Protein AF-0000000082016732 (afdb_homodimer)

InterPro domains:
  IPR000180 Membrane dipeptidase, active site [PS00869] (143-165)
  IPR008257 Peptidase M19 [PF01244] (35-356)
  IPR008257 Peptidase M19 [PS51365] (26-391)
  IPR008257 Peptidase M19 [PTHR10443] (7-384)
  IPR008257 Peptidase M19 [cd01301] (41-353)
  IPR032466 Metal-dependent hydrolase [SSF51556] (28-385)

Solvent-accessible surface area (backbone atoms only — not comparable to full-atom values): 42394 Å² total; per-residue (Å²): 125,73,72,59,55,59,57,49,53,54,53,53,56,57,60,63,59,66,66,58,74,75,72,72,70,67,50,58,58,52,48,27,47,54,50,30,72,74,41,36,25,39,33,48,25,27,21,54,57,46,47,38,38,73,77,44,70,59,47,54,90,84,52,62,56,53,67,45,76,91,50,40,58,26,52,52,33,32,56,63,24,32,45,29,27,39,26,40,30,37,58,59,64,66,83,19,50,83,28,35,23,43,52,50,39,39,38,41,50,38,45,51,52,51,53,27,71,72,36,88,61,32,33,72,37,81,46,54,64,44,48,71,68,43,89,41,29,22,33,34,37,24,36,49,19,40,46,44,35,70,77,33,58,38,36,47,52,52,40,41,74,74,39,37,44,30,40,17,54,13,31,59,31,34,26,86,31,25,18,24,30,42,75,78,75,45,82,44,51,78,82,45,66,22,54,35,76,57,31,50,50,52,52,53,42,30,36,43,70,32,33,40,46,22,46,28,33,27,16,72,55,21,41,54,52,49,64,68,69,48,90,37,32,40,33,22,35,46,26,43,38,17,86,74,10,84,37,64,60,25,46,46,68,69,57,41,42,50,33,41,75,48,51,15,36,41,9,39,40,44,46,36,76,55,49,45,66,78,53,85,83,44,33,53,65,52,54,46,50,37,53,54,51,46,32,71,67,35,32,50,66,24,30,33,36,0,47,39,46,53,67,63,91,52,48,20,53,70,42,72,34,47,39,28,49,49,53,50,49,23,52,43,44,74,71,64,53,51,68,70,50,48,45,22,29,24,36,52,29,54,44,51,33,46,45,45,19,45,48,43,12,66,72,30,65,85,55,76,81,70,70,76,70,61,62,62,85,73,67,64,49,96,22,45,70,78,72,93,74,74,67,87,73,74,86,73,70,81,70,78,76,79,82,77,85,72,84,80,77,81,124,124,74,73,62,53,59,59,50,52,53,54,52,58,57,60,62,59,64,67,58,75,74,72,72,72,66,51,59,59,54,47,27,47,53,50,30,72,74,41,37,25,39,34,47,24,27,20,52,57,46,46,38,38,74,77,44,70,58,47,56,90,86,52,62,56,54,66,45,74,92,49,42,57,26,52,51,33,32,57,62,23,32,45,30,28,39,25,40,32,37,58,60,65,69,83,20,49,83,28,36,24,42,53,50,39,39,38,43,52,39,46,50,52,53,54,27,71,70,38,88,61,36,33,73,39,79,45,52,65,44,48,70,67,45,88,40,29,22,33,34,37,25,36,47,20,40,45,44,34,69,77,32,58,38,36,46,50,51,41,42,74,74,40,38,43,29,40,17,52,14,32,58,31,34,24,85,30,26,19,26,30,42,74,79,76,46,83,43,50,78,84,45,66,21,56,36,76,59,31,50,50,50,50,50,42,29,36,43,71,33,33,39,46,23,47,28,32,26,16,71,56,23,42,52,52,49,64,68,69,48,89,38,34,41,33,22,34,46,27,44,37,16,86,76,9,83,36,63,59,26,46,44,68,69,58,40,42,51,33,40,76,48,50,15,36,41,9,39,40,44,46,36,74,57,49,45,64,80,54,85,81,45,32,52,64,52,54,47,50,38,54,54,51,46,32,72,67,36,32,52,67,24,30,34,37,0,47,37,46,52,66,64,91,53,47,19,53,70,42,74,34,47,39,28,49,49,52,50,48,22,50,43,45,73,71,65,53,49,69,69,50,48,43,22,28,26,35,51,28,55,44,51,33,48,44,46,21,45,48,42,12,64,72,30,64,85,55,76,80,69,70,76,70,61,62,63,86,72,67,65,49,96,23,45,70,77,71,93,73,74,67,87,74,73,86,71,69,79,67,76,75,77,78,75,84,74,92,60,88,83,116

Nearest PDB structures (foldseek):
  5lwz-assembly1_A  TM=9.292E-01  e=9.857E-39  Aspergillus fumigatus Af293
  5lx7-assembly1_A-2  TM=9.312E-01  e=7.837E-39  Aspergillus fumigatus
  5lx1-assembly1_A-2  TM=9.315E-01  e=4.908E-38  Aspergillus fumigatus
  5lx4-assembly1_A-2  TM=9.288E-01  e=1.160E-37  Aspergillus fumigatus
  3ly0-assembly1_A  TM=9.163E-01  e=1.039E-25  Cereibacter sphaeroides 2.4.1

Structure (mmCIF, N/CA/C/O backbone):
data_AF-0000000082016732-model_v1
#
loop_
_entity.id
_entity.type
_entity.pdbx_description
1 polymer Dipeptidase
#
loop_
_atom_site.group_PDB
_atom_site.id
_atom_site.type_symbol
_atom_site.label_atom_id
_atom_site.label_alt_id
_atom_site.label_comp_id
_atom_site.label_asym_id
_atom_site.label_entity_id
_atom_site.label_seq_id
_atom_site.pdbx_PDB_ins_code
_atom_site.Cartn_x
_atom_site.Cartn_y
_atom_site.Cartn_z
_atom_site.occupancy
_atom_site.B_iso_or_equiv
_atom_site.auth_seq_id
_atom_site.auth_comp_id
_atom_site.auth_asym_id
_atom_site.auth_atom_id
_atom_site.pdbx_PDB_model_num
ATOM 1 N N . MET A 1 1 ? 3.754 -95.688 18.688 1 26.98 1 MET A N 1
ATOM 2 C CA . MET A 1 1 ? 3.074 -94.438 18.875 1 26.98 1 MET A CA 1
ATOM 3 C C . MET A 1 1 ? 3.971 -93.25 18.469 1 26.98 1 MET A C 1
ATOM 5 O O . MET A 1 1 ? 3.668 -92.125 18.766 1 26.98 1 MET A O 1
ATOM 9 N N . LYS A 1 2 ? 5.113 -93.625 17.844 1 44.88 2 LYS A N 1
ATOM 10 C CA . LYS A 1 2 ? 6.219 -92.812 17.328 1 44.88 2 LYS A CA 1
ATOM 11 C C . LYS A 1 2 ? 5.824 -92.125 16.031 1 44.88 2 LYS A C 1
ATOM 13 O O . LYS A 1 2 ? 6.457 -91.125 15.648 1 44.88 2 LYS A O 1
ATOM 18 N N . GLN A 1 3 ? 4.891 -92.75 15.305 1 43.47 3 GLN A N 1
ATOM 19 C CA . GLN A 1 3 ? 4.465 -92.188 14.023 1 43.47 3 GLN A CA 1
ATOM 20 C C . GLN A 1 3 ? 3.676 -90.875 14.227 1 43.47 3 GLN A C 1
ATOM 22 O O . GLN A 1 3 ? 3.635 -90.062 13.344 1 43.47 3 GLN A O 1
ATOM 27 N N . ASN A 1 4 ? 3.01 -90.812 15.422 1 48 4 ASN A N 1
ATOM 28 C CA . ASN A 1 4 ? 2.039 -89.688 15.617 1 48 4 ASN A CA 1
ATOM 29 C C . ASN A 1 4 ? 2.725 -88.375 15.914 1 48 4 ASN A C 1
ATOM 31 O O . ASN A 1 4 ? 2.088 -87.312 15.875 1 48 4 ASN A O 1
ATOM 35 N N . LEU A 1 5 ? 4 -88.438 16.391 1 53.94 5 LEU A N 1
ATOM 36 C CA . LEU A 1 5 ? 4.641 -87.188 16.781 1 53.94 5 LEU A CA 1
ATOM 37 C C . LEU A 1 5 ? 5.074 -86.438 15.547 1 53.94 5 LEU A C 1
ATOM 39 O O . LEU A 1 5 ? 4.98 -85.188 15.531 1 53.94 5 LEU A O 1
ATOM 43 N N . THR A 1 6 ? 5.504 -87.188 14.469 1 56 6 THR A N 1
ATOM 44 C CA . THR A 1 6 ? 5.984 -86.5 13.281 1 56 6 THR A CA 1
ATOM 45 C C . THR A 1 6 ? 4.832 -85.812 12.547 1 56 6 THR A C 1
ATOM 47 O O . THR A 1 6 ? 4.977 -84.688 12.055 1 56 6 THR A O 1
ATOM 50 N N . THR A 1 7 ? 3.619 -86.5 12.578 1 56.47 7 THR A N 1
ATOM 51 C CA . THR A 1 7 ? 2.461 -85.875 11.914 1 56.47 7 THR A CA 1
ATOM 52 C C . THR A 1 7 ? 1.941 -84.688 12.695 1 56.47 7 THR A C 1
ATOM 54 O O . THR A 1 7 ? 1.492 -83.688 12.109 1 56.47 7 THR A O 1
ATOM 57 N N . LEU A 1 8 ? 2.213 -84.688 14.047 1 54.84 8 LEU A N 1
ATOM 58 C CA . LEU A 1 8 ? 1.769 -83.562 14.875 1 54.84 8 LEU A CA 1
ATOM 59 C C . LEU A 1 8 ? 2.656 -82.375 14.656 1 54.84 8 LEU A C 1
ATOM 61 O O . LEU A 1 8 ? 2.16 -81.25 14.57 1 54.84 8 LEU A O 1
ATOM 65 N N . LEU A 1 9 ? 4.004 -82.625 14.445 1 56.59 9 LEU A N 1
ATOM 66 C CA . LEU A 1 9 ? 4.902 -81.5 14.25 1 56.59 9 LEU A CA 1
ATOM 67 C C . LEU A 1 9 ? 4.68 -80.875 12.883 1 56.59 9 LEU A C 1
ATOM 69 O O . LEU A 1 9 ? 4.723 -79.625 12.75 1 56.59 9 LEU A O 1
ATOM 73 N N . LEU A 1 10 ? 4.223 -81.75 11.891 1 54.78 10 LEU A N 1
ATOM 74 C CA . LEU A 1 10 ? 3.965 -81.188 10.57 1 54.78 10 LEU A CA 1
ATOM 75 C C . LEU A 1 10 ? 2.689 -80.312 10.578 1 54.78 10 LEU A C 1
ATOM 77 O O . LEU A 1 10 ? 2.627 -79.25 9.938 1 54.78 10 LEU A O 1
ATOM 81 N N . TRP A 1 11 ? 1.669 -80.75 11.414 1 54 11 TRP A N 1
ATOM 82 C CA . TRP A 1 11 ? 0.436 -79.938 11.5 1 54 11 TRP A CA 1
ATOM 83 C C . TRP A 1 11 ? 0.674 -78.625 12.234 1 54 11 TRP A C 1
ATOM 85 O O . TRP A 1 11 ? 0.092 -77.625 11.883 1 54 11 TRP A O 1
ATOM 95 N N . LEU A 1 12 ? 1.66 -78.625 13.188 1 53.78 12 LEU A N 1
ATOM 96 C CA . LEU A 1 12 ? 1.938 -77.375 13.914 1 53.78 12 LEU A CA 1
ATOM 97 C C . LEU A 1 12 ? 2.664 -76.375 13.023 1 53.78 12 LEU A C 1
ATOM 99 O O . LEU A 1 12 ? 2.398 -75.188 13.094 1 53.78 12 LEU A O 1
ATOM 103 N N . LEU A 1 13 ? 3.535 -76.938 12.141 1 51.41 13 LEU A N 1
ATOM 104 C CA . LEU A 1 13 ? 4.25 -76 11.258 1 51.41 13 LEU A CA 1
ATOM 105 C C . LEU A 1 13 ? 3.312 -75.375 10.203 1 51.41 13 LEU A C 1
ATOM 107 O O . LEU A 1 13 ? 3.475 -74.25 9.797 1 51.41 13 LEU A O 1
ATOM 111 N N . MET A 1 14 ? 2.234 -76.188 9.812 1 48.53 14 MET A N 1
ATOM 112 C CA . MET A 1 14 ? 1.312 -75.688 8.82 1 48.53 14 MET A CA 1
ATOM 113 C C . MET A 1 14 ? 0.444 -74.562 9.43 1 48.53 14 MET A C 1
ATOM 115 O O . MET A 1 14 ? -0.047 -73.688 8.711 1 48.53 14 MET A O 1
ATOM 119 N N . PHE A 1 15 ? 0.121 -74.688 10.75 1 48.25 15 PHE A N 1
ATOM 120 C CA . PHE A 1 15 ? -0.733 -73.625 11.312 1 48.25 15 PHE A CA 1
ATOM 121 C C . PHE A 1 15 ? 0.032 -72.312 11.469 1 48.25 15 PHE A C 1
ATOM 123 O O . PHE A 1 15 ? -0.571 -71.25 11.641 1 48.25 15 PHE A O 1
ATOM 130 N N . LEU A 1 16 ? 1.358 -72.438 11.672 1 46.59 16 LEU A N 1
ATOM 131 C CA . LEU A 1 16 ? 2.033 -71.188 11.914 1 46.59 16 LEU A CA 1
ATOM 132 C C . LEU A 1 16 ? 2.121 -70.375 10.625 1 46.59 16 LEU A C 1
ATOM 134 O O . LEU A 1 16 ? 2.49 -69.188 10.664 1 46.59 16 LEU A O 1
ATOM 138 N N . PHE A 1 17 ? 2.016 -71.125 9.477 1 43.56 17 PHE A N 1
ATOM 139 C CA . PHE A 1 17 ? 2.213 -70.25 8.289 1 43.56 17 PHE A CA 1
ATOM 140 C C . PHE A 1 17 ? 0.986 -69.438 8.031 1 43.56 17 PHE A C 1
ATOM 142 O O . PHE A 1 17 ? 0.98 -68.625 7.098 1 43.56 17 PHE A O 1
ATOM 149 N N . ASP A 1 18 ? -0.136 -69.812 8.539 1 43.09 18 ASP A N 1
ATOM 150 C CA . ASP A 1 18 ? -1.293 -69.125 7.992 1 43.09 18 ASP A CA 1
ATOM 151 C C . ASP A 1 18 ? -1.36 -67.688 8.508 1 43.09 18 ASP A C 1
ATOM 153 O O . ASP A 1 18 ? -2.195 -66.875 8.055 1 43.09 18 ASP A O 1
ATOM 157 N N . THR A 1 19 ? -0.847 -67.5 9.672 1 43 19 THR A N 1
ATOM 158 C CA . THR A 1 19 ? -1.13 -66.125 10.055 1 43 19 THR A CA 1
ATOM 159 C C . THR A 1 19 ? -0.107 -65.125 9.445 1 43 19 THR A C 1
ATOM 161 O O . THR A 1 19 ? 0.857 -64.75 10.102 1 43 19 THR A O 1
ATOM 164 N N . VAL A 1 20 ? 0.406 -65.375 8.273 1 44.25 20 VAL A N 1
ATOM 165 C CA . VAL A 1 20 ? 1.08 -64.188 7.762 1 44.25 20 VAL A CA 1
ATOM 166 C C . VAL A 1 20 ? 0.159 -63 7.895 1 44.25 20 VAL A C 1
ATOM 168 O O . VAL A 1 20 ? -0.96 -63 7.379 1 44.25 20 VAL A O 1
ATOM 171 N N . PRO A 1 21 ? 0.271 -62.219 8.906 1 41.84 21 PRO A N 1
ATOM 172 C CA . PRO A 1 21 ? -0.511 -61 8.82 1 41.84 21 PRO A CA 1
ATOM 173 C C . PRO A 1 21 ? -0.545 -60.406 7.406 1 41.84 21 PRO A C 1
ATOM 175 O O . PRO A 1 21 ? 0.491 -60.344 6.738 1 41.84 21 PRO A O 1
ATOM 178 N N . PHE A 1 22 ? -1.518 -60.656 6.574 1 39.69 22 PHE A N 1
ATOM 179 C CA . PHE A 1 22 ? -1.761 -59.781 5.426 1 39.69 22 PHE A CA 1
ATOM 180 C C . PHE A 1 22 ? -1.394 -58.344 5.75 1 39.69 22 PHE A C 1
ATOM 182 O O . PHE A 1 22 ? -2.07 -57.688 6.547 1 39.69 22 PHE A O 1
ATOM 189 N N . ILE A 1 23 ? -0.185 -57.938 6.012 1 40.31 23 ILE A N 1
ATOM 190 C CA . ILE A 1 23 ? 0.144 -56.531 5.891 1 40.31 23 ILE A CA 1
ATOM 191 C C . ILE A 1 23 ? -0.689 -55.906 4.777 1 40.31 23 ILE A C 1
ATOM 193 O O . ILE A 1 23 ? -0.532 -56.25 3.604 1 40.31 23 ILE A O 1
ATOM 197 N N . CYS A 1 24 ? -1.94 -55.812 4.875 1 43.5 24 CYS A N 1
ATOM 198 C CA . CYS A 1 24 ? -2.777 -55.031 3.953 1 43.5 24 CYS A CA 1
ATOM 199 C C . CYS A 1 24 ? -2.01 -53.875 3.363 1 43.5 24 CYS A C 1
ATOM 201 O O . CYS A 1 24 ? -1.666 -52.938 4.078 1 43.5 24 CYS A O 1
ATOM 203 N N . GLU A 1 25 ? -1.091 -54.031 2.48 1 54.19 25 GLU A N 1
ATOM 204 C CA . GLU A 1 25 ? -0.412 -53 1.719 1 54.19 25 GLU A CA 1
ATOM 205 C C . GLU A 1 25 ? -1.348 -51.812 1.435 1 54.19 25 GLU A C 1
ATOM 207 O O . GLU A 1 25 ? -2.438 -52 0.89 1 54.19 25 GLU A O 1
ATOM 212 N N . LYS A 1 26 ? -1.288 -50.75 2.195 1 73.5 26 LYS A N 1
ATOM 213 C CA . LYS A 1 26 ? -2.051 -49.531 1.938 1 73.5 26 LYS A CA 1
ATOM 214 C C . LYS A 1 26 ? -2.191 -49.281 0.441 1 73.5 26 LYS A C 1
ATOM 216 O O . LYS A 1 26 ? -1.233 -49.469 -0.316 1 73.5 26 LYS A O 1
ATOM 221 N N . SER A 1 27 ? -3.438 -49.219 -0.019 1 89.69 27 SER A N 1
ATOM 222 C CA . SER A 1 27 ? -3.66 -48.781 -1.397 1 89.69 27 SER A CA 1
ATOM 223 C C . SER A 1 27 ? -2.859 -47.531 -1.727 1 89.69 27 SER A C 1
ATOM 225 O O . SER A 1 27 ? -2.373 -46.844 -0.826 1 89.69 27 SER A O 1
ATOM 227 N N . MET A 1 28 ? -2.439 -47.438 -2.867 1 92.06 28 MET A N 1
ATOM 228 C CA . MET A 1 28 ? -1.721 -46.25 -3.312 1 92.06 28 MET A CA 1
ATOM 229 C C . MET A 1 28 ? -2.424 -44.969 -2.842 1 92.06 28 MET A C 1
ATOM 231 O O . MET A 1 28 ? -1.769 -44 -2.486 1 92.06 28 MET A O 1
ATOM 235 N N . ARG A 1 29 ? -3.691 -45.031 -2.74 1 94.94 29 ARG A N 1
ATOM 236 C CA . ARG A 1 29 ? -4.484 -43.906 -2.271 1 94.94 29 ARG A CA 1
ATOM 237 C C . ARG A 1 29 ? -4.246 -43.625 -0.787 1 94.94 29 ARG A C 1
ATOM 239 O O . ARG A 1 29 ? -4.086 -42.5 -0.368 1 94.94 29 ARG A O 1
ATOM 246 N N . GLU A 1 30 ? -4.262 -44.625 -0.021 1 96 30 GLU A N 1
ATOM 247 C CA . GLU A 1 30 ? -4.016 -44.5 1.412 1 96 30 GLU A CA 1
ATOM 248 C C . GLU A 1 30 ? -2.609 -43.969 1.685 1 96 30 GLU A C 1
ATOM 250 O O . GLU A 1 30 ? -2.402 -43.156 2.6 1 96 30 GLU A O 1
ATOM 255 N N . ARG A 1 31 ? -1.738 -44.469 0.878 1 96.25 31 ARG A N 1
ATOM 256 C CA . ARG A 1 31 ? -0.364 -44 1.01 1 96.25 31 ARG A CA 1
ATOM 257 C C . ARG A 1 31 ? -0.26 -42.5 0.676 1 96.25 31 ARG A C 1
ATOM 259 O O . ARG A 1 31 ? 0.414 -41.75 1.381 1 96.25 31 ARG A O 1
ATOM 266 N N . ALA A 1 32 ? -0.896 -42.125 -0.419 1 97.81 32 ALA A N 1
ATOM 267 C CA . ALA A 1 32 ? -0.915 -40.719 -0.823 1 97.81 32 ALA A CA 1
ATOM 268 C C . ALA A 1 32 ? -1.501 -39.844 0.278 1 97.81 32 ALA A C 1
ATOM 270 O O . ALA A 1 32 ? -0.926 -38.781 0.628 1 97.81 32 ALA A O 1
ATOM 271 N N . ILE A 1 33 ? -2.578 -40.25 0.872 1 97.94 33 ILE A N 1
ATOM 272 C CA . ILE A 1 33 ? -3.277 -39.5 1.905 1 97.94 33 ILE A CA 1
ATOM 273 C C . ILE A 1 33 ? -2.398 -39.406 3.148 1 97.94 33 ILE A C 1
ATOM 275 O O . ILE A 1 33 ? -2.27 -38.312 3.732 1 97.94 33 ILE A O 1
ATOM 279 N N . SER A 1 34 ? -1.839 -40.531 3.523 1 97.62 34 SER A N 1
ATOM 280 C CA . SER A 1 34 ? -0.955 -40.531 4.684 1 97.62 34 SER A CA 1
ATOM 281 C C . SER A 1 34 ? 0.211 -39.562 4.492 1 97.62 34 SER A C 1
ATOM 283 O O . SER A 1 34 ? 0.552 -38.812 5.398 1 97.62 34 SER A O 1
ATOM 285 N N . LEU A 1 35 ? 0.806 -39.625 3.322 1 98.06 35 LEU A N 1
ATOM 286 C CA . LEU A 1 35 ? 1.914 -38.719 2.986 1 98.06 35 LEU A CA 1
ATOM 287 C C . LEU A 1 35 ? 1.484 -37.25 3.068 1 98.06 35 LEU A C 1
ATOM 289 O O . LEU A 1 35 ? 2.211 -36.438 3.609 1 98.06 35 LEU A O 1
ATOM 293 N N . MET A 1 36 ? 0.275 -36.938 2.607 1 98.56 36 MET A N 1
ATOM 294 C CA . MET A 1 36 ? -0.185 -35.562 2.537 1 98.56 36 MET A CA 1
ATOM 295 C C . MET A 1 36 ? -0.688 -35.062 3.895 1 98.56 36 MET A C 1
ATOM 297 O O . MET A 1 36 ? -0.74 -33.875 4.156 1 98.56 36 MET A O 1
ATOM 301 N N . GLN A 1 37 ? -1.059 -36 4.82 1 97.75 37 GLN A N 1
ATOM 302 C CA . GLN A 1 37 ? -1.385 -35.625 6.195 1 97.75 37 GLN A CA 1
ATOM 303 C C . GLN A 1 37 ? -0.137 -35.219 6.961 1 97.75 37 GLN A C 1
ATOM 305 O O . GLN A 1 37 ? -0.186 -34.281 7.77 1 97.75 37 GLN A O 1
ATOM 310 N N . ASP A 1 38 ? 0.891 -35.875 6.582 1 96.81 38 ASP A N 1
ATOM 311 C CA . ASP A 1 38 ? 2.162 -35.625 7.25 1 96.81 38 ASP A CA 1
ATOM 312 C C . ASP A 1 38 ? 2.854 -34.406 6.648 1 96.81 38 ASP A C 1
ATOM 314 O O . ASP A 1 38 ? 3.551 -33.656 7.352 1 96.81 38 ASP A O 1
ATOM 318 N N . THR A 1 39 ? 2.793 -34.25 5.34 1 98.44 39 THR A N 1
ATOM 319 C CA . THR A 1 39 ? 3.391 -33.188 4.57 1 98.44 39 THR A CA 1
ATOM 320 C C . THR A 1 39 ? 2.332 -32.438 3.748 1 98.44 39 THR A C 1
ATOM 322 O O . THR A 1 39 ? 2.121 -32.75 2.576 1 98.44 39 THR A O 1
ATOM 325 N N . ARG A 1 40 ? 1.787 -31.484 4.363 1 98.75 40 ARG A N 1
ATOM 326 C CA . ARG A 1 40 ? 0.689 -30.766 3.717 1 98.75 40 ARG A CA 1
ATOM 327 C C . ARG A 1 40 ? 1.192 -29.922 2.549 1 98.75 40 ARG A C 1
ATOM 329 O O . ARG A 1 40 ? 2.262 -29.312 2.633 1 98.75 40 ARG A O 1
ATOM 336 N N . LEU A 1 41 ? 0.447 -29.844 1.594 1 98.88 41 LEU A N 1
ATOM 337 C CA . LEU A 1 41 ? 0.815 -29.297 0.294 1 98.88 41 LEU A CA 1
ATOM 338 C C . LEU A 1 41 ? 0.958 -27.781 0.369 1 98.88 41 LEU A C 1
ATOM 340 O O . LEU A 1 41 ? 0.14 -27.109 0.997 1 98.88 41 LEU A O 1
ATOM 344 N N . ILE A 1 42 ? 2.031 -27.234 -0.205 1 98.94 42 ILE A N 1
ATOM 345 C CA . ILE A 1 42 ? 2.146 -25.812 -0.556 1 98.94 42 ILE A CA 1
ATOM 346 C C . ILE A 1 42 ? 1.772 -25.625 -2.023 1 98.94 42 ILE A C 1
ATOM 348 O O . ILE A 1 42 ? 2.441 -26.141 -2.918 1 98.94 42 ILE A O 1
ATOM 352 N N . ASP A 1 43 ? 0.693 -24.922 -2.275 1 98.94 43 ASP A N 1
ATOM 353 C CA . ASP A 1 43 ? 0.285 -24.578 -3.633 1 98.94 43 ASP A CA 1
ATOM 354 C C . ASP A 1 43 ? 0.784 -23.188 -4.02 1 98.94 43 ASP A C 1
ATOM 356 O O . ASP A 1 43 ? 0.367 -22.188 -3.434 1 98.94 43 ASP A O 1
ATOM 360 N N . GLY A 1 44 ? 1.509 -23.094 -5.125 1 98.88 44 GLY A N 1
ATOM 361 C CA . GLY A 1 44 ? 2.232 -21.891 -5.48 1 98.88 44 GLY A CA 1
ATOM 362 C C . GLY A 1 44 ? 1.36 -20.844 -6.16 1 98.88 44 GLY A C 1
ATOM 363 O O . GLY A 1 44 ? 1.764 -19.688 -6.312 1 98.88 44 GLY A O 1
ATOM 364 N N . HIS A 1 45 ? 0.11 -21.219 -6.531 1 98.88 45 HIS A N 1
ATOM 365 C CA . HIS A 1 45 ? -0.653 -20.234 -7.297 1 98.88 45 HIS A CA 1
ATOM 366 C C . HIS A 1 45 ? -2.133 -20.609 -7.336 1 98.88 45 HIS A C 1
ATOM 368 O O . HIS A 1 45 ? -2.494 -21.703 -7.754 1 98.88 45 HIS A O 1
ATOM 374 N N . ASN A 1 46 ? -2.973 -19.703 -6.926 1 98.88 46 ASN A N 1
ATOM 375 C CA . ASN A 1 46 ? -4.422 -19.859 -6.934 1 98.88 46 ASN A CA 1
ATOM 376 C C . ASN A 1 46 ? -5.137 -18.531 -7.141 1 98.88 46 ASN A C 1
ATOM 378 O O . ASN A 1 46 ? -4.844 -17.547 -6.449 1 98.88 46 ASN A O 1
ATOM 382 N N . ASP A 1 47 ? -6.094 -18.5 -8.062 1 98.5 47 ASP A N 1
ATOM 383 C CA . ASP A 1 47 ? -6.723 -17.25 -8.477 1 98.5 47 ASP A CA 1
ATOM 384 C C . ASP A 1 47 ? -8.094 -17.078 -7.816 1 98.5 47 ASP A C 1
ATOM 386 O O . ASP A 1 47 ? -8.945 -16.344 -8.336 1 98.5 47 ASP A O 1
ATOM 390 N N . PHE A 1 48 ? -8.352 -17.672 -6.695 1 98.56 48 PHE A N 1
ATOM 391 C CA . PHE A 1 48 ? -9.609 -17.578 -5.969 1 98.56 48 PHE A CA 1
ATOM 392 C C . PHE A 1 48 ? -9.984 -16.125 -5.711 1 98.56 48 PHE A C 1
ATOM 394 O O . PHE A 1 48 ? -11.156 -15.758 -5.805 1 98.56 48 PHE A O 1
ATOM 401 N N . VAL A 1 49 ? -9.055 -15.328 -5.473 1 98.06 49 VAL A N 1
ATOM 402 C CA . VAL A 1 49 ? -9.266 -13.93 -5.117 1 98.06 49 VAL A CA 1
ATOM 403 C C . VAL A 1 49 ? -9.805 -13.164 -6.324 1 98.06 49 VAL A C 1
ATOM 405 O O . VAL A 1 49 ? -10.617 -12.242 -6.176 1 98.06 49 VAL A O 1
ATOM 408 N N . LEU A 1 50 ? -9.375 -13.508 -7.508 1 96.81 50 LEU A N 1
ATOM 409 C CA . LEU A 1 50 ? -9.938 -12.914 -8.711 1 96.81 50 LEU A CA 1
ATOM 410 C C . LEU A 1 50 ? -11.438 -13.203 -8.82 1 96.81 50 LEU A C 1
ATOM 412 O O . LEU A 1 50 ? -12.219 -12.336 -9.203 1 96.81 50 LEU A O 1
ATOM 416 N N . ARG A 1 51 ? -11.828 -14.398 -8.469 1 96.5 51 ARG A N 1
ATOM 417 C CA . ARG A 1 51 ? -13.234 -14.781 -8.516 1 96.5 51 ARG A CA 1
ATOM 418 C C . ARG A 1 51 ? -14.055 -14 -7.492 1 96.5 51 ARG A C 1
ATOM 420 O O . ARG A 1 51 ? -15.219 -13.68 -7.73 1 96.5 51 ARG A O 1
ATOM 427 N N . LEU A 1 52 ? -13.406 -13.727 -6.348 1 97.06 52 LEU A N 1
ATOM 428 C CA . LEU A 1 52 ? -14.086 -12.906 -5.352 1 97.06 52 LEU A CA 1
ATOM 429 C C . LEU A 1 52 ? -14.414 -11.531 -5.914 1 97.06 52 LEU A C 1
ATOM 431 O O . LEU A 1 52 ? -15.492 -10.992 -5.656 1 97.06 52 LEU A O 1
ATOM 435 N N . ARG A 1 53 ? -13.523 -10.969 -6.664 1 95.81 53 ARG A N 1
ATOM 436 C CA . ARG A 1 53 ? -13.797 -9.688 -7.312 1 95.81 53 ARG A CA 1
ATOM 437 C C . ARG A 1 53 ? -14.906 -9.828 -8.344 1 95.81 53 ARG A C 1
ATOM 439 O O . ARG A 1 53 ? -15.836 -9.016 -8.375 1 95.81 53 ARG A O 1
ATOM 446 N N . ILE A 1 54 ? -14.812 -10.844 -9.164 1 94.56 54 ILE A N 1
ATOM 447 C CA . ILE A 1 54 ? -15.727 -11.016 -10.289 1 94.56 54 ILE A CA 1
ATOM 448 C C . ILE A 1 54 ? -17.141 -11.266 -9.773 1 94.56 54 ILE A C 1
ATOM 450 O O . ILE A 1 54 ? -18.094 -10.648 -10.242 1 94.56 54 ILE A O 1
ATOM 454 N N . PHE A 1 55 ? -17.266 -12.094 -8.75 1 94.75 55 PHE A N 1
ATOM 455 C CA . PHE A 1 55 ? -18.578 -12.547 -8.336 1 94.75 55 PHE A CA 1
ATOM 456 C C . PHE A 1 55 ? -19.172 -11.625 -7.285 1 94.75 55 PHE A C 1
ATOM 458 O O . PHE A 1 55 ? -20.391 -11.461 -7.203 1 94.75 55 PHE A O 1
ATOM 465 N N . TYR A 1 56 ? -18.266 -10.938 -6.52 1 95.06 56 TYR A N 1
ATOM 466 C CA . TYR A 1 56 ? -18.797 -10.266 -5.34 1 95.06 56 TYR A CA 1
ATOM 467 C C . TYR A 1 56 ? -18.25 -8.852 -5.223 1 95.06 56 TYR A C 1
ATOM 469 O O . TYR A 1 56 ? -18.5 -8.156 -4.238 1 95.06 56 TYR A O 1
ATOM 477 N N . GLN A 1 57 ? -17.422 -8.414 -6.156 1 94 57 GLN A N 1
ATOM 478 C CA . GLN A 1 57 ? -16.797 -7.098 -6.109 1 94 57 GLN A CA 1
ATOM 479 C C . GLN A 1 57 ? -16.016 -6.91 -4.805 1 94 57 GLN A C 1
ATOM 481 O O . GLN A 1 57 ? -16.078 -5.84 -4.191 1 94 57 GLN A O 1
ATOM 486 N N . ASN A 1 58 ? -15.477 -7.988 -4.336 1 96.31 58 ASN A N 1
ATOM 487 C CA . ASN A 1 58 ? -14.641 -8.055 -3.143 1 96.31 58 ASN A CA 1
ATOM 488 C C . ASN A 1 58 ? -15.445 -7.777 -1.876 1 96.31 58 ASN A C 1
ATOM 490 O O . ASN A 1 58 ? -14.875 -7.445 -0.835 1 96.31 58 ASN A O 1
ATOM 494 N N . ARG A 1 59 ? -16.797 -7.758 -1.94 1 96.81 59 ARG A N 1
ATOM 495 C CA . ARG A 1 59 ? -17.641 -7.695 -0.754 1 96.81 59 ARG A CA 1
ATOM 496 C C . ARG A 1 59 ? -17.859 -9.086 -0.172 1 96.81 59 ARG A C 1
ATOM 498 O O . ARG A 1 59 ? -18.844 -9.75 -0.504 1 96.81 59 ARG A O 1
ATOM 505 N N . ILE A 1 60 ? -16.984 -9.469 0.773 1 96.25 60 ILE A N 1
ATOM 506 C CA . ILE A 1 60 ? -16.953 -10.883 1.132 1 96.25 60 ILE A CA 1
ATOM 507 C C . ILE A 1 60 ? -17.547 -11.078 2.525 1 96.25 60 ILE A C 1
ATOM 509 O O . ILE A 1 60 ? -17.688 -12.211 2.996 1 96.25 60 ILE A O 1
ATOM 513 N N . SER A 1 61 ? -18.031 -10.008 3.141 1 92.75 61 SER A N 1
ATOM 514 C CA . SER A 1 61 ? -18.516 -10.094 4.512 1 92.75 61 SER A CA 1
ATOM 515 C C . SER A 1 61 ? -19.766 -10.969 4.602 1 92.75 61 SER A C 1
ATOM 517 O O . SER A 1 61 ? -20.031 -11.578 5.637 1 92.75 61 SER A O 1
ATOM 519 N N . LYS A 1 62 ? -20.469 -11.078 3.506 1 89.88 62 LYS A N 1
ATOM 520 C CA . LYS A 1 62 ? -21.703 -11.844 3.57 1 89.88 62 LYS A CA 1
ATOM 521 C C . LYS A 1 62 ? -21.594 -13.133 2.76 1 89.88 62 LYS A C 1
ATOM 523 O O . LYS A 1 62 ? -22.609 -13.766 2.463 1 89.88 62 LYS A O 1
ATOM 528 N N . VAL A 1 63 ? -20.406 -13.5 2.387 1 95.19 63 VAL A N 1
ATOM 529 C CA . VAL A 1 63 ? -20.172 -14.711 1.607 1 95.19 63 VAL A CA 1
ATOM 530 C C . VAL A 1 63 ? -19.516 -15.773 2.488 1 95.19 63 VAL A C 1
ATOM 532 O O . VAL A 1 63 ? -18.578 -15.484 3.223 1 95.19 63 VAL A O 1
ATOM 535 N N . ASN A 1 64 ? -20.094 -16.969 2.5 1 97.56 64 ASN A N 1
ATOM 536 C CA . ASN A 1 64 ? -19.469 -18.078 3.211 1 97.56 64 ASN A CA 1
ATOM 537 C C . ASN A 1 64 ? -18.406 -18.766 2.354 1 97.56 64 ASN A C 1
ATOM 539 O O . ASN A 1 64 ? -18.734 -19.656 1.559 1 97.56 64 ASN A O 1
ATOM 543 N N . LEU A 1 65 ? -17.156 -18.453 2.566 1 98 65 LEU A N 1
ATOM 544 C CA . LEU A 1 65 ? -16.062 -18.938 1.725 1 98 65 LEU A CA 1
ATOM 545 C C . LEU A 1 65 ? -15.711 -20.375 2.068 1 98 65 LEU A C 1
ATOM 547 O O . LEU A 1 65 ? -14.945 -21.016 1.347 1 98 65 LEU A O 1
ATOM 551 N N . ARG A 1 66 ? -16.312 -20.938 3.117 1 98 66 ARG A N 1
ATOM 552 C CA . ARG A 1 66 ? -16.078 -22.344 3.475 1 98 66 ARG A CA 1
ATOM 553 C C . ARG A 1 66 ? -16.734 -23.281 2.469 1 98 66 ARG A C 1
ATOM 555 O O . ARG A 1 66 ? -16.203 -24.344 2.17 1 98 66 ARG A O 1
ATOM 562 N N . GLU A 1 67 ? -17.859 -22.703 1.904 1 96.62 67 GLU A N 1
ATOM 563 C CA . GLU A 1 67 ? -18.688 -23.656 1.164 1 96.62 67 GLU A CA 1
ATOM 564 C C . GLU A 1 67 ? -19.094 -23.094 -0.196 1 96.62 67 GLU A C 1
ATOM 566 O O . GLU A 1 67 ? -19.875 -23.703 -0.917 1 96.62 67 GLU A O 1
ATOM 571 N N . ILE A 1 68 ? -18.547 -21.953 -0.511 1 95.5 68 ILE A N 1
ATOM 572 C CA . ILE A 1 68 ? -18.891 -21.406 -1.813 1 95.5 68 ILE A CA 1
ATOM 573 C C . ILE A 1 68 ? -18.672 -22.453 -2.9 1 95.5 68 ILE A C 1
ATOM 575 O O . ILE A 1 68 ? -17.625 -23.125 -2.93 1 95.5 68 ILE A O 1
ATOM 579 N N . ASN A 1 69 ? -19.625 -22.641 -3.859 1 92.5 69 ASN A N 1
ATOM 580 C CA . ASN A 1 69 ? -19.578 -23.797 -4.754 1 92.5 69 ASN A CA 1
ATOM 581 C C . ASN A 1 69 ? -19.453 -23.359 -6.211 1 92.5 69 ASN A C 1
ATOM 583 O O . ASN A 1 69 ? -19.328 -24.203 -7.105 1 92.5 69 ASN A O 1
ATOM 587 N N . LYS A 1 70 ? -19.312 -22.125 -6.457 1 94.81 70 LYS A N 1
ATOM 588 C CA . LYS A 1 70 ? -19.172 -21.672 -7.836 1 94.81 70 LYS A CA 1
ATOM 589 C C . LYS A 1 70 ? -17.688 -21.531 -8.203 1 94.81 70 LYS A C 1
ATOM 591 O O . LYS A 1 70 ? -17.359 -21.047 -9.297 1 94.81 70 LYS A O 1
ATOM 596 N N . THR A 1 71 ? -16.828 -21.875 -7.316 1 97.31 71 THR A N 1
ATOM 597 C CA . THR A 1 71 ? -15.383 -21.781 -7.52 1 97.31 71 THR A CA 1
ATOM 598 C C . THR A 1 71 ? -14.727 -23.156 -7.359 1 97.31 71 THR A C 1
ATOM 600 O O . THR A 1 71 ? -15.312 -24.062 -6.781 1 97.31 71 THR A O 1
ATOM 603 N N . HIS A 1 72 ? -13.578 -23.281 -7.918 1 98.44 72 HIS A N 1
ATOM 604 C CA . HIS A 1 72 ? -12.805 -24.5 -7.754 1 98.44 72 HIS A CA 1
ATOM 605 C C . HIS A 1 72 ? -12.211 -24.594 -6.352 1 98.44 72 HIS A C 1
ATOM 607 O O . HIS A 1 72 ? -11.766 -25.656 -5.934 1 98.44 72 HIS A O 1
ATOM 613 N N . THR A 1 73 ? -12.219 -23.484 -5.668 1 98.69 73 THR A N 1
ATOM 614 C CA . THR A 1 73 ? -11.602 -23.344 -4.355 1 98.69 73 THR A CA 1
ATOM 615 C C . THR A 1 73 ? -12.633 -22.922 -3.311 1 98.69 73 THR A C 1
ATOM 617 O O . THR A 1 73 ? -13.484 -22.078 -3.582 1 98.69 73 THR A O 1
ATOM 620 N N . ASN A 1 74 ? -12.719 -23.469 -2.221 1 98.5 74 ASN A N 1
ATOM 621 C CA . ASN A 1 74 ? -13.281 -23 -0.955 1 98.5 74 ASN A CA 1
ATOM 622 C C . ASN A 1 74 ? -12.547 -23.609 0.236 1 98.5 74 ASN A C 1
ATOM 624 O O . ASN A 1 74 ? -11.578 -24.359 0.061 1 98.5 74 ASN A O 1
ATOM 628 N N . LEU A 1 75 ? -12.844 -23.312 1.42 1 98.62 75 LEU A N 1
ATOM 629 C CA . LEU A 1 75 ? -12.031 -23.719 2.564 1 98.62 75 LEU A CA 1
ATOM 630 C C . LEU A 1 75 ? -12.164 -25.219 2.834 1 98.62 75 LEU A C 1
ATOM 632 O O . LEU A 1 75 ? -11.195 -25.875 3.203 1 98.62 75 LEU A O 1
ATOM 636 N N . LEU A 1 76 ? -13.305 -25.75 2.617 1 98.56 76 LEU A N 1
ATOM 637 C CA . LEU A 1 76 ? -13.516 -27.188 2.824 1 98.56 76 LEU A CA 1
ATOM 638 C C . LEU A 1 76 ? -12.758 -28 1.784 1 98.56 76 LEU A C 1
ATOM 640 O O . LEU A 1 76 ? -12.188 -29.047 2.105 1 98.56 76 LEU A O 1
ATOM 644 N N . LYS A 1 77 ? -12.805 -27.5 0.565 1 98.81 77 LYS A N 1
ATOM 645 C CA . LYS A 1 77 ? -12.062 -28.188 -0.489 1 98.81 77 LYS A CA 1
ATOM 646 C C . LYS A 1 77 ? -10.555 -28.141 -0.214 1 98.81 77 LYS A C 1
ATOM 648 O O . LYS A 1 77 ? -9.852 -29.125 -0.448 1 98.81 77 LYS A O 1
ATOM 653 N N . LEU A 1 78 ? -10.047 -27 0.25 1 98.88 78 LEU A N 1
ATOM 654 C CA . LEU A 1 78 ? -8.633 -26.891 0.59 1 98.88 78 LEU A CA 1
ATOM 655 C C . LEU A 1 78 ? -8.242 -27.906 1.649 1 98.88 78 LEU A C 1
ATOM 657 O O . LEU A 1 78 ? -7.188 -28.547 1.547 1 98.88 78 LEU A O 1
ATOM 661 N N . LYS A 1 79 ? -9.078 -28.047 2.639 1 98.5 79 LYS A N 1
ATOM 662 C CA . LYS A 1 79 ? -8.828 -29.031 3.695 1 98.5 79 LYS A CA 1
ATOM 663 C C . LYS A 1 79 ? -8.805 -30.453 3.139 1 98.5 79 LYS A C 1
ATOM 665 O O . LYS A 1 79 ? -7.926 -31.234 3.473 1 98.5 79 LYS A O 1
ATOM 670 N N . ALA A 1 80 ? -9.742 -30.719 2.271 1 98.38 80 ALA A N 1
ATOM 671 C CA . ALA A 1 80 ? -9.852 -32.031 1.663 1 98.38 80 ALA A CA 1
ATOM 672 C C . ALA A 1 80 ? -8.656 -32.312 0.756 1 98.38 80 ALA A C 1
ATOM 674 O O . ALA A 1 80 ? -8.273 -33.469 0.567 1 98.38 80 ALA A O 1
ATOM 675 N N . GLY A 1 81 ? -8.062 -31.281 0.261 1 98.75 81 GLY A N 1
ATOM 676 C CA . GLY A 1 81 ? -6.898 -31.422 -0.599 1 98.75 81 GLY A CA 1
ATOM 677 C C . GLY A 1 81 ? -5.59 -31.422 0.166 1 98.75 81 GLY A C 1
ATOM 678 O O . GLY A 1 81 ? -4.512 -31.438 -0.435 1 98.75 81 GLY A O 1
ATOM 679 N N . TYR A 1 82 ? -5.684 -31.328 1.498 1 98.69 82 TYR A N 1
ATOM 680 C CA . TYR A 1 82 ? -4.535 -31.344 2.396 1 98.69 82 TYR A CA 1
ATOM 681 C C . TYR A 1 82 ? -3.584 -30.188 2.088 1 98.69 82 TYR A C 1
ATOM 683 O O . TYR A 1 82 ? -2.363 -30.375 2.08 1 98.69 82 TYR A O 1
ATOM 691 N N . VAL A 1 83 ? -4.148 -29.031 1.821 1 98.88 83 VAL A N 1
ATOM 692 C CA . VAL A 1 83 ? -3.35 -27.828 1.577 1 98.88 83 VAL A CA 1
ATOM 693 C C . VAL A 1 83 ? -2.904 -27.234 2.906 1 98.88 83 VAL A C 1
ATOM 695 O O . VAL A 1 83 ? -3.729 -26.984 3.791 1 98.88 83 VAL A O 1
ATOM 698 N N . GLY A 1 84 ? -1.615 -27.031 3.023 1 98.88 84 GLY A N 1
ATOM 699 C CA . GLY A 1 84 ? -1.073 -26.422 4.223 1 98.88 84 GLY A CA 1
ATOM 700 C C . GLY A 1 84 ? -0.689 -24.969 4.016 1 98.88 84 GLY A C 1
ATOM 701 O O . GLY A 1 84 ? -0.58 -24.203 4.98 1 98.88 84 GLY A O 1
ATOM 702 N N . ALA A 1 85 ? -0.395 -24.594 2.807 1 98.94 85 ALA A N 1
ATOM 703 C CA . ALA A 1 85 ? -0.08 -23.219 2.451 1 98.94 85 ALA A CA 1
ATOM 704 C C . ALA A 1 85 ? -0.542 -22.891 1.034 1 98.94 85 ALA A C 1
ATOM 706 O O . ALA A 1 85 ? -0.462 -23.75 0.141 1 98.94 85 ALA A O 1
ATOM 707 N N . GLN A 1 86 ? -1.066 -21.719 0.857 1 98.94 86 GLN A N 1
ATOM 708 C CA . GLN A 1 86 ? -1.588 -21.281 -0.433 1 98.94 86 GLN A CA 1
ATOM 709 C C . GLN A 1 86 ? -1.109 -19.875 -0.767 1 98.94 86 GLN A C 1
ATOM 711 O O . GLN A 1 86 ? -1.333 -18.938 0.003 1 98.94 86 GLN A O 1
ATOM 716 N N . PHE A 1 87 ? -0.389 -19.734 -1.896 1 98.94 87 PHE A N 1
ATOM 717 C CA . PHE A 1 87 ? -0.212 -18.406 -2.461 1 98.94 87 PHE A CA 1
ATOM 718 C C . PHE A 1 87 ? -1.476 -17.953 -3.18 1 98.94 87 PHE A C 1
ATOM 720 O O . PHE A 1 87 ? -1.867 -18.531 -4.191 1 98.94 87 PHE A O 1
ATOM 727 N N . TRP A 1 88 ? -2.092 -16.984 -2.635 1 98.94 88 TRP A N 1
ATOM 728 C CA . TRP A 1 88 ? -3.217 -16.344 -3.311 1 98.94 88 TRP A CA 1
ATOM 729 C C . TRP A 1 88 ? -2.727 -15.336 -4.344 1 98.94 88 TRP A C 1
ATOM 731 O O . TRP A 1 88 ? -2 -14.391 -4.008 1 98.94 88 TRP A O 1
ATOM 741 N N . SER A 1 89 ? -3.141 -15.555 -5.578 1 98.75 89 SER A N 1
ATOM 742 C CA . SER A 1 89 ? -2.756 -14.656 -6.664 1 98.75 89 SER A CA 1
ATOM 743 C C . SER A 1 89 ? -3.502 -13.328 -6.578 1 98.75 89 SER A C 1
ATOM 745 O O . SER A 1 89 ? -4.734 -13.305 -6.559 1 98.75 89 SER A O 1
ATOM 747 N N . VAL A 1 90 ? -2.779 -12.312 -6.457 1 98.56 90 VAL A N 1
ATOM 748 C CA . VAL A 1 90 ? -3.256 -10.945 -6.617 1 98.56 90 VAL A CA 1
ATOM 749 C C . VAL A 1 90 ? -3.059 -10.492 -8.062 1 98.56 90 VAL A C 1
ATOM 751 O O . VAL A 1 90 ? -2.047 -9.867 -8.391 1 98.56 90 VAL A O 1
ATOM 754 N N . TYR A 1 91 ? -4.039 -10.836 -8.82 1 97.5 91 TYR A N 1
ATOM 755 C CA . TYR A 1 91 ? -4.008 -10.5 -10.234 1 97.5 91 TYR A CA 1
ATOM 756 C C . TYR A 1 91 ? -4.973 -9.367 -10.555 1 97.5 91 TYR A C 1
ATOM 758 O O . TYR A 1 91 ? -6.086 -9.32 -10.023 1 97.5 91 TYR A O 1
ATOM 766 N N . VAL A 1 92 ? -4.457 -8.438 -11.312 1 96.94 92 VAL A N 1
ATOM 767 C CA . VAL A 1 92 ? -5.281 -7.406 -11.93 1 96.94 92 VAL A CA 1
ATOM 768 C C . VAL A 1 92 ? -5.18 -7.504 -13.445 1 96.94 92 VAL A C 1
ATOM 770 O O . VAL A 1 92 ? -4.109 -7.789 -13.992 1 96.94 92 VAL A O 1
ATOM 773 N N . LEU A 1 93 ? -6.281 -7.293 -14.188 1 96.06 93 LEU A N 1
ATOM 774 C CA . LEU A 1 93 ? -6.344 -7.461 -15.633 1 96.06 93 LEU A CA 1
ATOM 775 C C . LEU A 1 93 ? -5.273 -6.625 -16.328 1 96.06 93 LEU A C 1
ATOM 777 O O . LEU A 1 93 ? -5.016 -5.484 -15.93 1 96.06 93 LEU A O 1
ATOM 781 N N . CYS A 1 94 ? -4.727 -7.188 -17.359 1 96.19 94 CYS A N 1
ATOM 782 C CA . CYS A 1 94 ? -3.727 -6.477 -18.141 1 96.19 94 CYS A CA 1
ATOM 783 C C . CYS A 1 94 ? -4.281 -5.16 -18.672 1 96.19 94 CYS A C 1
ATOM 785 O O . CYS A 1 94 ? -3.543 -4.18 -18.797 1 96.19 94 CYS A O 1
ATOM 787 N N . SER A 1 95 ? -5.586 -5.086 -18.891 1 95.69 95 SER A N 1
ATOM 788 C CA . SER A 1 95 ? -6.219 -3.887 -19.438 1 95.69 95 SER A CA 1
ATOM 789 C C . SER A 1 95 ? -6.125 -2.727 -18.453 1 95.69 95 SER A C 1
ATOM 791 O O . SER A 1 95 ? -6.383 -1.575 -18.812 1 95.69 95 SER A O 1
ATOM 793 N N . ALA A 1 96 ? -5.73 -3.01 -17.219 1 97.38 96 ALA A N 1
ATOM 794 C CA . ALA A 1 96 ? -5.543 -1.965 -16.219 1 97.38 96 ALA A CA 1
ATOM 795 C C . ALA A 1 96 ? -4.176 -1.3 -16.375 1 97.38 96 ALA A C 1
ATOM 797 O O . ALA A 1 96 ? -3.922 -0.253 -15.766 1 97.38 96 ALA A O 1
ATOM 798 N N . GLN A 1 97 ? -3.254 -1.926 -17.156 1 97.88 97 GLN A N 1
ATOM 799 C CA . GLN A 1 97 ? -1.946 -1.321 -17.391 1 97.88 97 GLN A CA 1
ATOM 800 C C . GLN A 1 97 ? -2.082 0.072 -18 1 97.88 97 GLN A C 1
ATOM 802 O O . GLN A 1 97 ? -2.922 0.295 -18.859 1 97.88 97 GLN A O 1
ATOM 807 N N . ASN A 1 98 ? -1.259 1.06 -17.516 1 97.56 98 ASN A N 1
ATOM 808 C CA . ASN A 1 98 ? -1.274 2.461 -17.922 1 97.56 98 ASN A CA 1
ATOM 809 C C . ASN A 1 98 ? -2.527 3.174 -17.422 1 97.56 98 ASN A C 1
ATOM 811 O O . ASN A 1 98 ? -2.863 4.258 -17.906 1 97.56 98 ASN A O 1
ATOM 815 N N . LYS A 1 99 ? -3.309 2.521 -16.547 1 97.94 99 LYS A N 1
ATOM 816 C CA . LYS A 1 99 ? -4.492 3.098 -15.914 1 97.94 99 LYS A CA 1
ATOM 817 C C . LYS A 1 99 ? -4.434 2.959 -14.398 1 97.94 99 LYS A C 1
ATOM 819 O O . LYS A 1 99 ? -3.578 3.561 -13.742 1 97.94 99 LYS A O 1
ATOM 824 N N . ASP A 1 100 ? -5.223 2.156 -13.758 1 98.5 100 ASP A N 1
ATOM 825 C CA . ASP A 1 100 ? -5.379 2.129 -12.305 1 98.5 100 ASP A CA 1
ATOM 826 C C . ASP A 1 100 ? -4.957 0.778 -11.734 1 98.5 100 ASP A C 1
ATOM 828 O O . ASP A 1 100 ? -5.535 0.305 -10.75 1 98.5 100 ASP A O 1
ATOM 832 N N . ALA A 1 101 ? -3.92 0.127 -12.367 1 98.75 101 ALA A N 1
ATOM 833 C CA . ALA A 1 101 ? -3.436 -1.176 -11.914 1 98.75 101 ALA A CA 1
ATOM 834 C C . ALA A 1 101 ? -3 -1.128 -10.453 1 98.75 101 ALA A C 1
ATOM 836 O O . ALA A 1 101 ? -3.236 -2.074 -9.695 1 98.75 101 ALA A O 1
ATOM 837 N N . VAL A 1 102 ? -2.418 -0.032 -10.062 1 98.94 102 VAL A N 1
ATOM 838 C CA . VAL A 1 102 ? -1.891 0.073 -8.703 1 98.94 102 VAL A CA 1
ATOM 839 C C . VAL A 1 102 ? -3.041 0.065 -7.703 1 98.94 102 VAL A C 1
ATOM 841 O O . VAL A 1 102 ? -3.012 -0.68 -6.719 1 98.94 102 VAL A O 1
ATOM 844 N N . ARG A 1 103 ? -4.082 0.844 -7.914 1 98.81 103 ARG A N 1
ATOM 845 C CA . ARG A 1 103 ? -5.223 0.851 -7.004 1 98.81 103 ARG A CA 1
ATOM 846 C C . ARG A 1 103 ? -5.875 -0.525 -6.934 1 98.81 103 ARG A C 1
ATOM 848 O O . ARG A 1 103 ? -6.145 -1.035 -5.844 1 98.81 103 ARG A O 1
ATOM 855 N N . LEU A 1 104 ? -6.062 -1.121 -8.07 1 98.69 104 LEU A N 1
ATOM 856 C CA . LEU A 1 104 ? -6.738 -2.414 -8.125 1 98.69 104 LEU A CA 1
ATOM 857 C C . LEU A 1 104 ? -5.91 -3.486 -7.422 1 98.69 104 LEU A C 1
ATOM 859 O O . LEU A 1 104 ? -6.461 -4.395 -6.797 1 98.69 104 LEU A O 1
ATOM 863 N N . THR A 1 105 ? -4.605 -3.414 -7.547 1 98.94 105 THR A N 1
ATOM 864 C CA . THR A 1 105 ? -3.73 -4.348 -6.848 1 98.94 105 THR A CA 1
ATOM 865 C C . THR A 1 105 ? -3.875 -4.195 -5.336 1 98.94 105 THR A C 1
ATOM 867 O O . THR A 1 105 ? -3.982 -5.188 -4.613 1 98.94 105 THR A O 1
ATOM 870 N N . LEU A 1 106 ? -3.945 -2.939 -4.863 1 98.94 106 LEU A N 1
ATOM 871 C CA . LEU A 1 106 ? -4.156 -2.705 -3.438 1 98.94 106 LEU A CA 1
ATOM 872 C C . LEU A 1 106 ? -5.48 -3.305 -2.979 1 98.94 106 LEU A C 1
ATOM 874 O O . LEU A 1 106 ? -5.562 -3.879 -1.892 1 98.94 106 LEU A O 1
ATOM 878 N N . GLU A 1 107 ? -6.484 -3.191 -3.777 1 98.81 107 GLU A N 1
ATOM 879 C CA . GLU A 1 107 ? -7.785 -3.752 -3.434 1 98.81 107 GLU A CA 1
ATOM 880 C C . GLU A 1 107 ? -7.723 -5.273 -3.32 1 98.81 107 GLU A C 1
ATOM 882 O O . GLU A 1 107 ? -8.328 -5.859 -2.426 1 98.81 107 GLU A O 1
ATOM 887 N N . GLN A 1 108 ? -6.945 -5.875 -4.215 1 98.81 108 GLN A N 1
ATOM 888 C CA . GLN A 1 108 ? -6.809 -7.324 -4.168 1 98.81 108 GLN A CA 1
ATOM 889 C C . GLN A 1 108 ? -5.992 -7.762 -2.953 1 98.81 108 GLN A C 1
ATOM 891 O O . GLN A 1 108 ? -6.281 -8.797 -2.346 1 98.81 108 GLN A O 1
ATOM 896 N N . ILE A 1 109 ? -4.941 -7.035 -2.607 1 98.94 109 ILE A N 1
ATOM 897 C CA . ILE A 1 109 ? -4.191 -7.336 -1.392 1 98.94 109 ILE A CA 1
ATOM 898 C C . ILE A 1 109 ? -5.109 -7.223 -0.177 1 98.94 109 ILE A C 1
ATOM 900 O O . ILE A 1 109 ? -5.094 -8.086 0.702 1 98.94 109 ILE A O 1
ATOM 904 N N . ASP A 1 110 ? -5.973 -6.207 -0.18 1 98.88 110 ASP A N 1
ATOM 905 C CA . ASP A 1 110 ? -6.906 -5.977 0.917 1 98.88 110 ASP A CA 1
ATOM 906 C C . ASP A 1 110 ? -7.84 -7.172 1.103 1 98.88 110 ASP A C 1
ATOM 908 O O . ASP A 1 110 ? -8.062 -7.621 2.229 1 98.88 110 ASP A O 1
ATOM 912 N N . VAL A 1 111 ? -8.359 -7.656 0.017 1 98.56 111 VAL A N 1
ATOM 913 C CA . VAL A 1 111 ? -9.344 -8.727 0.13 1 98.56 111 VAL A CA 1
ATOM 914 C C . VAL A 1 111 ? -8.664 -10.008 0.6 1 98.56 111 VAL A C 1
ATOM 916 O O . VAL A 1 111 ? -9.25 -10.797 1.349 1 98.56 111 VAL A O 1
ATOM 919 N N . VAL A 1 112 ? -7.434 -10.273 0.199 1 98.88 112 VAL A N 1
ATOM 920 C CA . VAL A 1 112 ? -6.695 -11.438 0.696 1 98.88 112 VAL A CA 1
ATOM 921 C C . VAL A 1 112 ? -6.5 -11.312 2.205 1 98.88 112 VAL A C 1
ATOM 923 O O . VAL A 1 112 ? -6.742 -12.266 2.949 1 98.88 112 VAL A O 1
ATOM 926 N N . LYS A 1 113 ? -6.086 -10.148 2.631 1 98.75 113 LYS A N 1
ATOM 927 C CA . LYS A 1 113 ? -5.859 -9.938 4.055 1 98.75 113 LYS A CA 1
ATOM 928 C C . LYS A 1 113 ? -7.148 -10.117 4.852 1 98.75 113 LYS A C 1
ATOM 930 O O . LYS A 1 113 ? -7.156 -10.773 5.895 1 98.75 113 LYS A O 1
ATOM 935 N N . ARG A 1 114 ? -8.234 -9.531 4.379 1 98.19 114 ARG A N 1
ATOM 936 C CA . ARG A 1 114 ? -9.516 -9.664 5.062 1 98.19 114 ARG A CA 1
ATOM 937 C C . ARG A 1 114 ? -9.953 -11.125 5.121 1 98.19 114 ARG A C 1
ATOM 939 O O . ARG A 1 114 ? -10.367 -11.617 6.176 1 98.19 114 ARG A O 1
ATOM 946 N N . MET A 1 115 ? -9.797 -11.812 4.008 1 98.19 115 MET A N 1
ATOM 947 C CA . MET A 1 115 ? -10.156 -13.227 3.957 1 98.19 115 MET A CA 1
ATOM 948 C C . MET A 1 115 ? -9.328 -14.031 4.953 1 98.19 115 MET A C 1
ATOM 950 O O . MET A 1 115 ? -9.883 -14.773 5.766 1 98.19 115 MET A O 1
ATOM 954 N N . CYS A 1 116 ? -8.055 -13.867 4.945 1 98.31 116 CYS A N 1
ATOM 955 C CA . CYS A 1 116 ? -7.141 -14.68 5.746 1 98.31 116 CYS A CA 1
ATOM 956 C C . CYS A 1 116 ? -7.285 -14.359 7.227 1 98.31 116 CYS A C 1
ATOM 958 O O . CYS A 1 116 ? -6.988 -15.195 8.078 1 98.31 116 CYS A O 1
ATOM 960 N N . ASN A 1 117 ? -7.82 -13.18 7.555 1 96.19 117 ASN A N 1
ATOM 961 C CA . ASN A 1 117 ? -7.992 -12.773 8.945 1 96.19 117 ASN A CA 1
ATOM 962 C C . ASN A 1 117 ? -9.391 -13.109 9.453 1 96.19 117 ASN A C 1
ATOM 964 O O . ASN A 1 117 ? -9.641 -13.094 10.664 1 96.19 117 ASN A O 1
ATOM 968 N N . SER A 1 118 ? -10.289 -13.445 8.602 1 95.44 118 SER A N 1
ATOM 969 C CA . SER A 1 118 ? -11.688 -13.578 8.992 1 95.44 118 SER A CA 1
ATOM 970 C C . SER A 1 118 ? -12.039 -15.031 9.297 1 95.44 118 SER A C 1
ATOM 972 O O . SER A 1 118 ? -13.078 -15.32 9.898 1 95.44 118 SER A O 1
ATOM 974 N N . TYR A 1 119 ? -11.188 -15.992 8.867 1 97.25 119 TYR A N 1
ATOM 975 C CA . TYR A 1 119 ? -11.484 -17.406 9.062 1 97.25 119 TYR A CA 1
ATOM 976 C C . TYR A 1 119 ? -10.43 -18.062 9.945 1 97.25 119 TYR A C 1
ATOM 978 O O . TYR A 1 119 ? -9.234 -17.922 9.711 1 97.25 119 TYR A O 1
ATOM 986 N N . GLU A 1 120 ? -10.859 -18.859 10.859 1 97.19 120 GLU A N 1
ATOM 987 C CA . GLU A 1 120 ? -9.961 -19.5 11.812 1 97.19 120 GLU A CA 1
ATOM 988 C C . GLU A 1 120 ? -9.078 -20.531 11.125 1 97.19 120 GLU A C 1
ATOM 990 O O . GLU A 1 120 ? -8.016 -20.891 11.641 1 97.19 120 GLU A O 1
ATOM 995 N N . GLU A 1 121 ? -9.5 -21 9.922 1 98.12 121 GLU A N 1
ATOM 996 C CA . GLU A 1 121 ? -8.758 -22 9.156 1 98.12 121 GLU A CA 1
ATOM 997 C C . GLU A 1 121 ? -7.516 -21.406 8.516 1 98.12 121 GLU A C 1
ATOM 999 O O . GLU A 1 121 ? -6.617 -22.125 8.086 1 98.12 121 GLU A O 1
ATOM 1004 N N . LEU A 1 122 ? -7.504 -20.094 8.414 1 98.75 122 LEU A N 1
ATOM 1005 C CA . LEU A 1 122 ? -6.473 -19.406 7.637 1 98.75 122 LEU A CA 1
ATOM 1006 C C . LEU A 1 122 ? -5.582 -18.562 8.539 1 98.75 122 LEU A C 1
ATOM 1008 O O . LEU A 1 122 ? -5.996 -18.172 9.633 1 98.75 122 LEU A O 1
ATOM 1012 N N . GLU A 1 123 ? -4.375 -18.375 8.07 1 98.56 123 GLU A N 1
ATOM 1013 C CA . GLU A 1 123 ? -3.43 -17.5 8.758 1 98.56 123 GLU A CA 1
ATOM 1014 C C . GLU A 1 123 ? -2.484 -16.812 7.773 1 98.56 123 GLU A C 1
ATOM 1016 O O . GLU A 1 123 ? -1.803 -17.484 6.996 1 98.56 123 GLU A O 1
ATOM 1021 N N . LEU A 1 124 ? -2.482 -15.539 7.867 1 98.69 124 LEU A N 1
ATOM 1022 C CA . LEU A 1 124 ? -1.576 -14.797 6.996 1 98.69 124 LEU A CA 1
ATOM 1023 C C . LEU A 1 124 ? -0.136 -14.914 7.48 1 98.69 124 LEU A C 1
ATOM 1025 O O . LEU A 1 124 ? 0.149 -14.672 8.656 1 98.69 124 LEU A O 1
ATOM 1029 N N . VAL A 1 125 ? 0.811 -15.352 6.609 1 98.81 125 VAL A N 1
ATOM 1030 C CA . VAL A 1 125 ? 2.225 -15.461 6.949 1 98.81 125 VAL A CA 1
ATOM 1031 C C . VAL A 1 125 ? 3.068 -14.781 5.871 1 98.81 125 VAL A C 1
ATOM 1033 O O . VAL A 1 125 ? 2.59 -14.539 4.762 1 98.81 125 VAL A O 1
ATOM 1036 N N . THR A 1 126 ? 4.359 -14.43 6.23 1 98.81 126 THR A N 1
ATOM 1037 C CA . THR A 1 126 ? 5.207 -13.711 5.281 1 98.81 126 THR A CA 1
ATOM 1038 C C . THR A 1 126 ? 6.609 -14.305 5.254 1 98.81 126 THR A C 1
ATOM 1040 O O . THR A 1 126 ? 7.539 -13.695 4.719 1 98.81 126 THR A O 1
ATOM 1043 N N . THR A 1 127 ? 6.848 -15.445 5.895 1 98.81 127 THR A N 1
ATOM 1044 C CA . THR A 1 127 ? 8.172 -16.047 5.941 1 98.81 127 THR A CA 1
ATOM 1045 C C . THR A 1 127 ? 8.086 -17.562 5.758 1 98.81 127 THR A C 1
ATOM 1047 O O . THR A 1 127 ? 7.023 -18.156 5.949 1 98.81 127 THR A O 1
ATOM 1050 N N . SER A 1 128 ? 9.203 -18.109 5.332 1 98.81 128 SER A N 1
ATOM 1051 C CA . SER A 1 128 ? 9.297 -19.562 5.254 1 98.81 128 SER A CA 1
ATOM 1052 C C . SER A 1 128 ? 9.055 -20.203 6.617 1 98.81 128 SER A C 1
ATOM 1054 O O . SER A 1 128 ? 8.367 -21.219 6.719 1 98.81 128 SER A O 1
ATOM 1056 N N . GLN A 1 129 ? 9.547 -19.609 7.684 1 98.75 129 GLN A N 1
ATOM 1057 C CA . GLN A 1 129 ? 9.336 -20.125 9.031 1 98.75 129 GLN A CA 1
ATOM 1058 C C . GLN A 1 129 ? 7.863 -20.031 9.43 1 98.75 129 GLN A C 1
ATOM 1060 O O . GLN A 1 129 ? 7.344 -20.906 10.117 1 98.75 129 GLN A O 1
ATOM 1065 N N . GLY A 1 130 ? 7.246 -18.938 8.969 1 98.75 130 GLY A N 1
ATOM 1066 C CA . GLY A 1 130 ? 5.824 -18.797 9.242 1 98.75 130 GLY A CA 1
ATOM 1067 C C . GLY A 1 130 ? 4.988 -19.922 8.648 1 98.75 130 GLY A C 1
ATOM 1068 O O . GLY A 1 130 ? 4.02 -20.375 9.258 1 98.75 130 GLY A O 1
ATOM 1069 N N . ILE A 1 131 ? 5.363 -20.344 7.465 1 98.81 131 ILE A N 1
ATOM 1070 C CA . ILE A 1 131 ? 4.688 -21.469 6.828 1 98.81 131 ILE A CA 1
ATOM 1071 C C . ILE A 1 131 ? 4.875 -22.734 7.672 1 98.81 131 ILE A C 1
ATOM 1073 O O . ILE A 1 131 ? 3.912 -23.438 7.961 1 98.81 131 ILE A O 1
ATOM 1077 N N . SER A 1 132 ? 6.086 -22.938 8.094 1 98.25 132 SER A N 1
ATOM 1078 C CA . SER A 1 132 ? 6.434 -24.141 8.844 1 98.25 132 SER A CA 1
ATOM 1079 C C . SER A 1 132 ? 5.734 -24.172 10.195 1 98.25 132 SER A C 1
ATOM 1081 O O . SER A 1 132 ? 5.359 -25.234 10.68 1 98.25 132 SER A O 1
ATOM 1083 N N . ASP A 1 133 ? 5.535 -23.047 10.773 1 98.12 133 ASP A N 1
ATOM 1084 C CA . ASP A 1 133 ? 4.984 -22.953 12.125 1 98.12 133 ASP A CA 1
ATOM 1085 C C . ASP A 1 133 ? 3.459 -23.031 12.102 1 98.12 133 ASP A C 1
ATOM 1087 O O . ASP A 1 133 ? 2.832 -23.297 13.133 1 98.12 133 ASP A O 1
ATOM 1091 N N . SER A 1 134 ? 2.912 -22.781 10.953 1 97.94 134 SER A N 1
ATOM 1092 C CA . SER A 1 134 ? 1.457 -22.672 10.906 1 97.94 134 SER A CA 1
ATOM 1093 C C . SER A 1 134 ? 0.809 -24.047 11.047 1 97.94 134 SER A C 1
ATOM 1095 O O . SER A 1 134 ? 1.291 -25.031 10.484 1 97.94 134 SER A O 1
ATOM 1097 N N . ARG A 1 135 ? -0.237 -24.109 11.836 1 96.94 135 ARG A N 1
ATOM 1098 C CA . ARG A 1 135 ? -1.046 -25.328 11.961 1 96.94 135 ARG A CA 1
ATOM 1099 C C . ARG A 1 135 ? -2.35 -25.188 11.172 1 96.94 135 ARG A C 1
ATOM 1101 O O . ARG A 1 135 ? -3.176 -26.109 11.18 1 96.94 135 ARG A O 1
ATOM 1108 N N . LYS A 1 136 ? -2.547 -24.062 10.562 1 98.38 136 LYS A N 1
ATOM 1109 C CA . LYS A 1 136 ? -3.68 -23.75 9.695 1 98.38 136 LYS A CA 1
ATOM 1110 C C . LYS A 1 136 ? -3.279 -23.797 8.227 1 98.38 136 LYS A C 1
ATOM 1112 O O . LYS A 1 136 ? -2.312 -24.469 7.859 1 98.38 136 LYS A O 1
ATOM 1117 N N . ILE A 1 137 ? -4.074 -23.281 7.363 1 98.81 137 ILE A N 1
ATOM 1118 C CA . ILE A 1 137 ? -3.639 -23.016 5.996 1 98.81 137 ILE A CA 1
ATOM 1119 C C . ILE A 1 137 ? -2.941 -21.656 5.922 1 98.81 137 ILE A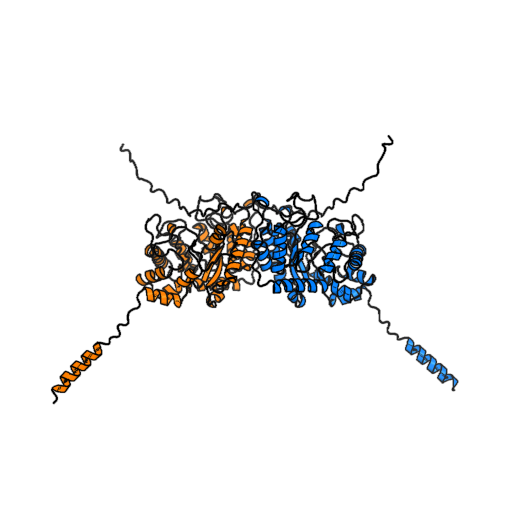 C 1
ATOM 1121 O O . ILE A 1 137 ? -3.582 -20.625 6.07 1 98.81 137 ILE A O 1
ATOM 1125 N N . ALA A 1 138 ? -1.632 -21.688 5.773 1 98.94 138 ALA A N 1
ATOM 1126 C CA . ALA A 1 138 ? -0.857 -20.453 5.66 1 98.94 138 ALA A CA 1
ATOM 1127 C C . ALA A 1 138 ? -1.203 -19.703 4.375 1 98.94 138 ALA A C 1
ATOM 1129 O O . ALA A 1 138 ? -1.151 -20.281 3.283 1 98.94 138 ALA A O 1
ATOM 1130 N N . CYS A 1 139 ? -1.624 -18.438 4.512 1 98.88 139 CYS A N 1
ATOM 1131 C CA . CYS A 1 139 ? -1.926 -17.562 3.393 1 98.88 139 CYS A CA 1
ATOM 1132 C C . CYS A 1 139 ? -0.708 -16.719 3.014 1 98.88 139 CYS A C 1
ATOM 1134 O O . CYS A 1 139 ? -0.134 -16.031 3.859 1 98.88 139 CYS A O 1
ATOM 1136 N N . LEU A 1 140 ? -0.336 -16.828 1.787 1 98.94 140 LEU A N 1
ATOM 1137 C CA . LEU A 1 140 ? 0.685 -15.953 1.235 1 98.94 140 LEU A CA 1
ATOM 1138 C C . LEU A 1 140 ? 0.132 -15.148 0.061 1 98.94 140 LEU A C 1
ATOM 1140 O O . LEU A 1 140 ? -0.893 -15.516 -0.519 1 98.94 140 LEU A O 1
ATOM 1144 N N . ILE A 1 141 ? 0.759 -14.031 -0.227 1 98.94 141 ILE A N 1
ATOM 1145 C CA . ILE A 1 141 ? 0.289 -13.133 -1.276 1 98.94 141 ILE A CA 1
ATOM 1146 C C . ILE A 1 141 ? 1.32 -13.07 -2.4 1 98.94 141 ILE A C 1
ATOM 1148 O O . ILE A 1 141 ? 2.51 -12.867 -2.15 1 98.94 141 ILE A O 1
ATOM 1152 N N . GLY A 1 142 ? 0.919 -13.336 -3.629 1 98.94 142 GLY A N 1
ATOM 1153 C CA . GLY A 1 142 ? 1.76 -13.18 -4.805 1 98.94 142 GLY A CA 1
ATOM 1154 C C . GLY A 1 142 ? 1.115 -12.344 -5.895 1 98.94 142 GLY A C 1
ATOM 1155 O O . GLY A 1 142 ? 0.021 -12.664 -6.363 1 98.94 142 GLY A O 1
ATOM 1156 N N . ILE A 1 143 ? 1.787 -11.289 -6.285 1 98.94 143 ILE A N 1
ATOM 1157 C CA . ILE A 1 143 ? 1.29 -10.445 -7.367 1 98.94 143 ILE A CA 1
ATOM 1158 C C . ILE A 1 143 ? 1.575 -11.109 -8.711 1 98.94 143 ILE A C 1
ATOM 1160 O O . ILE A 1 143 ? 2.688 -11.586 -8.953 1 98.94 143 ILE A O 1
ATOM 1164 N N . GLU A 1 144 ? 0.545 -11.156 -9.555 1 98.69 144 GLU A N 1
ATOM 1165 C CA . GLU A 1 144 ? 0.702 -11.82 -10.844 1 98.69 144 GLU A CA 1
ATOM 1166 C C . GLU A 1 144 ? 0.808 -10.805 -11.977 1 98.69 144 GLU A C 1
ATOM 1168 O O . GLU A 1 144 ? -0.183 -10.516 -12.648 1 98.69 144 GLU A O 1
ATOM 1173 N N . GLY A 1 145 ? 2.021 -10.344 -12.195 1 98.75 145 GLY A N 1
ATOM 1174 C CA . GLY A 1 145 ? 2.295 -9.43 -13.297 1 98.75 145 GLY A CA 1
ATOM 1175 C C . GLY A 1 145 ? 2.953 -8.141 -12.852 1 98.75 145 GLY A C 1
ATOM 1176 O O . GLY A 1 145 ? 2.453 -7.457 -11.953 1 98.75 145 GLY A O 1
ATOM 1177 N N . GLY A 1 146 ? 3.932 -7.758 -13.555 1 98.88 146 GLY A N 1
ATOM 1178 C CA . GLY A 1 146 ? 4.711 -6.578 -13.219 1 98.88 146 GLY A CA 1
ATOM 1179 C C . GLY A 1 146 ? 3.977 -5.281 -13.5 1 98.88 146 GLY A C 1
ATOM 1180 O O . GLY A 1 146 ? 4.363 -4.223 -12.992 1 98.88 146 GLY A O 1
ATOM 1181 N N . HIS A 1 147 ? 2.873 -5.285 -14.352 1 98.75 147 HIS A N 1
ATOM 1182 C CA . HIS A 1 147 ? 2.105 -4.07 -14.609 1 98.75 147 HIS A CA 1
ATOM 1183 C C . HIS A 1 147 ? 1.504 -3.516 -13.32 1 98.75 147 HIS A C 1
ATOM 1185 O O . HIS A 1 147 ? 1.185 -2.328 -13.242 1 98.75 147 HIS A O 1
ATOM 1191 N N . SER A 1 148 ? 1.508 -4.328 -12.273 1 98.88 148 SER A N 1
ATOM 1192 C CA . SER A 1 148 ? 0.918 -3.961 -10.992 1 98.88 148 SER A CA 1
ATOM 1193 C C . SER A 1 148 ? 1.739 -2.879 -10.297 1 98.88 148 SER A C 1
ATOM 1195 O O . SER A 1 148 ? 1.233 -2.174 -9.422 1 98.88 148 SER A O 1
ATOM 1197 N N . ILE A 1 149 ? 3.039 -2.752 -10.625 1 98.88 149 ILE A N 1
ATOM 1198 C CA . ILE A 1 149 ? 3.844 -1.78 -9.891 1 98.88 149 ILE A CA 1
ATOM 1199 C C . ILE A 1 149 ? 3.949 -0.487 -10.695 1 98.88 149 ILE A C 1
ATOM 1201 O O . ILE A 1 149 ? 4.586 0.474 -10.258 1 98.88 149 ILE A O 1
ATOM 1205 N N . ASP A 1 150 ? 3.354 -0.474 -11.922 1 98.62 150 ASP A N 1
ATOM 1206 C CA . ASP A 1 150 ? 3.383 0.705 -12.781 1 98.62 150 ASP A CA 1
ATOM 1207 C C . ASP A 1 150 ? 4.793 1.284 -12.867 1 98.62 150 ASP A C 1
ATOM 1209 O O . ASP A 1 150 ? 4.984 2.494 -12.727 1 98.62 150 ASP A O 1
ATOM 1213 N N . SER A 1 151 ? 5.762 0.426 -12.992 1 98.69 151 SER A N 1
ATOM 1214 C CA . SER A 1 151 ? 7.168 0.735 -13.234 1 98.69 151 SER A CA 1
ATOM 1215 C C . SER A 1 151 ? 7.758 1.558 -12.094 1 98.69 151 SER A C 1
ATOM 1217 O O . SER A 1 151 ? 8.555 2.471 -12.328 1 98.69 151 SER A O 1
ATOM 1219 N N . SER A 1 152 ? 7.352 1.298 -10.852 1 98.69 152 SER A N 1
ATOM 1220 C CA . SER A 1 152 ? 7.836 2.018 -9.672 1 98.69 152 SER A CA 1
ATOM 1221 C C . SER A 1 152 ? 8.453 1.065 -8.656 1 98.69 152 SER A C 1
ATOM 1223 O O . SER A 1 152 ? 7.762 0.213 -8.094 1 98.69 152 SER A O 1
ATOM 1225 N N . LEU A 1 153 ? 9.758 1.229 -8.367 1 98.88 153 LEU A N 1
ATOM 1226 C CA . LEU A 1 153 ? 10.422 0.417 -7.348 1 98.88 153 LEU A CA 1
ATOM 1227 C C . LEU A 1 153 ? 9.867 0.723 -5.961 1 98.88 153 LEU A C 1
ATOM 1229 O O . LEU A 1 153 ? 9.797 -0.162 -5.105 1 98.88 153 LEU A O 1
ATOM 1233 N N . ALA A 1 154 ? 9.414 1.947 -5.766 1 98.88 154 ALA A N 1
ATOM 1234 C CA . ALA A 1 154 ? 8.781 2.32 -4.5 1 98.88 154 ALA A CA 1
ATOM 1235 C C . ALA A 1 154 ? 7.492 1.539 -4.281 1 98.88 154 ALA A C 1
ATOM 1237 O O . ALA A 1 154 ? 7.238 1.045 -3.18 1 98.88 154 ALA A O 1
ATOM 1238 N N . THR A 1 155 ? 6.688 1.44 -5.355 1 98.94 155 THR A N 1
ATOM 1239 C CA . THR A 1 155 ? 5.449 0.671 -5.27 1 98.94 155 THR A CA 1
ATOM 1240 C C . THR A 1 155 ? 5.746 -0.795 -4.965 1 98.94 155 THR A C 1
ATOM 1242 O O . THR A 1 155 ? 5.074 -1.41 -4.137 1 98.94 155 THR A O 1
ATOM 1245 N N . LEU A 1 156 ? 6.797 -1.314 -5.586 1 98.94 156 LEU A N 1
ATOM 1246 C CA . LEU A 1 156 ? 7.242 -2.678 -5.32 1 98.94 156 LEU A CA 1
ATOM 1247 C C . LEU A 1 156 ? 7.559 -2.867 -3.842 1 98.94 156 LEU A C 1
ATOM 1249 O O . LEU A 1 156 ? 7.105 -3.836 -3.225 1 98.94 156 LEU A O 1
ATOM 1253 N N . ARG A 1 157 ? 8.273 -1.948 -3.215 1 98.88 157 ARG A N 1
ATOM 1254 C CA . ARG A 1 157 ? 8.656 -2.035 -1.807 1 98.88 157 ARG A CA 1
ATOM 1255 C C . ARG A 1 157 ? 7.426 -1.947 -0.905 1 98.88 157 ARG A C 1
ATOM 1257 O O . ARG A 1 157 ? 7.344 -2.643 0.109 1 98.88 157 ARG A O 1
ATOM 1264 N N . MET A 1 158 ? 6.465 -1.066 -1.311 1 98.94 158 MET A N 1
ATOM 1265 C CA . MET A 1 158 ? 5.246 -0.942 -0.516 1 98.94 158 MET A CA 1
ATOM 1266 C C . MET A 1 158 ? 4.445 -2.24 -0.538 1 98.94 158 MET A C 1
ATOM 1268 O O . MET A 1 158 ? 3.9 -2.656 0.486 1 98.94 158 MET A O 1
ATOM 1272 N N . TYR A 1 159 ? 4.445 -2.896 -1.723 1 98.94 159 TYR A N 1
ATOM 1273 C CA . TYR A 1 159 ? 3.764 -4.184 -1.804 1 98.94 159 TYR A CA 1
ATOM 1274 C C . TYR A 1 159 ? 4.441 -5.215 -0.909 1 98.94 159 TYR A C 1
ATOM 1276 O O . TYR A 1 159 ? 3.768 -6 -0.237 1 98.94 159 TYR A O 1
ATOM 1284 N N . TYR A 1 160 ? 5.762 -5.199 -0.917 1 98.94 160 TYR A N 1
ATOM 1285 C CA . TYR A 1 160 ? 6.484 -6.102 -0.029 1 98.94 160 TYR A CA 1
ATOM 1286 C C . TYR A 1 160 ? 6.121 -5.84 1.428 1 98.94 160 TYR A C 1
ATOM 1288 O O . TYR A 1 160 ? 5.871 -6.777 2.189 1 98.94 160 TYR A O 1
ATOM 1296 N N . ASP A 1 161 ? 6.027 -4.598 1.813 1 98.81 161 ASP A N 1
ATOM 1297 C CA . ASP A 1 161 ? 5.691 -4.211 3.18 1 98.81 161 ASP A CA 1
ATOM 1298 C C . ASP A 1 161 ? 4.27 -4.645 3.537 1 98.81 161 ASP A C 1
ATOM 1300 O O . ASP A 1 161 ? 3.975 -4.93 4.699 1 98.81 161 ASP A O 1
ATOM 1304 N N . LEU A 1 162 ? 3.443 -4.727 2.525 1 98.94 162 LEU A N 1
ATOM 1305 C CA . LEU A 1 162 ? 2.057 -5.121 2.75 1 98.94 162 LEU A CA 1
ATOM 1306 C C . LEU A 1 162 ? 1.93 -6.637 2.832 1 98.94 162 LEU A C 1
ATOM 1308 O O . LEU A 1 162 ? 0.833 -7.164 3.041 1 98.94 162 LEU A O 1
ATOM 1312 N N . GLY A 1 163 ? 2.984 -7.387 2.574 1 98.88 163 GLY A N 1
ATOM 1313 C CA . GLY A 1 163 ? 2.977 -8.82 2.814 1 98.88 163 GLY A CA 1
ATOM 1314 C C . GLY A 1 163 ? 3.174 -9.633 1.55 1 98.88 163 GLY A C 1
ATOM 1315 O O . GLY A 1 163 ? 3.229 -10.867 1.602 1 98.88 163 GLY A O 1
ATOM 1316 N N . VAL A 1 164 ? 3.342 -8.953 0.405 1 98.94 164 VAL A N 1
ATOM 1317 C CA . VAL A 1 164 ? 3.551 -9.664 -0.853 1 98.94 164 VAL A CA 1
ATOM 1318 C C . VAL A 1 164 ? 4.922 -10.328 -0.846 1 98.94 164 VAL A C 1
ATOM 1320 O O . VAL A 1 164 ? 5.914 -9.727 -0.428 1 98.94 164 VAL A O 1
ATOM 1323 N N . ARG A 1 165 ? 4.977 -11.57 -1.344 1 98.94 165 ARG A N 1
ATOM 1324 C CA . ARG A 1 165 ? 6.25 -12.273 -1.211 1 98.94 165 ARG A CA 1
ATOM 1325 C C . ARG A 1 165 ? 6.695 -12.852 -2.547 1 98.94 165 ARG A C 1
ATOM 1327 O O . ARG A 1 165 ? 7.809 -13.367 -2.666 1 98.94 165 ARG A O 1
ATOM 1334 N N . TYR A 1 166 ? 5.867 -12.789 -3.609 1 98.88 166 TYR A N 1
ATOM 1335 C CA . TYR A 1 166 ? 6.418 -12.93 -4.953 1 98.88 166 TYR A CA 1
ATOM 1336 C C . TYR A 1 166 ? 5.723 -11.992 -5.934 1 98.88 166 TYR A C 1
ATOM 1338 O O . TYR A 1 166 ? 4.621 -11.516 -5.664 1 98.88 166 TYR A O 1
ATOM 1346 N N . MET A 1 167 ? 6.375 -11.672 -6.938 1 98.94 167 MET A N 1
ATOM 1347 C CA . MET A 1 167 ? 5.762 -10.992 -8.078 1 98.94 167 MET A CA 1
ATOM 1348 C C . MET A 1 167 ? 6.188 -11.641 -9.391 1 98.94 167 MET A C 1
ATOM 1350 O O . MET A 1 167 ? 7.379 -11.875 -9.617 1 98.94 167 MET A O 1
ATOM 1354 N N . THR A 1 168 ? 5.168 -11.984 -10.156 1 98.88 168 THR A N 1
ATOM 1355 C CA . THR A 1 168 ? 5.445 -12.391 -11.531 1 98.88 168 THR A CA 1
ATOM 1356 C C . THR A 1 168 ? 5.859 -11.195 -12.383 1 98.88 168 THR A C 1
ATOM 1358 O O . THR A 1 168 ? 5.254 -10.125 -12.289 1 98.88 168 THR A O 1
ATOM 1361 N N . LEU A 1 169 ? 6.859 -11.383 -13.195 1 98.88 169 LEU A N 1
ATOM 1362 C CA . LEU A 1 169 ? 7.391 -10.242 -13.938 1 98.88 169 LEU A CA 1
ATOM 1363 C C . LEU A 1 169 ? 6.418 -9.797 -15.023 1 98.88 169 LEU A C 1
ATOM 1365 O O . LEU A 1 169 ? 6.363 -8.617 -15.367 1 98.88 169 LEU A O 1
ATOM 1369 N N . THR A 1 170 ? 5.691 -10.75 -15.578 1 98.62 170 THR A N 1
ATOM 1370 C CA . THR A 1 170 ? 4.676 -10.469 -16.594 1 98.62 170 THR A CA 1
ATOM 1371 C C . THR A 1 170 ? 3.436 -11.328 -16.359 1 98.62 170 THR A C 1
ATOM 1373 O O . THR A 1 170 ? 3.453 -12.25 -15.555 1 98.62 170 THR A O 1
ATOM 1376 N N . HIS A 1 171 ? 2.4 -10.945 -16.953 1 97.75 171 HIS A N 1
ATOM 1377 C CA . HIS A 1 171 ? 1.276 -11.828 -17.234 1 97.75 171 HIS A CA 1
ATOM 1378 C C . HIS A 1 171 ? 1.1 -12.031 -18.734 1 97.75 171 HIS A C 1
ATOM 1380 O O . HIS A 1 171 ? 2.053 -12.383 -19.438 1 97.75 171 HIS A O 1
ATOM 1386 N N . SER A 1 172 ? -0.13 -11.852 -19.281 1 96.62 172 SER A N 1
ATOM 1387 C CA . SER A 1 172 ? -0.353 -12.031 -20.703 1 96.62 172 SER A CA 1
ATOM 1388 C C . SER A 1 172 ? -0.027 -10.758 -21.484 1 96.62 172 SER A C 1
ATOM 1390 O O . SER A 1 172 ? -0.287 -10.664 -22.688 1 96.62 172 SER A O 1
ATOM 1392 N N . CYS A 1 173 ? 0.505 -9.734 -20.812 1 97.38 173 CYS A N 1
ATOM 1393 C CA . CYS A 1 173 ? 0.89 -8.477 -21.438 1 97.38 173 CYS A CA 1
ATOM 1394 C C . CYS A 1 173 ? 2.332 -8.117 -21.094 1 97.38 173 CYS A C 1
ATOM 1396 O O . CYS A 1 173 ? 2.803 -8.398 -20 1 97.38 173 CYS A O 1
ATOM 1398 N N . ASN A 1 174 ? 2.967 -7.469 -22.078 1 98.19 174 ASN A N 1
ATOM 1399 C CA . ASN A 1 174 ? 4.266 -6.875 -21.781 1 98.19 174 ASN A CA 1
ATOM 1400 C C . ASN A 1 174 ? 4.141 -5.715 -20.797 1 98.19 174 ASN A C 1
ATOM 1402 O O . ASN A 1 174 ? 3.111 -5.035 -20.766 1 98.19 174 ASN A O 1
ATOM 1406 N N . THR A 1 175 ? 5.102 -5.602 -19.953 1 98.31 175 THR A N 1
ATOM 1407 C CA . THR A 1 175 ? 5.309 -4.328 -19.281 1 98.31 175 THR A CA 1
ATOM 1408 C C . THR A 1 175 ? 6.305 -3.465 -20.047 1 98.31 175 THR A C 1
ATOM 1410 O O . THR A 1 175 ? 6.945 -3.936 -21 1 98.31 175 THR A O 1
ATOM 1413 N N . PRO A 1 176 ? 6.508 -2.203 -19.656 1 98.31 176 PRO A N 1
ATOM 1414 C CA . PRO A 1 176 ? 7.527 -1.398 -20.328 1 98.31 176 PRO A CA 1
ATOM 1415 C C . PRO A 1 176 ? 8.938 -1.969 -20.172 1 98.31 176 PRO A C 1
ATOM 1417 O O . PRO A 1 176 ? 9.859 -1.562 -20.875 1 98.31 176 PRO A O 1
ATOM 1420 N N . TRP A 1 177 ? 9.094 -3 -19.328 1 98.81 177 TRP A N 1
ATOM 1421 C CA . TRP A 1 177 ? 10.461 -3.383 -18.984 1 98.81 177 TRP A CA 1
ATOM 1422 C C . TRP A 1 177 ? 10.625 -4.898 -19.016 1 98.81 177 TRP A C 1
ATOM 1424 O O . TRP A 1 177 ? 11.688 -5.422 -18.672 1 98.81 177 TRP A O 1
ATOM 1434 N N . SER A 1 178 ? 9.562 -5.633 -19.391 1 98.75 178 SER A N 1
ATOM 1435 C CA . SER A 1 178 ? 9.625 -7.09 -19.406 1 98.75 178 SER A CA 1
ATOM 1436 C C . SER A 1 178 ? 8.711 -7.664 -20.484 1 98.75 178 SER A C 1
ATOM 1438 O O . SER A 1 178 ? 7.562 -7.246 -20.625 1 98.75 178 SER A O 1
ATOM 1440 N N . GLU A 1 179 ? 9.211 -8.672 -21.219 1 98.62 179 GLU A N 1
ATOM 1441 C CA . GLU A 1 179 ? 8.492 -9.305 -22.312 1 98.62 179 GLU A CA 1
ATOM 1442 C C . GLU A 1 179 ? 7.75 -10.555 -21.844 1 98.62 179 GLU A C 1
ATOM 1444 O O . GLU A 1 179 ? 8.312 -11.391 -21.141 1 98.62 179 GLU A O 1
ATOM 1449 N N . SER A 1 180 ? 6.477 -10.688 -22.188 1 98.38 180 SER A N 1
ATOM 1450 C CA . SER A 1 180 ? 5.621 -11.82 -21.859 1 98.38 180 SER A CA 1
ATOM 1451 C C . SER A 1 180 ? 5.746 -12.93 -22.906 1 98.38 180 SER A C 1
ATOM 1453 O O . SER A 1 180 ? 6.203 -12.688 -24.016 1 98.38 180 SER A O 1
ATOM 1455 N N . SER A 1 181 ? 5.359 -14.094 -22.484 1 97.25 181 SER A N 1
ATOM 1456 C CA . SER A 1 181 ? 5.309 -15.219 -23.406 1 97.25 181 SER A CA 1
ATOM 1457 C C . SER A 1 181 ? 4.09 -15.133 -24.328 1 97.25 181 SER A C 1
ATOM 1459 O O . SER A 1 181 ? 4.043 -15.773 -25.375 1 97.25 181 SER A O 1
ATOM 1461 N N . SER A 1 182 ? 3.119 -14.367 -23.875 1 93.31 182 SER A N 1
ATOM 1462 C CA . SER A 1 182 ? 1.847 -14.266 -24.578 1 93.31 182 SER A CA 1
ATOM 1463 C C . SER A 1 182 ? 1.883 -13.148 -25.625 1 93.31 182 SER A C 1
ATOM 1465 O O . SER A 1 182 ? 1.158 -12.164 -25.516 1 93.31 182 SER A O 1
ATOM 1467 N N . LYS A 1 183 ? 2.488 -13.43 -26.734 1 87.44 183 LYS A N 1
ATOM 1468 C CA . LYS A 1 183 ? 2.676 -12.422 -27.766 1 87.44 183 LYS A CA 1
ATOM 1469 C C . LYS A 1 183 ? 1.389 -12.195 -28.547 1 87.44 183 LYS A C 1
ATOM 1471 O O . LYS A 1 183 ? 0.685 -13.148 -28.891 1 87.44 183 LYS A O 1
ATOM 1476 N N . GLY A 1 184 ? 1.074 -10.953 -28.719 1 84.19 184 GLY A N 1
ATOM 1477 C CA . GLY A 1 184 ? -0.009 -10.609 -29.625 1 84.19 184 GLY A CA 1
ATOM 1478 C C . GLY A 1 184 ? -1.36 -10.531 -28.953 1 84.19 184 GLY A C 1
ATOM 1479 O O . GLY A 1 184 ? -2.344 -10.094 -29.547 1 84.19 184 GLY A O 1
ATOM 1480 N N . ILE A 1 185 ? -1.512 -10.961 -27.688 1 86.75 185 ILE A N 1
ATOM 1481 C CA . ILE A 1 185 ? -2.779 -10.93 -26.969 1 86.75 185 ILE A CA 1
ATOM 1482 C C . ILE A 1 185 ? -3.145 -9.484 -26.625 1 86.75 185 ILE A C 1
ATOM 1484 O O . ILE A 1 185 ? -4.305 -9.086 -26.766 1 86.75 185 ILE A O 1
ATOM 1488 N N . HIS A 1 186 ? -2.135 -8.734 -26.172 1 91.12 186 HIS A N 1
ATOM 1489 C CA . HIS A 1 186 ? -2.268 -7.305 -25.906 1 91.12 186 HIS A CA 1
ATOM 1490 C C . HIS A 1 186 ? -1.277 -6.492 -26.734 1 91.12 186 HIS A C 1
ATOM 1492 O O . HIS A 1 186 ? -0.243 -7.016 -27.156 1 91.12 186 HIS A O 1
ATOM 1498 N N . ASN A 1 187 ? -1.595 -5.285 -26.969 1 93.31 187 ASN A N 1
ATOM 1499 C CA . ASN A 1 187 ? -0.709 -4.43 -27.75 1 93.31 187 ASN A CA 1
ATOM 1500 C C . ASN A 1 187 ? 0.122 -3.514 -26.859 1 93.31 187 ASN A C 1
ATOM 1502 O O . ASN A 1 187 ? 0.594 -2.467 -27.297 1 93.31 187 ASN A O 1
ATOM 1506 N N . PHE A 1 188 ? 0.28 -3.908 -25.656 1 96 188 PHE A N 1
ATOM 1507 C CA . PHE A 1 188 ? 1.078 -3.109 -24.734 1 96 188 PHE A CA 1
ATOM 1508 C C . PHE A 1 188 ? 2.566 -3.318 -24.984 1 96 188 PHE A C 1
ATOM 1510 O O . PHE A 1 188 ? 3.057 -4.449 -24.953 1 96 188 PHE A O 1
ATOM 1517 N N . TYR A 1 189 ? 3.303 -2.279 -25.312 1 96.88 189 TYR A N 1
ATOM 1518 C CA . TYR A 1 189 ? 4.758 -2.242 -25.422 1 96.88 189 TYR A CA 1
ATOM 1519 C C . TYR A 1 189 ? 5.27 -3.371 -26.297 1 96.88 189 TYR A C 1
ATOM 1521 O O . TYR A 1 189 ? 6.145 -4.137 -25.906 1 96.88 189 TYR A O 1
ATOM 1529 N N . PRO A 1 190 ? 4.871 -3.453 -27.5 1 95.12 190 PRO A N 1
ATOM 1530 C CA . PRO A 1 190 ? 5.168 -4.582 -28.375 1 95.12 190 PRO A CA 1
ATOM 1531 C C . PRO A 1 190 ? 6.652 -4.68 -28.734 1 95.12 190 PRO A C 1
ATOM 1533 O O . PRO A 1 190 ? 7.117 -5.734 -29.172 1 95.12 190 PRO A O 1
ATOM 1536 N N . ASN A 1 191 ? 7.422 -3.611 -28.484 1 94.19 191 ASN A N 1
ATOM 1537 C CA . ASN A 1 191 ? 8.812 -3.596 -28.922 1 94.19 191 ASN A CA 1
ATOM 1538 C C . ASN A 1 191 ? 9.758 -4.02 -27.797 1 94.19 191 ASN A C 1
ATOM 1540 O O . ASN A 1 191 ? 10.977 -4.098 -28 1 94.19 191 ASN A O 1
ATOM 1544 N N . VAL A 1 192 ? 9.18 -4.281 -26.609 1 97.06 192 VAL A N 1
ATOM 1545 C CA . VAL A 1 192 ? 10.016 -4.711 -25.484 1 97.06 192 VAL A CA 1
ATOM 1546 C C . VAL A 1 192 ? 10.492 -6.145 -25.719 1 97.06 192 VAL A C 1
ATOM 1548 O O . VAL A 1 192 ? 9.695 -7.023 -26.047 1 97.06 192 VAL A O 1
ATOM 1551 N N . THR A 1 193 ? 11.82 -6.359 -25.609 1 96.38 193 THR A N 1
ATOM 1552 C CA . THR A 1 193 ? 12.406 -7.688 -25.734 1 96.38 193 THR A CA 1
ATOM 1553 C C . THR A 1 193 ? 13.109 -8.094 -24.438 1 96.38 193 THR A C 1
ATOM 1555 O O . THR A 1 193 ? 14.016 -7.402 -23.969 1 96.38 193 THR A O 1
ATOM 1558 N N . GLY A 1 194 ? 12.711 -9.203 -23.922 1 98 194 GLY A N 1
ATOM 1559 C CA . GLY A 1 194 ? 13.336 -9.688 -22.703 1 98 194 GLY A CA 1
ATOM 1560 C C . GLY A 1 194 ? 13.156 -8.742 -21.531 1 98 194 GLY A C 1
ATOM 1561 O O . GLY A 1 194 ? 12.047 -8.297 -21.25 1 98 194 GLY A O 1
ATOM 1562 N N . LEU A 1 195 ? 14.25 -8.594 -20.766 1 98.31 195 LEU A N 1
ATOM 1563 C CA . LEU A 1 195 ? 14.305 -7.66 -19.641 1 98.31 195 LEU A CA 1
ATOM 1564 C C . LEU A 1 195 ? 15.125 -6.43 -20.016 1 98.31 195 LEU A C 1
ATOM 1566 O O . LEU A 1 195 ? 16.297 -6.543 -20.391 1 98.31 195 LEU A O 1
ATOM 1570 N N . THR A 1 196 ? 14.523 -5.254 -19.938 1 98.25 196 THR A N 1
ATOM 1571 C CA . THR A 1 196 ? 15.25 -4.012 -20.188 1 98.25 196 THR A CA 1
ATOM 1572 C C . THR A 1 196 ? 16.156 -3.674 -19.016 1 98.25 196 THR A C 1
ATOM 1574 O O . THR A 1 196 ? 16.203 -4.41 -18.016 1 98.25 196 THR A O 1
ATOM 1577 N N . ALA A 1 197 ? 16.938 -2.547 -19.141 1 98.06 197 ALA A N 1
ATOM 1578 C CA . ALA A 1 197 ? 17.797 -2.102 -18.047 1 98.06 197 ALA A CA 1
ATOM 1579 C C . ALA A 1 197 ? 17 -1.865 -16.766 1 98.06 197 ALA A C 1
ATOM 1581 O O . ALA A 1 197 ? 17.438 -2.27 -15.688 1 98.06 197 ALA A O 1
ATOM 1582 N N . PHE A 1 198 ? 15.891 -1.235 -16.906 1 98.62 198 PHE A N 1
ATOM 1583 C CA . PHE A 1 198 ? 15.055 -1.013 -15.734 1 98.62 198 PHE A CA 1
ATOM 1584 C C . PHE A 1 198 ? 14.523 -2.334 -15.188 1 98.62 198 PHE A C 1
ATOM 1586 O O . PHE A 1 198 ? 14.438 -2.518 -13.969 1 98.62 198 PHE A O 1
ATOM 1593 N N . GLY A 1 199 ? 14.102 -3.24 -16.094 1 98.81 199 GLY A N 1
ATOM 1594 C CA . GLY A 1 199 ? 13.68 -4.559 -15.656 1 98.81 199 GLY A CA 1
ATOM 1595 C C . GLY A 1 199 ? 14.727 -5.273 -14.812 1 98.81 199 GLY A C 1
ATOM 1596 O O . GLY A 1 199 ? 14.391 -5.965 -13.852 1 98.81 199 GLY A O 1
ATOM 1597 N N . GLN A 1 200 ? 15.961 -5.09 -15.203 1 98.81 200 GLN A N 1
ATOM 1598 C CA . GLN A 1 200 ? 17.047 -5.691 -14.422 1 98.81 200 GLN A CA 1
ATOM 1599 C C . GLN A 1 200 ? 17.141 -5.055 -13.039 1 98.81 200 GLN A C 1
ATOM 1601 O O . GLN A 1 200 ? 17.438 -5.734 -12.055 1 98.81 200 GLN A O 1
ATOM 1606 N N . GLU A 1 201 ? 16.875 -3.762 -12.922 1 98.69 201 GLU A N 1
ATOM 1607 C CA . GLU A 1 201 ? 16.844 -3.09 -11.625 1 98.69 201 GLU A CA 1
ATOM 1608 C C . GLU A 1 201 ? 15.695 -3.609 -10.758 1 98.69 201 GLU A C 1
ATOM 1610 O O . GLU A 1 201 ? 15.828 -3.697 -9.539 1 98.69 201 GLU A O 1
ATOM 1615 N N . VAL A 1 202 ? 14.555 -3.934 -11.398 1 98.94 202 VAL A N 1
ATOM 1616 C CA . VAL A 1 202 ? 13.43 -4.52 -10.672 1 98.94 202 VAL A CA 1
ATOM 1617 C C . VAL A 1 202 ? 13.859 -5.848 -10.047 1 98.94 202 VAL A C 1
ATOM 1619 O O . VAL A 1 202 ? 13.617 -6.09 -8.859 1 98.94 202 VAL A O 1
ATOM 1622 N N . VAL A 1 203 ? 14.539 -6.672 -10.82 1 98.94 203 VAL A N 1
ATOM 1623 C CA . VAL A 1 203 ? 15 -7.973 -10.352 1 98.94 203 VAL A CA 1
ATOM 1624 C C . VAL A 1 203 ? 15.969 -7.789 -9.18 1 98.94 203 VAL A C 1
ATOM 1626 O O . VAL A 1 203 ? 15.844 -8.461 -8.156 1 98.94 203 VAL A O 1
ATOM 1629 N N . LYS A 1 204 ? 16.891 -6.855 -9.312 1 98.69 204 LYS A N 1
ATOM 1630 C CA . LYS A 1 204 ? 17.859 -6.59 -8.25 1 98.69 204 LYS A CA 1
ATOM 1631 C C . LYS A 1 204 ? 17.172 -6.137 -6.969 1 98.69 204 LYS A C 1
ATOM 1633 O O . LYS A 1 204 ? 17.531 -6.559 -5.871 1 98.69 204 LYS A O 1
ATOM 1638 N N . GLU A 1 205 ? 16.188 -5.27 -7.125 1 98.81 205 GLU A N 1
ATOM 1639 C CA . GLU A 1 205 ? 15.453 -4.781 -5.957 1 98.81 205 GLU A CA 1
ATOM 1640 C C . GLU A 1 205 ? 14.672 -5.902 -5.289 1 98.81 205 GLU A C 1
ATOM 1642 O O . GLU A 1 205 ? 14.57 -5.957 -4.059 1 98.81 205 GLU A O 1
ATOM 1647 N N . MET A 1 206 ? 14.086 -6.777 -6.086 1 98.94 206 MET A N 1
ATOM 1648 C CA . MET A 1 206 ? 13.375 -7.926 -5.531 1 98.94 206 MET A CA 1
ATOM 1649 C C . MET A 1 206 ? 14.328 -8.82 -4.742 1 98.94 206 MET A C 1
ATOM 1651 O O . MET A 1 206 ? 13.969 -9.32 -3.672 1 98.94 206 MET A O 1
ATOM 1655 N N . ASN A 1 207 ? 15.555 -9.023 -5.246 1 98.88 207 ASN A N 1
ATOM 1656 C CA . ASN A 1 207 ? 16.562 -9.758 -4.492 1 98.88 207 ASN A CA 1
ATOM 1657 C C . ASN A 1 207 ? 16.875 -9.086 -3.158 1 98.88 207 ASN A C 1
ATOM 1659 O O . ASN A 1 207 ? 16.922 -9.75 -2.119 1 98.88 207 ASN A O 1
ATOM 1663 N N . ARG A 1 208 ? 17.047 -7.809 -3.178 1 98.62 208 ARG A N 1
ATOM 1664 C CA . ARG A 1 208 ? 17.359 -7.062 -1.968 1 98.62 208 ARG A CA 1
ATOM 1665 C C . ARG A 1 208 ? 16.266 -7.203 -0.925 1 98.62 208 ARG A C 1
ATOM 1667 O O . ARG A 1 208 ? 16.547 -7.371 0.263 1 98.62 208 ARG A O 1
ATOM 1674 N N . LEU A 1 209 ? 15.047 -7.18 -1.345 1 98.56 209 LEU A N 1
ATOM 1675 C CA . LEU A 1 209 ? 13.883 -7.23 -0.466 1 98.56 209 LEU A CA 1
ATOM 1676 C C . LEU A 1 209 ? 13.68 -8.641 0.085 1 98.56 209 LEU A C 1
ATOM 1678 O O . LEU A 1 209 ? 13.094 -8.812 1.155 1 98.56 209 LEU A O 1
ATOM 1682 N N . GLY A 1 210 ? 14.117 -9.641 -0.678 1 98.81 210 GLY A N 1
ATOM 1683 C CA . GLY A 1 210 ? 13.758 -11.016 -0.389 1 98.81 210 GLY A CA 1
ATOM 1684 C C . GLY A 1 210 ? 12.422 -11.422 -0.973 1 98.81 210 GLY A C 1
ATOM 1685 O O . GLY A 1 210 ? 11.695 -12.219 -0.378 1 98.81 210 GLY A O 1
ATOM 1686 N N . MET A 1 211 ? 12.086 -10.797 -2.035 1 98.88 211 MET A N 1
ATOM 1687 C CA . MET A 1 211 ? 10.875 -11.141 -2.768 1 98.88 211 MET A CA 1
ATOM 1688 C C . MET A 1 211 ? 11.164 -12.203 -3.826 1 98.88 211 MET A C 1
ATOM 1690 O O . MET A 1 211 ? 12.102 -12.062 -4.613 1 98.88 211 MET A O 1
ATOM 1694 N N . LEU A 1 212 ? 10.352 -13.242 -3.854 1 98.94 212 LEU A N 1
ATOM 1695 C CA . LEU A 1 212 ? 10.508 -14.289 -4.859 1 98.94 212 LEU A CA 1
ATOM 1696 C C . LEU A 1 212 ? 10.258 -13.734 -6.258 1 98.94 212 LEU A C 1
ATOM 1698 O O . LEU A 1 212 ? 9.258 -13.055 -6.488 1 98.94 212 LEU A O 1
ATOM 1702 N N . ILE A 1 213 ? 11.188 -14.008 -7.152 1 98.94 213 ILE A N 1
ATOM 1703 C CA . ILE A 1 213 ? 11.023 -13.656 -8.555 1 98.94 213 ILE A CA 1
ATOM 1704 C C . ILE A 1 213 ? 10.297 -14.781 -9.289 1 98.94 213 ILE A C 1
ATOM 1706 O O . ILE A 1 213 ? 10.852 -15.859 -9.484 1 98.94 213 ILE A O 1
ATOM 1710 N N . ASP A 1 214 ? 9.086 -14.523 -9.641 1 98.94 214 ASP A N 1
ATOM 1711 C CA . ASP A 1 214 ? 8.273 -15.508 -10.352 1 98.94 214 ASP A CA 1
ATOM 1712 C C . ASP A 1 214 ? 8.375 -15.312 -11.859 1 98.94 214 ASP A C 1
ATOM 1714 O O . ASP A 1 214 ? 8.062 -14.242 -12.383 1 98.94 214 ASP A O 1
ATOM 1718 N N . LEU A 1 215 ? 8.75 -16.344 -12.578 1 98.94 215 LEU A N 1
ATOM 1719 C CA . LEU A 1 215 ? 9.031 -16.234 -14.008 1 98.94 215 LEU A CA 1
ATOM 1720 C C . LEU A 1 215 ? 7.918 -16.891 -14.82 1 98.94 215 LEU A C 1
ATOM 1722 O O . LEU A 1 215 ? 8.023 -17.016 -16.047 1 98.94 215 LEU A O 1
ATOM 1726 N N . SER A 1 216 ? 6.836 -17.281 -14.156 1 98.81 216 SER A N 1
ATOM 1727 C CA . SER A 1 216 ? 5.672 -17.703 -14.938 1 98.81 216 SER A CA 1
ATOM 1728 C C . SER A 1 216 ? 5.23 -16.609 -15.898 1 98.81 216 SER A C 1
ATOM 1730 O O . SER A 1 216 ? 5.395 -15.414 -15.609 1 98.81 216 SER A O 1
ATOM 1732 N N . HIS A 1 217 ? 4.754 -16.953 -17.125 1 98.31 217 HIS A N 1
ATOM 1733 C CA . HIS A 1 217 ? 4.191 -16.047 -18.109 1 98.31 217 HIS A CA 1
ATOM 1734 C C . HIS A 1 217 ? 5.293 -15.289 -18.844 1 98.31 217 HIS A C 1
ATOM 1736 O O . HIS A 1 217 ? 5.016 -14.555 -19.797 1 98.31 217 HIS A O 1
ATOM 1742 N N . THR A 1 218 ? 6.562 -15.477 -18.484 1 98.69 218 THR A N 1
ATOM 1743 C CA . THR A 1 218 ? 7.609 -14.672 -19.109 1 98.69 218 THR A CA 1
ATOM 1744 C C . THR A 1 218 ? 8.016 -15.258 -20.453 1 98.69 218 THR A C 1
ATOM 1746 O O . THR A 1 218 ? 7.855 -16.453 -20.688 1 98.69 218 THR A O 1
ATOM 1749 N N . SER A 1 219 ? 8.562 -14.445 -21.297 1 98.31 219 SER A N 1
ATOM 1750 C CA . SER A 1 219 ? 9.195 -14.93 -22.516 1 98.31 219 SER A CA 1
ATOM 1751 C C . SER A 1 219 ? 10.461 -15.711 -22.203 1 98.31 219 SER A C 1
ATOM 1753 O O . SER A 1 219 ? 10.992 -15.633 -21.094 1 98.31 219 SER A O 1
ATOM 1755 N N . TYR A 1 220 ? 10.867 -16.422 -23.25 1 98.25 220 TYR A N 1
ATOM 1756 C CA . TYR A 1 220 ? 12.133 -17.156 -23.156 1 98.25 220 TYR A CA 1
ATOM 1757 C C . TYR A 1 220 ? 13.273 -16.219 -22.781 1 98.25 220 TYR A C 1
ATOM 1759 O O . TYR A 1 220 ? 14.047 -16.5 -21.859 1 98.25 220 TYR A O 1
ATOM 1767 N N . SER A 1 221 ? 13.375 -15.062 -23.438 1 98.44 221 SER A N 1
ATOM 1768 C CA . SER A 1 221 ? 14.453 -14.109 -23.234 1 98.44 221 SER A CA 1
ATOM 1769 C C . SER A 1 221 ? 14.398 -13.5 -21.844 1 98.44 221 SER A C 1
ATOM 1771 O O . SER A 1 221 ? 15.43 -13.32 -21.188 1 98.44 221 SER A O 1
ATOM 1773 N N . THR A 1 222 ? 13.195 -13.18 -21.359 1 98.88 222 THR A N 1
ATOM 1774 C CA . THR A 1 222 ? 13.016 -12.641 -20.016 1 98.88 222 THR A CA 1
ATOM 1775 C C . THR A 1 222 ? 13.492 -13.641 -18.953 1 98.88 222 THR A C 1
ATOM 1777 O O . THR A 1 222 ? 14.273 -13.297 -18.078 1 98.88 222 THR A O 1
ATOM 1780 N N . ALA A 1 223 ? 13.055 -14.875 -19.125 1 98.88 223 ALA A N 1
ATOM 1781 C CA . ALA A 1 223 ? 13.422 -15.914 -18.172 1 98.88 223 ALA A CA 1
ATOM 1782 C C . ALA A 1 223 ? 14.93 -16.141 -18.156 1 98.88 223 ALA A C 1
ATOM 1784 O O . ALA A 1 223 ? 15.547 -16.219 -17.094 1 98.88 223 ALA A O 1
ATOM 1785 N N . LYS A 1 224 ? 15.477 -16.234 -19.297 1 98.69 224 LYS A N 1
ATOM 1786 C CA . LYS A 1 224 ? 16.906 -16.484 -19.422 1 98.69 224 LYS A CA 1
ATOM 1787 C C . LYS A 1 224 ? 17.719 -15.391 -18.734 1 98.69 224 LYS A C 1
ATOM 1789 O O . LYS A 1 224 ? 18.641 -15.68 -17.969 1 98.69 224 LYS A O 1
ATOM 1794 N N . THR A 1 225 ? 17.391 -14.133 -18.969 1 98.81 225 THR A N 1
ATOM 1795 C CA . THR A 1 225 ? 18.109 -13.008 -18.391 1 98.81 225 THR A CA 1
ATOM 1796 C C . THR A 1 225 ? 17.922 -12.977 -16.875 1 98.81 225 THR A C 1
ATOM 1798 O O . THR A 1 225 ? 18.875 -12.781 -16.125 1 98.81 225 THR A O 1
ATOM 1801 N N . ALA A 1 226 ? 16.672 -13.148 -16.391 1 98.88 226 ALA A N 1
ATOM 1802 C CA . ALA A 1 226 ? 16.391 -13.133 -14.961 1 98.88 226 ALA A CA 1
ATOM 1803 C C . ALA A 1 226 ? 17.188 -14.219 -14.234 1 98.88 226 ALA A C 1
ATOM 1805 O O . ALA A 1 226 ? 17.75 -13.977 -13.172 1 98.88 226 ALA A O 1
ATOM 1806 N N . LEU A 1 227 ? 17.25 -15.422 -14.844 1 98.88 227 LEU A N 1
ATOM 1807 C CA . LEU A 1 227 ? 17.984 -16.531 -14.258 1 98.88 227 LEU A CA 1
ATOM 1808 C C . LEU A 1 227 ? 19.469 -16.219 -14.188 1 98.88 227 LEU A C 1
ATOM 1810 O O . LEU A 1 227 ? 20.156 -16.641 -13.242 1 98.88 227 LEU A O 1
ATOM 1814 N N . ARG A 1 228 ? 19.906 -15.516 -15.125 1 98.38 228 ARG A N 1
ATOM 1815 C CA . ARG A 1 228 ? 21.328 -15.188 -15.188 1 98.38 228 ARG A CA 1
ATOM 1816 C C . ARG A 1 228 ? 21.703 -14.156 -14.125 1 98.38 228 ARG A C 1
ATOM 1818 O O . ARG A 1 228 ? 22.75 -14.258 -13.492 1 98.38 228 ARG A O 1
ATOM 1825 N N . ILE A 1 229 ? 20.844 -13.188 -13.828 1 98.56 229 ILE A N 1
ATOM 1826 C CA . ILE A 1 229 ? 21.297 -12.039 -13.047 1 98.56 229 ILE A CA 1
ATOM 1827 C C . ILE A 1 229 ? 20.812 -12.172 -11.609 1 98.56 229 ILE A C 1
ATOM 1829 O O . ILE A 1 229 ? 21.312 -11.484 -10.711 1 98.56 229 ILE A O 1
ATOM 1833 N N . SER A 1 230 ? 19.812 -12.969 -11.344 1 98.81 230 SER A N 1
ATOM 1834 C CA . SER A 1 230 ? 19.266 -13.078 -9.984 1 98.81 230 SER A CA 1
ATOM 1835 C C . SER A 1 230 ? 20.297 -13.664 -9.031 1 98.81 230 SER A C 1
ATOM 1837 O O . SER A 1 230 ? 20.953 -14.656 -9.352 1 98.81 230 SER A O 1
ATOM 1839 N N . LYS A 1 231 ? 20.359 -13.078 -7.836 1 98.38 231 LYS A N 1
ATOM 1840 C CA . LYS A 1 231 ? 21.25 -13.578 -6.797 1 98.38 231 LYS A CA 1
ATOM 1841 C C . LYS A 1 231 ? 20.578 -14.68 -5.977 1 98.38 231 LYS A C 1
ATOM 1843 O O . LYS A 1 231 ? 21.25 -15.461 -5.305 1 98.38 231 LYS A O 1
ATOM 1848 N N . ALA A 1 232 ? 19.281 -14.734 -6.02 1 98.88 232 ALA A N 1
ATOM 1849 C CA . ALA A 1 232 ? 18.484 -15.719 -5.293 1 98.88 232 ALA A CA 1
ATOM 1850 C C . ALA A 1 232 ? 17.828 -16.703 -6.254 1 98.88 232 ALA A C 1
ATOM 1852 O O . ALA A 1 232 ? 17.656 -16.406 -7.438 1 98.88 232 ALA A O 1
ATOM 1853 N N . PRO A 1 233 ? 17.469 -17.906 -5.754 1 98.94 233 PRO A N 1
ATOM 1854 C CA . PRO A 1 233 ? 16.672 -18.812 -6.582 1 98.94 233 PRO A CA 1
ATOM 1855 C C . PRO A 1 233 ? 15.352 -18.188 -7.035 1 98.94 233 PRO A C 1
ATOM 1857 O O . PRO A 1 233 ? 14.742 -17.422 -6.289 1 98.94 233 PRO A O 1
ATOM 1860 N N . VAL A 1 234 ? 14.969 -18.516 -8.266 1 98.94 234 VAL A N 1
ATOM 1861 C CA . VAL A 1 234 ? 13.719 -18 -8.82 1 98.94 234 VAL A CA 1
ATOM 1862 C C . VAL A 1 234 ? 12.648 -19.094 -8.781 1 98.94 234 VAL A C 1
ATOM 1864 O O . VAL A 1 234 ? 12.945 -20.25 -8.477 1 98.94 234 VAL A O 1
ATOM 1867 N N . ILE A 1 235 ? 11.422 -18.672 -9.039 1 99 235 ILE A N 1
ATOM 1868 C CA . ILE A 1 235 ? 10.359 -19.672 -9.094 1 99 235 ILE A CA 1
ATOM 1869 C C . ILE A 1 235 ? 9.594 -19.547 -10.406 1 99 235 ILE A C 1
ATOM 1871 O O . ILE A 1 235 ? 9.609 -18.484 -11.031 1 99 235 ILE A O 1
ATOM 1875 N N . PHE A 1 236 ? 9.109 -20.562 -10.875 1 98.94 236 PHE A N 1
ATOM 1876 C CA . PHE A 1 236 ? 7.898 -20.625 -11.688 1 98.94 236 PHE A CA 1
ATOM 1877 C C . PHE A 1 236 ? 6.711 -21.078 -10.852 1 98.94 236 PHE A C 1
ATOM 1879 O O . PHE A 1 236 ? 6.59 -22.266 -10.539 1 98.94 236 PHE A O 1
ATOM 1886 N N . SER A 1 237 ? 5.84 -20.156 -10.555 1 98.94 237 SER A N 1
ATOM 1887 C CA . SER A 1 237 ? 4.793 -20.422 -9.578 1 98.94 237 SER A CA 1
ATOM 1888 C C . SER A 1 237 ? 3.73 -21.359 -10.148 1 98.94 237 SER A C 1
ATOM 1890 O O . SER A 1 237 ? 3.016 -22.031 -9.398 1 98.94 237 SER A O 1
ATOM 1892 N N . HIS A 1 238 ? 3.588 -21.328 -11.516 1 98.81 238 HIS A N 1
ATOM 1893 C CA . HIS A 1 238 ? 2.584 -22.156 -12.164 1 98.81 238 HIS A CA 1
ATOM 1894 C C . HIS A 1 238 ? 2.875 -22.312 -13.656 1 98.81 238 HIS A C 1
ATOM 1896 O O . HIS A 1 238 ? 2.223 -21.672 -14.484 1 98.81 238 HIS A O 1
ATOM 1902 N N . SER A 1 239 ? 3.752 -23.156 -13.977 1 98.69 239 SER A N 1
ATOM 1903 C CA . SER A 1 239 ? 4.156 -23.422 -15.352 1 98.69 239 SER A CA 1
ATOM 1904 C C . SER A 1 239 ? 4.363 -24.922 -15.578 1 98.69 239 SER A C 1
ATOM 1906 O O . SER A 1 239 ? 4.379 -25.703 -14.617 1 98.69 239 SER A O 1
ATOM 1908 N N . SER A 1 240 ? 4.469 -25.344 -16.828 1 98.38 240 SER A N 1
ATOM 1909 C CA . SER A 1 240 ? 4.699 -26.734 -17.188 1 98.38 240 SER A CA 1
ATOM 1910 C C . SER A 1 240 ? 5.848 -26.875 -18.188 1 98.38 240 SER A C 1
ATOM 1912 O O . SER A 1 240 ? 6.672 -25.969 -18.312 1 98.38 240 SER A O 1
ATOM 1914 N N . ALA A 1 241 ? 6.004 -28.078 -18.734 1 98.69 241 ALA A N 1
ATOM 1915 C CA . ALA A 1 241 ? 7.176 -28.375 -19.547 1 98.69 241 ALA A CA 1
ATOM 1916 C C . ALA A 1 241 ? 6.867 -28.203 -21.031 1 98.69 241 ALA A C 1
ATOM 1918 O O . ALA A 1 241 ? 5.953 -28.844 -21.562 1 98.69 241 ALA A O 1
ATOM 1919 N N . PHE A 1 242 ? 7.688 -27.438 -21.719 1 98.31 242 PHE A N 1
ATOM 1920 C CA . PHE A 1 242 ? 7.508 -27.141 -23.141 1 98.31 242 PHE A CA 1
ATOM 1921 C C . PHE A 1 242 ? 7.664 -28.391 -23.984 1 98.31 242 PHE A C 1
ATOM 1923 O O . PHE A 1 242 ? 6.969 -28.562 -24.984 1 98.31 242 PHE A O 1
ATOM 1930 N N . SER A 1 243 ? 8.523 -29.281 -23.609 1 97.75 243 SER A N 1
ATOM 1931 C CA . SER A 1 243 ? 8.828 -30.484 -24.391 1 97.75 243 SER A CA 1
ATOM 1932 C C . SER A 1 243 ? 7.652 -31.453 -24.375 1 97.75 243 SER A C 1
ATOM 1934 O O . SER A 1 243 ? 7.516 -32.281 -25.266 1 97.75 243 SER A O 1
ATOM 1936 N N . VAL A 1 244 ? 6.805 -31.375 -23.344 1 97.56 244 VAL A N 1
ATOM 1937 C CA . VAL A 1 244 ? 5.625 -32.219 -23.25 1 97.56 244 VAL A CA 1
ATOM 1938 C C . VAL A 1 244 ? 4.469 -31.594 -24.031 1 97.56 244 VAL A C 1
ATOM 1940 O O . VAL A 1 244 ? 3.762 -32.281 -24.766 1 97.56 244 VAL A O 1
ATOM 1943 N N . CYS A 1 245 ? 4.309 -30.344 -23.906 1 96.75 245 CYS A N 1
ATOM 1944 C CA . CYS A 1 245 ? 3.361 -29.531 -24.672 1 96.75 245 CYS A CA 1
ATOM 1945 C C . CYS A 1 245 ? 3.994 -28.234 -25.125 1 96.75 245 CYS A C 1
ATOM 1947 O O . CYS A 1 245 ? 4.324 -27.375 -24.297 1 96.75 245 CYS A O 1
ATOM 1949 N N . ASN A 1 246 ? 4.086 -28.047 -26.422 1 95.12 246 ASN A N 1
ATOM 1950 C CA . ASN A 1 246 ? 4.824 -26.922 -27 1 95.12 246 ASN A CA 1
ATOM 1951 C C . ASN A 1 246 ? 4.008 -25.625 -26.953 1 95.12 246 ASN A C 1
ATOM 1953 O O . ASN A 1 246 ? 3.871 -24.938 -27.969 1 95.12 246 ASN A O 1
ATOM 1957 N N . HIS A 1 247 ? 3.58 -25.281 -25.797 1 94.44 247 HIS A N 1
ATOM 1958 C CA . HIS A 1 247 ? 2.904 -24.016 -25.547 1 94.44 247 HIS A CA 1
ATOM 1959 C C . HIS A 1 247 ? 3.887 -22.953 -25.062 1 94.44 247 HIS A C 1
ATOM 1961 O O . HIS A 1 247 ? 4.785 -23.25 -24.266 1 94.44 247 HIS A O 1
ATOM 1967 N N . SER A 1 248 ? 3.738 -21.703 -25.469 1 94.31 248 SER A N 1
ATOM 1968 C CA . SER A 1 248 ? 4.688 -20.641 -25.172 1 94.31 248 SER A CA 1
ATOM 1969 C C . SER A 1 248 ? 4.754 -20.359 -23.672 1 94.31 248 SER A C 1
ATOM 1971 O O . SER A 1 248 ? 5.758 -19.844 -23.172 1 94.31 248 SER A O 1
ATOM 1973 N N . ARG A 1 249 ? 3.746 -20.719 -22.953 1 95.44 249 ARG A N 1
ATOM 1974 C CA . ARG A 1 249 ? 3.684 -20.547 -21.5 1 95.44 249 ARG A CA 1
ATOM 1975 C C . ARG A 1 249 ? 4.566 -21.547 -20.781 1 95.44 249 ARG A C 1
ATOM 1977 O O . ARG A 1 249 ? 4.887 -21.375 -19.609 1 95.44 249 ARG A O 1
ATOM 1984 N N . ASN A 1 250 ? 4.844 -22.641 -21.453 1 98.19 250 ASN A N 1
ATOM 1985 C CA . ASN A 1 250 ? 5.586 -23.719 -20.828 1 98.19 250 ASN A CA 1
ATOM 1986 C C . ASN A 1 250 ? 7.094 -23.484 -20.922 1 98.19 250 ASN A C 1
ATOM 1988 O O . ASN A 1 250 ? 7.559 -22.688 -21.734 1 98.19 250 ASN A O 1
ATOM 1992 N N . VAL A 1 251 ? 7.848 -24.156 -20.109 1 98.81 251 VAL A N 1
ATOM 1993 C CA . VAL A 1 251 ? 9.258 -23.859 -19.875 1 98.81 251 VAL A CA 1
ATOM 1994 C C . VAL A 1 251 ? 10.125 -24.812 -20.688 1 98.81 251 VAL A C 1
ATOM 1996 O O . VAL A 1 251 ? 10.023 -26.031 -20.547 1 98.81 251 VAL A O 1
ATOM 1999 N N . PRO A 1 252 ? 11.016 -24.344 -21.516 1 98.81 252 PRO A N 1
ATOM 2000 C CA . PRO A 1 252 ? 11.922 -25.188 -22.312 1 98.81 252 PRO A CA 1
ATOM 2001 C C . PRO A 1 252 ? 12.977 -25.875 -21.453 1 98.81 252 PRO A C 1
ATOM 2003 O O . PRO A 1 252 ? 13.312 -25.406 -20.375 1 98.81 252 PRO A O 1
ATOM 2006 N N . ASP A 1 253 ? 13.547 -26.953 -22.031 1 98.88 253 ASP A N 1
ATOM 2007 C CA . ASP A 1 253 ? 14.477 -27.812 -21.297 1 98.88 253 ASP A CA 1
ATOM 2008 C C . ASP A 1 253 ? 15.727 -27.031 -20.891 1 98.88 253 ASP A C 1
ATOM 2010 O O . ASP A 1 253 ? 16.266 -27.266 -19.797 1 98.88 253 ASP A O 1
ATOM 2014 N N . ASP A 1 254 ? 16.219 -26.203 -21.703 1 98.81 254 ASP A N 1
ATOM 2015 C CA . ASP A 1 254 ? 17.438 -25.453 -21.359 1 98.81 254 ASP A CA 1
ATOM 2016 C C . ASP A 1 254 ? 17.172 -24.5 -20.203 1 98.81 254 ASP A C 1
ATOM 2018 O O . ASP A 1 254 ? 18.047 -24.297 -19.359 1 98.81 254 ASP A O 1
ATOM 2022 N N . ILE A 1 255 ? 16.016 -23.891 -20.172 1 98.88 255 ILE A N 1
ATOM 2023 C CA . ILE A 1 255 ? 15.641 -23.031 -19.047 1 98.88 255 ILE A CA 1
ATOM 2024 C C . ILE A 1 255 ? 15.477 -23.875 -17.781 1 98.88 255 ILE A C 1
ATOM 2026 O O . ILE A 1 255 ? 15.836 -23.453 -16.688 1 98.88 255 ILE A O 1
ATOM 2030 N N . LEU A 1 256 ? 14.961 -25.078 -17.875 1 98.94 256 LEU A N 1
ATOM 2031 C CA . LEU A 1 256 ? 14.852 -25.984 -16.75 1 98.94 256 LEU A CA 1
ATOM 2032 C C . LEU A 1 256 ? 16.219 -26.328 -16.188 1 98.94 256 LEU A C 1
ATOM 2034 O O . LEU A 1 256 ? 16.406 -26.422 -14.969 1 98.94 256 LEU A O 1
ATOM 2038 N N . GLN A 1 257 ? 17.156 -26.562 -17.094 1 98.88 257 GLN A N 1
ATOM 2039 C CA . GLN A 1 257 ? 18.516 -26.828 -16.656 1 98.88 257 GLN A CA 1
ATOM 2040 C C . GLN A 1 257 ? 19.109 -25.625 -15.93 1 98.88 257 GLN A C 1
ATOM 2042 O O . GLN A 1 257 ? 19.797 -25.781 -14.914 1 98.88 257 GLN A O 1
ATOM 2047 N N . ASN A 1 258 ? 18.891 -24.438 -16.484 1 98.81 258 ASN A N 1
ATOM 2048 C CA . ASN A 1 258 ? 19.328 -23.219 -15.812 1 98.81 258 ASN A CA 1
ATOM 2049 C C . ASN A 1 258 ? 18.656 -23.062 -14.453 1 98.81 258 ASN A C 1
ATOM 2051 O O . ASN A 1 258 ? 19.281 -22.547 -13.516 1 98.81 258 ASN A O 1
ATOM 2055 N N . LEU A 1 259 ? 17.422 -23.453 -14.359 1 98.88 259 LEU A N 1
ATOM 2056 C CA . LEU A 1 259 ? 16.688 -23.391 -13.094 1 98.88 259 LEU A CA 1
ATOM 2057 C C . LEU A 1 259 ? 17.344 -24.281 -12.047 1 98.88 259 LEU A C 1
ATOM 2059 O O . LEU A 1 259 ? 17.469 -23.891 -10.883 1 98.88 259 LEU A O 1
ATOM 2063 N N . LYS A 1 260 ? 17.703 -25.469 -12.438 1 98.75 260 LYS A N 1
ATOM 2064 C CA . LYS A 1 260 ? 18.406 -26.391 -11.547 1 98.75 260 LYS A CA 1
ATOM 2065 C C . LYS A 1 260 ? 19.688 -25.766 -11.016 1 98.75 260 LYS A C 1
ATOM 2067 O O . LYS A 1 260 ? 19.969 -25.828 -9.812 1 98.75 260 LYS A O 1
ATOM 2072 N N . LYS A 1 261 ? 20.422 -25.156 -11.914 1 98.56 261 LYS A N 1
ATOM 2073 C CA . LYS A 1 261 ? 21.656 -24.5 -11.523 1 98.56 261 LYS A CA 1
ATOM 2074 C C . LYS A 1 261 ? 21.391 -23.359 -10.555 1 98.56 261 LYS A C 1
ATOM 2076 O O . LYS A 1 261 ? 22.172 -23.109 -9.633 1 98.56 261 LYS A O 1
ATOM 2081 N N . ASN A 1 262 ? 20.328 -22.672 -10.758 1 98.5 262 ASN A N 1
ATOM 2082 C CA . ASN A 1 262 ? 19.875 -21.562 -9.93 1 98.5 262 ASN A CA 1
ATOM 2083 C C . ASN A 1 262 ? 19.359 -22.047 -8.586 1 98.5 262 ASN A C 1
ATOM 2085 O O . ASN A 1 262 ? 19.219 -21.25 -7.645 1 98.5 262 ASN A O 1
ATOM 2089 N N . LYS A 1 263 ? 19.062 -23.297 -8.5 1 98.81 263 LYS A N 1
ATOM 2090 C CA . LYS A 1 263 ? 18.438 -23.938 -7.34 1 98.81 263 LYS A CA 1
ATOM 2091 C C . LYS A 1 263 ? 17.016 -23.438 -7.125 1 98.81 263 LYS A C 1
ATOM 2093 O O . LYS A 1 263 ? 16.562 -23.328 -5.988 1 98.81 263 LYS A O 1
ATOM 2098 N N . GLY A 1 264 ? 16.391 -23.047 -8.219 1 98.94 264 GLY A N 1
ATOM 2099 C CA . GLY A 1 264 ? 15.016 -22.594 -8.18 1 98.94 264 GLY A CA 1
ATOM 2100 C C . GLY A 1 264 ? 14.023 -23.75 -8.227 1 98.94 264 GLY A C 1
ATOM 2101 O O . GLY A 1 264 ? 14.383 -24.891 -7.969 1 98.94 264 GLY A O 1
ATOM 2102 N N . ILE A 1 265 ? 12.758 -23.359 -8.461 1 98.94 265 ILE A N 1
ATOM 2103 C CA . ILE A 1 265 ? 11.695 -24.359 -8.453 1 98.94 265 ILE A CA 1
ATOM 2104 C C . ILE A 1 265 ? 10.68 -24.062 -9.547 1 98.94 265 ILE A C 1
ATOM 2106 O O . ILE A 1 265 ? 10.398 -22.891 -9.828 1 98.94 265 ILE A O 1
ATOM 2110 N N . ILE A 1 266 ? 10.211 -25.047 -10.211 1 98.94 266 ILE A N 1
ATOM 2111 C CA . ILE A 1 266 ? 9.047 -24.953 -11.094 1 98.94 266 ILE A CA 1
ATOM 2112 C C . ILE A 1 266 ? 7.859 -25.672 -10.461 1 98.94 266 ILE A C 1
ATOM 2114 O O . ILE A 1 266 ? 7.941 -26.859 -10.164 1 98.94 266 ILE A O 1
ATOM 2118 N N . MET A 1 267 ? 6.844 -24.922 -10.211 1 98.94 267 MET A N 1
ATOM 2119 C CA . MET A 1 267 ? 5.605 -25.469 -9.664 1 98.94 267 MET A CA 1
ATOM 2120 C C . MET A 1 267 ? 4.578 -25.703 -10.773 1 98.94 267 MET A C 1
ATOM 2122 O O . MET A 1 267 ? 4.078 -24.734 -11.367 1 98.94 267 MET A O 1
ATOM 2126 N N . VAL A 1 268 ? 4.242 -26.938 -11.023 1 98.88 268 VAL A N 1
ATOM 2127 C CA . VAL A 1 268 ? 3.57 -27.359 -12.25 1 98.88 268 VAL A CA 1
ATOM 2128 C C . VAL A 1 268 ? 2.096 -26.969 -12.188 1 98.88 268 VAL A C 1
ATOM 2130 O O . VAL A 1 268 ? 1.41 -27.266 -11.203 1 98.88 268 VAL A O 1
ATOM 2133 N N . THR A 1 269 ? 1.589 -26.297 -13.266 1 98.62 269 THR A N 1
ATOM 2134 C CA . THR A 1 269 ? 0.213 -25.828 -13.32 1 98.62 269 THR A CA 1
ATOM 2135 C C . THR A 1 269 ? -0.732 -26.938 -13.766 1 98.62 269 THR A C 1
ATOM 2137 O O . THR A 1 269 ? -0.325 -27.859 -14.484 1 98.62 269 THR A O 1
ATOM 2140 N N . PHE A 1 270 ? -1.988 -26.844 -13.352 1 97.88 270 PHE A N 1
ATOM 2141 C CA . PHE A 1 270 ? -3.016 -27.812 -13.719 1 97.88 270 PHE A CA 1
ATOM 2142 C C . PHE A 1 270 ? -3.898 -27.266 -14.836 1 97.88 270 PHE A C 1
ATOM 2144 O O . PHE A 1 270 ? -4.949 -27.828 -15.141 1 97.88 270 PHE A O 1
ATOM 2151 N N . ASN A 1 271 ? -3.521 -26.141 -15.414 1 95.62 271 ASN A N 1
ATOM 2152 C CA . ASN A 1 271 ? -4.23 -25.578 -16.547 1 95.62 271 ASN A CA 1
ATOM 2153 C C . ASN A 1 271 ? -4.25 -26.547 -17.734 1 95.62 271 ASN A C 1
ATOM 2155 O O . ASN A 1 271 ? -3.236 -26.719 -18.406 1 95.62 271 ASN A O 1
ATOM 2159 N N . ALA A 1 272 ? -5.406 -27.062 -18.062 1 94.12 272 ALA A N 1
ATOM 2160 C CA . ALA A 1 272 ? -5.527 -28.109 -19.078 1 94.12 272 ALA A CA 1
ATOM 2161 C C . ALA A 1 272 ? -5.055 -27.625 -20.438 1 94.12 272 ALA A C 1
ATOM 2163 O O . ALA A 1 272 ? -4.531 -28.406 -21.234 1 94.12 272 ALA A O 1
ATOM 2164 N N . ASP A 1 273 ? -5.156 -26.344 -20.688 1 90.44 273 ASP A N 1
ATOM 2165 C CA . ASP A 1 273 ? -4.844 -25.766 -22 1 90.44 273 ASP A CA 1
ATOM 2166 C C . ASP A 1 273 ? -3.34 -25.797 -22.266 1 90.44 273 ASP A C 1
ATOM 2168 O O . ASP A 1 273 ? -2.91 -25.844 -23.422 1 90.44 273 ASP A O 1
ATOM 2172 N N . VAL A 1 274 ? -2.576 -25.844 -21.266 1 93.19 274 VAL A N 1
ATOM 2173 C CA . VAL A 1 274 ? -1.135 -25.797 -21.484 1 93.19 274 VAL A CA 1
ATOM 2174 C C . VAL A 1 274 ? -0.524 -27.172 -21.203 1 93.19 274 VAL A C 1
ATOM 2176 O O . VAL A 1 274 ? 0.684 -27.359 -21.359 1 93.19 274 VAL A O 1
ATOM 2179 N N . LEU A 1 275 ? -1.308 -28.156 -20.859 1 93.88 275 LEU A N 1
ATOM 2180 C CA . LEU A 1 275 ? -0.799 -29.484 -20.5 1 93.88 275 LEU A CA 1
ATOM 2181 C C . LEU A 1 275 ? -0.771 -30.391 -21.719 1 93.88 275 LEU A C 1
ATOM 2183 O O . LEU A 1 275 ? 0.034 -31.328 -21.781 1 93.88 275 LEU A O 1
ATOM 2187 N N . ALA A 1 276 ? -1.754 -30.266 -22.688 1 87.5 276 ALA A N 1
ATOM 2188 C CA . ALA A 1 276 ? -1.899 -31.312 -23.703 1 87.5 276 ALA A CA 1
ATOM 2189 C C . ALA A 1 276 ? -2.023 -30.703 -25.094 1 87.5 276 ALA A C 1
ATOM 2191 O O . ALA A 1 276 ? -2.393 -31.391 -26.047 1 87.5 276 ALA A O 1
ATOM 2192 N N . CYS A 1 277 ? -1.645 -29.469 -25.312 1 83.12 277 CYS A N 1
ATOM 2193 C CA . CYS A 1 277 ? -1.554 -28.781 -26.594 1 83.12 277 CYS A CA 1
ATOM 2194 C C . CYS A 1 277 ? -2.65 -29.25 -27.531 1 83.12 277 CYS A C 1
ATOM 2196 O O . CYS A 1 277 ? -2.371 -29.641 -28.672 1 83.12 277 CYS A O 1
ATOM 2198 N N . GLY A 1 278 ? -3.883 -29.281 -27.188 1 76.94 278 GLY A N 1
ATOM 2199 C CA . GLY A 1 278 ? -4.996 -29.5 -28.109 1 76.94 278 GLY A CA 1
ATOM 2200 C C . GLY A 1 278 ? -5.629 -30.875 -27.953 1 76.94 278 GLY A C 1
ATOM 2201 O O . GLY A 1 278 ? -6.684 -31.141 -28.547 1 76.94 278 GLY A O 1
ATOM 2202 N N . ARG A 1 279 ? -4.992 -31.672 -27.125 1 80.75 279 ARG A N 1
ATOM 2203 C CA . ARG A 1 279 ? -5.652 -32.938 -26.875 1 80.75 279 ARG A CA 1
ATOM 2204 C C . ARG A 1 279 ? -6.977 -32.75 -26.141 1 80.75 279 ARG A C 1
ATOM 2206 O O . ARG A 1 279 ? -7.082 -31.891 -25.266 1 80.75 279 ARG A O 1
ATOM 2213 N N . LYS A 1 280 ? -7.922 -33.562 -26.516 1 78 280 LYS A N 1
ATOM 2214 C CA . LYS A 1 280 ? -9.266 -33.438 -25.969 1 78 280 LYS A CA 1
ATOM 2215 C C . LYS A 1 280 ? -9.32 -33.938 -24.531 1 78 280 LYS A C 1
ATOM 2217 O O . LYS A 1 280 ? -9.906 -33.281 -23.656 1 78 280 LYS A O 1
ATOM 2222 N N . VAL A 1 281 ? -8.695 -35.062 -24.375 1 82.25 281 VAL A N 1
ATOM 2223 C CA . VAL A 1 281 ? -8.773 -35.625 -23.047 1 82.25 281 VAL A CA 1
ATOM 2224 C C . VAL A 1 281 ? -7.492 -35.312 -22.266 1 82.25 281 VAL A C 1
ATOM 2226 O O . VAL A 1 281 ? -6.395 -35.656 -22.703 1 82.25 281 VAL A O 1
ATOM 2229 N N . VAL A 1 282 ? -7.66 -34.594 -21.25 1 93 282 VAL A N 1
ATOM 2230 C CA . VAL A 1 282 ? -6.59 -34.25 -20.312 1 93 282 VAL A CA 1
ATOM 2231 C C . VAL A 1 282 ? -6.93 -34.781 -18.922 1 93 282 VAL A C 1
ATOM 2233 O O . VAL A 1 282 ? -7.969 -34.406 -18.359 1 93 282 VAL A O 1
ATOM 2236 N N . ASN A 1 283 ? -6.148 -35.656 -18.422 1 96.12 283 ASN A N 1
ATOM 2237 C CA . ASN A 1 283 ? -6.398 -36.281 -17.109 1 96.12 283 ASN A CA 1
ATOM 2238 C C . ASN A 1 283 ? -5.164 -36.188 -16.219 1 96.12 283 ASN A C 1
ATOM 2240 O O . ASN A 1 283 ? -4.199 -35.5 -16.531 1 96.12 283 ASN A O 1
ATOM 2244 N N . VAL A 1 284 ? -5.199 -36.906 -15.094 1 97.56 284 VAL A N 1
ATOM 2245 C CA . VAL A 1 284 ? -4.148 -36.844 -14.086 1 97.56 284 VAL A CA 1
ATOM 2246 C C . VAL A 1 284 ? -2.834 -37.344 -14.672 1 97.56 284 VAL A C 1
ATOM 2248 O O . VAL A 1 284 ? -1.761 -36.844 -14.352 1 97.56 284 VAL A O 1
ATOM 2251 N N . SER A 1 285 ? -2.943 -38.312 -15.523 1 96.62 285 SER A N 1
ATOM 2252 C CA . SER A 1 285 ? -1.749 -38.875 -16.141 1 96.62 285 SER A CA 1
ATOM 2253 C C . SER A 1 285 ? -1.059 -37.875 -17.047 1 96.62 285 SER A C 1
ATOM 2255 O O . SER A 1 285 ? 0.171 -37.844 -17.125 1 96.62 285 SER A O 1
ATOM 2257 N N . THR A 1 286 ? -1.852 -37.125 -17.781 1 97 286 THR A N 1
ATOM 2258 C CA . THR A 1 286 ? -1.302 -36.062 -18.625 1 97 286 THR A CA 1
ATOM 2259 C C . THR A 1 286 ? -0.471 -35.094 -17.812 1 97 286 THR A C 1
ATOM 2261 O O . THR A 1 286 ? 0.622 -34.688 -18.219 1 97 286 THR A O 1
ATOM 2264 N N . LEU A 1 287 ? -0.986 -34.719 -16.688 1 98.25 287 LEU A N 1
ATOM 2265 C CA . LEU A 1 287 ? -0.26 -33.812 -15.789 1 98.25 287 LEU A CA 1
ATOM 2266 C C . LEU A 1 287 ? 1.014 -34.5 -15.281 1 98.25 287 LEU A C 1
ATOM 2268 O O . LEU A 1 287 ? 2.074 -33.875 -15.242 1 98.25 287 LEU A O 1
ATOM 2272 N N . ALA A 1 288 ? 0.923 -35.75 -14.906 1 98.5 288 ALA A N 1
ATOM 2273 C CA . ALA A 1 288 ? 2.049 -36.469 -14.344 1 98.5 288 ALA A CA 1
ATOM 2274 C C . ALA A 1 288 ? 3.186 -36.594 -15.352 1 98.5 288 ALA A C 1
ATOM 2276 O O . ALA A 1 288 ? 4.355 -36.688 -14.977 1 98.5 288 ALA A O 1
ATOM 2277 N N . ASP A 1 289 ? 2.852 -36.594 -16.688 1 98.25 289 ASP A N 1
ATOM 2278 C CA . ASP A 1 289 ? 3.877 -36.594 -17.734 1 98.25 289 ASP A CA 1
ATOM 2279 C C . ASP A 1 289 ? 4.816 -35.406 -17.578 1 98.25 289 ASP A C 1
ATOM 2281 O O . ASP A 1 289 ? 6.02 -35.531 -17.828 1 98.25 289 ASP A O 1
ATOM 2285 N N . HIS A 1 290 ? 4.281 -34.25 -17.25 1 98.69 290 HIS A N 1
ATOM 2286 C CA . HIS A 1 290 ? 5.09 -33.062 -17.031 1 98.69 290 HIS A CA 1
ATOM 2287 C C . HIS A 1 290 ? 6.012 -33.219 -15.828 1 98.69 290 HIS A C 1
ATOM 2289 O O . HIS A 1 290 ? 7.18 -32.844 -15.875 1 98.69 290 HIS A O 1
ATOM 2295 N N . PHE A 1 291 ? 5.523 -33.812 -14.734 1 98.88 291 PHE A N 1
ATOM 2296 C CA . PHE A 1 291 ? 6.344 -34.094 -13.562 1 98.88 291 PHE A CA 1
ATOM 2297 C C . PHE A 1 291 ? 7.512 -35 -13.906 1 98.88 291 PHE A C 1
ATOM 2299 O O . PHE A 1 291 ? 8.656 -34.719 -13.57 1 98.88 291 PHE A O 1
ATOM 2306 N N . ASP A 1 292 ? 7.199 -36.094 -14.648 1 98.88 292 ASP A N 1
ATOM 2307 C CA . ASP A 1 292 ? 8.227 -37.062 -15.047 1 98.88 292 ASP A CA 1
ATOM 2308 C C . ASP A 1 292 ? 9.305 -36.375 -15.898 1 98.88 292 ASP A C 1
ATOM 2310 O O . ASP A 1 292 ? 10.5 -36.594 -15.672 1 98.88 292 ASP A O 1
ATOM 2314 N N . HIS A 1 293 ? 8.836 -35.656 -16.797 1 98.81 293 HIS A N 1
ATOM 2315 C CA . HIS A 1 293 ? 9.781 -35.031 -17.719 1 98.81 293 HIS A CA 1
ATOM 2316 C C . HIS A 1 293 ? 10.695 -34.062 -16.969 1 98.81 293 HIS A C 1
ATOM 2318 O O . HIS A 1 293 ? 11.914 -34.094 -17.141 1 98.81 293 HIS A O 1
ATOM 2324 N N . ILE A 1 294 ? 10.133 -33.156 -16.156 1 98.94 294 ILE A N 1
ATOM 2325 C CA . ILE A 1 294 ? 10.914 -32.125 -15.445 1 98.94 294 ILE A CA 1
ATOM 2326 C C . ILE A 1 294 ? 11.891 -32.844 -14.492 1 98.94 294 ILE A C 1
ATOM 2328 O O . ILE A 1 294 ? 13.039 -32.406 -14.352 1 98.94 294 ILE A O 1
ATOM 2332 N N . LYS A 1 295 ? 11.406 -33.906 -13.828 1 98.88 295 LYS A N 1
ATOM 2333 C CA . LYS A 1 295 ? 12.289 -34.688 -12.961 1 98.88 295 LYS A CA 1
ATOM 2334 C C . LYS A 1 295 ? 13.516 -35.188 -13.727 1 98.88 295 LYS A C 1
ATOM 2336 O O . LYS A 1 295 ? 14.633 -35.125 -13.211 1 98.88 295 LYS A O 1
ATOM 2341 N N . ARG A 1 296 ? 13.305 -35.594 -14.906 1 98.69 296 ARG A N 1
ATOM 2342 C CA . ARG A 1 296 ? 14.398 -36.125 -15.727 1 98.69 296 ARG A CA 1
ATOM 2343 C C . ARG A 1 296 ? 15.383 -35 -16.094 1 98.69 296 ARG A C 1
ATOM 2345 O O . ARG A 1 296 ? 16.594 -35.25 -16.109 1 98.69 296 ARG A O 1
ATOM 2352 N N . ILE A 1 297 ? 14.914 -33.875 -16.344 1 98.81 297 ILE A N 1
ATOM 2353 C CA . ILE A 1 297 ? 15.734 -32.781 -16.875 1 98.81 297 ILE A CA 1
ATOM 2354 C C . ILE A 1 297 ? 16.391 -32.031 -15.727 1 98.81 297 ILE A C 1
ATOM 2356 O O . ILE A 1 297 ? 17.578 -31.688 -15.797 1 98.81 297 ILE A O 1
ATOM 2360 N N . ALA A 1 298 ? 15.633 -31.734 -14.625 1 98.75 298 ALA A N 1
ATOM 2361 C CA . ALA A 1 298 ? 16.078 -30.781 -13.609 1 98.75 298 ALA A CA 1
ATOM 2362 C C . ALA A 1 298 ? 16.094 -31.438 -12.227 1 98.75 298 ALA A C 1
ATOM 2364 O O . ALA A 1 298 ? 16.594 -30.844 -11.266 1 98.75 298 ALA A O 1
ATOM 2365 N N . GLY A 1 299 ? 15.562 -32.594 -12.086 1 98.75 299 GLY A N 1
ATOM 2366 C CA . GLY A 1 299 ? 15.539 -33.281 -10.797 1 98.75 299 GLY A CA 1
ATOM 2367 C C . GLY A 1 299 ? 14.281 -33 -9.992 1 98.75 299 GLY A C 1
ATOM 2368 O O . GLY A 1 299 ? 13.695 -31.906 -10.109 1 98.75 299 GLY A O 1
ATOM 2369 N N . SER A 1 300 ? 13.945 -33.938 -9.125 1 98.81 300 SER A N 1
ATOM 2370 C CA . SER A 1 300 ? 12.734 -33.844 -8.328 1 98.81 300 SER A CA 1
ATOM 2371 C C . SER A 1 300 ? 12.812 -32.656 -7.363 1 98.81 300 SER A C 1
ATOM 2373 O O . SER A 1 300 ? 11.781 -32.094 -6.969 1 98.81 300 SER A O 1
ATOM 2375 N N . GLU A 1 301 ? 14.031 -32.188 -7.023 1 98.69 301 GLU A N 1
ATOM 2376 C CA . GLU A 1 301 ? 14.227 -31.078 -6.074 1 98.69 301 GLU A CA 1
ATOM 2377 C C . GLU A 1 301 ? 13.82 -29.734 -6.676 1 98.69 301 GLU A C 1
ATOM 2379 O O . GLU A 1 301 ? 13.68 -28.75 -5.961 1 98.69 301 GLU A O 1
ATOM 2384 N N . SER A 1 302 ? 13.547 -29.703 -7.977 1 98.88 302 SER A N 1
ATOM 2385 C CA . SER A 1 302 ? 13.188 -28.469 -8.664 1 98.88 302 SER A CA 1
ATOM 2386 C C . SER A 1 302 ? 11.68 -28.391 -8.898 1 98.88 302 SER A C 1
ATOM 2388 O O . SER A 1 302 ? 11.211 -27.547 -9.664 1 98.88 302 SER A O 1
ATOM 2390 N N . ILE A 1 303 ? 10.93 -29.25 -8.266 1 98.94 303 ILE A N 1
ATOM 2391 C CA . ILE A 1 303 ? 9.539 -29.375 -8.68 1 98.94 303 ILE A CA 1
ATOM 2392 C C . ILE A 1 303 ? 8.625 -29.094 -7.492 1 98.94 303 ILE A C 1
ATOM 2394 O O . ILE A 1 303 ? 8.898 -29.516 -6.371 1 98.94 303 ILE A O 1
ATOM 2398 N N . GLY A 1 304 ? 7.625 -28.312 -7.676 1 98.94 304 GLY A N 1
ATOM 2399 C CA . GLY A 1 304 ? 6.496 -28.109 -6.777 1 98.94 304 GLY A CA 1
ATOM 2400 C C . GLY A 1 304 ? 5.16 -28.094 -7.496 1 98.94 304 GLY A C 1
ATOM 2401 O O . GLY A 1 304 ? 5.07 -28.5 -8.656 1 98.94 304 GLY A O 1
ATOM 2402 N N . ILE A 1 305 ? 4.113 -27.734 -6.781 1 98.94 305 ILE A N 1
ATOM 2403 C CA . ILE A 1 305 ? 2.764 -27.734 -7.336 1 98.94 305 ILE A CA 1
ATOM 2404 C C . ILE A 1 305 ? 2.199 -26.312 -7.336 1 98.94 305 ILE A C 1
ATOM 2406 O O . ILE A 1 305 ? 2.223 -25.625 -6.309 1 98.94 305 ILE A O 1
ATOM 2410 N N . GLY A 1 306 ? 1.773 -25.812 -8.453 1 98.88 306 GLY A N 1
ATOM 2411 C CA . GLY A 1 306 ? 1.036 -24.562 -8.625 1 98.88 306 GLY A CA 1
ATOM 2412 C C . GLY A 1 306 ? -0.264 -24.75 -9.391 1 98.88 306 GLY A C 1
ATOM 2413 O O . GLY A 1 306 ? -0.309 -24.562 -10.609 1 98.88 306 GLY A O 1
ATOM 2414 N N . GLY A 1 307 ? -1.255 -25.047 -8.758 1 98.25 307 GLY A N 1
ATOM 2415 C CA . GLY A 1 307 ? -2.48 -25.578 -9.328 1 98.25 307 GLY A CA 1
ATOM 2416 C C . GLY A 1 307 ? -3.148 -24.625 -10.305 1 98.25 307 GLY A C 1
ATOM 2417 O O . GLY A 1 307 ? -3.762 -25.062 -11.281 1 98.25 307 GLY A O 1
ATOM 2418 N N . ASP A 1 308 ? -3.043 -23.297 -10.031 1 98.25 308 ASP A N 1
ATOM 2419 C CA . ASP A 1 308 ? -3.605 -22.297 -10.938 1 98.25 308 ASP A CA 1
ATOM 2420 C C . ASP A 1 308 ? -5.133 -22.344 -10.922 1 98.25 308 ASP A C 1
ATOM 2422 O O . ASP A 1 308 ? -5.781 -21.875 -11.859 1 98.25 308 ASP A O 1
ATOM 2426 N N . TYR A 1 309 ? -5.742 -23 -9.93 1 98.5 309 TYR A N 1
ATOM 2427 C CA . TYR A 1 309 ? -7.191 -23.094 -9.828 1 98.5 309 TYR A CA 1
ATOM 2428 C C . TYR A 1 309 ? -7.836 -21.719 -9.812 1 98.5 309 TYR A C 1
ATOM 2430 O O . TYR A 1 309 ? -7.254 -20.766 -9.289 1 98.5 309 TYR A O 1
ATOM 2438 N N . ASP A 1 310 ? -9.008 -21.641 -10.391 1 97.75 310 ASP A N 1
ATOM 2439 C CA . ASP A 1 310 ? -9.859 -20.453 -10.469 1 97.75 310 ASP A CA 1
ATOM 2440 C C . ASP A 1 310 ? -9.258 -19.406 -11.398 1 97.75 310 ASP A C 1
ATOM 2442 O O . ASP A 1 310 ? -9.805 -18.312 -11.547 1 97.75 310 ASP A O 1
ATOM 2446 N N . GLY A 1 311 ? -8.117 -19.75 -12.039 1 95.94 311 GLY A N 1
ATOM 2447 C CA . GLY A 1 311 ? -7.5 -18.844 -13 1 95.94 311 GLY A CA 1
ATOM 2448 C C . GLY A 1 311 ? -7.836 -19.188 -14.445 1 95.94 311 GLY A C 1
ATOM 2449 O O . GLY A 1 311 ? -7.617 -18.375 -15.344 1 95.94 311 GLY A O 1
ATOM 2450 N N . VAL A 1 312 ? -8.352 -20.422 -14.633 1 91.81 312 VAL A N 1
ATOM 2451 C CA . VAL A 1 312 ? -8.703 -20.906 -15.961 1 91.81 312 VAL A CA 1
ATOM 2452 C C . VAL A 1 312 ? -9.984 -21.734 -15.891 1 91.81 312 VAL A C 1
ATOM 2454 O O . VAL A 1 312 ? -10.508 -21.984 -14.805 1 91.81 312 VAL A O 1
ATOM 2457 N N . GLU A 1 313 ? -10.484 -22.188 -17.031 1 87.75 313 GLU A N 1
ATOM 2458 C CA . GLU A 1 313 ? -11.797 -22.828 -17.062 1 87.75 313 GLU A CA 1
ATOM 2459 C C . GLU A 1 313 ? -11.68 -24.344 -17.016 1 87.75 313 GLU A C 1
ATOM 2461 O O . GLU A 1 313 ? -12.562 -25.031 -16.5 1 87.75 313 GLU A O 1
ATOM 2466 N N . ARG A 1 314 ? -10.594 -24.844 -17.547 1 92 314 ARG A N 1
ATOM 2467 C CA . ARG A 1 314 ? -10.531 -26.297 -17.75 1 92 314 ARG A CA 1
ATOM 2468 C C . ARG A 1 314 ? -9.383 -26.906 -16.953 1 92 314 ARG A C 1
ATOM 2470 O O . ARG A 1 314 ? -8.258 -26.406 -17 1 92 314 ARG A O 1
ATOM 2477 N N . PHE A 1 315 ? -9.703 -28 -16.281 1 95.94 315 PHE A N 1
ATOM 2478 C CA . PHE A 1 315 ? -8.727 -28.766 -15.516 1 95.94 315 PHE A CA 1
ATOM 2479 C C . PHE A 1 315 ? -8.797 -30.25 -15.875 1 95.94 315 PHE A C 1
ATOM 2481 O O . PHE A 1 315 ? -9.797 -30.719 -16.438 1 95.94 315 PHE A O 1
ATOM 2488 N N . PRO A 1 316 ? -7.758 -31 -15.625 1 96.94 316 PRO A N 1
ATOM 2489 C CA . PRO A 1 316 ? -7.75 -32.406 -15.961 1 96.94 316 PRO A CA 1
ATOM 2490 C C . PRO A 1 316 ? -8.836 -33.188 -15.227 1 96.94 316 PRO A C 1
ATOM 2492 O O . PRO A 1 316 ? -9.172 -32.875 -14.086 1 96.94 316 PRO A O 1
ATOM 2495 N N . GLU A 1 317 ? -9.336 -34.219 -15.938 1 97.06 317 GLU A N 1
ATOM 2496 C CA . GLU A 1 317 ? -10.219 -35.156 -15.258 1 97.06 317 GLU A CA 1
ATOM 2497 C C . GLU A 1 317 ? -9.531 -35.781 -14.031 1 97.06 317 GLU A C 1
ATOM 2499 O O . GLU A 1 317 ? -8.406 -36.25 -14.125 1 97.06 317 GLU A O 1
ATOM 2504 N N . GLY A 1 318 ? -10.195 -35.625 -12.898 1 97.38 318 GLY A N 1
ATOM 2505 C CA . GLY A 1 318 ? -9.633 -36.125 -11.656 1 97.38 318 GLY A CA 1
ATOM 2506 C C . GLY A 1 318 ? -8.977 -35.062 -10.82 1 97.38 318 GLY A C 1
ATOM 2507 O O . GLY A 1 318 ? -8.562 -35.312 -9.688 1 97.38 318 GLY A O 1
ATOM 2508 N N . LEU A 1 319 ? -8.852 -33.875 -11.414 1 98.38 319 LEU A N 1
ATOM 2509 C CA . LEU A 1 319 ? -8.242 -32.75 -10.75 1 98.38 319 LEU A CA 1
ATOM 2510 C C . LEU A 1 319 ? -9.109 -31.5 -10.914 1 98.38 319 LEU A C 1
ATOM 2512 O O . LEU A 1 319 ? -8.602 -30.422 -11.234 1 98.38 319 LEU A O 1
ATOM 2516 N N . GLU A 1 320 ? -10.391 -31.609 -10.656 1 97.06 320 GLU A N 1
ATOM 2517 C CA . GLU A 1 320 ? -11.391 -30.609 -11.016 1 97.06 320 GLU A CA 1
ATOM 2518 C C . GLU A 1 320 ? -11.344 -29.406 -10.07 1 97.06 320 GLU A C 1
ATOM 2520 O O . GLU A 1 320 ? -11.781 -28.312 -10.422 1 97.06 320 GLU A O 1
ATOM 2525 N N . ASP A 1 321 ? -10.914 -29.656 -8.836 1 98.12 321 ASP A N 1
ATOM 2526 C CA . ASP A 1 321 ? -10.812 -28.578 -7.852 1 98.12 321 ASP A CA 1
ATOM 2527 C C . ASP A 1 321 ? -9.734 -28.891 -6.816 1 98.12 321 ASP A C 1
ATOM 2529 O O . ASP A 1 321 ? -9.039 -29.906 -6.91 1 98.12 321 ASP A O 1
ATOM 2533 N N . VAL A 1 322 ? -9.539 -28.062 -5.848 1 98.75 322 VAL A N 1
ATOM 2534 C CA . VAL A 1 322 ? -8.398 -28.109 -4.934 1 98.75 322 VAL A CA 1
ATOM 2535 C C . VAL A 1 322 ? -8.531 -29.312 -4.008 1 98.75 322 VAL A C 1
ATOM 2537 O O . VAL A 1 322 ? -7.57 -29.703 -3.338 1 98.75 322 VAL A O 1
ATOM 2540 N N . SER A 1 323 ? -9.656 -29.938 -3.918 1 98.62 323 SER A N 1
ATOM 2541 C CA . SER A 1 323 ? -9.836 -31.109 -3.074 1 98.62 323 SER A CA 1
ATOM 2542 C C . SER A 1 323 ? -9.219 -32.344 -3.715 1 98.62 323 SER A C 1
ATOM 2544 O O . SER A 1 323 ? -9.07 -33.375 -3.061 1 98.62 323 SER A O 1
ATOM 2546 N N . LYS A 1 324 ? -8.758 -32.25 -4.949 1 98.62 324 LYS A N 1
ATOM 2547 C CA . LYS A 1 324 ? -8.398 -33.438 -5.723 1 98.62 324 LYS A CA 1
ATOM 2548 C C . LYS A 1 324 ? -6.883 -33.594 -5.797 1 98.62 324 LYS A C 1
ATOM 2550 O O . LYS A 1 324 ? -6.383 -34.5 -6.496 1 98.62 324 LYS A O 1
ATOM 2555 N N . TYR A 1 325 ? -6.078 -32.844 -5.062 1 98.81 325 TYR A N 1
ATOM 2556 C CA . TYR A 1 325 ? -4.621 -32.906 -5.082 1 98.81 325 TYR A CA 1
ATOM 2557 C C . TYR A 1 325 ? -4.145 -34.344 -4.789 1 98.81 325 TYR A C 1
ATOM 2559 O O . TYR A 1 325 ? -3.162 -34.781 -5.375 1 98.81 325 TYR A O 1
ATOM 2567 N N . PRO A 1 326 ? -4.859 -35.125 -3.914 1 98.62 326 PRO A N 1
ATOM 2568 C CA . PRO A 1 326 ? -4.383 -36.5 -3.615 1 98.62 326 PRO A CA 1
ATOM 2569 C C . PRO A 1 326 ? -4.336 -37.375 -4.852 1 98.62 326 PRO A C 1
ATOM 2571 O O . PRO A 1 326 ? -3.514 -38.312 -4.918 1 98.62 326 PRO A O 1
ATOM 2574 N N . SER A 1 327 ? -5.176 -37.062 -5.844 1 98.5 327 SER A N 1
ATOM 2575 C CA . SER A 1 327 ? -5.184 -37.875 -7.066 1 98.5 327 SER A CA 1
ATOM 2576 C C . SER A 1 327 ? -3.846 -37.781 -7.793 1 98.5 327 SER A C 1
ATOM 2578 O O . SER A 1 327 ? -3.381 -38.75 -8.375 1 98.5 327 SER A O 1
ATOM 2580 N N . LEU A 1 328 ? -3.232 -36.625 -7.793 1 98.75 328 LEU A N 1
ATOM 2581 C CA . LEU A 1 328 ? -1.927 -36.469 -8.422 1 98.75 328 LEU A CA 1
ATOM 2582 C C . LEU A 1 328 ? -0.854 -37.25 -7.672 1 98.75 328 LEU A C 1
ATOM 2584 O O . LEU A 1 328 ? -0.027 -37.906 -8.289 1 98.75 328 LEU A O 1
ATOM 2588 N N . ILE A 1 329 ? -0.849 -37.156 -6.332 1 98.75 329 ILE A N 1
ATOM 2589 C CA . ILE A 1 329 ? 0.169 -37.812 -5.527 1 98.75 329 ILE A CA 1
ATOM 2590 C C . ILE A 1 329 ? 0.039 -39.344 -5.684 1 98.75 329 ILE A C 1
ATOM 2592 O O . ILE A 1 329 ? 1.043 -40.062 -5.793 1 98.75 329 ILE A O 1
ATOM 2596 N N . GLU A 1 330 ? -1.198 -39.781 -5.719 1 98.44 330 GLU A N 1
ATOM 2597 C CA . GLU A 1 330 ? -1.454 -41.188 -5.977 1 98.44 330 GLU A CA 1
ATOM 2598 C C . GLU A 1 330 ? -0.854 -41.625 -7.309 1 98.44 330 GLU A C 1
ATOM 2600 O O . GLU A 1 330 ? -0.191 -42.688 -7.387 1 98.44 330 GLU A O 1
ATOM 2605 N N . GLU A 1 331 ? -1.09 -40.844 -8.328 1 98.5 331 GLU A N 1
ATOM 2606 C CA . GLU A 1 331 ? -0.585 -41.156 -9.656 1 98.5 331 GLU A CA 1
ATOM 2607 C C . GLU A 1 331 ? 0.941 -41.156 -9.68 1 98.5 331 GLU A C 1
ATOM 2609 O O . GLU A 1 331 ? 1.553 -42.031 -10.305 1 98.5 331 GLU A O 1
ATOM 2614 N N . LEU A 1 332 ? 1.581 -40.219 -9.047 1 98.81 332 LEU A N 1
ATOM 2615 C CA . LEU A 1 332 ? 3.037 -40.156 -9.023 1 98.81 332 LEU A CA 1
ATOM 2616 C C . LEU A 1 332 ? 3.623 -41.344 -8.266 1 98.81 332 LEU A C 1
ATOM 2618 O O . LEU A 1 332 ? 4.652 -41.875 -8.672 1 98.81 332 LEU A O 1
ATOM 2622 N N . LEU A 1 333 ? 2.934 -41.781 -7.176 1 98.31 333 LEU A N 1
ATOM 2623 C CA . LEU A 1 333 ? 3.342 -43 -6.473 1 98.31 333 LEU A CA 1
ATOM 2624 C C . LEU A 1 333 ? 3.26 -44.219 -7.391 1 98.31 333 LEU A C 1
ATOM 2626 O O . LEU A 1 333 ? 4.18 -45.031 -7.422 1 98.31 333 LEU A O 1
ATOM 2630 N N . ARG A 1 334 ? 2.219 -44.281 -8.141 1 97.62 334 ARG A N 1
ATOM 2631 C CA . ARG A 1 334 ? 2.025 -45.375 -9.078 1 97.62 334 ARG A CA 1
ATOM 2632 C C . ARG A 1 334 ? 3.135 -45.406 -10.125 1 97.62 334 ARG A C 1
ATOM 2634 O O . ARG A 1 334 ? 3.535 -46.5 -10.578 1 97.62 334 ARG A O 1
ATOM 2641 N N . ARG A 1 335 ? 3.633 -44.281 -10.398 1 98 335 ARG A N 1
ATOM 2642 C CA . ARG A 1 335 ? 4.652 -44.156 -11.43 1 98 335 ARG A CA 1
ATOM 2643 C C . ARG A 1 335 ? 6.047 -44.375 -10.859 1 98 335 ARG A C 1
ATOM 2645 O O . ARG A 1 335 ? 7.047 -44.25 -11.57 1 98 335 ARG A O 1
ATOM 2652 N N . GLY A 1 336 ? 6.148 -44.594 -9.578 1 97.88 336 GLY A N 1
ATOM 2653 C CA . GLY A 1 336 ? 7.422 -45 -9.008 1 97.88 336 GLY A CA 1
ATOM 2654 C C . GLY A 1 336 ? 8.125 -43.875 -8.266 1 97.88 336 GLY A C 1
ATOM 2655 O O . GLY A 1 336 ? 9.266 -44.031 -7.824 1 97.88 336 GLY A O 1
ATOM 2656 N N . TRP A 1 337 ? 7.512 -42.656 -8.094 1 98.5 337 TRP A N 1
ATOM 2657 C CA . TRP A 1 337 ? 8.086 -41.625 -7.246 1 98.5 337 TRP A CA 1
ATOM 2658 C C . TRP A 1 337 ? 8.156 -42.094 -5.793 1 98.5 337 TRP A C 1
ATOM 2660 O O . TRP A 1 337 ? 7.219 -42.719 -5.289 1 98.5 337 TRP A O 1
ATOM 2670 N N . ASN A 1 338 ? 9.258 -41.906 -5.176 1 97.25 338 ASN A N 1
ATOM 2671 C CA . ASN A 1 338 ? 9.352 -42.312 -3.781 1 97.25 338 ASN A CA 1
ATOM 2672 C C . ASN A 1 338 ? 8.852 -41.219 -2.836 1 97.25 338 ASN A C 1
ATOM 2674 O O . ASN A 1 338 ? 8.617 -40.094 -3.258 1 97.25 338 ASN A O 1
ATOM 2678 N N . GLU A 1 339 ? 8.695 -41.562 -1.62 1 97 339 GLU A N 1
ATOM 2679 C CA . GLU A 1 339 ? 8.062 -40.688 -0.647 1 97 339 GLU A CA 1
ATOM 2680 C C . GLU A 1 339 ? 8.922 -39.438 -0.381 1 97 339 GLU A C 1
ATOM 268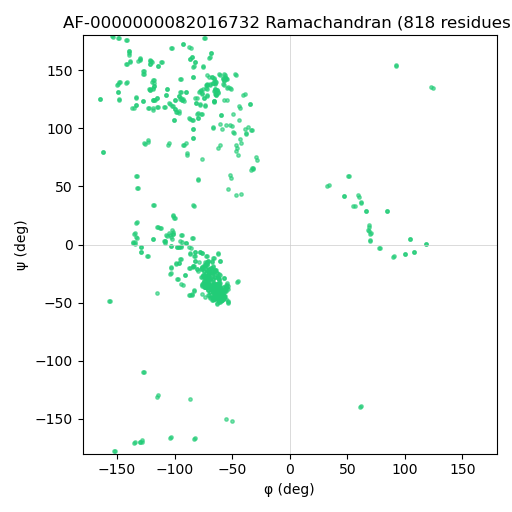2 O O . GLU A 1 339 ? 8.398 -38.344 -0.156 1 97 339 GLU A O 1
ATOM 2687 N N . MET A 1 340 ? 10.219 -39.594 -0.351 1 98.19 340 MET A N 1
ATOM 2688 C CA . MET A 1 340 ? 11.109 -38.438 -0.134 1 98.19 340 MET A CA 1
ATOM 2689 C C . MET A 1 340 ? 10.961 -37.406 -1.245 1 98.19 340 MET A C 1
ATOM 2691 O O . MET A 1 340 ? 10.891 -36.219 -0.978 1 98.19 340 MET A O 1
ATOM 2695 N N . GLU A 1 341 ? 10.953 -37.875 -2.475 1 98.75 341 GLU A N 1
ATOM 2696 C CA . GLU A 1 341 ? 10.734 -37 -3.613 1 98.75 341 GLU A CA 1
ATOM 2697 C C . GLU A 1 341 ? 9.391 -36.281 -3.502 1 98.75 341 GLU A C 1
ATOM 2699 O O . GLU A 1 341 ? 9.305 -35.094 -3.75 1 98.75 341 GLU A O 1
ATOM 2704 N N . LEU A 1 342 ? 8.383 -37 -3.098 1 98.88 342 LEU A N 1
ATOM 2705 C CA . LEU A 1 342 ? 7.039 -36.438 -3.064 1 98.88 342 LEU A CA 1
ATOM 2706 C C . LEU A 1 342 ? 6.887 -35.469 -1.894 1 98.88 342 LEU A C 1
ATOM 2708 O O . LEU A 1 342 ? 6.156 -34.469 -1.992 1 98.88 342 LEU A O 1
ATOM 2712 N N . LYS A 1 343 ? 7.602 -35.719 -0.77 1 98.81 343 LYS A N 1
ATOM 2713 C CA . LYS A 1 343 ? 7.648 -34.719 0.302 1 98.81 343 LYS A CA 1
ATOM 2714 C C . LYS A 1 343 ? 8.258 -33.406 -0.187 1 98.81 343 LYS A C 1
ATOM 2716 O O . LYS A 1 343 ? 7.816 -32.312 0.209 1 98.81 343 LYS A O 1
ATOM 2721 N N . GLY A 1 344 ? 9.312 -33.562 -1.007 1 98.88 344 GLY A N 1
ATOM 2722 C CA . GLY A 1 344 ? 9.891 -32.375 -1.651 1 98.88 344 GLY A CA 1
ATOM 2723 C C . GLY A 1 344 ? 8.898 -31.641 -2.518 1 98.88 344 GLY A C 1
ATOM 27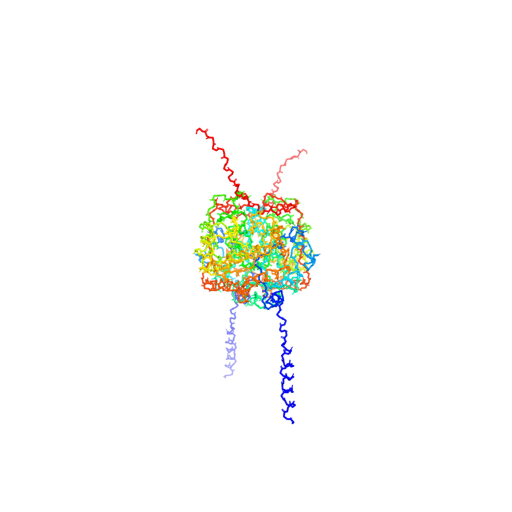24 O O . GLY A 1 344 ? 8.734 -30.422 -2.373 1 98.88 344 GLY A O 1
ATOM 2725 N N . VAL A 1 345 ? 8.164 -32.344 -3.359 1 98.94 345 VAL A N 1
ATOM 2726 C CA . VAL A 1 345 ? 7.203 -31.781 -4.297 1 98.94 345 VAL A CA 1
ATOM 2727 C C . VAL A 1 345 ? 6.082 -31.094 -3.525 1 98.94 345 VAL A C 1
ATOM 2729 O O . VAL A 1 345 ? 5.629 -30 -3.912 1 98.94 345 VAL A O 1
ATOM 2732 N N . LEU A 1 346 ? 5.727 -31.703 -2.42 1 98.94 346 LEU A N 1
ATOM 2733 C CA . LEU A 1 346 ? 4.594 -31.219 -1.64 1 98.94 346 LEU A CA 1
ATOM 2734 C C . LEU A 1 346 ? 4.953 -29.938 -0.893 1 98.94 346 LEU A C 1
ATOM 2736 O O . LEU A 1 346 ? 4.133 -29.031 -0.783 1 98.94 346 LEU A O 1
ATOM 2740 N N . LYS A 1 347 ? 6.219 -29.875 -0.41 1 98.81 347 LYS A N 1
ATOM 2741 C CA . LYS A 1 347 ? 6.426 -28.812 0.572 1 98.81 347 LYS A CA 1
ATOM 2742 C C . LYS A 1 347 ? 7.895 -28.406 0.643 1 98.81 347 LYS A C 1
ATOM 2744 O O . LYS A 1 347 ? 8.219 -27.219 0.529 1 98.81 347 LYS A O 1
ATOM 2749 N N . GLU A 1 348 ? 8.797 -29.297 0.741 1 98.81 348 GLU A N 1
ATOM 2750 C CA . GLU A 1 348 ? 10.164 -29.031 1.182 1 98.81 348 GLU A CA 1
ATOM 2751 C C . GLU A 1 348 ? 10.945 -28.281 0.11 1 98.81 348 GLU A C 1
ATOM 2753 O O . GLU A 1 348 ? 11.805 -27.453 0.426 1 98.81 348 GLU A O 1
ATOM 2758 N N . ASN A 1 349 ? 10.711 -28.609 -1.117 1 98.94 349 ASN A N 1
ATOM 2759 C CA . ASN A 1 349 ? 11.422 -27.922 -2.191 1 98.94 349 ASN A CA 1
ATOM 2760 C C . ASN A 1 349 ? 11.141 -26.422 -2.188 1 98.94 349 ASN A C 1
ATOM 2762 O O . ASN A 1 349 ? 12.055 -25.609 -2.309 1 98.94 349 ASN A O 1
ATOM 2766 N N . PHE A 1 350 ? 9.891 -26.094 -2.018 1 98.94 350 PHE A N 1
ATOM 2767 C CA . PHE A 1 350 ? 9.547 -24.672 -1.995 1 98.94 350 PHE A CA 1
ATOM 2768 C C . PHE A 1 350 ? 10.148 -24 -0.771 1 98.94 350 PHE A C 1
ATOM 2770 O O . PHE A 1 350 ? 10.664 -22.875 -0.865 1 98.94 350 PHE A O 1
ATOM 2777 N N . LEU A 1 351 ? 10.039 -24.578 0.382 1 98.94 351 LEU A N 1
ATOM 2778 C CA . LEU A 1 351 ? 10.57 -23.984 1.605 1 98.94 351 LEU A CA 1
ATOM 2779 C C . LEU A 1 351 ? 12.062 -23.719 1.473 1 98.94 351 LEU A C 1
ATOM 2781 O O . LEU A 1 351 ? 12.562 -22.703 1.949 1 98.94 351 LEU A O 1
ATOM 2785 N N . ARG A 1 352 ? 12.727 -24.641 0.824 1 98.88 352 ARG A N 1
ATOM 2786 C CA . ARG A 1 352 ? 14.148 -24.453 0.578 1 98.88 352 ARG A CA 1
ATOM 2787 C C . ARG A 1 352 ? 14.398 -23.188 -0.232 1 98.88 352 ARG A C 1
ATOM 2789 O O . ARG A 1 352 ? 15.258 -22.359 0.126 1 98.88 352 ARG A O 1
ATOM 2796 N N . VAL A 1 353 ? 13.664 -23.047 -1.273 1 98.94 353 VAL A N 1
ATOM 2797 C CA . VAL A 1 353 ? 13.812 -21.891 -2.154 1 98.94 353 VAL A CA 1
ATOM 2798 C C . VAL A 1 353 ? 13.5 -20.609 -1.389 1 98.94 353 VAL A C 1
ATOM 2800 O O . VAL A 1 353 ? 14.258 -19.641 -1.45 1 98.94 353 VAL A O 1
ATOM 2803 N N . PHE A 1 354 ? 12.414 -20.594 -0.681 1 98.94 354 PHE A N 1
ATOM 2804 C CA . PHE A 1 354 ? 11.984 -19.422 0.068 1 98.94 354 PHE A CA 1
ATOM 2805 C C . PHE A 1 354 ? 13.023 -19.031 1.109 1 98.94 354 PHE A C 1
ATOM 2807 O O . PHE A 1 354 ? 13.367 -17.859 1.248 1 98.94 354 PHE A O 1
ATOM 2814 N N . ARG A 1 355 ? 13.578 -20 1.814 1 98.88 355 ARG A N 1
ATOM 2815 C CA . ARG A 1 355 ? 14.609 -19.75 2.812 1 98.88 355 ARG A CA 1
ATOM 2816 C C . ARG A 1 355 ? 15.852 -19.125 2.178 1 98.88 355 ARG A C 1
ATOM 2818 O O . ARG A 1 355 ? 16.469 -18.219 2.758 1 98.88 355 ARG A O 1
ATOM 2825 N N . GLU A 1 356 ? 16.188 -19.625 1.037 1 98.88 356 GLU A N 1
ATOM 2826 C CA . GLU A 1 356 ? 17.359 -19.094 0.362 1 98.88 356 GLU A CA 1
ATOM 2827 C C . GLU A 1 356 ? 17.141 -17.656 -0.078 1 98.88 356 GLU A C 1
ATOM 2829 O O . GLU A 1 356 ? 18.062 -16.828 -0.037 1 98.88 356 GLU A O 1
ATOM 2834 N N . VAL A 1 357 ? 15.977 -17.359 -0.529 1 98.94 357 VAL A N 1
ATOM 2835 C CA . VAL A 1 357 ? 15.633 -16 -0.906 1 98.94 357 VAL A CA 1
ATOM 2836 C C . VAL A 1 357 ? 15.727 -15.086 0.317 1 98.94 357 VAL A C 1
ATOM 2838 O O . VAL A 1 357 ? 16.25 -13.969 0.231 1 98.94 357 VAL A O 1
ATOM 2841 N N . GLU A 1 358 ? 15.273 -15.555 1.469 1 98.81 358 GLU A N 1
ATOM 2842 C CA . GLU A 1 358 ? 15.383 -14.805 2.717 1 98.81 358 GLU A CA 1
ATOM 2843 C C . GLU A 1 358 ? 16.844 -14.617 3.115 1 98.81 358 GLU A C 1
ATOM 2845 O O . GLU A 1 358 ? 17.219 -13.57 3.65 1 98.81 358 GLU A O 1
ATOM 2850 N N . ASN A 1 359 ? 17.625 -15.625 2.838 1 98.75 359 ASN A N 1
ATOM 2851 C CA . ASN A 1 359 ? 19.047 -15.516 3.123 1 98.75 359 ASN A CA 1
ATOM 2852 C C . ASN A 1 359 ? 19.703 -14.414 2.287 1 98.75 359 ASN A C 1
ATOM 2854 O O . ASN A 1 359 ? 20.531 -13.656 2.795 1 98.75 359 ASN A O 1
ATOM 2858 N N . VAL A 1 360 ? 19.328 -14.398 1.034 1 98.69 360 VAL A N 1
ATOM 2859 C CA . VAL A 1 360 ? 19.859 -13.367 0.156 1 98.69 360 VAL A CA 1
ATOM 2860 C C . VAL A 1 360 ? 19.453 -11.984 0.671 1 98.69 360 VAL A C 1
ATOM 2862 O O . VAL A 1 360 ? 20.25 -11.047 0.655 1 98.69 360 VAL A O 1
ATOM 2865 N N . ARG A 1 361 ? 18.219 -11.805 1.1 1 98.44 361 ARG A N 1
ATOM 2866 C CA . ARG A 1 361 ? 17.75 -10.57 1.729 1 98.44 361 ARG A CA 1
ATOM 2867 C C . ARG A 1 361 ? 18.641 -10.188 2.904 1 98.44 361 ARG A C 1
ATOM 2869 O O . ARG A 1 361 ? 19.078 -9.039 3.012 1 98.44 361 ARG A O 1
ATOM 2876 N N . ASN A 1 362 ? 18.906 -11.156 3.818 1 97.88 362 ASN A N 1
ATOM 2877 C CA . ASN A 1 362 ? 19.688 -10.898 5.023 1 97.88 362 ASN A CA 1
ATOM 2878 C C . ASN A 1 362 ? 21.094 -10.438 4.684 1 97.88 362 ASN A C 1
ATOM 2880 O O . ASN A 1 362 ? 21.656 -9.586 5.375 1 97.88 362 ASN A O 1
ATOM 2884 N N . ILE A 1 363 ? 21.641 -10.93 3.611 1 96.31 363 ILE A N 1
ATOM 2885 C CA . ILE A 1 363 ? 22.984 -10.555 3.174 1 96.31 363 ILE A CA 1
ATOM 2886 C C . ILE A 1 363 ? 22.953 -9.164 2.547 1 96.31 363 ILE A C 1
ATOM 2888 O O . ILE A 1 363 ? 23.938 -8.422 2.617 1 96.31 363 ILE A O 1
ATOM 2892 N N . SER A 1 364 ? 21.797 -8.844 2.051 1 93.69 364 SER A N 1
ATOM 2893 C CA . SER A 1 364 ? 21.656 -7.582 1.329 1 93.69 364 SER A CA 1
ATOM 2894 C C . SER A 1 364 ? 21.172 -6.469 2.248 1 93.69 364 SER A C 1
ATOM 2896 O O . SER A 1 364 ? 20.812 -5.387 1.783 1 93.69 364 SER A O 1
ATOM 2898 N N . ARG A 1 365 ? 21.094 -6.645 3.5 1 88.19 365 ARG A N 1
ATOM 2899 C CA . ARG A 1 365 ? 20.484 -5.73 4.453 1 88.19 365 ARG A CA 1
ATOM 2900 C C . ARG A 1 365 ? 21.219 -4.398 4.496 1 88.19 365 ARG A C 1
ATOM 2902 O O . ARG A 1 365 ? 20.609 -3.359 4.785 1 88.19 365 ARG A O 1
ATOM 2909 N N . ALA A 1 366 ? 22.484 -4.43 4.113 1 87.94 366 ALA A N 1
ATOM 2910 C CA . ALA A 1 366 ? 23.297 -3.219 4.195 1 87.94 366 ALA A CA 1
ATOM 2911 C C . ALA A 1 366 ? 23.141 -2.373 2.934 1 87.94 366 ALA A C 1
ATOM 2913 O O . ALA A 1 366 ? 23.547 -1.207 2.91 1 87.94 366 ALA A O 1
ATOM 2914 N N . MET A 1 367 ? 22.469 -2.961 2.006 1 91 367 MET A N 1
ATOM 2915 C CA . MET A 1 367 ? 22.328 -2.244 0.741 1 91 367 MET A CA 1
ATOM 2916 C C . MET A 1 367 ? 21.172 -1.26 0.797 1 91 367 MET A C 1
ATOM 2918 O O . MET A 1 367 ? 20.125 -1.562 1.372 1 91 367 MET A O 1
ATOM 2922 N N . ASP A 1 368 ? 21.359 -0.096 0.116 1 92 368 ASP A N 1
ATOM 2923 C CA . ASP A 1 368 ? 20.281 0.894 0.013 1 92 368 ASP A CA 1
ATOM 2924 C C . ASP A 1 368 ? 19.219 0.453 -0.991 1 92 368 ASP A C 1
ATOM 2926 O O . ASP A 1 368 ? 19.516 -0.325 -1.903 1 92 368 ASP A O 1
ATOM 2930 N N . ALA A 1 369 ? 18.062 0.939 -0.758 1 95.94 369 ALA A N 1
ATOM 2931 C CA . ALA A 1 369 ? 16.984 0.722 -1.729 1 95.94 369 ALA A CA 1
ATOM 2932 C C . ALA A 1 369 ? 17.375 1.248 -3.105 1 95.94 369 ALA A C 1
ATOM 2934 O O . ALA A 1 369 ? 18.031 2.293 -3.217 1 95.94 369 ALA A O 1
ATOM 2935 N N . GLY A 1 370 ? 16.953 0.444 -4.137 1 96.69 370 GLY A N 1
ATOM 2936 C CA . GLY A 1 370 ? 17.156 0.93 -5.492 1 96.69 370 GLY A CA 1
ATOM 2937 C C . GLY A 1 370 ? 16.359 2.172 -5.812 1 96.69 370 GLY A C 1
ATOM 2938 O O . GLY A 1 370 ? 15.156 2.232 -5.523 1 96.69 370 GLY A O 1
ATOM 2939 N N . GLU A 1 371 ? 17.031 3.197 -6.406 1 97.25 371 GLU A N 1
ATOM 2940 C CA . GLU A 1 371 ? 16.359 4.457 -6.695 1 97.25 371 GLU A CA 1
ATOM 2941 C C . GLU A 1 371 ? 16.266 4.707 -8.195 1 97.25 371 GLU A C 1
ATOM 2943 O O . GLU A 1 371 ? 16 5.828 -8.633 1 97.25 371 GLU A O 1
ATOM 2948 N N . SER A 1 372 ? 16.516 3.572 -8.984 1 96.19 372 SER A N 1
ATOM 2949 C CA . SER A 1 372 ? 16.422 3.695 -10.438 1 96.19 372 SER A CA 1
ATOM 2950 C C . SER A 1 372 ? 15 4.02 -10.867 1 96.19 372 SER A C 1
ATOM 2952 O O . SER A 1 372 ? 14.039 3.512 -10.281 1 96.19 372 SER A O 1
ATOM 2954 N N . GLU A 1 373 ? 14.922 4.879 -11.844 1 95.31 373 GLU A N 1
ATOM 2955 C CA . GLU A 1 373 ? 13.633 5.215 -12.453 1 95.31 373 GLU A CA 1
ATOM 2956 C C . GLU A 1 373 ? 13.617 4.859 -13.938 1 95.31 373 GLU A C 1
ATOM 2958 O O . GLU A 1 373 ? 14.625 5.012 -14.625 1 95.31 373 GLU A O 1
ATOM 2963 N N . ILE A 1 374 ? 12.5 4.348 -14.305 1 96.81 374 ILE A N 1
ATOM 2964 C CA . ILE A 1 374 ? 12.336 4.117 -15.734 1 96.81 374 ILE A CA 1
ATOM 2965 C C . ILE A 1 374 ? 12.281 5.457 -16.469 1 96.81 374 ILE A C 1
ATOM 2967 O O . ILE A 1 374 ? 11.672 6.41 -15.984 1 96.81 374 ILE A O 1
ATOM 2971 N N . PRO A 1 375 ? 12.938 5.605 -17.672 1 94.81 375 PRO A N 1
ATOM 2972 C CA . PRO A 1 375 ? 12.852 6.863 -18.406 1 94.81 375 PRO A CA 1
ATOM 2973 C C . PRO A 1 375 ? 11.406 7.297 -18.672 1 94.81 375 PRO A C 1
ATOM 2975 O O . PRO A 1 375 ? 10.57 6.477 -19.047 1 94.81 375 PRO A O 1
ATOM 2978 N N . HIS A 1 376 ? 11.18 8.547 -18.438 1 92.31 376 HIS A N 1
ATOM 2979 C CA . HIS A 1 376 ? 9.844 9.125 -18.531 1 92.31 376 HIS A CA 1
ATOM 2980 C C . HIS A 1 376 ? 9.219 8.836 -19.891 1 92.31 376 HIS A C 1
ATOM 2982 O O . HIS A 1 376 ? 8.031 8.531 -19.984 1 92.31 376 HIS A O 1
ATOM 2988 N N . GLU A 1 377 ? 9.977 8.852 -20.969 1 93.81 377 GLU A N 1
ATOM 2989 C CA . GLU A 1 377 ? 9.5 8.711 -22.344 1 93.81 377 GLU A CA 1
ATOM 2990 C C . GLU A 1 377 ? 8.961 7.305 -22.594 1 93.81 377 GLU A C 1
ATOM 2992 O O . GLU A 1 377 ? 8.086 7.113 -23.438 1 93.81 377 GLU A O 1
ATOM 2997 N N . GLU A 1 378 ? 9.398 6.367 -21.766 1 95 378 GLU A N 1
ATOM 2998 C CA . GLU A 1 378 ? 9.016 4.977 -21.984 1 95 378 GLU A CA 1
ATOM 2999 C C . GLU A 1 378 ? 7.652 4.68 -21.359 1 95 378 GLU A C 1
ATOM 3001 O O . GLU A 1 378 ? 7 3.697 -21.719 1 95 378 GLU A O 1
ATOM 3006 N N . VAL A 1 379 ? 7.191 5.555 -20.406 1 96.44 379 VAL A N 1
ATOM 3007 C CA . VAL A 1 379 ? 5.992 5.188 -19.672 1 96.44 379 VAL A CA 1
ATOM 3008 C C . VAL A 1 379 ? 4.984 6.336 -19.703 1 96.44 379 VAL A C 1
ATOM 3010 O O . VAL A 1 379 ? 3.887 6.23 -19.156 1 96.44 379 VAL A O 1
ATOM 3013 N N . GLN A 1 380 ? 5.344 7.445 -20.312 1 94.19 380 GLN A N 1
ATOM 3014 C CA . GLN A 1 380 ? 4.453 8.602 -20.328 1 94.19 380 GLN A CA 1
ATOM 3015 C C . GLN A 1 380 ? 3.168 8.297 -21.094 1 94.19 380 GLN A C 1
ATOM 3017 O O . GLN A 1 380 ? 3.205 7.68 -22.156 1 94.19 380 GLN A O 1
ATOM 3022 N N . ASN A 1 381 ? 2.068 8.531 -20.547 1 96.06 381 ASN A N 1
ATOM 3023 C CA . ASN A 1 381 ? 0.732 8.414 -21.125 1 96.06 381 ASN A CA 1
ATOM 3024 C C . ASN A 1 381 ? -0.256 9.359 -20.438 1 96.06 381 ASN A C 1
ATOM 3026 O O . ASN A 1 381 ? 0.106 10.07 -19.5 1 96.06 381 ASN A O 1
ATOM 3030 N N . SER A 1 382 ? -1.515 9.43 -20.828 1 96.62 382 SER A N 1
ATOM 3031 C CA . SER A 1 382 ? -2.477 10.43 -20.375 1 96.62 382 SER A CA 1
ATOM 3032 C C . SER A 1 382 ? -2.885 10.18 -18.922 1 96.62 382 SER A C 1
ATOM 3034 O O . SER A 1 382 ? -3.418 11.078 -18.266 1 96.62 382 SER A O 1
ATOM 3036 N N . CYS A 1 383 ? -2.596 8.992 -18.375 1 98.06 383 CYS A N 1
ATOM 3037 C CA . CYS A 1 383 ? -3.012 8.648 -17.016 1 98.06 383 CYS A CA 1
ATOM 3038 C C . CYS A 1 383 ? -1.84 8.758 -16.047 1 98.06 383 CYS A C 1
ATOM 3040 O O . CYS A 1 383 ? -1.964 8.391 -14.883 1 98.06 383 CYS A O 1
ATOM 3042 N N . ARG A 1 384 ? -0.724 9.219 -16.562 1 96.62 384 ARG A N 1
ATOM 3043 C CA . ARG A 1 384 ? 0.472 9.422 -15.75 1 96.62 384 ARG A CA 1
ATOM 3044 C C . ARG A 1 384 ? 0.835 10.898 -15.664 1 96.62 384 ARG A C 1
ATOM 3046 O O . ARG A 1 384 ? 1.09 11.539 -16.688 1 96.62 384 ARG A O 1
ATOM 3053 N N . LEU A 1 385 ? 0.812 11.406 -14.453 1 95.38 385 LEU A N 1
ATOM 3054 C CA . LEU A 1 385 ? 1.135 12.812 -14.258 1 95.38 385 LEU A CA 1
ATOM 3055 C C . LEU A 1 385 ? 2.586 13.094 -14.633 1 95.38 385 LEU A C 1
ATOM 3057 O O . LEU A 1 385 ? 3.484 12.336 -14.266 1 95.38 385 LEU A O 1
ATOM 3061 N N . ASP A 1 386 ? 2.803 14.164 -15.383 1 91.88 386 ASP A N 1
ATOM 3062 C CA . ASP A 1 386 ? 4.148 14.617 -15.711 1 91.88 386 ASP A CA 1
ATOM 3063 C C . ASP A 1 386 ? 4.754 15.422 -14.562 1 91.88 386 ASP A C 1
ATOM 3065 O O . ASP A 1 386 ? 4.301 16.531 -14.258 1 91.88 386 ASP A O 1
ATOM 3069 N N . LEU A 1 387 ? 5.762 14.898 -13.938 1 89.56 387 LEU A N 1
ATOM 3070 C CA . LEU A 1 387 ? 6.328 15.5 -12.734 1 89.56 387 LEU A CA 1
ATOM 3071 C C . LEU A 1 387 ? 7.496 16.406 -13.078 1 89.56 387 LEU A C 1
ATOM 3073 O O . LEU A 1 387 ? 8.148 16.953 -12.188 1 89.56 387 LEU A O 1
ATOM 3077 N N . ARG A 1 388 ? 7.996 16.625 -14.359 1 83.31 388 ARG A N 1
ATOM 3078 C CA . ARG A 1 388 ? 9.141 17.438 -14.758 1 83.31 388 ARG A CA 1
ATOM 3079 C C . ARG A 1 388 ? 8.883 18.922 -14.508 1 83.31 388 ARG A C 1
ATOM 3081 O O . ARG A 1 388 ? 9.812 19.672 -14.227 1 83.31 388 ARG A O 1
ATOM 3088 N N . ASN A 1 389 ? 7.609 19.375 -14.352 1 76.94 389 ASN A N 1
ATOM 3089 C CA . ASN A 1 389 ? 7.336 20.781 -14.117 1 76.94 389 ASN A CA 1
ATOM 3090 C C . ASN A 1 389 ? 6.355 20.984 -12.969 1 76.94 389 ASN A C 1
ATOM 3092 O O . ASN A 1 389 ? 5.273 21.547 -13.156 1 76.94 389 ASN A O 1
ATOM 3096 N N . ILE A 1 390 ? 6.918 20.406 -11.812 1 74.38 390 ILE A N 1
ATOM 3097 C CA . ILE A 1 390 ? 6.031 20.547 -10.664 1 74.38 390 ILE A CA 1
ATOM 3098 C C . ILE A 1 390 ? 6.16 21.953 -10.078 1 74.38 390 ILE A C 1
ATOM 3100 O O . ILE A 1 390 ? 7.27 22.406 -9.797 1 74.38 390 ILE A O 1
ATOM 3104 N N . ARG A 1 391 ? 5.141 22.688 -10.289 1 63.09 391 ARG A N 1
ATOM 3105 C CA . ARG A 1 391 ? 5.086 23.984 -9.633 1 63.09 391 ARG A CA 1
ATOM 3106 C C . ARG A 1 391 ? 4.164 23.953 -8.422 1 63.09 391 ARG A C 1
ATOM 3108 O O . ARG A 1 391 ? 3.043 23.453 -8.508 1 63.09 391 ARG A O 1
ATOM 3115 N N . ILE A 1 392 ? 4.727 24.234 -7.242 1 61.91 392 ILE A N 1
ATOM 3116 C CA . ILE A 1 392 ? 3.9 24.359 -6.047 1 61.91 392 ILE A CA 1
ATOM 3117 C C . ILE A 1 392 ? 2.99 25.578 -6.172 1 61.91 392 ILE A C 1
ATOM 3119 O O . ILE A 1 392 ? 3.467 26.703 -6.379 1 61.91 392 ILE A O 1
ATOM 3123 N N . GLN A 1 393 ? 1.696 25.297 -6.539 1 55.56 393 GLN A N 1
ATOM 3124 C CA . GLN A 1 393 ? 0.766 26.406 -6.684 1 55.56 393 GLN A CA 1
ATOM 3125 C C . GLN A 1 393 ? 0.511 27.094 -5.34 1 55.56 393 GLN A C 1
ATOM 3127 O O . GLN A 1 393 ? 0.26 26.422 -4.34 1 55.56 393 GLN A O 1
ATOM 3132 N N . PRO A 1 394 ? 0.771 28.359 -5.332 1 52.47 394 PRO A N 1
ATOM 3133 C CA . PRO A 1 394 ? 0.413 29.078 -4.117 1 52.47 394 PRO A CA 1
ATOM 3134 C C . PRO A 1 394 ? -1.087 29.047 -3.83 1 52.47 394 PRO A C 1
ATOM 3136 O O . PRO A 1 394 ? -1.893 28.906 -4.754 1 52.47 394 PRO A O 1
ATOM 3139 N N . ASP A 1 395 ? -1.463 28.703 -2.555 1 50.69 395 ASP A N 1
ATOM 3140 C CA . ASP A 1 395 ? -2.861 28.797 -2.152 1 50.69 395 ASP A CA 1
ATOM 3141 C C . ASP A 1 395 ? -3.42 30.188 -2.473 1 50.69 395 ASP A C 1
ATOM 3143 O O . ASP A 1 395 ? -3.221 31.141 -1.71 1 50.69 395 ASP A O 1
ATOM 3147 N N . ARG A 1 396 ? -3.48 30.703 -3.646 1 45.41 396 ARG A N 1
ATOM 3148 C CA . ARG A 1 396 ? -3.975 32.062 -3.936 1 45.41 396 ARG A CA 1
ATOM 3149 C C . ARG A 1 396 ? -5.441 32.188 -3.543 1 45.41 396 ARG A C 1
ATOM 3151 O O . ARG A 1 396 ? -6.297 31.453 -4.047 1 45.41 396 ARG A O 1
ATOM 3158 N N . SER A 1 397 ? -5.73 32.438 -2.348 1 41.03 397 SER A N 1
ATOM 3159 C CA . SER A 1 397 ? -7.09 32.844 -2.031 1 41.03 397 SER A CA 1
ATOM 3160 C C . SER A 1 397 ? -7.449 34.125 -2.762 1 41.03 397 SER A C 1
ATOM 3162 O O . SER A 1 397 ? -6.668 35.094 -2.768 1 41.03 397 SER A O 1
ATOM 3164 N N . SER A 1 398 ? -8.242 34.156 -3.844 1 37.88 398 SER A N 1
ATOM 3165 C CA . SER A 1 398 ? -8.898 35.375 -4.285 1 37.88 398 SER A CA 1
ATOM 3166 C C . SER A 1 398 ? -9.555 36.094 -3.119 1 37.88 398 SER A C 1
ATOM 3168 O O . SER A 1 398 ? -10.492 35.594 -2.5 1 37.88 398 SER A O 1
ATOM 3170 N N . GLY A 1 399 ? -8.867 36.844 -2.307 1 34.75 399 GLY A N 1
ATOM 3171 C CA . GLY A 1 399 ? -9.594 37.781 -1.482 1 34.75 399 GLY A CA 1
ATOM 3172 C C . GLY A 1 399 ? -10.727 38.469 -2.221 1 34.75 399 GLY A C 1
ATOM 3173 O O . GLY A 1 399 ? -10.664 38.656 -3.439 1 34.75 399 GLY A O 1
ATOM 3174 N N . PHE A 1 400 ? -11.969 38.469 -1.683 1 34.03 400 PHE A N 1
ATOM 3175 C CA . PHE A 1 400 ? -13.102 39.219 -2.223 1 34.03 400 PHE A CA 1
ATOM 3176 C C . PHE A 1 400 ? -12.688 40.625 -2.607 1 34.03 400 PHE A C 1
ATOM 3178 O O . PHE A 1 400 ? -11.984 41.312 -1.849 1 34.03 400 PHE A O 1
ATOM 3185 N N . PRO A 1 401 ? -12.797 41.062 -3.863 1 31.64 401 PRO A N 1
ATOM 3186 C CA . PRO A 1 401 ? -12.633 42.469 -4.203 1 31.64 401 PRO A CA 1
ATOM 3187 C C . PRO A 1 401 ? -13.453 43.375 -3.305 1 31.64 401 PRO A C 1
ATOM 3189 O O . PRO A 1 401 ? -14.539 43 -2.854 1 31.64 401 PRO A O 1
ATOM 3192 N N . SER A 1 402 ? -12.914 44.188 -2.445 1 30.09 402 SER A N 1
ATOM 3193 C CA . SER A 1 402 ? -13.578 45.312 -1.832 1 30.09 402 SER A CA 1
ATOM 3194 C C . SER A 1 402 ? -14.477 46.031 -2.836 1 30.09 402 SER A C 1
ATOM 3196 O O . SER A 1 402 ? -14.031 46.375 -3.934 1 30.09 402 SER A O 1
ATOM 3198 N N . MET A 1 403 ? -15.836 45.781 -2.85 1 30.69 403 MET A N 1
ATOM 3199 C CA . MET A 1 403 ? -16.844 46.562 -3.561 1 30.69 403 MET A CA 1
ATOM 3200 C C . MET A 1 403 ? -16.594 48.062 -3.385 1 30.69 403 MET A C 1
ATOM 3202 O O . MET A 1 403 ? -16.625 48.594 -2.264 1 30.69 403 MET A O 1
ATOM 3206 N N . ASP A 1 404 ? -15.891 48.719 -4.172 1 25.8 404 ASP A N 1
ATOM 3207 C CA . ASP A 1 404 ? -15.859 50.188 -4.324 1 25.8 404 ASP A CA 1
ATOM 3208 C C . ASP A 1 404 ? -17.266 50.75 -4.516 1 25.8 404 ASP A C 1
ATOM 3210 O O . ASP A 1 404 ? -18.031 50.281 -5.363 1 25.8 404 ASP A O 1
ATOM 3214 N N . ASN A 1 405 ? -17.953 51.406 -3.438 1 29.41 405 ASN A N 1
ATOM 3215 C CA . ASN A 1 405 ? -19.125 52.281 -3.371 1 29.41 405 ASN A CA 1
ATOM 3216 C C . ASN A 1 405 ? -19.062 53.375 -4.43 1 29.41 405 ASN A C 1
ATOM 3218 O O . ASN A 1 405 ? -18.516 54.438 -4.191 1 29.41 405 ASN A O 1
ATOM 3222 N N . GLY A 1 406 ? -18.688 53.156 -5.645 1 24.77 406 GLY A N 1
ATOM 3223 C CA . GLY A 1 406 ? -18.797 54.281 -6.543 1 24.77 406 GLY A CA 1
ATOM 3224 C C . GLY A 1 406 ? -20.156 54.938 -6.5 1 24.77 406 GLY A C 1
ATOM 3225 O O . GLY A 1 406 ? -21.078 54.438 -5.855 1 24.77 406 GLY A O 1
ATOM 3226 N N . GLN A 1 407 ? -20.688 55.625 -7.66 1 25.17 407 GLN A N 1
ATOM 3227 C CA . GLN A 1 407 ? -21.328 56.844 -8.133 1 25.17 407 GLN A CA 1
ATOM 3228 C C . GLN A 1 407 ? -22.859 56.719 -8.055 1 25.17 407 GLN A C 1
ATOM 3230 O O . GLN A 1 407 ? -23.453 55.844 -8.719 1 25.17 407 GLN A O 1
ATOM 3235 N N . LEU A 1 408 ? -23.484 57.062 -6.875 1 22.42 408 LEU A N 1
ATOM 3236 C CA . LEU A 1 408 ? -24.844 57.625 -6.812 1 22.42 408 LEU A CA 1
ATOM 3237 C C . LEU A 1 408 ? -25.016 58.75 -7.832 1 22.42 408 LEU A C 1
ATOM 3239 O O . LEU A 1 408 ? -24.344 59.781 -7.762 1 22.42 408 LEU A O 1
ATOM 3243 N N . LYS A 1 409 ? -25.359 58.469 -9.109 1 25.67 409 LYS A N 1
ATOM 3244 C CA . LYS A 1 409 ? -25.938 59.531 -9.922 1 25.67 409 LYS A CA 1
ATOM 3245 C C . LYS A 1 409 ? -27.156 60.125 -9.242 1 25.67 409 LYS A C 1
ATOM 3247 O O . LYS A 1 409 ? -28.047 59.406 -8.781 1 25.67 409 LYS A O 1
ATOM 3252 N N . SER A 1 410 ? -27.016 61.406 -8.586 1 21.91 410 SER A N 1
ATOM 3253 C CA . SER A 1 410 ? -28.016 62.406 -8.312 1 21.91 410 SER A CA 1
ATOM 3254 C C . SER A 1 410 ? -28.906 62.656 -9.531 1 21.91 410 SER A C 1
ATOM 3256 O O . SER A 1 410 ? -28.406 63 -10.609 1 21.91 410 SER A O 1
ATOM 3258 N N . TYR A 1 411 ? -30 61.844 -9.836 1 21.7 411 TYR A N 1
ATOM 3259 C CA . TYR A 1 411 ? -31.172 62.688 -10.086 1 21.7 411 TYR A CA 1
ATOM 3260 C C . TYR A 1 411 ? -31.719 63.25 -8.781 1 21.7 411 TYR A C 1
ATOM 3262 O O . TYR A 1 411 ? -31.625 62.625 -7.727 1 21.7 411 TYR A O 1
ATOM 3270 N N . MET B 1 1 ? 29.828 49.562 77.688 1 28.19 1 MET B N 1
ATOM 3271 C CA . MET B 1 1 ? 30.141 48.375 76.875 1 28.19 1 MET B CA 1
ATOM 3272 C C . MET B 1 1 ? 28.953 48 76 1 28.19 1 MET B C 1
ATOM 3274 O O . MET B 1 1 ? 29.062 47.094 75.188 1 28.19 1 MET B O 1
ATOM 3278 N N . LYS B 1 2 ? 27.766 48.469 76.5 1 41.53 2 LYS B N 1
ATOM 3279 C CA . LYS B 1 2 ? 26.5 48.125 75.875 1 41.53 2 LYS B CA 1
ATOM 3280 C C . LYS B 1 2 ? 26.266 48.969 74.625 1 41.53 2 LYS B C 1
ATOM 3282 O O . LYS B 1 2 ? 25.25 48.812 73.938 1 41.53 2 LYS B O 1
ATOM 3287 N N . GLN B 1 3 ? 27.031 50.031 74.5 1 44.47 3 GLN B N 1
ATOM 3288 C CA . GLN B 1 3 ? 26.844 50.906 73.375 1 44.47 3 GLN B CA 1
ATOM 3289 C C . GLN B 1 3 ? 27.312 50.25 72.062 1 44.47 3 GLN B C 1
ATOM 3291 O O . GLN B 1 3 ? 26.828 50.562 71 1 44.47 3 GLN B O 1
ATOM 3296 N N . ASN B 1 4 ? 28.328 49.25 72.188 1 48.62 4 ASN B N 1
ATOM 3297 C CA . ASN B 1 4 ? 28.984 48.625 71.062 1 48.62 4 ASN B CA 1
ATOM 3298 C C . ASN B 1 4 ? 28.125 47.531 70.438 1 48.62 4 ASN B C 1
ATOM 3300 O O . ASN B 1 4 ? 28.375 47.125 69.312 1 48.62 4 ASN B O 1
ATOM 3304 N N . LEU B 1 5 ? 27.188 47 71.25 1 53.81 5 LEU B N 1
ATOM 3305 C CA . LEU B 1 5 ? 26.422 45.844 70.75 1 53.81 5 LEU B CA 1
ATOM 3306 C C . LEU B 1 5 ? 25.359 46.281 69.75 1 53.81 5 LEU B C 1
ATOM 3308 O O . LEU B 1 5 ? 25.109 45.562 68.812 1 53.81 5 LEU B O 1
ATOM 3312 N N . THR B 1 6 ? 24.781 47.531 70 1 56.72 6 THR B N 1
ATOM 3313 C CA . THR B 1 6 ? 23.703 47.969 69.125 1 56.72 6 THR B CA 1
ATOM 3314 C C . THR B 1 6 ? 24.203 48.281 67.75 1 56.72 6 THR B C 1
ATOM 3316 O O . THR B 1 6 ? 23.547 47.969 66.75 1 56.72 6 THR B O 1
ATOM 3319 N N . THR B 1 7 ? 25.438 48.844 67.625 1 57.47 7 THR B N 1
ATOM 3320 C CA . THR B 1 7 ? 26.016 49.188 66.312 1 57.47 7 THR B CA 1
ATOM 3321 C C . THR B 1 7 ? 26.422 47.906 65.562 1 57.47 7 THR B C 1
ATOM 3323 O O . THR B 1 7 ? 26.281 47.844 64.375 1 57.47 7 THR B O 1
ATOM 3326 N N . LEU B 1 8 ? 26.766 46.844 66.375 1 54.88 8 LEU B N 1
ATOM 3327 C CA . LEU B 1 8 ? 27.172 45.594 65.75 1 54.88 8 LEU B CA 1
ATOM 3328 C C . LEU B 1 8 ? 25.969 44.844 65.188 1 54.88 8 LEU B C 1
ATOM 3330 O O . LEU B 1 8 ? 26.047 44.281 64.062 1 54.88 8 LEU B O 1
ATOM 3334 N N . LEU B 1 9 ? 24.781 44.969 65.875 1 57 9 LEU B N 1
ATOM 3335 C CA . LEU B 1 9 ? 23.594 44.281 65.438 1 57 9 LEU B CA 1
ATOM 3336 C C . LEU B 1 9 ? 23.047 44.906 64.125 1 57 9 LEU B C 1
ATOM 3338 O O . LEU B 1 9 ? 22.594 44.219 63.25 1 57 9 LEU B O 1
ATOM 3342 N N . LEU B 1 10 ? 23.25 46.281 64.062 1 55.62 10 LEU B N 1
ATOM 3343 C CA . LEU B 1 10 ? 22.75 46.969 62.875 1 55.62 10 LEU B CA 1
ATOM 3344 C C . LEU B 1 10 ? 23.609 46.625 61.656 1 55.62 10 LEU B C 1
ATOM 3346 O O . LEU B 1 10 ? 23.094 46.469 60.531 1 55.62 10 LEU B O 1
ATOM 3350 N N . TRP B 1 11 ? 24.969 46.438 61.844 1 55.12 11 TRP B N 1
ATOM 3351 C CA . TRP B 1 11 ? 25.844 46.062 60.75 1 55.12 11 TRP B CA 1
ATOM 3352 C C . TRP B 1 11 ? 25.578 44.656 60.281 1 55.12 11 TRP B C 1
ATOM 3354 O O . TRP B 1 11 ? 25.641 44.344 59.094 1 55.12 11 TRP B O 1
ATOM 3364 N N . LEU B 1 12 ? 25.125 43.781 61.25 1 54.38 12 LEU B N 1
ATOM 3365 C CA . LEU B 1 12 ? 24.859 42.375 60.875 1 54.38 12 LEU B CA 1
ATOM 3366 C C . LEU B 1 12 ? 23.562 42.281 60.062 1 54.38 12 LEU B C 1
ATOM 3368 O O . LEU B 1 12 ? 23.484 41.469 59.125 1 54.38 12 LEU B O 1
ATOM 3372 N N . LEU B 1 13 ? 22.562 43.125 60.438 1 52 13 LEU B N 1
ATOM 3373 C CA . LEU B 1 13 ? 21.312 43.062 59.688 1 52 13 LEU B CA 1
ATOM 3374 C C . LEU B 1 13 ? 21.484 43.625 58.281 1 52 13 LEU B C 1
ATOM 3376 O O . LEU B 1 13 ? 20.844 43.156 57.344 1 52 13 LEU B O 1
ATOM 3380 N N . MET B 1 14 ? 22.453 44.594 58.094 1 49.47 14 MET B N 1
ATOM 3381 C CA . MET B 1 14 ? 22.641 45.156 56.75 1 49.47 14 MET B CA 1
ATOM 3382 C C . MET B 1 14 ? 23.344 44.125 55.875 1 49.47 14 MET B C 1
ATOM 3384 O O . MET B 1 14 ? 23.188 44.156 54.625 1 49.47 14 MET B O 1
ATOM 3388 N N . PHE B 1 15 ? 24.234 43.281 56.438 1 48.56 15 PHE B N 1
ATOM 3389 C CA . PHE B 1 15 ? 24.938 42.344 55.594 1 48.56 15 PHE B CA 1
ATOM 3390 C C . PHE B 1 15 ? 23.984 41.219 55.125 1 48.56 15 PHE B C 1
ATOM 3392 O O . PHE B 1 15 ? 24.281 40.5 54.188 1 48.56 15 PHE B O 1
ATOM 3399 N N . LEU B 1 16 ? 22.969 40.938 55.969 1 46.5 16 LEU B N 1
ATOM 3400 C CA . LEU B 1 16 ? 22.156 39.812 55.531 1 46.5 16 LEU B CA 1
ATOM 3401 C C . LEU B 1 16 ? 21.281 40.188 54.344 1 46.5 16 LEU B C 1
ATOM 3403 O O . LEU B 1 16 ? 20.641 39.344 53.719 1 46.5 16 LEU B O 1
ATOM 3407 N N . PHE B 1 17 ? 21.078 41.562 54.219 1 44.06 17 PHE B N 1
ATOM 3408 C CA . PHE B 1 17 ? 20.156 41.844 53.125 1 44.06 17 PHE B CA 1
ATOM 3409 C C . PHE B 1 17 ? 20.844 41.688 51.781 1 44.06 17 PHE B C 1
ATOM 3411 O O . PHE B 1 17 ? 20.219 41.844 50.719 1 44.06 17 PHE B O 1
ATOM 3418 N N . ASP B 1 18 ? 22.141 41.719 51.75 1 43.88 18 ASP B N 1
ATOM 3419 C CA . ASP B 1 18 ? 22.719 41.844 50.438 1 43.88 18 ASP B CA 1
ATOM 3420 C C . ASP B 1 18 ? 22.562 40.562 49.625 1 43.88 18 ASP B C 1
ATOM 3422 O O . ASP B 1 18 ? 22.766 40.531 48.438 1 43.88 18 ASP B O 1
ATOM 3426 N N . THR B 1 19 ? 22.625 39.469 50.344 1 43.09 19 THR B N 1
ATOM 3427 C CA . THR B 1 19 ? 22.656 38.344 49.406 1 43.09 19 THR B CA 1
ATOM 3428 C C . THR B 1 19 ? 21.25 37.938 48.969 1 43.09 19 THR B C 1
ATOM 3430 O O . THR B 1 19 ? 20.656 37.031 49.531 1 43.09 19 THR B O 1
ATOM 3433 N N . VAL B 1 20 ? 20.328 38.875 48.844 1 44.5 20 VAL B N 1
ATOM 3434 C CA . VAL B 1 20 ? 19.203 38.312 48.094 1 44.5 20 VAL B CA 1
ATOM 3435 C C . VAL B 1 20 ? 19.703 37.594 46.844 1 44.5 20 VAL B C 1
ATOM 3437 O O . VAL B 1 20 ? 20.375 38.219 46 1 44.5 20 VAL B O 1
ATOM 3440 N N . PRO B 1 21 ? 19.906 36.312 46.844 1 41.78 21 PRO B N 1
ATOM 3441 C CA . PRO B 1 21 ? 20.188 35.719 45.531 1 41.78 21 PRO B CA 1
ATOM 3442 C C . PRO B 1 21 ? 19.359 36.344 44.438 1 41.78 21 PRO B C 1
ATOM 3444 O O . PRO B 1 21 ? 18.141 36.531 44.562 1 41.78 21 PRO B O 1
ATOM 3447 N N . PHE B 1 22 ? 19.797 37.312 43.688 1 39.69 22 PHE B N 1
ATOM 3448 C CA . PHE B 1 22 ? 19.188 37.594 42.375 1 39.69 22 PHE B CA 1
ATOM 3449 C C . PHE B 1 22 ? 18.703 36.312 41.719 1 39.69 22 PHE B C 1
ATOM 3451 O O . PHE B 1 22 ? 19.5 35.469 41.312 1 39.69 22 PHE B O 1
ATOM 3458 N N . ILE B 1 23 ? 17.75 35.625 42.219 1 40.38 23 ILE B N 1
ATOM 3459 C CA . ILE B 1 23 ? 17.062 34.656 41.344 1 40.38 23 ILE B CA 1
ATOM 3460 C C . ILE B 1 23 ? 17.016 35.188 39.906 1 40.38 23 ILE B C 1
ATOM 3462 O O . ILE B 1 23 ? 16.375 36.219 39.656 1 40.38 23 ILE B O 1
ATOM 3466 N N . CYS B 1 24 ? 18.062 35.375 39.219 1 43.59 24 CYS B N 1
ATOM 3467 C CA . CYS B 1 24 ? 18.094 35.688 37.812 1 43.59 24 CYS B CA 1
ATOM 3468 C C . CYS B 1 24 ? 16.875 35.094 37.094 1 43.59 24 CYS B C 1
ATOM 3470 O O . CYS B 1 24 ? 16.734 33.875 37 1 43.59 24 CYS B O 1
ATOM 3472 N N . GLU B 1 25 ? 15.711 35.625 37.219 1 53.97 25 GLU B N 1
ATOM 3473 C CA . GLU B 1 25 ? 14.508 35.281 36.469 1 53.97 25 GLU B CA 1
ATOM 3474 C C . GLU B 1 25 ? 14.836 34.875 35.062 1 53.97 25 GLU B C 1
ATOM 3476 O O . GLU B 1 25 ? 15.484 35.656 34.312 1 53.97 25 GLU B O 1
ATOM 3481 N N . LYS B 1 26 ? 14.922 33.625 34.75 1 73.44 26 LYS B N 1
ATOM 3482 C CA . LYS B 1 26 ? 15.109 33.125 33.375 1 73.44 26 LYS B CA 1
ATOM 3483 C C . LYS B 1 26 ? 14.383 34.031 32.375 1 73.44 26 LYS B C 1
ATOM 3485 O O . LYS B 1 26 ? 13.242 34.438 32.594 1 73.44 26 LYS B O 1
ATOM 3490 N N . SER B 1 27 ? 15.133 34.594 31.438 1 89.69 27 SER B N 1
ATOM 3491 C CA . SER B 1 27 ? 14.492 35.281 30.328 1 89.69 27 SER B CA 1
ATOM 3492 C C . SER B 1 27 ? 13.367 34.438 29.719 1 89.69 27 SER B C 1
ATOM 3494 O O . SER B 1 27 ? 13.273 33.25 29.969 1 89.69 27 SER B O 1
ATOM 3496 N N . MET B 1 28 ? 12.406 35.062 29.281 1 92.12 28 MET B N 1
ATOM 3497 C CA . MET B 1 28 ? 11.297 34.375 28.625 1 92.12 28 MET B CA 1
ATOM 3498 C C . MET B 1 28 ? 11.82 33.344 27.625 1 92.12 28 MET B C 1
ATOM 3500 O O . MET B 1 28 ? 11.234 32.281 27.469 1 92.12 28 MET B O 1
ATOM 3504 N N . ARG B 1 29 ? 12.922 33.625 27.047 1 94.88 29 ARG B N 1
ATOM 3505 C CA . ARG B 1 29 ? 13.547 32.688 26.094 1 94.88 29 ARG B CA 1
ATOM 3506 C C . ARG B 1 29 ? 14.07 31.453 26.797 1 94.88 29 ARG B C 1
ATOM 3508 O O . ARG B 1 29 ? 13.891 30.344 26.312 1 94.88 29 ARG B O 1
ATOM 3515 N N . GLU B 1 30 ? 14.719 31.625 27.859 1 96 30 GLU B N 1
ATOM 3516 C CA . GLU B 1 30 ? 15.242 30.5 28.625 1 96 30 GLU B CA 1
ATOM 3517 C C . GLU B 1 30 ? 14.109 29.609 29.141 1 96 30 GLU B C 1
ATOM 3519 O O . GLU B 1 30 ? 14.234 28.391 29.172 1 96 30 GLU B O 1
ATOM 3524 N N . ARG B 1 31 ? 13.094 30.297 29.516 1 96.25 31 ARG B N 1
ATOM 3525 C CA . ARG B 1 31 ? 11.922 29.547 29.984 1 96.25 31 ARG B CA 1
ATOM 3526 C C . ARG B 1 31 ? 11.312 28.734 28.859 1 96.25 31 ARG B C 1
ATOM 3528 O O . ARG B 1 31 ? 10.953 27.562 29.062 1 96.25 31 ARG B O 1
ATOM 3535 N N . ALA B 1 32 ? 11.164 29.359 27.703 1 97.81 32 ALA B N 1
ATOM 3536 C CA . ALA B 1 32 ? 10.633 28.656 26.531 1 97.81 32 ALA B CA 1
ATOM 3537 C C . ALA B 1 32 ? 11.484 27.438 26.188 1 97.81 32 ALA B C 1
ATOM 3539 O O . ALA B 1 32 ? 10.953 26.359 25.953 1 97.81 32 ALA B O 1
ATOM 3540 N N . ILE B 1 33 ? 12.781 27.594 26.203 1 97.94 33 ILE B N 1
ATOM 3541 C CA . ILE B 1 33 ? 13.719 26.531 25.844 1 97.94 33 ILE B CA 1
ATOM 3542 C C . ILE B 1 33 ? 13.625 25.391 26.875 1 97.94 33 ILE B C 1
ATOM 3544 O O . ILE B 1 33 ? 13.57 24.219 26.5 1 97.94 33 ILE B O 1
ATOM 3548 N N . SER B 1 34 ? 13.641 25.797 28.141 1 97.62 34 SER B N 1
ATOM 3549 C CA . SER B 1 34 ? 13.531 24.797 29.188 1 97.62 34 SER B CA 1
ATOM 3550 C C . SER B 1 34 ? 12.242 23.984 29.047 1 97.62 34 SER B C 1
ATOM 3552 O O . SER B 1 34 ? 12.258 22.75 29.172 1 97.62 34 SER B O 1
ATOM 3554 N N . LEU B 1 35 ? 11.156 24.672 28.797 1 98.06 35 LEU B N 1
ATOM 3555 C CA . LEU B 1 35 ? 9.867 24.031 28.594 1 98.06 35 LEU B CA 1
ATOM 3556 C C . LEU B 1 35 ? 9.914 23.062 27.422 1 98.06 35 LEU B C 1
ATOM 3558 O O . LEU B 1 35 ? 9.406 21.938 27.516 1 98.06 35 LEU B O 1
ATOM 3562 N N . MET B 1 36 ? 10.57 23.438 26.328 1 98.56 36 MET B N 1
ATOM 3563 C CA . MET B 1 36 ? 10.578 22.625 25.109 1 98.56 36 MET B CA 1
ATOM 3564 C C . MET B 1 36 ? 11.586 21.484 25.203 1 98.56 36 MET B C 1
ATOM 3566 O O . MET B 1 36 ? 11.477 20.484 24.5 1 98.56 36 MET B O 1
ATOM 3570 N N . GLN B 1 37 ? 12.602 21.594 26.109 1 97.75 37 GLN B N 1
ATOM 3571 C CA . GLN B 1 37 ? 13.508 20.484 26.391 1 97.75 37 GLN B CA 1
ATOM 3572 C C . GLN B 1 37 ? 12.789 19.359 27.156 1 97.75 37 GLN B C 1
ATOM 3574 O O . GLN B 1 37 ? 13.031 18.188 26.906 1 97.75 37 GLN B O 1
ATOM 3579 N N . ASP B 1 38 ? 11.914 19.844 27.953 1 96.81 38 ASP B N 1
ATOM 3580 C CA . ASP B 1 38 ? 11.164 18.906 28.781 1 96.81 38 ASP B CA 1
ATOM 3581 C C . ASP B 1 38 ? 9.992 18.312 28.016 1 96.81 38 ASP B C 1
ATOM 3583 O O . ASP B 1 38 ? 9.594 17.172 28.266 1 96.81 38 ASP B O 1
ATOM 3587 N N . THR B 1 39 ? 9.32 19.109 27.219 1 98.44 39 THR B N 1
ATOM 3588 C CA . THR B 1 39 ? 8.172 18.75 26.391 1 98.44 39 THR B CA 1
ATOM 3589 C C . THR B 1 39 ? 8.43 19.062 24.922 1 98.44 39 THR B C 1
ATOM 3591 O O . THR B 1 39 ? 8.062 20.125 24.438 1 98.44 39 THR B O 1
ATOM 3594 N N . ARG B 1 40 ? 8.969 18.094 24.281 1 98.75 40 ARG B N 1
ATOM 3595 C CA . ARG B 1 40 ? 9.359 18.312 22.891 1 98.75 40 ARG B CA 1
ATOM 3596 C C . ARG B 1 40 ? 8.133 18.406 22 1 98.75 40 ARG B C 1
ATOM 3598 O O . ARG B 1 40 ? 7.156 17.672 22.188 1 98.75 40 ARG B O 1
ATOM 3605 N N . LEU B 1 41 ? 8.219 19.172 21.062 1 98.88 41 LEU B N 1
ATOM 3606 C CA . LEU B 1 41 ? 7.098 19.594 20.219 1 98.88 41 LEU B CA 1
ATOM 3607 C C . LEU B 1 41 ? 6.66 18.453 19.297 1 98.88 41 LEU B C 1
ATOM 3609 O O . LEU B 1 41 ? 7.5 17.766 18.719 1 98.88 41 LEU B O 1
ATOM 3613 N N . ILE B 1 42 ? 5.355 18.203 19.188 1 98.94 42 ILE B N 1
ATOM 3614 C CA . ILE B 1 42 ? 4.742 17.438 18.109 1 98.94 42 ILE B CA 1
ATOM 3615 C C . ILE B 1 42 ? 4.227 18.391 17.031 1 98.94 42 ILE B C 1
ATOM 3617 O O . ILE B 1 42 ? 3.33 19.203 17.281 1 98.94 42 ILE B O 1
ATOM 3621 N N . ASP B 1 43 ? 4.816 18.344 15.875 1 98.94 43 ASP B N 1
ATOM 3622 C CA . ASP B 1 43 ? 4.352 19.141 14.734 1 98.94 43 ASP B CA 1
ATOM 3623 C C . ASP B 1 43 ? 3.408 18.312 13.852 1 98.94 43 ASP B C 1
ATOM 3625 O O . ASP B 1 43 ? 3.82 17.312 13.25 1 98.94 43 ASP B O 1
ATOM 3629 N N . GLY B 1 44 ? 2.219 18.844 13.602 1 98.88 44 GLY B N 1
ATOM 3630 C CA . GLY B 1 44 ? 1.153 18.078 12.977 1 98.88 44 GLY B CA 1
ATOM 3631 C C . GLY B 1 44 ? 1.262 18.031 11.461 1 98.88 44 GLY B C 1
ATOM 3632 O O . GLY B 1 44 ? 0.587 17.234 10.812 1 98.88 44 GLY B O 1
ATOM 3633 N N . HIS B 1 45 ? 2.164 18.828 10.867 1 98.88 45 HIS B N 1
ATOM 3634 C CA . HIS B 1 45 ? 2.15 18.859 9.414 1 98.88 45 HIS B CA 1
ATOM 3635 C C . HIS B 1 45 ? 3.426 19.484 8.859 1 98.88 45 HIS B C 1
ATOM 3637 O O . HIS B 1 45 ? 3.764 20.625 9.211 1 98.88 45 HIS B O 1
ATOM 3643 N N . ASN B 1 46 ? 4.109 18.797 8.008 1 98.88 46 ASN B N 1
ATOM 3644 C CA . ASN B 1 46 ? 5.328 19.25 7.355 1 98.88 46 ASN B CA 1
ATOM 3645 C C . ASN B 1 46 ? 5.488 18.641 5.965 1 98.88 46 ASN B C 1
ATOM 3647 O O . ASN B 1 46 ? 5.379 17.422 5.805 1 98.88 46 ASN B O 1
ATOM 3651 N N . ASP B 1 47 ? 5.773 19.469 4.973 1 98.5 47 ASP B N 1
ATOM 3652 C CA . ASP B 1 47 ? 5.773 19.031 3.58 1 98.5 47 ASP B CA 1
ATOM 3653 C C . ASP B 1 47 ? 7.195 18.797 3.078 1 98.5 47 ASP B C 1
ATOM 3655 O O . ASP B 1 47 ? 7.453 18.859 1.875 1 98.5 47 ASP B O 1
ATOM 3659 N N . PHE B 1 48 ? 8.141 18.5 3.926 1 98.56 48 PHE B N 1
ATOM 3660 C CA . PHE B 1 48 ? 9.531 18.25 3.568 1 98.56 48 PHE B CA 1
ATOM 3661 C C . PHE B 1 48 ? 9.625 17.156 2.512 1 98.56 48 PHE B C 1
ATOM 3663 O O . PHE B 1 48 ? 10.445 17.234 1.598 1 98.56 48 PHE B O 1
ATOM 3670 N N . VAL B 1 49 ? 8.797 16.219 2.574 1 98.06 49 VAL B N 1
ATOM 3671 C CA . VAL B 1 49 ? 8.82 15.055 1.687 1 98.06 49 VAL B CA 1
ATOM 3672 C C . VAL B 1 49 ? 8.445 15.484 0.269 1 98.06 49 VAL B C 1
ATOM 3674 O O . VAL B 1 49 ? 8.969 14.938 -0.708 1 98.06 49 VAL B O 1
ATOM 3677 N N . LEU B 1 50 ? 7.562 16.438 0.126 1 96.81 50 LEU B N 1
ATOM 3678 C CA . LEU B 1 50 ? 7.25 16.984 -1.188 1 96.81 50 LEU B CA 1
ATOM 3679 C C . LEU B 1 50 ? 8.484 17.609 -1.825 1 96.81 50 LEU B C 1
ATOM 3681 O O . LEU B 1 50 ? 8.711 17.453 -3.027 1 96.81 50 LEU B O 1
ATOM 3685 N N . ARG B 1 51 ? 9.273 18.281 -1.039 1 96.5 51 ARG B N 1
ATOM 3686 C CA . ARG B 1 51 ? 10.484 18.906 -1.543 1 96.5 51 ARG B CA 1
ATOM 3687 C C . ARG B 1 51 ? 11.508 17.859 -1.984 1 96.5 51 ARG B C 1
ATOM 3689 O O . ARG B 1 51 ? 12.258 18.078 -2.938 1 96.5 51 ARG B O 1
ATOM 3696 N N . LEU B 1 52 ? 11.508 16.734 -1.252 1 97.06 52 LEU B N 1
ATOM 3697 C CA . LEU B 1 52 ? 12.391 15.656 -1.665 1 97.06 52 LEU B CA 1
ATOM 3698 C C . LEU B 1 52 ? 12.039 15.164 -3.064 1 97.06 52 LEU B C 1
ATOM 3700 O O . LEU B 1 52 ? 12.922 14.867 -3.869 1 97.06 52 LEU B O 1
ATOM 3704 N N . ARG B 1 53 ? 10.789 15.078 -3.357 1 95.88 53 ARG B N 1
ATOM 3705 C CA . ARG B 1 53 ? 10.359 14.703 -4.703 1 95.88 53 ARG B CA 1
ATOM 3706 C C . ARG B 1 53 ? 10.758 15.773 -5.719 1 95.88 53 ARG B C 1
ATOM 3708 O O . ARG B 1 53 ? 11.305 15.453 -6.777 1 95.88 53 ARG B O 1
ATOM 3715 N N . ILE B 1 54 ? 10.492 17.016 -5.387 1 94.62 54 ILE B N 1
ATOM 3716 C CA . ILE B 1 54 ? 10.688 18.125 -6.316 1 94.62 54 ILE B CA 1
ATOM 3717 C C . ILE B 1 54 ? 12.18 18.266 -6.625 1 94.62 54 ILE B C 1
ATOM 3719 O O . ILE B 1 54 ? 12.562 18.391 -7.789 1 94.62 54 ILE B O 1
ATOM 3723 N N . PHE B 1 55 ? 13.016 18.172 -5.609 1 94.81 55 PHE B N 1
ATOM 3724 C CA . PHE B 1 55 ? 14.422 18.516 -5.785 1 94.81 55 PHE B CA 1
ATOM 3725 C C . PHE B 1 55 ? 15.234 17.297 -6.191 1 94.81 55 PHE B C 1
ATOM 3727 O O . PHE B 1 55 ? 16.234 17.422 -6.898 1 94.81 55 PHE B O 1
ATOM 3734 N N . TYR B 1 56 ? 14.734 16.094 -5.789 1 95.19 56 TYR B N 1
ATOM 3735 C CA . TYR B 1 56 ? 15.625 14.945 -5.93 1 95.19 56 TYR B CA 1
ATOM 3736 C C . TYR B 1 56 ? 14.898 13.758 -6.543 1 95.19 56 TYR B C 1
ATOM 3738 O O . TYR B 1 56 ? 15.469 12.672 -6.664 1 95.19 56 TYR B O 1
ATOM 3746 N N . GLN B 1 57 ? 13.641 13.898 -6.891 1 94.06 57 GLN B N 1
ATOM 3747 C CA . GLN B 1 57 ? 12.836 12.805 -7.43 1 94.06 57 GLN B CA 1
ATOM 3748 C C . GLN B 1 57 ? 12.844 11.602 -6.496 1 94.06 57 GLN B C 1
ATOM 3750 O O . GLN B 1 57 ? 12.961 10.461 -6.945 1 94.06 57 GLN B O 1
ATOM 3755 N N . ASN B 1 58 ? 12.906 11.891 -5.234 1 96.38 58 ASN B N 1
ATOM 3756 C CA . ASN B 1 58 ? 12.867 10.922 -4.141 1 96.38 58 ASN B CA 1
ATOM 3757 C C . ASN B 1 58 ? 14.125 10.062 -4.109 1 96.38 58 ASN B C 1
ATOM 3759 O O . ASN B 1 58 ? 14.125 8.984 -3.506 1 96.38 58 ASN B O 1
ATOM 3763 N N . ARG B 1 59 ? 15.172 10.406 -4.867 1 96.88 59 ARG B N 1
ATOM 3764 C CA . ARG B 1 59 ? 16.484 9.758 -4.75 1 96.88 59 ARG B CA 1
ATOM 3765 C C . ARG B 1 59 ? 17.297 10.383 -3.627 1 96.88 59 ARG B C 1
ATOM 3767 O O . ARG B 1 59 ? 18.094 11.297 -3.863 1 96.88 59 ARG B O 1
ATOM 3774 N N . ILE B 1 60 ? 17.172 9.797 -2.422 1 96.31 60 ILE B N 1
ATOM 3775 C CA . ILE B 1 60 ? 17.672 10.531 -1.261 1 96.31 60 ILE B CA 1
ATOM 3776 C C . ILE B 1 60 ? 18.938 9.852 -0.734 1 96.31 60 ILE B C 1
ATOM 3778 O O . ILE B 1 60 ? 19.562 10.352 0.203 1 96.31 60 ILE B O 1
ATOM 3782 N N . SER B 1 61 ? 19.406 8.805 -1.403 1 92.88 61 SER B N 1
ATOM 3783 C CA . SER B 1 61 ? 20.547 8.047 -0.901 1 92.88 61 SER B CA 1
ATOM 3784 C C . SER B 1 61 ? 21.828 8.883 -0.914 1 92.88 61 SER B C 1
ATOM 3786 O O . SER B 1 61 ? 22.719 8.672 -0.098 1 92.88 61 SER B O 1
ATOM 3788 N N . LYS B 1 62 ? 21.844 9.875 -1.766 1 90 62 LYS B N 1
ATOM 3789 C CA . LYS B 1 62 ? 23.078 10.656 -1.86 1 90 62 LYS B CA 1
ATOM 3790 C C . LYS B 1 62 ? 22.859 12.07 -1.336 1 90 62 LYS B C 1
ATOM 3792 O O . LYS B 1 62 ? 23.688 12.961 -1.575 1 90 62 LYS B O 1
ATOM 3797 N N . VAL B 1 63 ? 21.781 12.289 -0.648 1 95.19 63 VAL B N 1
ATOM 3798 C CA . VAL B 1 63 ? 21.469 13.602 -0.096 1 95.19 63 VAL B CA 1
ATOM 3799 C C . VAL B 1 63 ? 21.656 13.586 1.42 1 95.19 63 VAL B C 1
ATOM 3801 O O . VAL B 1 63 ? 21.203 12.656 2.096 1 95.19 63 VAL B O 1
ATOM 3804 N N . ASN B 1 64 ? 22.406 14.539 1.941 1 97.62 64 ASN B N 1
ATOM 3805 C CA . ASN B 1 64 ? 22.531 14.68 3.389 1 97.62 64 ASN B CA 1
ATOM 3806 C C . ASN B 1 64 ? 21.375 15.492 3.98 1 97.62 64 ASN B C 1
ATOM 3808 O O . ASN B 1 64 ? 21.438 16.719 4.016 1 97.62 64 ASN B O 1
ATOM 3812 N N . LEU B 1 65 ? 20.391 14.828 4.531 1 98 65 LEU B N 1
ATOM 3813 C CA . LEU B 1 65 ? 19.172 15.469 5.004 1 98 65 LEU B CA 1
ATOM 3814 C C . LEU B 1 65 ? 19.406 16.156 6.352 1 98 65 LEU B C 1
ATOM 3816 O O . LEU B 1 65 ? 18.562 16.906 6.824 1 98 65 LEU B O 1
ATOM 3820 N N . ARG B 1 66 ? 20.578 15.969 6.953 1 98 66 ARG B N 1
ATOM 3821 C CA . ARG B 1 66 ? 20.922 16.641 8.203 1 98 66 ARG B CA 1
ATOM 3822 C C . ARG B 1 66 ? 21.141 18.125 7.988 1 98 66 ARG B C 1
ATOM 3824 O O . ARG B 1 66 ? 20.812 18.938 8.844 1 98 66 ARG B O 1
ATOM 3831 N N . GLU B 1 67 ? 21.625 18.375 6.715 1 96.69 67 GLU B N 1
ATOM 3832 C CA . GLU B 1 67 ? 22.141 19.734 6.551 1 96.69 67 GLU B CA 1
ATOM 3833 C C . GLU B 1 67 ? 21.609 20.375 5.27 1 96.69 67 GLU B C 1
ATOM 3835 O O . GLU B 1 67 ? 22.016 21.484 4.906 1 96.69 67 GLU B O 1
ATOM 3840 N N . ILE B 1 68 ? 20.734 19.672 4.621 1 95.56 68 ILE B N 1
ATOM 3841 C CA . ILE B 1 68 ? 20.188 20.266 3.395 1 95.56 68 ILE B CA 1
ATOM 3842 C C . ILE B 1 68 ? 19.688 21.672 3.676 1 95.56 68 ILE B C 1
ATOM 3844 O O . ILE B 1 68 ? 18.984 21.906 4.664 1 95.56 68 ILE B O 1
ATOM 3848 N N . ASN B 1 69 ? 20.016 22.703 2.812 1 92.62 69 ASN B N 1
ATOM 3849 C CA . ASN B 1 69 ? 19.766 24.094 3.178 1 92.62 69 ASN B CA 1
ATOM 3850 C C . ASN B 1 69 ? 18.797 24.75 2.207 1 92.62 69 ASN B C 1
ATOM 3852 O O . ASN B 1 69 ? 18.438 25.922 2.393 1 92.62 69 ASN B O 1
ATOM 3856 N N . LYS B 1 70 ? 18.281 24.031 1.312 1 94.88 70 LYS B N 1
ATOM 3857 C CA . LYS B 1 70 ? 17.328 24.609 0.378 1 94.88 70 LYS B CA 1
ATOM 3858 C C . LYS B 1 70 ? 15.891 24.422 0.87 1 94.88 70 LYS B C 1
ATOM 3860 O O . LYS B 1 70 ? 14.938 24.766 0.17 1 94.88 70 LYS B O 1
ATOM 3865 N N . THR B 1 71 ? 15.727 23.844 2.018 1 97.38 71 THR B N 1
ATOM 3866 C CA . THR B 1 71 ? 14.422 23.578 2.611 1 97.38 71 THR B CA 1
ATOM 3867 C C . THR B 1 71 ? 14.297 24.25 3.971 1 97.38 71 THR B C 1
ATOM 3869 O O . THR B 1 71 ? 15.297 24.641 4.574 1 97.38 71 THR B O 1
ATOM 3872 N N . HIS B 1 72 ? 13.094 24.453 4.371 1 98.44 72 HIS B N 1
ATOM 3873 C CA . HIS B 1 72 ? 12.836 25 5.699 1 98.44 72 HIS B CA 1
ATOM 3874 C C . HIS B 1 72 ? 13.117 23.969 6.785 1 98.44 72 HIS B C 1
ATOM 3876 O O . HIS B 1 72 ? 13.227 24.312 7.965 1 98.44 72 HIS B O 1
ATOM 3882 N N . THR B 1 73 ? 13.219 22.734 6.379 1 98.69 73 THR B N 1
ATOM 3883 C CA . THR B 1 73 ? 13.375 21.609 7.277 1 98.69 73 THR B CA 1
ATOM 3884 C C . THR B 1 73 ? 14.664 20.844 6.977 1 98.69 73 THR B C 1
ATOM 3886 O O . THR B 1 73 ? 15.016 20.656 5.812 1 98.69 73 THR B O 1
ATOM 3889 N N . ASN B 1 74 ? 15.438 20.5 7.855 1 98.5 74 ASN B N 1
ATOM 3890 C CA . ASN B 1 74 ? 16.453 19.453 7.887 1 98.5 74 ASN B CA 1
ATOM 3891 C C . ASN B 1 74 ? 16.625 18.875 9.297 1 98.5 74 ASN B C 1
ATOM 3893 O O . ASN B 1 74 ? 15.922 19.297 10.227 1 98.5 74 ASN B O 1
ATOM 3897 N N . LEU B 1 75 ? 17.422 17.938 9.523 1 98.62 75 LEU B N 1
ATOM 3898 C CA . LEU B 1 75 ? 17.453 17.25 10.805 1 98.62 75 LEU B CA 1
ATOM 3899 C C . LEU B 1 75 ? 18.078 18.125 11.891 1 98.62 75 LEU B C 1
ATOM 3901 O O . LEU B 1 75 ? 17.625 18.094 13.039 1 98.62 75 LEU B O 1
ATOM 3905 N N . LEU B 1 76 ? 19.016 18.922 11.555 1 98.56 76 LEU B N 1
ATOM 3906 C CA . LEU B 1 76 ? 19.625 19.812 12.523 1 98.56 76 LEU B CA 1
ATOM 3907 C C . LEU B 1 76 ? 18.656 20.906 12.953 1 98.56 76 LEU B C 1
ATOM 3909 O O . LEU B 1 76 ? 18.609 21.281 14.133 1 98.56 76 LEU B O 1
ATOM 3913 N N . LYS B 1 77 ? 17.938 21.406 11.969 1 98.81 77 LYS B N 1
ATOM 3914 C CA . LYS B 1 77 ? 16.938 22.422 12.289 1 98.81 77 LYS B CA 1
ATOM 3915 C C . LYS B 1 77 ? 15.844 21.844 13.188 1 98.81 77 LYS B C 1
ATOM 3917 O O . LYS B 1 77 ? 15.367 22.516 14.109 1 98.81 77 LYS B O 1
ATOM 3922 N N . LEU B 1 78 ? 15.406 20.625 12.914 1 98.88 78 LEU B N 1
ATOM 3923 C CA . LEU B 1 78 ? 14.406 19.969 13.75 1 98.88 78 LEU B CA 1
ATOM 3924 C C . LEU B 1 78 ? 14.883 19.859 15.195 1 98.88 78 LEU B C 1
ATOM 3926 O O . LEU B 1 78 ? 14.125 20.125 16.125 1 98.88 78 LEU B O 1
ATOM 3930 N N . LYS B 1 79 ? 16.109 19.484 15.359 1 98.5 79 LYS B N 1
ATOM 3931 C CA . LYS B 1 79 ? 16.703 19.375 16.688 1 98.5 79 LYS B CA 1
ATOM 3932 C C . LYS B 1 79 ? 16.734 20.734 17.391 1 98.5 79 LYS B C 1
ATOM 3934 O O . LYS B 1 79 ? 16.375 20.844 18.562 1 98.5 79 LYS B O 1
ATOM 3939 N N . ALA B 1 80 ? 17.094 21.75 16.641 1 98.38 80 ALA B N 1
ATOM 3940 C CA . ALA B 1 80 ? 17.188 23.094 17.172 1 98.38 80 ALA B CA 1
ATOM 3941 C C . ALA B 1 80 ? 15.797 23.625 17.547 1 98.38 80 ALA B C 1
ATOM 3943 O O . ALA B 1 80 ? 15.664 24.469 18.438 1 98.38 80 ALA B O 1
ATOM 3944 N N . GLY B 1 81 ? 14.797 23.094 16.891 1 98.75 81 GLY B N 1
ATOM 3945 C CA . GLY B 1 81 ? 13.43 23.5 17.156 1 98.75 81 GLY B CA 1
ATOM 3946 C C . GLY B 1 81 ? 12.758 22.672 18.234 1 98.75 81 GLY B C 1
ATOM 3947 O O . GLY B 1 81 ? 11.57 22.844 18.5 1 98.75 81 GLY B O 1
ATOM 3948 N N . TYR B 1 82 ? 13.516 21.734 18.797 1 98.75 82 TYR B N 1
ATOM 3949 C CA . TYR B 1 82 ? 13.055 20.859 19.875 1 98.75 82 TYR B CA 1
ATOM 3950 C C . TYR B 1 82 ? 11.844 20.047 19.422 1 98.75 82 TYR B C 1
ATOM 3952 O O . TYR B 1 82 ? 10.883 19.875 20.188 1 98.75 82 TYR B O 1
ATOM 3960 N N . VAL B 1 83 ? 11.898 19.547 18.203 1 98.88 83 VAL B N 1
ATOM 3961 C CA . VAL B 1 83 ? 10.828 18.703 17.688 1 98.88 83 VAL B CA 1
ATOM 3962 C C . VAL B 1 83 ? 11.023 17.266 18.188 1 98.88 83 VAL B 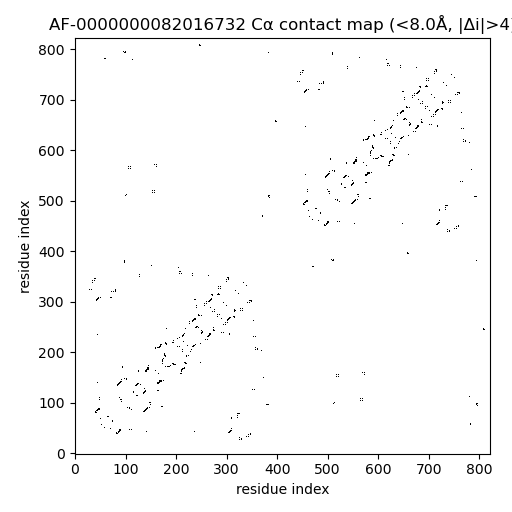C 1
ATOM 3964 O O . VAL B 1 83 ? 12.102 16.688 18.031 1 98.88 83 VAL B O 1
ATOM 3967 N N . GLY B 1 84 ? 9.992 16.75 18.797 1 98.88 84 GLY B N 1
ATOM 3968 C CA . GLY B 1 84 ? 10.031 15.375 19.266 1 98.88 84 GLY B CA 1
ATOM 3969 C C . GLY B 1 84 ? 9.258 14.414 18.375 1 98.88 84 GLY B C 1
ATOM 3970 O O . GLY B 1 84 ? 9.5 13.203 18.391 1 98.88 84 GLY B O 1
ATOM 3971 N N . ALA B 1 85 ? 8.305 14.914 17.656 1 98.94 85 ALA B N 1
ATOM 3972 C CA . ALA B 1 85 ? 7.527 14.125 16.703 1 98.94 85 ALA B CA 1
ATOM 3973 C C . ALA B 1 85 ? 7.082 14.977 15.516 1 98.94 85 ALA B C 1
ATOM 3975 O O . ALA B 1 85 ? 6.75 16.156 15.68 1 98.94 85 ALA B O 1
ATOM 3976 N N . GLN B 1 86 ? 7.141 14.422 14.344 1 98.94 86 GLN B N 1
ATOM 3977 C CA . GLN B 1 86 ? 6.781 15.117 13.117 1 98.94 86 GLN B CA 1
ATOM 3978 C C . GLN B 1 86 ? 5.879 14.258 12.242 1 98.94 86 GLN B C 1
ATOM 3980 O O . GLN B 1 86 ? 6.242 13.141 11.875 1 98.94 86 GLN B O 1
ATOM 3985 N N . PHE B 1 87 ? 4.664 14.758 11.953 1 98.94 87 PHE B N 1
ATOM 3986 C CA . PHE B 1 87 ? 3.904 14.18 10.852 1 98.94 87 PHE B CA 1
ATOM 3987 C C . PHE B 1 87 ? 4.449 14.664 9.508 1 98.94 87 PHE B C 1
ATOM 3989 O O . PHE B 1 87 ? 4.383 15.852 9.195 1 98.94 87 PHE B O 1
ATOM 3996 N N . TRP B 1 88 ? 5.008 13.766 8.805 1 98.94 88 TRP B N 1
ATOM 3997 C CA . TRP B 1 88 ? 5.418 14.055 7.434 1 98.94 88 TRP B CA 1
ATOM 3998 C C . TRP B 1 88 ? 4.234 13.945 6.477 1 98.94 88 TRP B C 1
ATOM 4000 O O . TRP B 1 88 ? 3.594 12.891 6.387 1 98.94 88 TRP B O 1
ATOM 4010 N N . SER B 1 89 ? 3.973 15.039 5.785 1 98.75 89 SER B N 1
ATOM 4011 C CA . SER B 1 89 ? 2.873 15.07 4.824 1 98.75 89 SER B CA 1
ATOM 4012 C C . SER B 1 89 ? 3.213 14.273 3.572 1 98.75 89 SER B C 1
ATOM 4014 O O . SER B 1 89 ? 4.219 14.539 2.912 1 98.75 89 SER B O 1
ATOM 4016 N N . VAL B 1 90 ? 2.447 13.305 3.324 1 98.62 90 VAL B N 1
ATOM 4017 C CA . VAL B 1 90 ? 2.426 12.578 2.057 1 98.62 90 VAL B CA 1
ATOM 4018 C C . VAL B 1 90 ? 1.395 13.203 1.121 1 98.62 90 VAL B C 1
ATOM 4020 O O . VAL B 1 90 ? 0.246 12.766 1.065 1 98.62 90 VAL B O 1
ATOM 4023 N N . TYR B 1 91 ? 1.88 14.195 0.445 1 97.5 91 TYR B N 1
ATOM 4024 C CA . TYR B 1 91 ? 1.027 14.922 -0.488 1 97.5 91 TYR B CA 1
ATOM 4025 C C . TYR B 1 91 ? 1.386 14.586 -1.931 1 97.5 91 TYR B C 1
ATOM 4027 O O . TYR B 1 91 ? 2.564 14.461 -2.271 1 97.5 91 TYR B O 1
ATOM 4035 N N . VAL B 1 92 ? 0.35 14.336 -2.682 1 96.94 92 VAL B N 1
ATOM 4036 C CA . VAL B 1 92 ? 0.46 14.25 -4.133 1 96.94 92 VAL B CA 1
ATOM 4037 C C . VAL B 1 92 ? -0.403 15.328 -4.785 1 96.94 92 VAL B C 1
ATOM 4039 O O . VAL B 1 92 ? -1.495 15.633 -4.305 1 96.94 92 VAL B O 1
ATOM 4042 N N . LEU B 1 93 ? 0.056 15.953 -5.883 1 96.06 93 LEU B N 1
ATOM 4043 C CA . LEU B 1 93 ? -0.615 17.062 -6.539 1 96.06 93 LEU B CA 1
ATOM 4044 C C . LEU B 1 93 ? -2.053 16.703 -6.895 1 96.06 93 LEU B C 1
ATOM 4046 O O . LEU B 1 93 ? -2.324 15.586 -7.332 1 96.06 93 LEU B O 1
ATOM 4050 N N . CYS B 1 94 ? -2.916 17.672 -6.746 1 96.25 94 CYS B N 1
ATOM 4051 C CA . CYS B 1 94 ? -4.316 17.469 -7.102 1 96.25 94 CYS B CA 1
ATOM 4052 C C . CYS B 1 94 ? -4.457 17.047 -8.562 1 96.25 94 CYS B C 1
ATOM 4054 O O . CYS B 1 94 ? -5.359 16.281 -8.906 1 96.25 94 CYS B O 1
ATOM 4056 N N . SER B 1 95 ? -3.521 17.469 -9.414 1 95.69 95 SER B N 1
ATOM 4057 C CA . SER B 1 95 ? -3.574 17.156 -10.836 1 95.69 95 SER B CA 1
ATOM 4058 C C . SER B 1 95 ? -3.406 15.656 -11.078 1 95.69 95 SER B C 1
ATOM 4060 O O . SER B 1 95 ? -3.658 15.172 -12.18 1 95.69 95 SER B O 1
ATOM 4062 N N . ALA B 1 96 ? -3.021 14.914 -10.062 1 97.38 96 ALA B N 1
ATOM 4063 C CA . ALA B 1 96 ? -2.896 13.461 -10.164 1 97.38 96 ALA B CA 1
ATOM 4064 C C . ALA B 1 96 ? -4.25 12.781 -9.977 1 97.38 96 ALA B C 1
ATOM 4066 O O . ALA B 1 96 ? -4.395 11.586 -10.25 1 97.38 96 ALA B O 1
ATOM 4067 N N . GLN B 1 97 ? -5.262 13.539 -9.461 1 97.88 97 GLN B N 1
ATOM 4068 C CA . GLN B 1 97 ? -6.594 12.961 -9.297 1 97.88 97 GLN B CA 1
ATOM 4069 C C . GLN B 1 97 ? -7.137 12.445 -10.625 1 97.88 97 GLN B C 1
ATOM 4071 O O . GLN B 1 97 ? -6.965 13.078 -11.672 1 97.88 97 GLN B O 1
ATOM 4076 N N . ASN B 1 98 ? -7.789 11.242 -10.617 1 97.62 98 ASN B N 1
ATOM 4077 C CA . ASN B 1 98 ? -8.32 10.547 -11.789 1 97.62 98 ASN B CA 1
ATOM 4078 C C . ASN B 1 98 ? -7.207 10.008 -12.68 1 97.62 98 ASN B C 1
ATOM 4080 O O . ASN B 1 98 ? -7.449 9.641 -13.828 1 97.62 98 ASN B O 1
ATOM 4084 N N . LYS B 1 99 ? -5.949 10.055 -12.211 1 97.94 99 LYS B N 1
ATOM 4085 C CA . LYS B 1 99 ? -4.793 9.508 -12.914 1 97.94 99 LYS B CA 1
ATOM 4086 C C . LYS B 1 99 ? -4.012 8.555 -12.016 1 97.94 99 LYS B C 1
ATOM 4088 O O . LYS B 1 99 ? -4.512 7.488 -11.641 1 97.94 99 LYS B O 1
ATOM 4093 N N . ASP B 1 100 ? -2.836 8.859 -11.547 1 98.5 100 ASP B N 1
ATOM 4094 C CA . ASP B 1 100 ? -1.939 7.926 -10.875 1 98.5 100 ASP B CA 1
ATOM 4095 C C . ASP B 1 100 ? -1.662 8.375 -9.438 1 98.5 100 ASP B C 1
ATOM 4097 O O . ASP B 1 100 ? -0.563 8.172 -8.922 1 98.5 100 ASP B O 1
ATOM 4101 N N . ALA B 1 101 ? -2.688 9 -8.766 1 98.75 101 ALA B N 1
ATOM 4102 C CA . ALA B 1 101 ? -2.535 9.484 -7.395 1 98.75 101 ALA B CA 1
ATOM 4103 C C . ALA B 1 101 ? -2.133 8.352 -6.457 1 98.75 101 ALA B C 1
ATOM 4105 O O . ALA B 1 101 ? -1.32 8.547 -5.551 1 98.75 101 ALA B O 1
ATOM 4106 N N . VAL B 1 102 ? -2.668 7.188 -6.699 1 98.94 102 VAL B N 1
ATOM 4107 C CA . VAL B 1 102 ? -2.41 6.062 -5.809 1 98.94 102 VAL B CA 1
ATOM 4108 C C . VAL B 1 102 ? -0.94 5.66 -5.895 1 98.94 102 VAL B C 1
ATOM 4110 O O . VAL B 1 102 ? -0.271 5.496 -4.875 1 98.94 102 VAL B O 1
ATOM 4113 N N . ARG B 1 103 ? -0.387 5.512 -7.082 1 98.81 103 ARG B N 1
ATOM 4114 C CA . ARG B 1 103 ? 1.021 5.16 -7.23 1 98.81 103 ARG B CA 1
ATOM 4115 C C . ARG B 1 103 ? 1.919 6.219 -6.598 1 98.81 103 ARG B C 1
ATOM 4117 O O . ARG B 1 103 ? 2.834 5.891 -5.84 1 98.81 103 ARG B O 1
ATOM 4124 N N . LEU B 1 104 ? 1.614 7.453 -6.863 1 98.75 104 LEU B N 1
ATOM 4125 C CA . LEU B 1 104 ? 2.445 8.539 -6.363 1 98.75 104 LEU B CA 1
ATOM 4126 C C . LEU B 1 104 ? 2.393 8.609 -4.844 1 98.75 104 LEU B C 1
ATOM 4128 O O . LEU B 1 104 ? 3.389 8.945 -4.195 1 98.75 104 LEU B O 1
ATOM 4132 N N . THR B 1 105 ? 1.243 8.336 -4.27 1 98.94 105 THR B N 1
ATOM 4133 C CA . THR B 1 105 ? 1.119 8.297 -2.816 1 98.94 105 THR B CA 1
ATOM 4134 C C . THR B 1 105 ? 1.995 7.191 -2.229 1 98.94 105 THR B C 1
ATOM 4136 O O . THR B 1 105 ? 2.701 7.41 -1.241 1 98.94 105 THR B O 1
ATOM 4139 N N . LEU B 1 106 ? 2.006 6.02 -2.883 1 98.94 106 LEU B N 1
ATOM 4140 C CA . LEU B 1 106 ? 2.869 4.938 -2.43 1 98.94 106 LEU B CA 1
ATOM 4141 C C . LEU B 1 106 ? 4.336 5.352 -2.486 1 98.94 106 LEU B C 1
ATOM 4143 O O . LEU B 1 106 ? 5.113 5.023 -1.585 1 98.94 106 LEU B O 1
ATOM 4147 N N . GLU B 1 107 ? 4.707 6.051 -3.496 1 98.81 107 GLU B N 1
ATOM 4148 C CA . GLU B 1 107 ? 6.086 6.512 -3.625 1 98.81 107 GLU B CA 1
ATOM 4149 C C . GLU B 1 107 ? 6.457 7.473 -2.5 1 98.81 107 GLU B C 1
ATOM 4151 O O . GLU B 1 107 ? 7.566 7.414 -1.968 1 98.81 107 GLU B O 1
ATOM 4156 N N . GLN B 1 108 ? 5.496 8.312 -2.131 1 98.81 108 GLN B N 1
ATOM 4157 C CA . GLN B 1 108 ? 5.754 9.25 -1.043 1 98.81 108 GLN B CA 1
ATOM 4158 C C . GLN B 1 108 ? 5.828 8.531 0.3 1 98.81 108 GLN B C 1
ATOM 4160 O O . GLN B 1 108 ? 6.629 8.898 1.165 1 98.81 108 GLN B O 1
ATOM 4165 N N . ILE B 1 109 ? 4.977 7.539 0.533 1 98.94 109 ILE B N 1
ATOM 4166 C CA . ILE B 1 109 ? 5.074 6.742 1.75 1 98.94 109 ILE B CA 1
ATOM 4167 C C . ILE B 1 109 ? 6.438 6.051 1.806 1 98.94 109 ILE B C 1
ATOM 4169 O O . ILE B 1 109 ? 7.094 6.043 2.85 1 98.94 109 ILE B O 1
ATOM 4173 N N . ASP B 1 110 ? 6.895 5.559 0.661 1 98.88 110 ASP B N 1
ATOM 4174 C CA . ASP B 1 110 ? 8.18 4.871 0.568 1 98.88 110 ASP B CA 1
ATOM 4175 C C . ASP B 1 110 ? 9.328 5.793 0.985 1 98.88 110 ASP B C 1
ATOM 4177 O O . ASP B 1 110 ? 10.211 5.387 1.747 1 98.88 110 ASP B O 1
ATOM 4181 N N . VAL B 1 111 ? 9.305 7 0.491 1 98.56 111 VAL B N 1
ATOM 4182 C CA . VAL B 1 111 ? 10.422 7.895 0.762 1 98.56 111 VAL B CA 1
ATOM 4183 C C . VAL B 1 111 ? 10.414 8.297 2.234 1 98.56 111 VAL B C 1
ATOM 4185 O O . VAL B 1 111 ? 11.477 8.469 2.842 1 98.56 111 VAL B O 1
ATOM 4188 N N . VAL B 1 112 ? 9.25 8.453 2.863 1 98.88 112 VAL B N 1
ATOM 4189 C CA . VAL B 1 112 ? 9.188 8.742 4.293 1 98.88 112 VAL B CA 1
ATOM 4190 C C . VAL B 1 112 ? 9.789 7.582 5.082 1 98.88 112 VAL B C 1
ATOM 4192 O O . VAL B 1 112 ? 10.609 7.793 5.98 1 98.88 112 VAL B O 1
ATOM 4195 N N . LYS B 1 113 ? 9.406 6.391 4.715 1 98.75 113 LYS B N 1
ATOM 4196 C CA . LYS B 1 113 ? 9.922 5.219 5.414 1 98.75 113 LYS B CA 1
ATOM 4197 C C . LYS B 1 113 ? 11.438 5.105 5.266 1 98.75 113 LYS B C 1
ATOM 4199 O O . LYS B 1 113 ? 12.141 4.852 6.238 1 98.75 113 LYS B O 1
ATOM 4204 N N . ARG B 1 114 ? 11.938 5.285 4.055 1 98.19 114 ARG B N 1
ATOM 4205 C CA . ARG B 1 114 ? 13.375 5.215 3.82 1 98.19 114 ARG B CA 1
ATOM 4206 C C . ARG B 1 114 ? 14.109 6.289 4.617 1 98.19 114 ARG B C 1
ATOM 4208 O O . ARG B 1 114 ? 15.117 6.004 5.27 1 98.19 114 ARG B O 1
ATOM 4215 N N . MET B 1 115 ? 13.555 7.488 4.602 1 98.19 115 MET B N 1
ATOM 4216 C CA . MET B 1 115 ? 14.156 8.586 5.352 1 98.19 115 MET B CA 1
ATOM 4217 C C . MET B 1 115 ? 14.195 8.273 6.844 1 98.19 115 MET B C 1
ATOM 4219 O O . MET B 1 115 ? 15.25 8.367 7.477 1 98.19 115 MET B O 1
ATOM 4223 N N . CYS B 1 116 ? 13.117 7.859 7.398 1 98.31 116 CYS B N 1
ATOM 4224 C CA . CYS B 1 116 ? 12.984 7.656 8.836 1 98.31 116 CYS B CA 1
ATOM 4225 C C . CYS B 1 116 ? 13.797 6.457 9.297 1 98.31 116 CYS B C 1
ATOM 4227 O O . CYS B 1 116 ? 14.203 6.387 10.461 1 98.31 116 CYS B O 1
ATOM 4229 N N . ASN B 1 117 ? 14.133 5.551 8.375 1 96.19 117 ASN B N 1
ATOM 4230 C CA . ASN B 1 117 ? 14.906 4.363 8.719 1 96.19 117 ASN B CA 1
ATOM 4231 C C . ASN B 1 117 ? 16.391 4.574 8.469 1 96.19 117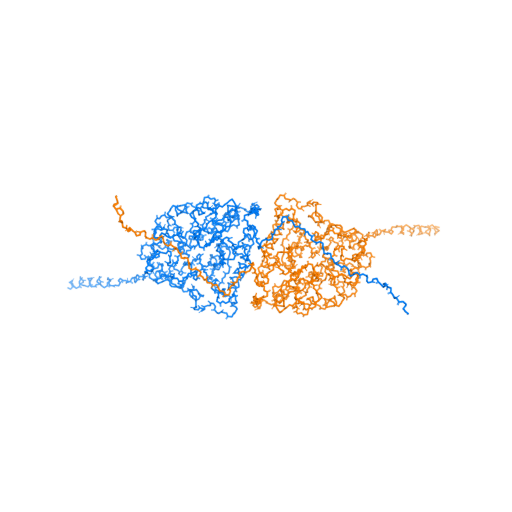 ASN B C 1
ATOM 4233 O O . ASN B 1 117 ? 17.219 3.793 8.938 1 96.19 117 ASN B O 1
ATOM 4237 N N . SER B 1 118 ? 16.766 5.605 7.781 1 95.44 118 SER B N 1
ATOM 4238 C CA . SER B 1 118 ? 18.156 5.766 7.344 1 95.44 118 SER B CA 1
ATOM 4239 C C . SER B 1 118 ? 18.938 6.645 8.305 1 95.44 118 SER B C 1
ATOM 4241 O O . SER B 1 118 ? 20.172 6.676 8.266 1 95.44 118 SER B O 1
ATOM 4243 N N . TYR B 1 119 ? 18.234 7.398 9.18 1 97.25 119 TYR B N 1
ATOM 4244 C CA . TYR B 1 119 ? 18.922 8.32 10.094 1 97.25 119 TYR B CA 1
ATOM 4245 C C . TYR B 1 119 ? 18.672 7.918 11.539 1 97.25 119 TYR B C 1
ATOM 4247 O O . TYR B 1 119 ? 17.531 7.695 11.953 1 97.25 119 TYR B O 1
ATOM 4255 N N . GLU B 1 120 ? 19.688 7.938 12.312 1 97.25 120 GLU B N 1
ATOM 4256 C CA . GLU B 1 120 ? 19.609 7.52 13.711 1 97.25 120 GLU B CA 1
ATOM 4257 C C . GLU B 1 120 ? 18.781 8.5 14.539 1 97.25 120 GLU B C 1
ATOM 4259 O O . GLU B 1 120 ? 18.266 8.141 15.594 1 97.25 120 GLU B O 1
ATOM 4264 N N . GLU B 1 121 ? 18.609 9.75 14.031 1 98.12 121 GLU B N 1
ATOM 4265 C CA . GLU B 1 121 ? 17.844 10.789 14.711 1 98.12 121 GLU B CA 1
ATOM 4266 C C . GLU B 1 121 ? 16.344 10.508 14.625 1 98.12 121 GLU B C 1
ATOM 4268 O O . GLU B 1 121 ? 15.562 11.094 15.375 1 98.12 121 GLU B O 1
ATOM 4273 N N . LEU B 1 122 ? 15.969 9.664 13.688 1 98.75 122 LEU B N 1
ATOM 4274 C CA . LEU B 1 122 ? 14.562 9.477 13.375 1 98.75 122 LEU B CA 1
ATOM 4275 C C . LEU B 1 122 ? 14.109 8.062 13.727 1 98.75 122 LEU B C 1
ATOM 4277 O O . LEU B 1 122 ? 14.93 7.141 13.789 1 98.75 122 LEU B O 1
ATOM 4281 N N . GLU B 1 123 ? 12.828 7.965 13.992 1 98.56 123 GLU B N 1
ATOM 4282 C CA . GLU B 1 123 ? 12.211 6.664 14.242 1 98.56 123 GLU B CA 1
ATOM 4283 C C . GLU B 1 123 ? 10.766 6.641 13.773 1 98.56 123 GLU B C 1
ATOM 4285 O O . GLU B 1 123 ? 9.953 7.473 14.195 1 98.56 123 GLU B O 1
ATOM 4290 N N . LEU B 1 124 ? 10.5 5.695 12.953 1 98.69 124 LEU B N 1
ATOM 4291 C CA . LEU B 1 124 ? 9.125 5.559 12.484 1 98.69 124 LEU B CA 1
ATOM 4292 C C . LEU B 1 124 ? 8.234 4.969 13.57 1 98.69 124 LEU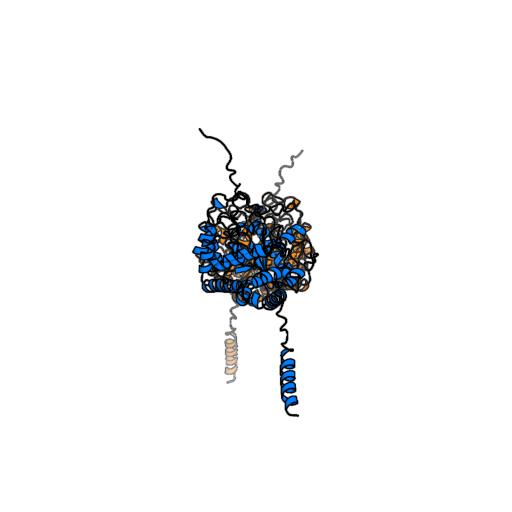 B C 1
ATOM 4294 O O . LEU B 1 124 ? 8.562 3.932 14.148 1 98.69 124 LEU B O 1
ATOM 4298 N N . VAL B 1 125 ? 7.109 5.645 13.922 1 98.81 125 VAL B N 1
ATOM 4299 C CA . VAL B 1 125 ? 6.16 5.152 14.914 1 98.81 125 VAL B CA 1
ATOM 4300 C C . VAL B 1 125 ? 4.742 5.215 14.344 1 98.81 125 VAL B C 1
ATOM 4302 O O . VAL B 1 125 ? 4.484 5.926 13.375 1 98.81 125 VAL B O 1
ATOM 4305 N N . THR B 1 126 ? 3.797 4.402 14.961 1 98.81 126 THR B N 1
ATOM 4306 C CA . THR B 1 126 ? 2.438 4.352 14.438 1 98.81 126 THR B CA 1
ATOM 4307 C C . THR B 1 126 ? 1.417 4.445 15.57 1 98.81 126 THR B C 1
ATOM 4309 O O . THR B 1 126 ? 0.234 4.164 15.375 1 98.81 126 THR B O 1
ATOM 4312 N N . THR B 1 127 ? 1.832 4.754 16.797 1 98.81 127 THR B N 1
ATOM 4313 C CA . THR B 1 127 ? 0.918 4.824 17.938 1 98.81 127 THR B CA 1
ATOM 4314 C C . THR B 1 127 ? 1.252 6.02 18.828 1 98.81 127 THR B C 1
ATOM 4316 O O . THR B 1 127 ? 2.365 6.551 18.766 1 98.81 127 THR B O 1
ATOM 4319 N N . SER B 1 128 ? 0.245 6.414 19.562 1 98.81 128 SER B N 1
ATOM 4320 C CA . SER B 1 128 ? 0.479 7.453 20.562 1 98.81 128 SER B CA 1
ATOM 4321 C C . SER B 1 128 ? 1.544 7.023 21.562 1 98.81 128 SER B C 1
ATOM 4323 O O . SER B 1 128 ? 2.4 7.824 21.953 1 98.81 128 SER B O 1
ATOM 4325 N N . GLN B 1 129 ? 1.552 5.781 21.969 1 98.75 129 GLN B N 1
ATOM 4326 C CA . GLN B 1 129 ? 2.557 5.266 22.891 1 98.75 129 GLN B CA 1
ATOM 4327 C C . GLN B 1 129 ? 3.945 5.277 22.266 1 98.75 129 GLN B C 1
ATOM 4329 O O . GLN B 1 129 ? 4.941 5.531 22.938 1 98.75 129 GLN B O 1
ATOM 4334 N N . GLY B 1 130 ? 3.949 4.98 20.953 1 98.75 130 GLY B N 1
ATOM 4335 C CA . GLY B 1 130 ? 5.219 5.035 20.25 1 98.75 130 GLY B CA 1
ATOM 4336 C C . GLY B 1 130 ? 5.855 6.41 20.266 1 98.75 130 GLY B C 1
ATOM 4337 O O . GLY B 1 130 ? 7.078 6.531 20.375 1 98.75 130 GLY B O 1
ATOM 4338 N N . ILE B 1 131 ? 5.027 7.426 20.156 1 98.81 131 ILE B N 1
ATOM 4339 C 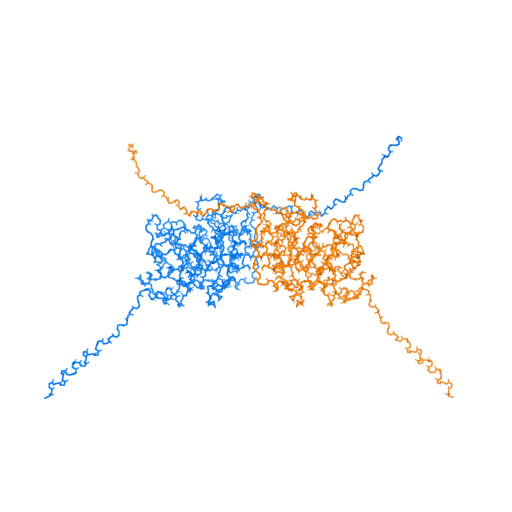CA . ILE B 1 131 ? 5.52 8.797 20.234 1 98.81 131 ILE B CA 1
ATOM 4340 C C . ILE B 1 131 ? 6.105 9.047 21.625 1 98.81 131 ILE B C 1
ATOM 4342 O O . ILE B 1 131 ? 7.215 9.57 21.75 1 98.81 131 ILE B O 1
ATOM 4346 N N . SER B 1 132 ? 5.398 8.609 22.609 1 98.25 132 SER B N 1
ATOM 4347 C CA . SER B 1 132 ? 5.793 8.852 24 1 98.25 132 SER B CA 1
ATOM 4348 C C . SER B 1 132 ? 7.082 8.109 24.344 1 98.25 132 SER B C 1
ATOM 4350 O O . SER B 1 132 ? 7.902 8.602 25.125 1 98.25 132 SER B O 1
ATOM 4352 N N . ASP B 1 133 ? 7.277 7 23.766 1 98.12 133 ASP B N 1
ATOM 4353 C CA . ASP B 1 133 ? 8.414 6.145 24.109 1 98.12 133 ASP B CA 1
ATOM 4354 C C . ASP B 1 133 ? 9.664 6.574 23.344 1 98.12 133 ASP B C 1
ATOM 4356 O O . ASP B 1 133 ? 10.781 6.207 23.719 1 98.12 133 ASP B O 1
ATOM 4360 N N . SER B 1 134 ? 9.461 7.301 22.297 1 97.94 134 SER B N 1
ATOM 4361 C CA . SER B 1 134 ? 10.602 7.613 21.438 1 97.94 134 SER B CA 1
ATOM 4362 C C . SER B 1 134 ? 11.531 8.617 22.109 1 97.94 134 SER B C 1
ATOM 4364 O O . SER B 1 134 ? 11.078 9.57 22.75 1 97.94 134 SER B O 1
ATOM 4366 N N . ARG B 1 135 ? 12.805 8.383 22 1 96.94 135 ARG B N 1
ATOM 4367 C CA . ARG B 1 135 ? 13.82 9.328 22.453 1 96.94 135 ARG B CA 1
ATOM 4368 C C . ARG B 1 135 ? 14.438 10.078 21.281 1 96.94 135 ARG B C 1
ATOM 4370 O O . ARG B 1 135 ? 15.336 10.898 21.469 1 96.94 135 ARG B O 1
ATOM 4377 N N . LYS B 1 136 ? 14.008 9.766 20.094 1 98.38 136 LYS B N 1
ATOM 4378 C CA . LYS B 1 136 ? 14.398 10.398 18.844 1 98.38 136 LYS B CA 1
ATOM 4379 C C . LYS B 1 136 ? 13.305 11.336 18.344 1 98.38 136 LYS B C 1
ATOM 4381 O O . LYS B 1 136 ? 12.477 11.812 19.125 1 98.38 136 LYS B O 1
ATOM 4386 N N . ILE B 1 137 ? 13.383 11.766 17.141 1 98.81 137 ILE B N 1
ATOM 4387 C CA . ILE B 1 137 ? 12.25 12.414 16.5 1 98.81 137 ILE B CA 1
ATOM 4388 C C . ILE B 1 137 ? 11.32 11.359 15.906 1 98.81 137 ILE B C 1
ATOM 4390 O O . ILE B 1 137 ? 11.672 10.695 14.93 1 98.81 137 ILE B O 1
ATOM 4394 N N . ALA B 1 138 ? 10.18 11.172 16.531 1 98.94 138 ALA B N 1
ATOM 4395 C CA . ALA B 1 138 ? 9.188 10.211 16.047 1 98.94 138 ALA B CA 1
ATOM 4396 C C . ALA B 1 138 ? 8.617 10.656 14.695 1 98.94 138 ALA B C 1
ATOM 4398 O O . ALA B 1 138 ? 8.133 11.781 14.555 1 98.94 138 ALA B O 1
ATOM 4399 N N . CYS B 1 139 ? 8.742 9.789 13.672 1 98.88 139 CYS B N 1
ATOM 4400 C CA . CYS B 1 139 ? 8.188 10.008 12.344 1 98.88 139 CYS B CA 1
ATOM 4401 C C . CYS B 1 139 ? 6.793 9.406 12.227 1 98.88 139 CYS B C 1
ATOM 4403 O O . CYS B 1 139 ? 6.602 8.219 12.492 1 98.88 139 CYS B O 1
ATOM 4405 N N . LEU B 1 140 ? 5.867 10.234 11.867 1 98.94 140 LEU B N 1
ATOM 4406 C CA . LEU B 1 140 ? 4.531 9.758 11.523 1 98.94 140 LEU B CA 1
ATOM 4407 C C . LEU B 1 140 ? 4.176 10.133 10.086 1 98.94 140 LEU B C 1
ATOM 4409 O O . LEU B 1 140 ? 4.797 11.023 9.508 1 98.94 140 LEU B O 1
ATOM 4413 N N . ILE B 1 141 ? 3.242 9.406 9.516 1 98.94 141 ILE B N 1
ATOM 4414 C CA . ILE B 1 141 ? 2.861 9.617 8.125 1 98.94 141 ILE B CA 1
ATOM 4415 C C . ILE B 1 141 ? 1.413 10.094 8.047 1 98.94 141 ILE B C 1
ATOM 4417 O O . ILE B 1 141 ? 0.525 9.492 8.656 1 98.94 141 ILE B O 1
ATOM 4421 N N . GLY B 1 142 ? 1.164 11.211 7.395 1 98.94 142 GLY B N 1
ATOM 4422 C CA . GLY B 1 142 ? -0.178 11.703 7.133 1 98.94 142 GLY B CA 1
ATOM 4423 C C . GLY B 1 142 ? -0.422 12.023 5.672 1 98.94 142 GLY B C 1
ATOM 4424 O O . GLY B 1 142 ? 0.305 12.82 5.074 1 98.94 142 GLY B O 1
ATOM 4425 N N . ILE B 1 143 ? -1.436 11.398 5.113 1 98.94 143 ILE B N 1
ATOM 4426 C CA . ILE B 1 143 ? -1.799 11.664 3.725 1 98.94 143 ILE B CA 1
ATOM 4427 C C . ILE B 1 143 ? -2.584 12.977 3.641 1 98.94 143 ILE B C 1
ATOM 4429 O O . ILE B 1 143 ? -3.51 13.203 4.422 1 98.94 143 ILE B O 1
ATOM 4433 N N . GLU B 1 144 ? -2.17 13.828 2.709 1 98.69 144 GLU B N 1
ATOM 4434 C CA . GLU B 1 144 ? -2.822 15.125 2.586 1 98.69 144 GLU B CA 1
ATOM 4435 C C . GLU B 1 144 ? -3.744 15.164 1.371 1 98.69 144 GLU B C 1
ATOM 4437 O O . GLU B 1 144 ? -3.35 15.641 0.302 1 98.69 144 GLU B O 1
ATOM 4442 N N . GLY B 1 145 ? -4.977 14.734 1.591 1 98.75 145 GLY B N 1
ATOM 4443 C CA . GLY B 1 145 ? -5.988 14.789 0.549 1 98.75 145 GLY B CA 1
ATOM 4444 C C . GLY B 1 145 ? -6.598 13.43 0.245 1 98.75 145 GLY B C 1
ATOM 4445 O O . GLY B 1 145 ? -5.879 12.461 -0.017 1 98.75 145 GLY B O 1
ATOM 4446 N N . GLY B 1 146 ? -7.855 13.414 0.124 1 98.88 146 GLY B N 1
ATOM 4447 C CA . GLY B 1 146 ? -8.594 12.18 -0.099 1 98.88 146 GLY B CA 1
ATOM 4448 C C . GLY B 1 146 ? -8.445 11.641 -1.509 1 98.88 146 GLY B C 1
ATOM 4449 O O . GLY B 1 146 ? -8.742 10.477 -1.768 1 98.88 146 GLY B O 1
ATOM 4450 N N . HIS B 1 147 ? -7.992 12.484 -2.518 1 98.75 147 HIS B N 1
ATOM 4451 C CA . HIS B 1 147 ? -7.785 12 -3.879 1 98.75 147 HIS B CA 1
ATOM 4452 C C . HIS B 1 147 ? -6.75 10.883 -3.914 1 98.75 147 HIS B C 1
ATOM 4454 O O . HIS B 1 147 ? -6.727 10.078 -4.848 1 98.75 147 HIS B O 1
ATOM 4460 N N . SER B 1 148 ? -6.012 10.734 -2.824 1 98.88 148 SER B N 1
ATOM 4461 C CA . SER B 1 148 ? -4.945 9.742 -2.732 1 98.88 148 SER B CA 1
ATOM 4462 C C . SER B 1 148 ? -5.508 8.32 -2.688 1 98.88 148 SER B C 1
ATOM 4464 O O . SER B 1 148 ? -4.801 7.359 -2.988 1 98.88 148 SER B O 1
ATOM 4466 N N . ILE B 1 149 ? -6.773 8.156 -2.26 1 98.88 149 ILE B N 1
ATOM 4467 C CA . ILE B 1 149 ? -7.273 6.793 -2.129 1 98.88 149 ILE B CA 1
ATOM 4468 C C . ILE B 1 149 ? -8.086 6.422 -3.367 1 98.88 149 ILE B C 1
ATOM 4470 O O . ILE B 1 149 ? -8.602 5.305 -3.467 1 98.88 149 ILE B O 1
ATOM 4474 N N . ASP B 1 150 ? -8.242 7.391 -4.312 1 98.62 150 ASP B N 1
ATOM 4475 C CA . ASP B 1 150 ? -9 7.156 -5.535 1 98.62 150 ASP B CA 1
ATOM 4476 C C . ASP B 1 150 ? -10.336 6.48 -5.238 1 98.62 150 ASP B C 1
ATOM 4478 O O . ASP B 1 150 ? -10.711 5.504 -5.891 1 98.62 150 ASP B O 1
ATOM 4482 N N . SER B 1 151 ? -10.992 6.93 -4.203 1 98.69 151 SER B N 1
ATOM 4483 C CA . SER B 1 151 ? -12.344 6.547 -3.803 1 98.69 151 SER B CA 1
ATOM 4484 C C . SER B 1 151 ? -12.422 5.059 -3.475 1 98.69 151 SER B C 1
ATOM 4486 O O . SER B 1 151 ? -13.414 4.398 -3.793 1 98.69 151 SER B O 1
ATOM 4488 N N . SER B 1 152 ? -11.383 4.48 -2.879 1 98.69 152 SER B N 1
ATOM 4489 C CA . SER B 1 152 ? -11.328 3.068 -2.52 1 98.69 152 SER B CA 1
ATOM 4490 C C . SER B 1 152 ? -11.07 2.887 -1.028 1 98.69 152 SER B C 1
ATOM 4492 O O . SER B 1 152 ? -10.008 3.26 -0.526 1 98.69 152 SER B O 1
ATOM 4494 N N . LEU B 1 153 ? -12.023 2.264 -0.304 1 98.88 153 LEU B N 1
ATOM 4495 C CA . LEU B 1 153 ? -11.836 1.977 1.113 1 98.88 153 LEU B CA 1
ATOM 4496 C C . LEU B 1 153 ? -10.727 0.953 1.318 1 98.88 153 LEU B C 1
ATOM 4498 O O . LEU B 1 153 ? -10.008 1 2.32 1 98.88 153 LEU B O 1
ATOM 4502 N N . ALA B 1 154 ? -10.547 0.082 0.351 1 98.88 154 ALA B N 1
ATOM 4503 C CA . ALA B 1 154 ? -9.453 -0.888 0.409 1 98.88 154 ALA B CA 1
ATOM 4504 C C . ALA B 1 154 ? -8.094 -0.191 0.374 1 98.88 154 ALA B C 1
ATOM 4506 O O . ALA B 1 154 ? -7.191 -0.541 1.136 1 98.88 154 ALA B O 1
ATOM 4507 N N . THR B 1 155 ? -7.984 0.8 -0.53 1 98.94 155 THR B N 1
ATOM 4508 C CA . THR B 1 155 ? -6.746 1.567 -0.612 1 98.94 155 THR B CA 1
ATOM 4509 C C . THR B 1 155 ? -6.477 2.303 0.698 1 98.94 155 THR B C 1
ATOM 4511 O O . THR B 1 155 ? -5.344 2.324 1.184 1 98.94 155 THR B O 1
ATOM 4514 N N . LEU B 1 156 ? -7.531 2.832 1.294 1 98.94 156 LEU B N 1
ATOM 4515 C CA . LEU B 1 156 ? -7.434 3.484 2.594 1 98.94 156 LEU B CA 1
ATOM 4516 C C . LEU B 1 156 ? -6.867 2.531 3.641 1 98.94 156 LEU B C 1
ATOM 4518 O O . LEU B 1 156 ? -5.941 2.887 4.375 1 98.94 156 LEU B O 1
ATOM 4522 N N . ARG B 1 157 ? -7.344 1.298 3.705 1 98.88 157 ARG B N 1
ATOM 4523 C CA . ARG B 1 157 ? -6.891 0.308 4.676 1 98.88 157 ARG B CA 1
ATOM 4524 C C . ARG B 1 157 ? -5.434 -0.076 4.43 1 98.88 157 ARG B C 1
ATOM 4526 O O . ARG B 1 157 ? -4.668 -0.27 5.375 1 98.88 157 ARG B O 1
ATOM 4533 N N . MET B 1 158 ? -5.07 -0.177 3.117 1 98.94 158 MET B N 1
ATOM 4534 C CA . MET B 1 158 ? -3.686 -0.514 2.791 1 98.94 158 MET B CA 1
ATOM 4535 C C . MET B 1 158 ? -2.734 0.587 3.248 1 98.94 158 MET B C 1
ATOM 4537 O O . MET B 1 158 ? -1.652 0.304 3.766 1 98.94 158 MET B O 1
ATOM 4541 N N . TYR B 1 159 ? -3.201 1.852 3.096 1 98.94 159 TYR B N 1
ATOM 4542 C CA . TYR B 1 159 ? -2.379 2.957 3.576 1 98.94 159 TYR B CA 1
ATOM 4543 C C . TYR B 1 159 ? -2.217 2.898 5.09 1 98.94 159 TYR B C 1
ATOM 4545 O O . TYR B 1 159 ? -1.128 3.146 5.613 1 98.94 159 TYR B O 1
ATOM 4553 N N . TYR B 1 160 ? -3.301 2.572 5.77 1 98.94 160 TYR B N 1
ATOM 4554 C CA . TYR B 1 160 ? -3.209 2.418 7.219 1 98.94 160 TYR B CA 1
ATOM 4555 C C . TYR B 1 160 ? -2.211 1.327 7.59 1 98.94 160 TYR B C 1
ATOM 4557 O O . TYR B 1 160 ? -1.383 1.512 8.484 1 98.94 160 TYR B O 1
ATOM 4565 N N . ASP B 1 161 ? -2.229 0.228 6.883 1 98.81 161 ASP B N 1
ATOM 4566 C CA . ASP B 1 161 ? -1.325 -0.892 7.133 1 98.81 161 ASP B CA 1
ATOM 4567 C C . ASP B 1 161 ? 0.125 -0.497 6.863 1 98.81 161 ASP B C 1
ATOM 4569 O O . ASP B 1 161 ? 1.044 -1.021 7.496 1 98.81 161 ASP B O 1
ATOM 4573 N N . LEU B 1 162 ? 0.282 0.442 5.973 1 98.94 162 LEU B N 1
ATOM 4574 C CA . LEU B 1 162 ? 1.626 0.892 5.625 1 98.94 162 LEU B CA 1
ATOM 4575 C C . LEU B 1 162 ? 2.135 1.914 6.637 1 98.94 162 LEU B C 1
ATOM 4577 O O . LEU B 1 162 ? 3.264 2.398 6.523 1 98.94 162 LEU B O 1
ATOM 4581 N N . GLY B 1 163 ? 1.315 2.361 7.57 1 98.88 163 GLY B N 1
ATOM 4582 C CA . GLY B 1 163 ? 1.789 3.189 8.672 1 98.88 163 GLY B CA 1
ATOM 4583 C C . GLY B 1 163 ? 1.157 4.57 8.695 1 98.88 163 GLY B C 1
ATOM 4584 O O . GLY B 1 163 ? 1.429 5.367 9.594 1 98.88 163 GLY B O 1
ATOM 4585 N N . VAL B 1 164 ? 0.261 4.844 7.727 1 98.94 164 VAL B N 1
ATOM 4586 C CA . VAL B 1 164 ? -0.401 6.141 7.68 1 98.94 164 VAL B CA 1
ATOM 4587 C C . VAL B 1 164 ? -1.358 6.277 8.859 1 98.94 164 VAL B C 1
ATOM 4589 O O . VAL B 1 164 ? -2.088 5.336 9.188 1 98.94 164 VAL B O 1
ATOM 4592 N N . ARG B 1 165 ? -1.367 7.461 9.492 1 98.94 165 ARG B N 1
ATOM 4593 C CA . ARG B 1 165 ? -2.172 7.555 10.703 1 98.94 165 ARG B CA 1
ATOM 4594 C C . ARG B 1 165 ? -3.1 8.766 10.648 1 98.94 165 ARG B C 1
ATOM 4596 O O . ARG B 1 165 ? -3.949 8.938 11.531 1 98.94 165 ARG B O 1
ATOM 4603 N N . TYR B 1 166 ? -2.998 9.633 9.633 1 98.88 166 TYR B N 1
ATOM 4604 C CA . TYR B 1 166 ? -4.117 10.523 9.336 1 98.88 166 TYR B CA 1
ATOM 4605 C C . TYR B 1 166 ? -4.289 10.703 7.832 1 98.88 166 TYR B C 1
ATOM 4607 O O . TYR B 1 166 ? -3.359 10.453 7.062 1 98.88 166 TYR B O 1
ATOM 4615 N N . MET B 1 167 ? -5.43 11.016 7.449 1 98.94 167 MET B N 1
ATOM 4616 C CA . MET B 1 167 ? -5.695 11.469 6.082 1 98.94 167 MET B CA 1
ATOM 4617 C C . MET B 1 167 ? -6.578 12.703 6.082 1 98.94 167 MET B C 1
ATOM 4619 O O . MET B 1 167 ? -7.609 12.742 6.754 1 98.94 167 MET B O 1
ATOM 4623 N N . THR B 1 168 ? -6.062 13.711 5.391 1 98.88 168 THR B N 1
ATOM 4624 C CA . THR B 1 168 ? -6.914 14.859 5.121 1 98.88 168 THR B CA 1
ATOM 4625 C C . THR B 1 168 ? -7.984 14.516 4.086 1 98.88 168 THR B C 1
ATOM 4627 O O . THR B 1 168 ? -7.699 13.852 3.09 1 98.88 168 THR B O 1
ATOM 4630 N N . LEU B 1 169 ? -9.195 14.969 4.32 1 98.88 169 LEU B N 1
ATOM 4631 C CA . LEU B 1 169 ? -10.289 14.562 3.449 1 98.88 169 LEU B CA 1
ATOM 4632 C C . LEU B 1 169 ? -10.164 15.219 2.08 1 98.88 169 LEU B C 1
ATOM 4634 O O . LEU B 1 169 ? -10.586 14.656 1.071 1 98.88 169 LEU B O 1
ATOM 4638 N N . THR B 1 170 ? -9.633 16.438 2.066 1 98.62 170 THR B N 1
ATOM 4639 C CA . THR B 1 170 ? -9.406 17.156 0.826 1 98.62 170 THR B CA 1
ATOM 4640 C C . THR B 1 170 ? -8.07 17.891 0.869 1 98.62 170 THR B C 1
ATOM 4642 O O . THR B 1 170 ? -7.426 17.969 1.919 1 98.62 170 THR B O 1
ATOM 4645 N N . HIS B 1 171 ? -7.629 18.297 -0.222 1 97.81 171 HIS B N 1
ATOM 4646 C CA . HIS B 1 171 ? -6.648 19.359 -0.356 1 97.81 171 HIS B CA 1
ATOM 4647 C C . HIS B 1 171 ? -7.246 20.562 -1.076 1 97.81 171 HIS B C 1
ATOM 4649 O O . HIS B 1 171 ? -8.312 21.062 -0.697 1 97.81 171 HIS B O 1
ATOM 4655 N N . SER B 1 172 ? -6.562 21.109 -2.107 1 96.69 172 SER B N 1
ATOM 4656 C CA . SER B 1 172 ? -7.094 22.25 -2.832 1 96.69 172 SER B CA 1
ATOM 4657 C C . SER B 1 172 ? -8.07 21.828 -3.92 1 96.69 172 SER B C 1
ATOM 4659 O O . SER B 1 172 ? -8.523 22.641 -4.715 1 96.69 172 SER B O 1
ATOM 4661 N N . CYS B 1 173 ? -8.398 20.547 -4.004 1 97.38 173 CYS B N 1
ATOM 4662 C CA . CYS B 1 173 ? -9.336 20 -4.98 1 97.38 173 CYS B CA 1
ATOM 4663 C C . CYS B 1 173 ? -10.422 19.188 -4.297 1 97.38 173 CYS B C 1
ATOM 4665 O O . CYS B 1 173 ? -10.156 18.516 -3.297 1 97.38 173 CYS B O 1
ATOM 4667 N N . ASN B 1 174 ? -11.609 19.25 -4.906 1 98.19 174 ASN B N 1
ATOM 4668 C CA . ASN B 1 174 ? -12.648 18.328 -4.477 1 98.19 174 ASN B CA 1
ATOM 4669 C C . ASN B 1 174 ? -12.312 16.891 -4.836 1 98.19 174 ASN B C 1
ATOM 4671 O O . ASN B 1 174 ? -11.617 16.641 -5.824 1 98.19 174 ASN B O 1
ATOM 4675 N N . THR B 1 175 ? -12.688 16 -3.98 1 98.31 175 THR B N 1
ATOM 4676 C CA . THR B 1 175 ? -12.812 14.609 -4.398 1 98.31 175 THR B CA 1
ATOM 4677 C C . THR B 1 175 ? -14.234 14.305 -4.852 1 98.31 175 THR B C 1
ATOM 4679 O O . THR B 1 175 ? -15.141 15.117 -4.668 1 98.31 175 THR B O 1
ATOM 4682 N N . PRO B 1 176 ? -14.484 13.117 -5.41 1 98.31 176 PRO B N 1
ATOM 4683 C CA . PRO B 1 176 ? -15.867 12.773 -5.762 1 98.31 176 PRO B CA 1
ATOM 4684 C C . PRO B 1 176 ? -16.781 12.719 -4.543 1 98.31 176 PRO B C 1
ATOM 4686 O O . PRO B 1 176 ? -18.016 12.703 -4.691 1 98.31 176 PRO B O 1
ATOM 4689 N N . TRP B 1 177 ? -16.234 12.828 -3.332 1 98.81 177 TRP B N 1
ATOM 4690 C CA . TRP B 1 177 ? -17.062 12.523 -2.176 1 98.81 177 TRP B CA 1
ATOM 4691 C C . TRP B 1 177 ? -16.859 13.562 -1.074 1 98.81 177 TRP B C 1
ATOM 4693 O O . TRP B 1 177 ? -17.438 13.438 0.014 1 98.81 177 TRP B O 1
ATOM 4703 N N . SER B 1 178 ? -16.016 14.57 -1.323 1 98.75 178 SER B N 1
ATOM 4704 C CA . SER B 1 178 ? -15.734 15.578 -0.306 1 98.75 178 SER B CA 1
ATOM 4705 C C . SER B 1 178 ? -15.422 16.938 -0.938 1 98.75 178 SER B C 1
ATOM 4707 O O . SER B 1 178 ? -14.648 17.016 -1.896 1 98.75 178 SER B O 1
ATOM 4709 N N . GLU B 1 179 ? -15.961 18 -0.36 1 98.62 179 GLU B N 1
ATOM 4710 C CA . GLU B 1 179 ? -15.805 19.359 -0.864 1 98.62 179 GLU B CA 1
ATOM 4711 C C . GLU B 1 179 ? -14.656 20.078 -0.164 1 98.62 179 GLU B C 1
ATOM 4713 O O . GLU B 1 179 ? -14.555 20.047 1.063 1 98.62 179 GLU B O 1
ATOM 4718 N N . SER B 1 180 ? -13.773 20.703 -0.926 1 98.44 180 SER B N 1
ATOM 4719 C CA . SER B 1 180 ? -12.633 21.484 -0.436 1 98.44 180 SER B CA 1
ATOM 4720 C C . SER B 1 180 ? -13.023 22.922 -0.143 1 98.44 180 SER B C 1
ATOM 4722 O O . SER B 1 180 ? -14.039 23.406 -0.64 1 98.44 180 SER B O 1
ATOM 4724 N N . SER B 1 181 ? -12.211 23.547 0.668 1 97.31 181 SER B N 1
ATOM 4725 C CA . SER B 1 181 ? -12.391 24.969 0.936 1 97.31 181 SER B CA 1
ATOM 4726 C C . SER B 1 181 ? -11.891 25.812 -0.23 1 97.31 181 SER B C 1
ATOM 4728 O O . SER B 1 181 ? -12.258 27 -0.349 1 97.31 181 SER B O 1
ATOM 4730 N N . SER B 1 182 ? -11.047 25.219 -1.035 1 93.44 182 SER B N 1
ATOM 4731 C CA . SER B 1 182 ? -10.398 25.938 -2.129 1 93.44 182 SER B CA 1
ATOM 4732 C C . SER B 1 182 ? -11.234 25.875 -3.402 1 93.44 182 SER B C 1
ATOM 4734 O O . SER B 1 182 ? -10.805 25.297 -4.406 1 93.44 182 SER B O 1
ATOM 4736 N N . LYS B 1 183 ? -12.25 26.641 -3.445 1 87.62 183 LYS B N 1
ATOM 4737 C CA . LYS B 1 183 ? -13.188 26.609 -4.566 1 87.62 183 LYS B CA 1
ATOM 4738 C C . LYS B 1 183 ? -12.602 27.297 -5.793 1 87.62 183 LYS B C 1
ATOM 4740 O O . LYS B 1 183 ? -11.977 28.344 -5.676 1 87.62 183 LYS B O 1
ATOM 4745 N N . GLY B 1 184 ? -12.742 26.641 -6.898 1 84.56 184 GLY B N 1
ATOM 4746 C CA . GLY B 1 184 ? -12.414 27.281 -8.164 1 84.56 184 GLY B CA 1
ATOM 4747 C C . GLY B 1 184 ? -10.969 27.078 -8.57 1 84.56 184 GLY B C 1
ATOM 4748 O O . GLY B 1 184 ? -10.586 27.422 -9.695 1 84.56 184 GLY B O 1
ATOM 4749 N N . ILE B 1 185 ? -10.086 26.562 -7.719 1 87 185 ILE B N 1
ATOM 4750 C CA . ILE B 1 185 ? -8.672 26.344 -8.039 1 87 185 ILE B CA 1
ATOM 4751 C C . ILE B 1 185 ? -8.547 25.203 -9.047 1 87 185 ILE B C 1
ATOM 4753 O O . ILE B 1 185 ? -7.758 25.297 -9.992 1 87 185 ILE B O 1
ATOM 4757 N N . HIS B 1 186 ? -9.312 24.141 -8.797 1 91.19 186 HIS B N 1
ATOM 4758 C CA . HIS B 1 186 ? -9.398 23 -9.703 1 91.19 186 HIS B CA 1
ATOM 4759 C C . HIS B 1 186 ? -10.836 22.766 -10.164 1 91.19 186 HIS B C 1
ATOM 4761 O O . HIS B 1 186 ? -11.781 23.172 -9.484 1 91.19 186 HIS B O 1
ATOM 4767 N N . ASN B 1 187 ? -10.984 22.156 -11.273 1 93.31 187 ASN B N 1
ATOM 4768 C CA . ASN B 1 187 ? -12.32 21.891 -11.789 1 93.31 187 ASN B CA 1
ATOM 4769 C C . ASN B 1 187 ? -12.75 20.453 -11.523 1 93.31 187 ASN B C 1
ATOM 4771 O O . ASN B 1 187 ? -13.617 19.906 -12.211 1 93.31 187 ASN B O 1
ATOM 4775 N N . PHE B 1 188 ? -12.156 19.875 -10.562 1 96 188 PHE B N 1
ATOM 4776 C CA . PHE B 1 188 ? -12.508 18.5 -10.219 1 96 188 PHE B CA 1
ATOM 4777 C C . PHE B 1 188 ? -13.805 18.469 -9.422 1 96 188 PHE B C 1
ATOM 4779 O O . PHE B 1 188 ? -13.914 19.094 -8.367 1 96 188 PHE B O 1
ATOM 4786 N N . TYR B 1 189 ? -14.82 17.781 -9.906 1 96.94 189 TYR B N 1
ATOM 4787 C CA . TYR B 1 189 ? -16.078 17.484 -9.219 1 96.94 189 TYR B CA 1
ATOM 4788 C C . TYR B 1 189 ? -16.688 18.75 -8.633 1 96.94 189 TYR B C 1
ATOM 4790 O O . TYR B 1 189 ? -17.016 18.797 -7.441 1 96.94 189 TYR B O 1
ATOM 4798 N N . PRO B 1 190 ? -16.969 19.703 -9.383 1 95.12 190 PRO B N 1
ATOM 4799 C CA . PRO B 1 190 ? -17.406 21.016 -8.906 1 95.12 190 PRO B CA 1
ATOM 4800 C C . PRO B 1 190 ? -18.781 20.969 -8.242 1 95.12 190 PRO B C 1
ATOM 4802 O O . PRO B 1 190 ? -19.141 21.891 -7.496 1 95.12 190 PRO B O 1
ATOM 4805 N N . ASN B 1 191 ? -19.547 19.875 -8.438 1 94.19 191 ASN B N 1
ATOM 4806 C CA . ASN B 1 191 ? -20.906 19.844 -7.938 1 94.19 191 ASN B CA 1
ATOM 4807 C C . ASN B 1 191 ? -20.984 19.141 -6.582 1 94.19 191 ASN B C 1
ATOM 4809 O O . ASN B 1 191 ? -22.062 19.047 -5.992 1 94.19 191 ASN B O 1
ATOM 4813 N N . VAL B 1 192 ? -19.828 18.641 -6.105 1 97.06 192 VAL B N 1
ATOM 4814 C CA . VAL B 1 192 ? -19.828 17.984 -4.809 1 97.06 192 VAL B CA 1
ATOM 4815 C C . VAL B 1 192 ? -20 19.016 -3.697 1 97.06 192 VAL B C 1
ATOM 4817 O O . VAL B 1 192 ? -19.312 20.047 -3.688 1 97.06 192 VAL B O 1
ATOM 4820 N N . THR B 1 193 ? -20.969 18.766 -2.799 1 96.38 193 THR B N 1
ATOM 4821 C CA . THR B 1 193 ? -21.203 19.641 -1.649 1 96.38 193 THR B CA 1
ATOM 4822 C C . THR B 1 193 ? -21 18.875 -0.345 1 96.38 193 THR B C 1
ATOM 4824 O O . THR B 1 193 ? -21.656 17.859 -0.108 1 96.38 193 THR B O 1
ATOM 4827 N N . GLY B 1 194 ? -20.141 19.391 0.467 1 98 194 GLY B N 1
ATOM 4828 C CA . GLY B 1 194 ? -19.891 18.734 1.743 1 98 194 GLY B CA 1
ATOM 4829 C C . GLY B 1 194 ? -19.359 17.328 1.601 1 98 194 GLY B C 1
ATOM 4830 O O . GLY B 1 194 ? -18.406 17.094 0.85 1 98 194 GLY B O 1
ATOM 4831 N N . LEU B 1 195 ? -19.859 16.453 2.467 1 98.31 195 LEU B N 1
ATOM 4832 C CA . LEU B 1 195 ? -19.531 15.023 2.426 1 98.31 195 LEU B CA 1
ATOM 4833 C C . LEU B 1 195 ? -20.688 14.227 1.833 1 98.31 195 LEU B C 1
ATOM 4835 O O . LEU B 1 195 ? -21.812 14.289 2.33 1 98.31 195 LEU B O 1
ATOM 4839 N N . THR B 1 196 ? -20.453 13.508 0.751 1 98.25 196 THR B N 1
ATOM 4840 C CA . THR B 1 196 ? -21.469 12.641 0.158 1 98.25 196 THR B CA 1
ATOM 4841 C C . THR B 1 196 ? -21.672 11.391 1.004 1 98.25 196 THR B C 1
ATOM 4843 O O . THR B 1 196 ? -21.016 11.211 2.031 1 98.25 196 THR B O 1
ATOM 4846 N N . ALA B 1 197 ? -22.641 10.516 0.571 1 98.06 197 ALA B N 1
ATOM 4847 C CA . ALA B 1 197 ? -22.891 9.266 1.273 1 98.06 197 ALA B CA 1
ATOM 4848 C C . ALA B 1 197 ? -21.625 8.414 1.342 1 98.06 197 ALA B C 1
ATOM 4850 O O . ALA B 1 197 ? -21.297 7.852 2.391 1 98.06 197 ALA B O 1
ATOM 4851 N N . PHE B 1 198 ? -20.922 8.336 0.253 1 98.62 198 PHE B N 1
ATOM 4852 C CA . PHE B 1 198 ? -19.688 7.578 0.261 1 98.62 198 PHE B CA 1
ATOM 4853 C C . PHE B 1 198 ? -18.656 8.242 1.16 1 98.62 198 PHE B C 1
ATOM 4855 O O . PHE B 1 198 ? -17.891 7.562 1.857 1 98.62 198 PHE B O 1
ATOM 4862 N N . GLY B 1 199 ? -18.578 9.594 1.098 1 98.81 199 GLY B N 1
ATOM 4863 C CA . GLY B 1 199 ? -17.672 10.297 1.997 1 98.81 199 GLY B CA 1
ATOM 4864 C C . GLY B 1 199 ? -17.922 9.977 3.459 1 98.81 199 GLY B C 1
ATOM 4865 O O . GLY B 1 199 ? -16.969 9.875 4.242 1 98.81 199 GLY B O 1
ATOM 4866 N N . GLN B 1 200 ? -19.172 9.82 3.791 1 98.81 200 GLN B N 1
ATOM 4867 C CA . GLN B 1 200 ? -19.5 9.445 5.164 1 98.81 200 GLN B CA 1
ATOM 4868 C C . GLN B 1 200 ? -19.016 8.039 5.484 1 98.81 200 GLN B C 1
ATOM 4870 O O . GLN B 1 200 ? -18.578 7.77 6.609 1 98.81 200 GLN B O 1
ATOM 4875 N N . GLU B 1 201 ? -19.031 7.125 4.527 1 98.75 201 GLU B N 1
ATOM 4876 C CA . GLU B 1 201 ? -18.484 5.781 4.711 1 98.75 201 GLU B CA 1
ATOM 4877 C C . GLU B 1 201 ? -16.969 5.824 4.906 1 98.75 201 GLU B C 1
ATOM 4879 O O . GLU B 1 201 ? -16.422 5.023 5.656 1 98.75 201 GLU B O 1
ATOM 4884 N N . VAL B 1 202 ? -16.297 6.762 4.203 1 98.94 202 VAL B N 1
ATOM 4885 C CA . VAL B 1 202 ? -14.859 6.941 4.383 1 98.94 202 VAL B CA 1
ATOM 4886 C C . VAL B 1 202 ? -14.562 7.328 5.828 1 98.94 202 VAL B C 1
ATOM 4888 O O . VAL B 1 202 ? -13.688 6.742 6.473 1 98.94 202 VAL B O 1
ATOM 4891 N N . VAL B 1 203 ? -15.328 8.258 6.355 1 98.94 203 VAL B N 1
ATOM 4892 C CA . VAL B 1 203 ? -15.156 8.734 7.723 1 98.94 203 VAL B CA 1
ATOM 4893 C C . VAL B 1 203 ? -15.375 7.578 8.703 1 98.94 203 VAL B C 1
ATOM 4895 O O . VAL B 1 203 ? -14.57 7.371 9.609 1 98.94 203 VAL B O 1
ATOM 4898 N N . LYS B 1 204 ? -16.406 6.797 8.477 1 98.69 204 LYS B N 1
ATOM 4899 C CA . LYS B 1 204 ? -16.703 5.66 9.352 1 98.69 204 LYS B CA 1
ATOM 4900 C C . LYS B 1 204 ? -15.57 4.641 9.32 1 98.69 204 LYS B C 1
ATOM 4902 O O . LYS B 1 204 ? -15.195 4.094 10.367 1 98.69 204 LYS B O 1
ATOM 4907 N N . GLU B 1 205 ? -15.055 4.375 8.141 1 98.81 205 GLU B N 1
ATOM 4908 C CA . GLU B 1 205 ? -13.969 3.414 8.016 1 98.81 205 GLU B CA 1
ATOM 4909 C C . GLU B 1 205 ? -12.703 3.922 8.703 1 98.81 205 GLU B C 1
ATOM 4911 O O . GLU B 1 205 ? -11.969 3.143 9.312 1 98.81 205 GLU B O 1
ATOM 4916 N N . MET B 1 206 ? -12.438 5.211 8.602 1 98.94 206 MET B N 1
ATOM 4917 C CA . MET B 1 206 ? -11.297 5.793 9.289 1 98.94 206 MET B CA 1
ATOM 4918 C C . MET B 1 206 ? -11.445 5.652 10.805 1 98.94 206 MET B C 1
ATOM 4920 O O . MET B 1 206 ? -10.469 5.352 11.5 1 98.94 206 MET B O 1
ATOM 4924 N N . ASN B 1 207 ? -12.664 5.844 11.328 1 98.88 207 ASN B N 1
ATOM 4925 C CA . ASN B 1 207 ? -12.914 5.598 12.742 1 98.88 207 ASN B CA 1
ATOM 4926 C C . ASN B 1 207 ? -12.617 4.148 13.125 1 98.88 207 ASN B C 1
ATOM 4928 O O . ASN B 1 207 ? -11.953 3.889 14.125 1 98.88 207 ASN B O 1
ATOM 4932 N N . ARG B 1 208 ? -13.078 3.24 12.328 1 98.62 208 ARG B N 1
ATOM 4933 C CA . ARG B 1 208 ? -12.883 1.82 12.602 1 98.62 208 ARG B CA 1
ATOM 4934 C C . ARG B 1 208 ? -11.398 1.473 12.656 1 98.62 208 ARG B C 1
ATOM 4936 O O . ARG B 1 208 ? -10.961 0.713 13.523 1 98.62 208 ARG B O 1
ATOM 4943 N N . LEU B 1 209 ? -10.633 2.031 11.773 1 98.56 209 LEU B N 1
ATOM 4944 C CA . LEU B 1 209 ? -9.211 1.747 11.648 1 98.56 209 LEU B CA 1
ATOM 4945 C C . LEU B 1 209 ? -8.422 2.395 12.781 1 98.56 209 LEU B C 1
ATOM 4947 O O . LEU B 1 209 ? -7.336 1.927 13.133 1 98.56 209 LEU B O 1
ATOM 4951 N N . GLY B 1 210 ? -8.945 3.494 13.305 1 98.81 210 GLY B N 1
ATOM 4952 C CA . GLY B 1 210 ? -8.172 4.336 14.203 1 98.81 210 GLY B CA 1
ATOM 4953 C C . GLY B 1 210 ? -7.289 5.332 13.477 1 98.81 210 GLY B C 1
ATOM 4954 O O . GLY B 1 210 ? -6.188 5.648 13.938 1 98.81 210 GLY B O 1
ATOM 4955 N N . MET B 1 211 ? -7.719 5.703 12.336 1 98.88 211 MET B N 1
ATOM 4956 C CA . MET B 1 211 ? -7.031 6.734 11.562 1 98.88 211 MET B CA 1
ATOM 4957 C C . MET B 1 211 ? -7.57 8.117 11.898 1 98.88 211 MET B C 1
ATOM 4959 O O . MET B 1 211 ? -8.781 8.336 11.898 1 98.88 211 MET B O 1
ATOM 4963 N N . LEU B 1 212 ? -6.68 9.055 12.164 1 98.94 212 LEU B N 1
ATOM 4964 C CA . LEU B 1 212 ? -7.09 10.43 12.453 1 98.94 212 LEU B CA 1
ATOM 4965 C C . LEU B 1 212 ? -7.746 11.062 11.227 1 98.94 212 LEU B C 1
ATOM 4967 O O . LEU B 1 212 ? -7.207 10.984 10.125 1 98.94 212 LEU B O 1
ATOM 4971 N N . ILE B 1 213 ? -8.914 11.625 11.453 1 98.94 213 ILE B N 1
ATOM 4972 C CA . ILE B 1 213 ? -9.602 12.383 10.414 1 98.94 213 ILE B CA 1
ATOM 4973 C C . ILE B 1 213 ? -9.133 13.836 10.422 1 98.94 213 ILE B C 1
ATOM 4975 O O . ILE B 1 213 ? -9.43 14.586 11.352 1 98.94 213 ILE B O 1
ATOM 4979 N N . ASP B 1 214 ? -8.383 14.188 9.43 1 98.94 214 ASP B N 1
ATOM 4980 C CA . ASP B 1 214 ? -7.863 15.547 9.32 1 98.94 214 ASP B CA 1
ATOM 4981 C C . ASP B 1 214 ? -8.789 16.422 8.477 1 98.94 214 ASP B C 1
ATOM 4983 O O . ASP B 1 214 ? -9.062 16.094 7.316 1 98.94 214 ASP B O 1
ATOM 4987 N N . LEU B 1 215 ? -9.227 17.531 9.008 1 98.94 215 LEU B N 1
ATOM 4988 C CA . LEU B 1 215 ? -10.227 18.375 8.359 1 98.94 215 LEU B CA 1
ATOM 4989 C C . LEU B 1 215 ? -9.594 19.641 7.809 1 98.94 215 LEU B C 1
ATOM 4991 O O . LEU B 1 215 ? -10.297 20.531 7.328 1 98.94 215 LEU B O 1
ATOM 4995 N N . SER B 1 216 ? -8.266 19.719 7.848 1 98.81 216 SER B N 1
ATOM 4996 C CA . SER B 1 216 ? -7.629 20.812 7.125 1 98.81 216 SER B CA 1
ATOM 4997 C C . SER B 1 216 ? -8.039 20.828 5.656 1 98.81 216 SER B C 1
ATOM 4999 O O . SER B 1 216 ? -8.305 19.766 5.078 1 98.81 216 SER B O 1
ATOM 5001 N N . HIS B 1 217 ? -8.211 22 5.023 1 98.38 217 HIS B N 1
ATOM 5002 C CA . HIS B 1 217 ? -8.492 22.188 3.605 1 98.38 217 HIS B CA 1
ATOM 5003 C C . HIS B 1 217 ? -9.953 21.906 3.291 1 98.38 217 HIS B C 1
ATOM 5005 O O . HIS B 1 217 ? -10.406 22.125 2.168 1 98.38 217 HIS B O 1
ATOM 5011 N N . THR B 1 218 ? -10.75 21.484 4.266 1 98.69 218 THR B N 1
ATOM 5012 C CA . THR B 1 218 ? -12.125 21.094 3.957 1 98.69 218 THR B CA 1
ATOM 5013 C C . THR B 1 218 ? -13.031 22.328 3.889 1 98.69 218 THR B C 1
ATOM 5015 O O . THR B 1 218 ? -12.734 23.344 4.504 1 98.69 218 THR B O 1
ATOM 5018 N N . SER B 1 219 ? -14.117 22.203 3.191 1 98.31 219 SER B N 1
ATOM 5019 C CA . SER B 1 219 ? -15.164 23.219 3.242 1 98.31 219 SER B CA 1
ATOM 5020 C C . SER B 1 219 ? -15.852 23.25 4.605 1 98.31 219 SER B C 1
ATOM 5022 O O . SER B 1 219 ? -15.719 22.297 5.387 1 98.31 219 SER B O 1
ATOM 5024 N N . TYR B 1 220 ? -16.547 24.344 4.773 1 98.25 220 TYR B N 1
ATOM 5025 C CA . TYR B 1 220 ? -17.375 24.484 5.977 1 98.25 220 TYR B CA 1
ATOM 5026 C C . TYR B 1 220 ? -18.328 23.297 6.129 1 98.25 220 TYR B C 1
ATOM 5028 O O . TYR B 1 220 ? -18.391 22.688 7.199 1 98.25 220 TYR B O 1
ATOM 5036 N N . SER B 1 221 ? -19.031 22.953 5.062 1 98.44 221 SER B N 1
ATOM 5037 C CA . SER B 1 221 ? -20.031 21.891 5.082 1 98.44 221 SER B CA 1
ATOM 5038 C C . SER B 1 221 ? -19.391 20.531 5.348 1 98.44 221 SER B C 1
ATOM 5040 O O . SER B 1 221 ? -19.938 19.719 6.094 1 98.44 221 SER B O 1
ATOM 5042 N N . THR B 1 222 ? -18.234 20.266 4.734 1 98.88 222 THR B N 1
ATOM 5043 C CA . THR B 1 222 ? -17.5 19.016 4.957 1 98.88 222 THR B CA 1
ATOM 5044 C C . THR B 1 222 ? -17.094 18.875 6.422 1 98.88 222 THR B C 1
ATOM 5046 O O . THR B 1 222 ? -17.344 17.844 7.047 1 98.88 222 THR B O 1
ATOM 5049 N N . ALA B 1 223 ? -16.531 19.953 6.957 1 98.88 223 ALA B N 1
ATOM 5050 C CA . ALA B 1 223 ? -16.078 19.938 8.344 1 98.88 223 ALA B CA 1
ATOM 5051 C C . ALA B 1 223 ? -17.25 19.719 9.297 1 98.88 223 ALA B C 1
ATOM 5053 O O . ALA B 1 223 ? -17.172 18.906 10.219 1 98.88 223 ALA B O 1
ATOM 5054 N N . LYS B 1 224 ? -18.266 20.422 9.07 1 98.69 224 LYS B N 1
ATOM 5055 C CA . LYS B 1 224 ? -19.453 20.344 9.922 1 98.69 224 LYS B CA 1
ATOM 5056 C C . LYS B 1 224 ? -20.016 18.922 9.953 1 98.69 224 LYS B C 1
ATOM 5058 O O . LYS B 1 224 ? -20.297 18.391 11.031 1 98.69 224 LYS B O 1
ATOM 5063 N N . THR B 1 225 ? -20.172 18.297 8.805 1 98.81 225 THR B N 1
ATOM 5064 C CA . THR B 1 225 ? -20.719 16.953 8.711 1 98.81 225 THR B CA 1
ATOM 5065 C C . THR B 1 225 ? -19.766 15.938 9.352 1 98.81 225 THR B C 1
ATOM 5067 O O . THR B 1 225 ? -20.203 15.062 10.102 1 98.81 225 THR B O 1
ATOM 5070 N N . ALA B 1 226 ? -18.469 16.031 9.062 1 98.94 226 ALA B N 1
ATOM 5071 C CA . ALA B 1 226 ? -17.484 15.109 9.633 1 98.94 226 ALA B CA 1
ATOM 5072 C C . ALA B 1 226 ? -17.5 15.18 11.164 1 98.94 226 ALA B C 1
ATOM 5074 O O . ALA B 1 226 ? -17.453 14.148 11.836 1 98.94 226 ALA B O 1
ATOM 5075 N N . LEU B 1 227 ? -17.578 16.406 11.711 1 98.88 227 LEU B N 1
ATOM 5076 C CA . LEU B 1 227 ? -17.609 16.609 13.156 1 98.88 227 LEU B CA 1
ATOM 5077 C C . LEU B 1 227 ? -18.859 15.984 13.758 1 98.88 227 LEU B C 1
ATOM 5079 O O . LEU B 1 227 ? -18.828 15.461 14.875 1 98.88 227 LEU B O 1
ATOM 5083 N N . ARG B 1 228 ? -19.875 16.031 13.031 1 98.38 228 ARG B N 1
ATOM 5084 C CA . ARG B 1 228 ? -21.141 15.508 13.516 1 98.38 228 ARG B CA 1
ATOM 5085 C C . ARG B 1 228 ? -21.141 13.984 13.547 1 98.38 228 ARG B C 1
ATOM 5087 O O . ARG B 1 228 ? -21.641 13.375 14.492 1 98.38 228 ARG B O 1
ATOM 5094 N N . ILE B 1 229 ? -20.516 13.312 12.594 1 98.56 229 ILE B N 1
ATOM 5095 C CA . ILE B 1 229 ? -20.75 11.883 12.438 1 98.56 229 ILE B CA 1
ATOM 5096 C C . ILE B 1 229 ? -19.562 11.109 13.008 1 98.56 229 ILE B C 1
ATOM 5098 O O . ILE B 1 229 ? -19.656 9.906 13.266 1 98.56 229 ILE B O 1
ATOM 5102 N N . SER B 1 230 ? -18.406 11.711 13.164 1 98.81 230 SER B N 1
ATOM 5103 C CA . SER B 1 230 ? -17.234 10.984 13.633 1 98.81 230 SER B CA 1
ATOM 5104 C C . SER B 1 230 ? -17.422 10.492 15.07 1 98.81 230 SER B C 1
ATOM 5106 O O . SER B 1 230 ? -17.906 11.234 15.922 1 98.81 230 SER B O 1
ATOM 5108 N N . LYS B 1 231 ? -16.984 9.273 15.305 1 98.38 231 LYS B N 1
ATOM 5109 C CA . LYS B 1 231 ? -17.047 8.695 16.641 1 98.38 231 LYS B CA 1
ATOM 5110 C C . LYS B 1 231 ? -15.805 9.055 17.453 1 98.38 231 LYS B C 1
ATOM 5112 O O . LYS B 1 231 ? -15.805 8.961 18.688 1 98.38 231 LYS B O 1
ATOM 5117 N N . ALA B 1 232 ? -14.766 9.43 16.781 1 98.88 232 ALA B N 1
ATOM 5118 C CA . ALA B 1 232 ? -13.492 9.805 17.406 1 98.88 232 ALA B CA 1
ATOM 5119 C C . ALA B 1 232 ? -13.227 11.297 17.234 1 98.88 232 ALA B C 1
ATOM 5121 O O . ALA B 1 232 ? -13.773 11.938 16.344 1 98.88 232 ALA B O 1
ATOM 5122 N N . PRO B 1 233 ? -12.383 11.867 18.125 1 98.94 233 PRO B N 1
ATOM 5123 C CA . PRO B 1 233 ? -11.953 13.25 17.906 1 98.94 233 PRO B CA 1
ATOM 5124 C C . PRO B 1 233 ? -11.258 13.445 16.562 1 98.94 233 PRO B C 1
ATOM 5126 O O . PRO B 1 233 ? -10.555 12.555 16.094 1 98.94 233 PRO B O 1
ATOM 5129 N N . VAL B 1 234 ? -11.523 14.602 15.953 1 98.94 234 VAL B N 1
ATOM 5130 C CA . VAL B 1 234 ? -10.914 14.922 14.664 1 98.94 234 VAL B CA 1
ATOM 5131 C C . VAL B 1 234 ? -9.758 15.898 14.867 1 98.94 234 VAL B C 1
ATOM 5133 O O . VAL B 1 234 ? -9.562 16.422 15.969 1 98.94 234 VAL B O 1
ATOM 5136 N N . ILE B 1 235 ? -8.984 16.094 13.805 1 99 235 ILE B N 1
ATOM 5137 C CA . ILE B 1 235 ? -7.91 17.078 13.898 1 99 235 ILE B CA 1
ATOM 5138 C C . ILE B 1 235 ? -8.008 18.062 12.742 1 99 235 ILE B C 1
ATOM 5140 O O . ILE B 1 235 ? -8.609 17.75 11.703 1 99 235 ILE B O 1
ATOM 5144 N N . PHE B 1 236 ? -7.621 19.203 12.945 1 98.94 236 PHE B N 1
ATOM 5145 C CA . PHE B 1 236 ? -7.047 20.078 11.938 1 98.94 236 PHE B CA 1
ATOM 5146 C C . PHE B 1 236 ? -5.527 20.109 12.047 1 98.94 236 PHE B C 1
ATOM 5148 O O . PHE B 1 236 ? -4.98 20.734 12.953 1 98.94 236 PHE B O 1
ATOM 5155 N N . SER B 1 237 ? -4.879 19.484 11.109 1 98.94 237 SER B N 1
ATOM 5156 C CA . SER B 1 237 ? -3.445 19.25 11.242 1 98.94 237 SER B CA 1
ATOM 5157 C C . SER B 1 237 ? -2.658 20.531 11.031 1 98.94 237 SER B C 1
ATOM 5159 O O . SER B 1 237 ? -1.52 20.656 11.484 1 98.94 237 SER B O 1
ATOM 5161 N N . HIS B 1 238 ? -3.266 21.484 10.242 1 98.81 238 HIS B N 1
ATOM 5162 C CA . HIS B 1 238 ? -2.592 22.75 9.945 1 98.81 238 HIS B CA 1
ATOM 5163 C C . HIS B 1 238 ? -3.578 23.797 9.445 1 98.81 238 HIS B C 1
ATOM 5165 O O . HIS B 1 238 ? -3.637 24.078 8.25 1 98.81 238 HIS B O 1
ATOM 5171 N N . SER B 1 239 ? -4.266 24.391 10.328 1 98.69 239 SER B N 1
ATOM 5172 C CA . SER B 1 239 ? -5.254 25.422 10.031 1 98.69 239 SER B CA 1
ATOM 5173 C C . SER B 1 239 ? -5.191 26.547 11.047 1 98.69 239 SER B C 1
ATOM 5175 O O . SER B 1 239 ? -4.523 26.422 12.078 1 98.69 239 SER B O 1
ATOM 5177 N N . SER B 1 240 ? -5.836 27.672 10.758 1 98.38 240 SER B N 1
ATOM 5178 C CA . SER B 1 240 ? -5.887 28.828 11.648 1 98.38 240 SER B CA 1
ATOM 5179 C C . SER B 1 240 ? -7.316 29.312 11.828 1 98.38 240 SER B C 1
ATOM 5181 O O . SER B 1 240 ? -8.273 28.578 11.586 1 98.38 240 SER B O 1
ATOM 5183 N N . ALA B 1 241 ? -7.434 30.484 12.461 1 98.69 241 ALA B N 1
ATOM 5184 C CA . ALA B 1 241 ? -8.75 30.969 12.867 1 98.69 241 ALA B CA 1
ATOM 5185 C C . ALA B 1 241 ? -9.328 31.938 11.836 1 98.69 241 ALA B C 1
ATOM 5187 O O . ALA B 1 241 ? -8.703 32.969 11.523 1 98.69 241 ALA B O 1
ATOM 5188 N N . PHE B 1 242 ? -10.547 31.688 11.383 1 98.38 242 PHE B N 1
ATOM 5189 C CA . PHE B 1 242 ? -11.211 32.469 10.367 1 98.38 242 PHE B CA 1
ATOM 5190 C C . PHE B 1 242 ? -11.492 33.875 10.875 1 98.38 242 PHE B C 1
ATOM 5192 O O . PHE B 1 242 ? -11.414 34.844 10.117 1 98.38 242 PHE B O 1
ATOM 5199 N N . SER B 1 243 ? -11.789 34.062 12.117 1 97.75 243 SER B N 1
ATOM 5200 C CA . SER B 1 243 ? -12.156 35.344 12.703 1 97.75 243 SER B CA 1
ATOM 5201 C C . SER B 1 243 ? -10.961 36.281 12.758 1 97.75 243 SER B C 1
ATOM 5203 O O . SER B 1 243 ? -11.125 37.5 12.797 1 97.75 243 SER B O 1
ATOM 5205 N N . VAL B 1 244 ? -9.742 35.719 12.789 1 97.56 244 VAL B N 1
ATOM 5206 C CA . VAL B 1 244 ? -8.539 36.531 12.789 1 97.56 244 VAL B CA 1
ATOM 5207 C C . VAL B 1 244 ? -8.156 36.906 11.359 1 97.56 244 VAL B C 1
ATOM 5209 O O . VAL B 1 244 ? -7.797 38.062 11.078 1 97.56 244 VAL B O 1
ATOM 5212 N N . CYS B 1 245 ? -8.242 35.969 10.492 1 96.69 245 CYS B N 1
ATOM 5213 C CA . CYS B 1 245 ? -8.062 36.156 9.062 1 96.69 245 CYS B CA 1
ATOM 5214 C C . CYS B 1 245 ? -9.133 35.438 8.266 1 96.69 245 CYS B C 1
ATOM 5216 O O . CYS B 1 245 ? -9.164 34.188 8.273 1 96.69 245 CYS B O 1
ATOM 5218 N N . ASN B 1 246 ? -9.938 36.156 7.523 1 95.12 246 ASN B N 1
ATOM 5219 C CA . ASN B 1 246 ? -11.109 35.594 6.852 1 95.12 246 ASN B CA 1
ATOM 5220 C C . ASN B 1 246 ? -10.727 34.875 5.57 1 95.12 246 ASN B C 1
ATOM 5222 O O . ASN B 1 246 ? -11.305 35.125 4.512 1 95.12 246 ASN B O 1
ATOM 5226 N N . HIS B 1 247 ? -9.859 33.938 5.68 1 94.44 247 HIS B N 1
ATOM 5227 C CA . HIS B 1 247 ? -9.469 33.062 4.59 1 94.44 247 HIS B CA 1
ATOM 5228 C C . HIS B 1 247 ? -10.266 31.766 4.633 1 94.44 247 HIS B C 1
ATOM 5230 O O . HIS B 1 247 ? -10.508 31.219 5.707 1 94.44 247 HIS B O 1
ATOM 5236 N N . SER B 1 248 ? -10.656 31.219 3.502 1 94.38 248 SER B N 1
ATOM 5237 C CA . SER B 1 248 ? -11.531 30.047 3.424 1 94.38 248 SER B CA 1
ATOM 5238 C C . SER B 1 248 ? -10.867 28.828 4.023 1 94.38 248 SER B C 1
ATOM 5240 O O . SER B 1 248 ? -11.547 27.891 4.453 1 94.38 248 SER B O 1
ATOM 5242 N N . ARG B 1 249 ? -9.57 28.812 4.102 1 95.44 249 ARG B N 1
ATOM 5243 C CA . ARG B 1 249 ? -8.805 27.719 4.676 1 95.44 249 ARG B CA 1
ATOM 5244 C C . ARG B 1 249 ? -8.906 27.719 6.199 1 95.44 249 ARG B C 1
ATOM 5246 O O . ARG B 1 249 ? -8.586 26.719 6.844 1 95.44 249 ARG B O 1
ATOM 5253 N N . ASN B 1 250 ? -9.219 28.859 6.742 1 98.19 250 ASN B N 1
ATOM 5254 C CA . ASN B 1 250 ? -9.242 29 8.195 1 98.19 250 ASN B CA 1
ATOM 5255 C C . ASN B 1 250 ? -10.57 28.547 8.789 1 98.19 250 ASN B C 1
ATOM 5257 O O . ASN B 1 250 ? -11.562 28.422 8.07 1 98.19 250 ASN B O 1
ATOM 5261 N N . VAL B 1 251 ? -10.602 28.266 10.047 1 98.81 251 VAL B N 1
ATOM 5262 C CA . VAL B 1 251 ? -11.695 27.578 10.703 1 98.81 251 VAL B CA 1
ATOM 5263 C C . VAL B 1 251 ? -12.609 28.578 11.406 1 98.81 251 VAL B C 1
ATOM 5265 O O . VAL B 1 251 ? -12.156 29.344 12.258 1 98.81 251 VAL B O 1
ATOM 5268 N N . PRO B 1 252 ? -13.883 28.609 11.125 1 98.81 252 PRO B N 1
ATOM 5269 C CA . PRO B 1 252 ? -14.836 29.516 11.773 1 98.81 252 PRO B CA 1
ATOM 5270 C C . PRO B 1 252 ? -15.086 29.172 13.242 1 98.81 252 PRO B C 1
ATOM 5272 O O . PRO B 1 252 ? -14.898 28.016 13.641 1 98.81 252 PRO B O 1
ATOM 5275 N N . ASP B 1 253 ? -15.609 30.156 13.977 1 98.88 253 ASP B N 1
ATOM 5276 C CA . ASP B 1 253 ? -15.781 30.031 15.422 1 98.88 253 ASP B CA 1
ATOM 5277 C C . ASP B 1 253 ? -16.766 28.922 15.766 1 98.88 253 ASP B C 1
ATOM 5279 O O . ASP B 1 253 ? -16.594 28.203 16.75 1 98.88 253 ASP B O 1
ATOM 5283 N N . ASP B 1 254 ? -17.797 28.781 15.031 1 98.81 254 ASP B N 1
ATOM 5284 C CA . ASP B 1 254 ? -18.781 27.734 15.336 1 98.81 254 ASP B CA 1
ATOM 5285 C C . ASP B 1 254 ? -18.188 26.344 15.133 1 98.81 254 ASP B C 1
ATOM 5287 O O . ASP B 1 254 ? -18.5 25.422 15.891 1 98.81 254 ASP B O 1
ATOM 5291 N N . ILE B 1 255 ? -17.359 26.188 14.117 1 98.88 255 ILE B N 1
ATOM 5292 C CA . ILE B 1 255 ? -16.656 24.922 13.914 1 98.88 255 ILE B CA 1
ATOM 5293 C C . ILE B 1 255 ? -15.664 24.688 15.047 1 98.88 255 ILE B C 1
ATOM 5295 O O . ILE B 1 255 ? -15.484 23.547 15.508 1 98.88 255 ILE B O 1
ATOM 5299 N N . LEU B 1 256 ? -15.016 25.703 15.547 1 98.94 256 LEU B N 1
ATOM 5300 C CA . LEU B 1 256 ? -14.109 25.578 16.688 1 98.94 256 LEU B CA 1
ATOM 5301 C C . LEU B 1 256 ? -14.867 25.109 17.922 1 98.94 256 LEU B C 1
ATOM 5303 O O . LEU B 1 256 ? -14.344 24.312 18.703 1 98.94 256 LEU B O 1
ATOM 5307 N N . GLN B 1 257 ? -16.047 25.656 18.109 1 98.88 257 GLN B N 1
ATOM 5308 C CA . GLN B 1 257 ? -16.875 25.219 19.234 1 98.88 257 GLN B CA 1
ATOM 5309 C C . GLN B 1 257 ? -17.25 23.75 19.094 1 98.88 257 GLN B C 1
ATOM 5311 O O . GLN B 1 257 ? -17.234 23 20.078 1 98.88 257 GLN B O 1
ATOM 5316 N N . ASN B 1 258 ? -17.641 23.359 17.875 1 98.81 258 ASN B N 1
ATOM 5317 C CA . ASN B 1 258 ? -17.938 21.953 17.625 1 98.81 258 ASN B CA 1
ATOM 5318 C C . ASN B 1 258 ? -16.719 21.078 17.859 1 98.81 258 ASN B C 1
ATOM 5320 O O . ASN B 1 258 ? -16.844 19.938 18.312 1 98.81 258 ASN B O 1
ATOM 5324 N N . LEU B 1 259 ? -15.555 21.578 17.516 1 98.88 259 LEU B N 1
ATOM 5325 C CA . LEU B 1 259 ? -14.305 20.859 17.734 1 98.88 259 LEU B CA 1
ATOM 5326 C C . LEU B 1 259 ? -14.078 20.609 19.219 1 98.88 259 LEU B C 1
ATOM 5328 O O . LEU B 1 259 ? -13.656 19.516 19.609 1 98.88 259 LEU B O 1
ATOM 5332 N N . LYS B 1 260 ? -14.289 21.609 20.016 1 98.75 260 LYS B N 1
ATOM 5333 C CA . LYS B 1 260 ? -14.172 21.469 21.469 1 98.75 260 LYS B CA 1
ATOM 5334 C C . LYS B 1 260 ? -15.094 20.375 21.984 1 98.75 260 LYS B C 1
ATOM 5336 O O . LYS B 1 260 ? -14.672 19.531 22.781 1 98.75 260 LYS B O 1
ATOM 5341 N N . LYS B 1 261 ? -16.312 20.391 21.516 1 98.56 261 LYS B N 1
ATOM 5342 C CA . LYS B 1 261 ? -17.281 19.375 21.922 1 98.56 261 LYS B CA 1
ATOM 5343 C C . LYS B 1 261 ? -16.812 17.984 21.484 1 98.56 261 LYS B C 1
ATOM 5345 O O . LYS B 1 261 ? -17.031 17 22.203 1 98.56 261 LYS B O 1
ATOM 5350 N N . ASN B 1 262 ? -16.219 17.906 20.344 1 98.5 262 ASN B N 1
ATOM 5351 C CA . ASN B 1 262 ? -15.68 16.672 19.781 1 98.5 262 ASN B CA 1
ATOM 5352 C C . ASN B 1 262 ? -14.422 16.219 20.516 1 98.5 262 ASN B C 1
ATOM 5354 O O . ASN B 1 262 ? -14.016 15.062 20.391 1 98.5 262 ASN B O 1
ATOM 5358 N N . LYS B 1 263 ? -13.844 17.094 21.25 1 98.81 263 LYS B N 1
ATOM 5359 C CA . LYS B 1 263 ? -12.578 16.906 21.953 1 98.81 263 LYS B CA 1
ATOM 5360 C C . LYS B 1 263 ? -11.422 16.75 20.969 1 98.81 263 LYS B C 1
ATOM 5362 O O . LYS B 1 263 ? -10.469 16 21.234 1 98.81 263 LYS B O 1
ATOM 5367 N N . GLY B 1 264 ? -11.586 17.359 19.812 1 98.94 264 GLY B N 1
ATOM 5368 C CA . GLY B 1 264 ? -10.539 17.359 18.812 1 98.94 264 GLY B CA 1
ATOM 5369 C C . GLY B 1 264 ? -9.484 18.422 19.047 1 98.94 264 GLY B C 1
ATOM 5370 O O . GLY B 1 264 ? -9.375 18.953 20.141 1 98.94 264 GLY B O 1
ATOM 5371 N N . ILE B 1 265 ? -8.672 18.625 18 1 98.94 265 ILE B N 1
ATOM 5372 C CA . ILE B 1 265 ? -7.559 19.547 18.125 1 98.94 265 ILE B CA 1
ATOM 5373 C C . ILE B 1 265 ? -7.379 20.328 16.828 1 98.94 265 ILE B C 1
ATOM 5375 O O . ILE B 1 265 ? -7.57 19.781 15.742 1 98.94 265 ILE B O 1
ATOM 5379 N N . ILE B 1 266 ? -7.109 21.578 16.922 1 98.94 266 ILE B N 1
ATOM 5380 C CA . ILE B 1 266 ? -6.648 22.391 15.797 1 98.94 266 ILE B CA 1
ATOM 5381 C C . ILE B 1 266 ? -5.176 22.75 15.984 1 98.94 266 ILE B C 1
ATOM 5383 O O . ILE B 1 266 ? -4.801 23.344 17 1 98.94 266 ILE B O 1
ATOM 5387 N N . MET B 1 267 ? -4.391 22.312 15.07 1 98.94 267 MET B N 1
ATOM 5388 C CA . MET B 1 267 ? -2.961 22.609 15.07 1 98.94 267 MET B CA 1
ATOM 5389 C C . MET B 1 267 ? -2.65 23.766 14.125 1 98.94 267 MET B C 1
ATOM 5391 O O . MET B 1 267 ? -2.779 23.625 12.906 1 98.94 267 MET B O 1
ATOM 5395 N N . VAL B 1 268 ? -2.217 24.859 14.656 1 98.88 268 VAL B N 1
ATOM 5396 C CA . VAL B 1 268 ? -2.209 26.156 13.969 1 98.88 268 VAL B CA 1
ATOM 5397 C C . VAL B 1 268 ? -1.062 26.188 12.961 1 98.88 268 VAL B C 1
ATOM 5399 O O . VAL B 1 268 ? 0.082 25.891 13.305 1 98.88 268 VAL B O 1
ATOM 5402 N N . THR B 1 269 ? -1.374 26.594 11.688 1 98.62 269 THR B N 1
ATOM 5403 C CA . THR B 1 269 ? -0.395 26.625 10.602 1 98.62 269 THR B CA 1
ATOM 5404 C C . THR B 1 269 ? 0.406 27.922 10.641 1 98.62 269 THR B C 1
ATOM 5406 O O . THR B 1 269 ? -0.08 28.938 11.133 1 98.62 269 THR B O 1
ATOM 5409 N N . PHE B 1 270 ? 1.625 27.875 10.125 1 97.94 270 PHE B N 1
ATOM 5410 C CA . PHE B 1 270 ? 2.502 29.047 10.062 1 97.94 270 PHE B CA 1
ATOM 5411 C C . PHE B 1 270 ? 2.504 29.641 8.664 1 97.94 270 PHE B C 1
ATOM 5413 O O . PHE B 1 270 ? 3.34 30.484 8.344 1 97.94 270 PHE B O 1
ATOM 5420 N N . ASN B 1 271 ? 1.627 29.172 7.809 1 95.69 271 ASN B N 1
ATOM 5421 C CA . ASN B 1 271 ? 1.469 29.719 6.469 1 95.69 271 ASN B CA 1
ATOM 5422 C C . ASN B 1 271 ? 1.093 31.203 6.52 1 95.69 271 ASN B C 1
ATOM 5424 O O . ASN B 1 271 ? -0.048 31.547 6.832 1 95.69 271 ASN B O 1
ATOM 5428 N N . ALA B 1 272 ? 1.989 32.062 6.098 1 94.12 272 ALA B N 1
ATOM 5429 C CA . ALA B 1 272 ? 1.805 33.5 6.242 1 94.12 272 ALA B CA 1
ATOM 5430 C C . ALA B 1 272 ? 0.583 33.969 5.461 1 94.12 272 ALA B C 1
ATOM 5432 O O . ALA B 1 272 ? -0.083 34.938 5.863 1 94.12 272 ALA B O 1
ATOM 5433 N N . ASP B 1 273 ? 0.224 33.312 4.406 1 90.38 273 ASP B N 1
ATOM 5434 C CA . ASP B 1 273 ? -0.855 33.719 3.52 1 90.38 273 ASP B CA 1
ATOM 5435 C C . ASP B 1 273 ? -2.215 33.562 4.195 1 90.38 273 ASP B C 1
ATOM 5437 O O . ASP B 1 273 ? -3.166 34.281 3.865 1 90.38 273 ASP B O 1
ATOM 5441 N N . VAL B 1 274 ? -2.303 32.719 5.125 1 93.19 274 VAL B N 1
ATOM 5442 C CA . VAL B 1 274 ? -3.605 32.5 5.742 1 93.19 274 VAL B CA 1
ATOM 5443 C C . VAL B 1 274 ? -3.629 33.094 7.141 1 93.19 274 VAL B C 1
ATOM 5445 O O . VAL B 1 274 ? -4.656 33.062 7.824 1 93.19 274 VAL B O 1
ATOM 5448 N N . LEU B 1 275 ? -2.574 33.75 7.582 1 93.88 275 LEU B N 1
ATOM 5449 C CA . LEU B 1 275 ? -2.49 34.281 8.93 1 93.88 275 LEU B CA 1
ATOM 5450 C C . LEU B 1 275 ? -2.938 35.75 8.953 1 93.88 275 LEU B C 1
ATOM 5452 O O . LEU B 1 275 ? -3.406 36.25 9.977 1 93.88 275 LEU B O 1
ATOM 5456 N N . ALA B 1 276 ? -2.662 36.562 7.855 1 87.69 276 ALA B N 1
ATOM 5457 C CA . ALA B 1 276 ? -2.83 38 7.973 1 87.69 276 ALA B CA 1
ATOM 5458 C C . ALA B 1 276 ? -3.609 38.562 6.785 1 87.69 276 ALA B C 1
ATOM 5460 O O . ALA B 1 276 ? -3.637 39.781 6.57 1 87.69 276 ALA B O 1
ATOM 5461 N N . CYS B 1 277 ? -4.34 37.781 6.059 1 83.12 277 CYS B N 1
ATOM 5462 C CA . CYS B 1 277 ? -5.25 38.156 4.98 1 83.12 277 CYS B CA 1
ATOM 5463 C C . CYS B 1 277 ? -4.746 39.375 4.242 1 83.12 277 CYS B C 1
ATOM 5465 O O . CYS B 1 277 ? -5.477 40.344 4.086 1 83.12 277 CYS B O 1
ATOM 5467 N N . GLY B 1 278 ? -3.553 39.469 3.793 1 76.94 278 GLY B N 1
ATOM 5468 C CA . GLY B 1 278 ? -3.078 40.5 2.895 1 76.94 278 GLY B CA 1
ATOM 5469 C C . GLY B 1 278 ? -2.156 41.5 3.57 1 76.94 278 GLY B C 1
ATOM 5470 O O . GLY B 1 278 ? -1.539 42.344 2.902 1 76.94 278 GLY B O 1
ATOM 5471 N N . ARG B 1 279 ? -2.045 41.344 4.879 1 80.69 279 ARG B N 1
ATOM 5472 C CA . ARG B 1 279 ? -1.066 42.219 5.527 1 80.69 279 ARG B CA 1
ATOM 5473 C C . ARG B 1 279 ? 0.348 41.875 5.062 1 80.69 279 ARG B C 1
ATOM 5475 O O . ARG B 1 279 ? 0.689 40.719 4.871 1 80.69 279 ARG B O 1
ATOM 5482 N N . LYS B 1 280 ? 1.113 42.938 4.934 1 78.12 280 LYS B N 1
ATOM 5483 C CA . LYS B 1 280 ? 2.469 42.75 4.414 1 78.12 280 LYS B CA 1
ATOM 5484 C C . LYS B 1 280 ? 3.393 42.156 5.469 1 78.12 280 LYS B C 1
ATOM 5486 O O . LYS B 1 280 ? 4.172 41.25 5.168 1 78.12 280 LYS B O 1
ATOM 5491 N N . VAL B 1 281 ? 3.219 42.688 6.625 1 82.06 281 VAL B N 1
ATOM 5492 C CA . VAL B 1 281 ? 4.125 42.188 7.66 1 82.06 281 VAL B CA 1
ATOM 5493 C C . VAL B 1 281 ? 3.418 41.156 8.508 1 82.06 281 VAL B C 1
ATOM 5495 O O . VAL B 1 281 ? 2.373 41.406 9.102 1 82.06 281 VAL B O 1
ATOM 5498 N N . VAL B 1 282 ? 3.924 39.969 8.445 1 92.94 282 VAL B N 1
ATOM 5499 C CA . VAL B 1 282 ? 3.465 38.844 9.234 1 92.94 282 VAL B CA 1
ATOM 5500 C C . VAL B 1 282 ? 4.602 38.344 10.117 1 92.94 282 VAL B C 1
ATOM 5502 O O . VAL B 1 282 ? 5.664 37.969 9.617 1 92.94 282 VAL B O 1
ATOM 5505 N N . ASN B 1 283 ? 4.449 38.438 11.406 1 96.12 283 ASN B N 1
ATOM 5506 C CA . ASN B 1 283 ? 5.484 38 12.344 1 96.12 283 ASN B CA 1
ATOM 5507 C C . ASN B 1 283 ? 4.934 37.062 13.398 1 96.12 283 ASN B C 1
ATOM 5509 O O . ASN B 1 283 ? 3.814 36.531 13.258 1 96.12 283 ASN B O 1
ATOM 5513 N N . VAL B 1 284 ? 5.719 36.781 14.438 1 97.56 284 VAL B N 1
ATOM 5514 C CA . VAL B 1 284 ? 5.379 35.812 15.453 1 97.56 284 VAL B CA 1
ATOM 5515 C C . VAL B 1 284 ? 4.117 36.25 16.203 1 97.56 284 VAL B C 1
ATOM 5517 O O . VAL B 1 284 ? 3.287 35.406 16.578 1 97.56 284 VAL B O 1
ATOM 5520 N N . SER B 1 285 ? 3.984 37.531 16.359 1 96.56 285 SER B N 1
ATOM 5521 C CA . SER B 1 285 ? 2.822 38.031 17.062 1 96.56 285 SER B CA 1
ATOM 5522 C C . SER B 1 285 ? 1.54 37.812 16.266 1 96.56 285 SER B C 1
ATOM 5524 O O . SER B 1 285 ? 0.485 37.531 16.859 1 96.56 285 SER B O 1
ATOM 5526 N N . THR B 1 286 ? 1.618 37.969 14.969 1 97 286 THR B N 1
ATOM 5527 C CA . THR B 1 286 ? 0.474 37.688 14.109 1 97 286 THR B CA 1
ATOM 5528 C C . THR B 1 286 ? -0.006 36.25 14.297 1 97 286 THR B C 1
ATOM 5530 O O . THR B 1 286 ? -1.209 36 14.391 1 97 286 THR B O 1
ATOM 5533 N N . LEU B 1 287 ? 0.914 35.344 14.328 1 98.25 287 LEU B N 1
ATOM 5534 C CA . LEU B 1 287 ? 0.588 33.938 14.562 1 98.25 287 LEU B CA 1
ATOM 5535 C C . LEU B 1 287 ? -0.027 33.75 15.953 1 98.25 287 LEU B C 1
ATOM 5537 O O . LEU B 1 287 ? -1.02 33.031 16.094 1 98.25 287 LEU B O 1
ATOM 5541 N N . ALA B 1 288 ? 0.542 34.375 16.938 1 98.44 288 ALA B N 1
ATOM 5542 C CA . ALA B 1 288 ? 0.095 34.25 18.328 1 98.44 288 ALA B CA 1
ATOM 5543 C C . ALA B 1 288 ? -1.337 34.75 18.484 1 98.44 288 ALA B C 1
ATOM 5545 O O . ALA B 1 288 ? -2.074 34.25 19.359 1 98.44 288 ALA B O 1
ATOM 5546 N N . ASP B 1 289 ? -1.771 35.75 17.641 1 98.19 289 ASP B N 1
ATOM 5547 C CA . ASP B 1 289 ? -3.154 36.188 17.656 1 98.19 289 ASP B CA 1
ATOM 5548 C C . ASP B 1 289 ? -4.125 35.062 17.406 1 98.19 289 ASP B C 1
ATOM 5550 O O . ASP B 1 289 ? -5.211 35 18 1 98.19 289 ASP B O 1
ATOM 5554 N N . HIS B 1 290 ? -3.789 34.156 16.516 1 98.69 290 HIS B N 1
ATOM 5555 C CA . HIS B 1 290 ? -4.621 33 16.234 1 98.69 290 HIS B CA 1
ATOM 5556 C C . HIS B 1 290 ? -4.699 32.062 17.453 1 98.69 290 HIS B C 1
ATOM 5558 O O . HIS B 1 290 ? -5.773 31.562 17.781 1 98.69 290 HIS B O 1
ATOM 5564 N N . PHE B 1 291 ? -3.58 31.844 18.141 1 98.88 291 PHE B N 1
ATOM 5565 C CA . PHE B 1 291 ? -3.568 31.031 19.359 1 98.88 291 PHE B CA 1
ATOM 5566 C C . PHE B 1 291 ? -4.484 31.625 20.422 1 98.88 291 PHE B C 1
ATOM 5568 O O . PHE B 1 291 ? -5.309 30.906 21 1 98.88 291 PHE B O 1
ATOM 5575 N N . ASP B 1 292 ? -4.363 32.969 20.625 1 98.88 292 ASP B N 1
ATOM 5576 C CA . ASP B 1 292 ? -5.18 33.656 21.625 1 98.88 292 ASP B CA 1
ATOM 5577 C C . ASP B 1 292 ? -6.668 33.5 21.297 1 98.88 292 ASP B C 1
ATOM 5579 O O . ASP B 1 292 ? -7.477 33.219 22.188 1 98.88 292 ASP B O 1
ATOM 5583 N N . HIS B 1 293 ? -6.938 33.719 20.094 1 98.81 293 HIS B N 1
ATOM 5584 C CA . HIS B 1 293 ? -8.336 33.688 19.688 1 98.81 293 HIS B CA 1
ATOM 5585 C C . HIS B 1 293 ? -8.922 32.281 19.891 1 98.81 293 HIS B C 1
ATOM 5587 O O . HIS B 1 293 ? -10 32.156 20.469 1 98.81 293 HIS B O 1
ATOM 5593 N N . ILE B 1 294 ? -8.258 31.25 19.375 1 98.94 294 ILE B N 1
ATOM 5594 C CA . ILE B 1 294 ? -8.758 29.891 19.469 1 98.94 294 ILE B CA 1
ATOM 5595 C C . ILE B 1 294 ? -8.883 29.484 20.938 1 98.94 294 ILE B C 1
ATOM 5597 O O . ILE B 1 294 ? -9.852 28.812 21.328 1 98.94 294 ILE B O 1
ATOM 5601 N N . LYS B 1 295 ? -7.879 29.891 21.766 1 98.88 295 LYS B N 1
ATOM 5602 C CA . LYS B 1 295 ? -7.961 29.625 23.203 1 98.88 295 LYS B CA 1
ATOM 5603 C C . LYS B 1 295 ? -9.242 30.203 23.797 1 98.88 295 LYS B C 1
ATOM 5605 O O . LYS B 1 295 ? -9.898 29.547 24.609 1 98.88 295 LYS B O 1
ATOM 5610 N N . ARG B 1 296 ? -9.602 31.344 23.375 1 98.69 296 ARG B N 1
ATOM 5611 C CA . ARG B 1 296 ? -10.805 32 23.875 1 98.69 296 ARG B CA 1
ATOM 5612 C C . ARG B 1 296 ? -12.062 31.25 23.469 1 98.69 296 ARG B C 1
ATOM 5614 O O . ARG B 1 296 ? -13.008 31.125 24.25 1 98.69 296 ARG B O 1
ATOM 5621 N N . ILE B 1 297 ? -12.086 30.734 22.312 1 98.81 297 ILE B N 1
ATOM 5622 C CA . ILE B 1 297 ? -13.297 30.156 21.734 1 98.81 297 ILE B CA 1
ATOM 5623 C C . ILE B 1 297 ? -13.406 28.688 22.141 1 98.81 297 ILE B C 1
ATOM 5625 O O . ILE B 1 297 ? -14.492 28.219 22.484 1 98.81 297 ILE B O 1
ATOM 5629 N N . ALA B 1 298 ? -12.273 27.922 22.094 1 98.75 298 ALA B N 1
ATOM 5630 C CA . ALA B 1 298 ? -12.328 26.469 22.203 1 98.75 298 ALA B CA 1
ATOM 5631 C C . ALA B 1 298 ? -11.461 25.969 23.359 1 98.75 298 ALA B C 1
ATOM 5633 O O . ALA B 1 298 ? -11.508 24.781 23.703 1 98.75 298 ALA B O 1
ATOM 5634 N N . GLY B 1 299 ? -10.68 26.797 23.938 1 98.75 299 GLY B N 1
ATOM 5635 C CA . GLY B 1 299 ? -9.828 26.391 25.031 1 98.75 299 GLY B CA 1
ATOM 5636 C C . GLY B 1 299 ? -8.445 25.953 24.594 1 98.75 299 GLY B C 1
ATOM 5637 O O . GLY B 1 299 ? -8.281 25.438 23.484 1 98.75 299 GLY B O 1
ATOM 5638 N N . SER B 1 300 ? -7.48 26.094 25.516 1 98.81 300 SER B N 1
ATOM 5639 C CA . SER B 1 300 ? -6.094 25.766 25.203 1 98.81 300 SER B CA 1
ATOM 5640 C C . SER B 1 300 ? -5.934 24.281 24.922 1 98.81 300 SER B C 1
ATOM 5642 O O . SER B 1 300 ? -5.023 23.875 24.188 1 98.81 300 SER B O 1
ATOM 5644 N N . GLU B 1 301 ? -6.859 23.422 25.406 1 98.69 301 GLU B N 1
ATOM 5645 C CA . GLU B 1 301 ? -6.777 21.969 25.25 1 98.69 301 GLU B CA 1
ATOM 5646 C C . GLU B 1 301 ? -7.082 21.547 23.812 1 98.69 301 GLU B C 1
ATOM 5648 O O . GLU B 1 301 ? -6.816 20.406 23.422 1 98.69 301 GLU B O 1
ATOM 5653 N N . SER B 1 302 ? -7.562 22.484 22.984 1 98.88 302 SER B N 1
ATOM 5654 C CA . SER B 1 302 ? -7.922 22.188 21.609 1 98.88 302 SER B CA 1
ATOM 5655 C C . SER B 1 302 ? -6.832 22.641 20.641 1 98.88 302 SER B C 1
ATOM 5657 O O . SER B 1 302 ? -7.051 22.703 19.422 1 98.88 302 SER B O 1
ATOM 5659 N N . ILE B 1 303 ? -5.68 23 21.156 1 98.94 303 ILE B N 1
ATOM 5660 C CA . ILE B 1 303 ? -4.73 23.703 20.312 1 98.94 303 ILE B CA 1
ATOM 5661 C C . ILE B 1 303 ? -3.424 22.906 20.234 1 98.94 303 ILE B C 1
ATOM 5663 O O . ILE B 1 303 ? -2.961 22.375 21.234 1 98.94 303 ILE B O 1
ATOM 5667 N N . GLY B 1 304 ? -2.895 22.719 19.078 1 98.94 304 GLY B N 1
ATOM 5668 C CA . GLY B 1 304 ? -1.548 22.25 18.797 1 98.94 304 GLY B CA 1
ATOM 5669 C C . GLY B 1 304 ? -0.836 23.047 17.734 1 98.94 304 GLY B C 1
ATOM 5670 O O . GLY B 1 304 ? -1.275 24.141 17.375 1 98.94 304 GLY B O 1
ATOM 5671 N N . ILE B 1 305 ? 0.306 22.547 17.281 1 98.94 305 ILE B N 1
ATOM 5672 C CA . ILE B 1 305 ? 1.117 23.25 16.297 1 98.94 305 ILE B CA 1
ATOM 5673 C C . ILE B 1 305 ? 1.244 22.406 15.039 1 98.94 305 ILE B C 1
ATOM 5675 O O . ILE B 1 305 ? 1.604 21.234 15.102 1 98.94 305 ILE B O 1
ATOM 5679 N N . GLY B 1 306 ? 0.89 22.906 13.906 1 98.81 306 GLY B N 1
ATOM 5680 C CA . GLY B 1 306 ? 1.101 22.359 12.578 1 98.81 306 GLY B CA 1
ATOM 5681 C C . GLY B 1 306 ? 1.805 23.312 11.633 1 98.81 306 GLY B C 1
ATOM 5682 O O . GLY B 1 306 ? 1.157 24 10.844 1 98.81 306 GLY B O 1
ATOM 5683 N N . GLY B 1 307 ? 3.012 23.328 11.633 1 98.25 307 GLY B N 1
ATOM 5684 C CA . GLY B 1 307 ? 3.838 24.375 11.062 1 98.25 307 GLY B CA 1
ATOM 5685 C C . GLY B 1 307 ? 3.646 24.547 9.57 1 98.25 307 GLY B C 1
ATOM 5686 O O . GLY B 1 307 ? 3.732 25.656 9.047 1 98.25 307 GLY B O 1
ATOM 5687 N N . ASP B 1 308 ? 3.395 23.422 8.859 1 98.25 308 ASP B N 1
ATOM 5688 C CA . ASP B 1 308 ? 3.143 23.469 7.422 1 98.25 308 ASP B CA 1
ATOM 5689 C C . ASP B 1 308 ? 4.406 23.859 6.656 1 98.25 308 ASP B C 1
ATOM 5691 O O . ASP B 1 308 ? 4.332 24.312 5.512 1 98.25 308 ASP B O 1
ATOM 5695 N N . TYR B 1 309 ? 5.574 23.766 7.285 1 98.5 309 TYR B N 1
ATOM 5696 C CA . TYR B 1 309 ? 6.832 24.109 6.641 1 98.5 309 TYR B CA 1
ATOM 5697 C C . TYR B 1 309 ? 7.039 23.297 5.371 1 98.5 309 TYR B C 1
ATOM 5699 O O . TYR B 1 309 ? 6.613 22.141 5.293 1 98.5 309 TYR B O 1
ATOM 5707 N N . ASP B 1 310 ? 7.684 23.906 4.402 1 97.81 310 ASP B N 1
ATOM 5708 C CA . ASP B 1 310 ? 8.055 23.344 3.109 1 97.81 310 ASP B CA 1
ATOM 5709 C C . ASP B 1 310 ? 6.824 23.109 2.238 1 97.81 310 ASP B C 1
ATOM 5711 O O . ASP B 1 310 ? 6.934 22.594 1.126 1 97.81 310 ASP B O 1
ATOM 5715 N N . GLY B 1 311 ? 5.641 23.516 2.74 1 96 311 GLY B N 1
ATOM 5716 C CA . GLY B 1 311 ? 4.414 23.406 1.965 1 96 311 GLY B CA 1
ATOM 5717 C C . GLY B 1 311 ? 4.012 24.703 1.294 1 96 311 GLY B C 1
ATOM 5718 O O . GLY B 1 311 ? 3.164 24.719 0.399 1 96 311 GLY B O 1
ATOM 5719 N N . VAL B 1 312 ? 4.621 25.828 1.773 1 91.88 312 VAL B N 1
ATOM 5720 C CA . VAL B 1 312 ? 4.324 27.156 1.246 1 91.88 312 VAL B CA 1
ATOM 5721 C C . VAL B 1 312 ? 5.605 27.984 1.17 1 91.88 312 VAL B C 1
ATOM 5723 O O . VAL B 1 312 ? 6.664 27.531 1.62 1 91.88 312 VAL B O 1
ATOM 5726 N N . GLU B 1 313 ? 5.527 29.188 0.637 1 87.81 313 GLU B N 1
ATOM 5727 C CA . GLU B 1 313 ? 6.73 29.953 0.359 1 87.81 313 GLU B CA 1
ATOM 5728 C C . GLU B 1 313 ? 7.012 30.953 1.479 1 87.81 313 GLU B C 1
ATOM 5730 O O . GLU B 1 313 ? 8.172 31.281 1.747 1 87.81 313 GLU B O 1
ATOM 5735 N N . ARG B 1 314 ? 5.969 31.406 2.123 1 92 314 ARG B N 1
ATOM 5736 C CA . ARG B 1 314 ? 6.148 32.531 3.045 1 92 314 ARG B CA 1
ATOM 5737 C C . ARG B 1 314 ? 5.773 32.125 4.469 1 92 314 ARG B C 1
ATOM 5739 O O . ARG B 1 314 ? 4.711 31.547 4.699 1 92 314 ARG B O 1
ATOM 5746 N N . PHE B 1 315 ? 6.648 32.531 5.391 1 96 315 PHE B N 1
ATOM 5747 C CA . PHE B 1 315 ? 6.441 32.281 6.812 1 96 315 PHE B CA 1
ATOM 5748 C C . PHE B 1 315 ? 6.66 33.562 7.605 1 96 315 PHE B C 1
ATOM 5750 O O . PHE B 1 315 ? 7.289 34.5 7.113 1 96 315 PHE B O 1
ATOM 5757 N N . PRO B 1 316 ? 6.109 33.656 8.789 1 96.94 316 PRO B N 1
ATOM 5758 C CA . PRO B 1 316 ? 6.266 34.875 9.594 1 96.94 316 PRO B CA 1
ATOM 5759 C C . PRO B 1 316 ? 7.727 35.188 9.93 1 96.94 316 PRO B C 1
ATOM 5761 O O . PRO B 1 316 ? 8.523 34.25 10.109 1 96.94 316 PRO B O 1
ATOM 5764 N N . GLU B 1 317 ? 8.008 36.5 9.992 1 97.06 317 GLU B N 1
ATOM 5765 C CA . GLU B 1 317 ? 9.312 36.906 10.516 1 97.06 317 GLU B CA 1
ATOM 5766 C C . GLU B 1 317 ? 9.547 36.312 11.906 1 97.06 317 GLU B C 1
ATOM 5768 O O . GLU B 1 317 ? 8.703 36.469 12.789 1 97.06 317 GLU B O 1
ATOM 5773 N N . GLY B 1 318 ? 10.648 35.594 12.039 1 97.38 318 GLY B N 1
ATOM 5774 C CA . GLY B 1 318 ? 10.969 34.969 13.312 1 97.38 318 GLY B CA 1
ATOM 5775 C C . GLY B 1 318 ? 10.609 33.5 13.352 1 97.38 318 GLY B C 1
ATOM 5776 O O . GLY B 1 318 ? 10.93 32.812 14.312 1 97.38 318 GLY B O 1
ATOM 5777 N N . LEU B 1 319 ? 9.922 33.062 12.32 1 98.38 319 LEU B N 1
ATOM 5778 C CA . LEU B 1 319 ? 9.508 31.672 12.188 1 98.38 319 LEU B CA 1
ATOM 5779 C C . LEU B 1 319 ? 9.828 31.125 10.805 1 98.38 319 LEU B C 1
ATOM 5781 O O . LEU B 1 319 ? 8.984 30.469 10.18 1 98.38 319 LEU B O 1
ATOM 5785 N N . GLU B 1 320 ? 11.039 31.328 10.344 1 97.12 320 GLU B N 1
ATOM 5786 C CA . GLU B 1 320 ? 11.43 31.125 8.945 1 97.12 320 GLU B CA 1
ATOM 5787 C C . GLU B 1 320 ? 11.609 29.641 8.641 1 97.12 320 GLU B C 1
ATOM 5789 O O . GLU B 1 320 ? 11.523 29.234 7.48 1 97.12 320 GLU B O 1
ATOM 5794 N N . ASP B 1 321 ? 11.969 28.859 9.648 1 98.12 321 ASP B N 1
ATOM 5795 C CA . ASP B 1 321 ? 12.141 27.422 9.469 1 98.12 321 ASP B CA 1
ATOM 5796 C C . ASP B 1 321 ? 11.875 26.672 10.773 1 98.12 321 ASP B C 1
ATOM 5798 O O . ASP B 1 321 ? 11.5 27.281 11.781 1 98.12 321 ASP B O 1
ATOM 5802 N N . VAL B 1 322 ? 12.031 25.406 10.805 1 98.75 322 VAL B N 1
ATOM 5803 C CA . VAL B 1 322 ? 11.594 24.547 11.898 1 98.75 322 VAL B CA 1
ATOM 5804 C C . VAL B 1 322 ? 12.477 24.766 13.125 1 98.75 322 VAL B C 1
ATOM 5806 O O . VAL B 1 322 ? 12.133 24.359 14.234 1 98.75 322 VAL B O 1
ATOM 5809 N N . SER B 1 323 ? 13.602 25.406 13 1 98.62 323 SER B N 1
ATOM 5810 C CA . SER B 1 323 ? 14.469 25.688 14.141 1 98.62 323 SER B CA 1
ATOM 5811 C C . SER B 1 323 ? 13.922 26.828 14.984 1 98.62 323 SER B C 1
ATOM 5813 O O . SER B 1 323 ? 14.391 27.062 16.109 1 98.62 323 SER B O 1
ATOM 5815 N N . LYS B 1 324 ? 12.867 27.5 14.539 1 98.62 324 LYS B N 1
ATOM 5816 C CA . LYS B 1 324 ? 12.445 28.766 15.141 1 98.62 324 LYS B CA 1
ATOM 5817 C C . LYS B 1 324 ? 11.211 28.562 16.016 1 98.62 324 LYS B C 1
ATOM 5819 O O . LYS B 1 324 ? 10.648 29.531 16.531 1 98.62 324 LYS B O 1
ATOM 5824 N N . TYR B 1 325 ? 10.758 27.344 16.281 1 98.81 325 TYR B N 1
ATOM 5825 C CA . TYR B 1 325 ? 9.57 27.062 17.094 1 98.81 325 TYR B CA 1
ATOM 5826 C C . TYR B 1 325 ? 9.672 27.719 18.453 1 98.81 325 TYR B C 1
ATOM 5828 O O . TYR B 1 325 ? 8.672 28.203 19 1 98.81 325 TYR B O 1
ATOM 5836 N N . PRO B 1 326 ? 10.906 27.859 19.078 1 98.62 326 PRO B N 1
ATOM 5837 C CA . PRO B 1 326 ? 10.992 28.484 20.406 1 98.62 326 PRO B CA 1
ATOM 5838 C C . PRO B 1 326 ? 10.516 29.922 20.422 1 98.62 326 PRO B C 1
ATOM 5840 O O . PRO B 1 326 ? 10.023 30.406 21.438 1 98.62 326 PRO B O 1
ATOM 5843 N N . SER B 1 327 ? 10.602 30.578 19.25 1 98.5 327 SER B N 1
ATOM 5844 C CA . SER B 1 327 ? 10.156 31.969 19.172 1 98.5 327 SER B CA 1
ATOM 5845 C C . SER B 1 327 ? 8.656 32.094 19.438 1 98.5 327 SER B C 1
ATOM 5847 O O . SER B 1 327 ? 8.211 33.031 20.062 1 98.5 327 SER B O 1
ATOM 5849 N N . LEU B 1 328 ? 7.883 31.141 18.984 1 98.81 328 LEU B N 1
ATOM 5850 C CA . LEU B 1 328 ? 6.445 31.141 19.234 1 98.81 328 LEU B CA 1
ATOM 5851 C C . LEU B 1 328 ? 6.152 30.922 20.719 1 98.81 328 LEU B C 1
ATOM 5853 O O . LEU B 1 328 ? 5.309 31.609 21.297 1 98.81 328 LEU B O 1
ATOM 5857 N N . ILE B 1 329 ? 6.84 29.953 21.344 1 98.75 329 ILE B N 1
ATOM 5858 C CA . ILE B 1 329 ? 6.594 29.625 22.734 1 98.75 329 ILE B CA 1
ATOM 5859 C C . ILE B 1 329 ? 6.973 30.812 23.625 1 98.75 329 ILE B C 1
ATOM 5861 O O . ILE B 1 329 ? 6.266 31.125 24.578 1 98.75 329 ILE B O 1
ATOM 5865 N N . GLU B 1 330 ? 8.07 31.438 23.266 1 98.44 330 GLU B N 1
ATOM 5866 C CA . GLU B 1 330 ? 8.477 32.656 23.969 1 98.44 330 GLU B CA 1
ATOM 5867 C C . GLU B 1 330 ? 7.387 33.719 23.906 1 98.44 330 GLU B C 1
ATOM 5869 O O . GLU B 1 330 ? 7.047 34.312 24.922 1 98.44 330 GLU B O 1
ATOM 5874 N N . GLU B 1 331 ? 6.852 33.906 22.719 1 98.5 331 GLU B N 1
ATOM 5875 C CA . GLU B 1 331 ? 5.812 34.906 22.531 1 98.5 331 GLU B CA 1
ATOM 5876 C C . GLU B 1 331 ? 4.555 34.562 23.312 1 98.5 331 GLU B C 1
ATOM 5878 O O . GLU B 1 331 ? 3.936 35.469 23.922 1 98.5 331 GLU B O 1
ATOM 5883 N N . LEU B 1 332 ? 4.145 33.312 23.312 1 98.81 332 LEU B N 1
ATOM 5884 C CA . LEU B 1 332 ? 2.951 32.906 24.047 1 98.81 332 LEU B CA 1
ATOM 5885 C C . LEU B 1 332 ? 3.15 33.094 25.547 1 98.81 332 LEU B C 1
ATOM 5887 O O . LEU B 1 332 ? 2.23 33.5 26.266 1 98.81 332 LEU B O 1
ATOM 5891 N N . LEU B 1 333 ? 4.395 32.812 26.047 1 98.31 333 LEU B N 1
ATOM 5892 C CA . LEU B 1 333 ? 4.719 33.062 27.453 1 98.31 333 LEU B CA 1
ATOM 5893 C C . LEU B 1 333 ? 4.59 34.562 27.766 1 98.31 333 LEU B C 1
ATOM 5895 O O . LEU B 1 333 ? 4.02 34.938 28.797 1 98.31 333 LEU B O 1
ATOM 5899 N N . ARG B 1 334 ? 5.059 35.375 26.891 1 97.62 334 ARG B N 1
ATOM 5900 C CA . ARG B 1 334 ? 4.984 36.812 27.062 1 97.62 334 ARG B CA 1
ATOM 5901 C C . ARG B 1 334 ? 3.535 37.281 27.141 1 97.62 334 ARG B C 1
ATOM 5903 O O . ARG B 1 334 ? 3.223 38.25 27.859 1 97.62 334 ARG B O 1
ATOM 5910 N N . ARG B 1 335 ? 2.713 36.594 26.484 1 98 335 ARG B N 1
ATOM 5911 C CA . ARG B 1 335 ? 1.303 36.938 26.406 1 98 335 ARG B CA 1
ATOM 5912 C C . ARG B 1 335 ? 0.515 36.375 27.578 1 98 335 ARG B C 1
ATOM 5914 O O . ARG B 1 335 ? -0.707 36.531 27.641 1 98 335 ARG B O 1
ATOM 5921 N N . GLY B 1 336 ? 1.158 35.625 28.438 1 97.81 336 GLY B N 1
ATOM 5922 C CA . GLY B 1 336 ? 0.516 35.219 29.672 1 97.81 336 GLY B CA 1
ATOM 5923 C C . GLY B 1 336 ? 0.069 33.75 29.656 1 97.81 336 GLY B C 1
ATOM 5924 O O . GLY B 1 336 ? -0.585 33.281 30.594 1 97.81 336 GLY B O 1
ATOM 5925 N N . TRP B 1 337 ? 0.378 32.969 28.594 1 98.5 337 TRP B N 1
ATOM 5926 C CA . TRP B 1 337 ? 0.118 31.531 28.625 1 98.5 337 TRP B CA 1
ATOM 5927 C C . TRP B 1 337 ? 0.933 30.844 29.719 1 98.5 337 TRP B C 1
ATOM 5929 O O . TRP B 1 337 ? 2.111 31.156 29.906 1 98.5 337 TRP B O 1
ATOM 5939 N N . ASN B 1 338 ? 0.318 30.016 30.484 1 97.31 338 ASN B N 1
ATOM 5940 C CA . ASN B 1 338 ? 1.078 29.344 31.516 1 97.31 338 ASN B CA 1
ATOM 5941 C C . ASN B 1 338 ? 1.724 28.062 31 1 97.31 338 ASN B C 1
ATOM 5943 O O . ASN B 1 338 ? 1.423 27.625 29.891 1 97.31 338 ASN B O 1
ATOM 5947 N N . GLU B 1 339 ? 2.57 27.5 31.766 1 97.06 339 GLU B N 1
ATOM 5948 C CA . GLU B 1 339 ? 3.387 26.375 31.328 1 97.06 339 GLU B CA 1
ATOM 5949 C C . GLU B 1 339 ? 2.531 25.141 31.078 1 97.06 339 GLU B C 1
ATOM 5951 O O . GLU B 1 339 ? 2.818 24.359 30.172 1 97.06 339 GLU B O 1
ATOM 5956 N N . MET B 1 340 ? 1.517 24.891 31.859 1 98.19 340 MET B N 1
ATOM 5957 C CA . MET B 1 340 ? 0.631 23.75 31.672 1 98.19 340 MET B CA 1
ATOM 5958 C C . MET B 1 340 ?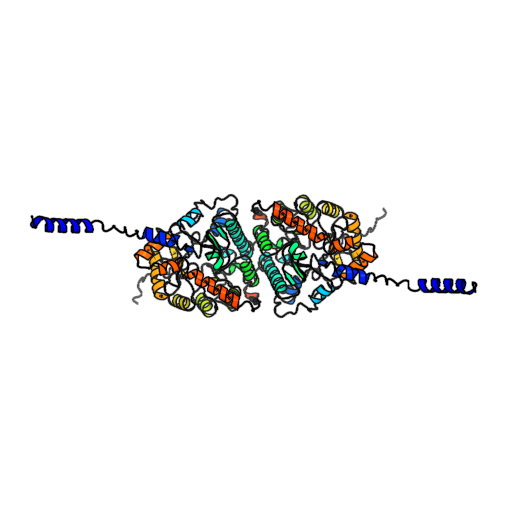 -0.073 23.828 30.312 1 98.19 340 MET B C 1
ATOM 5960 O O . MET B 1 340 ? -0.154 22.844 29.594 1 98.19 340 MET B O 1
ATOM 5964 N N . GLU B 1 341 ? -0.608 25 30 1 98.75 341 GLU B N 1
ATOM 5965 C CA . GLU B 1 341 ? -1.235 25.219 28.703 1 98.75 341 GLU B CA 1
ATOM 5966 C C . GLU B 1 341 ? -0.249 24.969 27.562 1 98.75 341 GLU B C 1
ATOM 5968 O O . GLU B 1 341 ? -0.591 24.328 26.578 1 98.75 341 GLU B O 1
ATOM 5973 N N . LEU B 1 342 ? 0.957 25.438 27.734 1 98.88 342 LEU B N 1
ATOM 5974 C CA . LEU B 1 342 ? 1.939 25.344 26.656 1 98.88 342 LEU B CA 1
ATOM 5975 C C . LEU B 1 342 ? 2.451 23.906 26.516 1 98.88 342 LEU B C 1
ATOM 5977 O O . LEU B 1 342 ? 2.758 23.469 25.406 1 98.88 342 LEU B O 1
ATOM 5981 N N . LYS B 1 343 ? 2.516 23.125 27.625 1 98.81 343 LYS B N 1
ATOM 5982 C CA . LYS B 1 343 ? 2.807 21.688 27.516 1 98.81 343 LYS B CA 1
ATOM 5983 C C . LYS B 1 343 ? 1.741 20.984 26.688 1 98.81 343 LYS B C 1
ATOM 5985 O O . LYS B 1 343 ? 2.053 20.062 25.922 1 98.81 343 LYS B O 1
ATOM 5990 N N . GLY B 1 344 ? 0.491 21.391 26.938 1 98.88 344 GLY B N 1
ATOM 5991 C CA . GLY B 1 344 ? -0.598 20.891 26.125 1 98.88 344 GLY B CA 1
ATOM 5992 C C . GLY B 1 344 ? -0.425 21.203 24.641 1 98.88 344 GLY B C 1
ATOM 5993 O O . GLY B 1 344 ? -0.509 20.297 23.797 1 98.88 344 GLY B O 1
ATOM 5994 N N . VAL B 1 345 ? -0.1 22.438 24.312 1 98.94 345 VAL B N 1
ATOM 5995 C CA . VAL B 1 345 ? 0.057 22.922 22.938 1 98.94 345 VAL B CA 1
ATOM 5996 C C . VAL B 1 345 ? 1.213 22.172 22.266 1 98.94 345 VAL B C 1
ATOM 5998 O O . VAL B 1 345 ? 1.12 21.797 21.109 1 98.94 345 VAL B O 1
ATOM 6001 N N . LEU B 1 346 ? 2.234 21.938 23.062 1 98.94 346 LEU B N 1
ATOM 6002 C CA . LEU B 1 346 ? 3.455 21.344 22.531 1 98.94 346 LEU B CA 1
ATOM 6003 C C . LEU B 1 346 ? 3.25 19.859 22.234 1 98.94 346 LEU B C 1
ATOM 6005 O O . LEU B 1 346 ? 3.766 19.344 21.234 1 98.94 346 LEU B O 1
ATOM 6009 N N . LYS B 1 347 ? 2.453 19.188 23.094 1 98.81 347 LYS B N 1
ATOM 6010 C CA . LYS B 1 347 ? 2.553 17.734 22.984 1 98.81 347 LYS B CA 1
ATOM 6011 C C . LYS B 1 347 ? 1.295 17.047 23.516 1 98.81 347 LYS B C 1
ATOM 6013 O O . LYS B 1 347 ? 0.689 16.219 22.812 1 98.81 347 LYS B O 1
ATOM 6018 N N . GLU B 1 348 ? 0.821 17.375 24.641 1 98.81 348 GLU B N 1
ATOM 6019 C CA . GLU B 1 348 ? -0.126 16.562 25.391 1 98.81 348 GLU B CA 1
ATOM 6020 C C . GLU B 1 348 ? -1.511 16.594 24.75 1 98.81 348 GLU B C 1
ATOM 6022 O O . GLU B 1 348 ? -2.242 15.602 24.812 1 98.81 348 GLU B O 1
ATOM 6027 N N . ASN B 1 349 ? -1.88 17.719 24.234 1 98.94 349 ASN B N 1
ATOM 6028 C CA . ASN B 1 349 ? -3.189 17.812 23.609 1 98.94 349 ASN B CA 1
ATOM 6029 C C . ASN B 1 349 ? -3.312 16.844 22.438 1 98.94 349 ASN B C 1
ATOM 6031 O O . ASN B 1 349 ? -4.32 16.141 22.297 1 98.94 349 ASN B O 1
ATOM 6035 N N . PHE B 1 350 ? -2.285 16.797 21.625 1 98.94 350 PHE B N 1
ATOM 6036 C CA . PHE B 1 350 ? -2.336 15.883 20.5 1 98.94 350 PHE B CA 1
ATOM 6037 C C . PHE B 1 350 ? -2.342 14.43 20.969 1 98.94 350 PHE B C 1
ATOM 6039 O O . PHE B 1 350 ? -3.078 13.602 20.422 1 98.94 350 PHE B O 1
ATOM 6046 N N . LEU B 1 351 ? -1.502 14.078 21.891 1 98.94 351 LEU B N 1
ATOM 6047 C CA . LEU B 1 351 ? -1.434 12.703 22.391 1 98.94 351 LEU B CA 1
ATOM 6048 C C . LEU B 1 351 ? -2.787 12.258 22.922 1 98.94 351 LEU B C 1
ATOM 6050 O O . LEU B 1 351 ? -3.186 11.102 22.734 1 98.94 351 LEU B O 1
ATOM 6054 N N . ARG B 1 352 ? -3.447 13.172 23.578 1 98.88 352 ARG B N 1
ATOM 6055 C CA . ARG B 1 352 ? -4.785 12.867 24.062 1 98.88 352 ARG B CA 1
ATOM 6056 C C . ARG B 1 352 ? -5.719 12.484 22.922 1 98.88 352 ARG B C 1
ATOM 6058 O O . ARG B 1 352 ? -6.422 11.477 23 1 98.88 352 ARG B O 1
ATOM 6065 N N . VAL B 1 353 ? -5.695 13.273 21.906 1 98.94 353 VAL B N 1
ATOM 6066 C CA . VAL B 1 353 ? -6.559 13.039 20.75 1 98.94 353 VAL B CA 1
ATOM 6067 C C . VAL B 1 353 ? -6.203 11.703 20.109 1 98.94 353 VAL B C 1
ATOM 6069 O O . VAL B 1 353 ? -7.086 10.898 19.812 1 98.94 353 VAL B O 1
ATOM 6072 N N . PHE B 1 354 ? -4.945 11.477 19.891 1 98.94 354 PHE B N 1
ATOM 6073 C CA . PHE B 1 354 ? -4.48 10.258 19.234 1 98.94 354 PHE B CA 1
ATOM 6074 C C . PHE B 1 354 ? -4.879 9.031 20.047 1 98.94 354 PHE B C 1
ATOM 6076 O O . PHE B 1 354 ? -5.359 8.039 19.5 1 98.94 354 PHE B O 1
ATOM 6083 N N . ARG B 1 355 ? -4.727 9.086 21.359 1 98.88 355 ARG B N 1
ATOM 6084 C CA . ARG B 1 355 ? -5.105 7.988 22.234 1 98.88 355 ARG B CA 1
ATOM 6085 C C . ARG B 1 355 ? -6.598 7.691 22.141 1 98.88 355 ARG B C 1
ATOM 6087 O O . ARG B 1 355 ? -7.008 6.531 22.141 1 98.88 355 ARG B O 1
ATOM 6094 N N . GLU B 1 356 ? -7.352 8.734 22.078 1 98.88 356 GLU B N 1
ATOM 6095 C CA . GLU B 1 356 ? -8.797 8.547 22 1 98.88 356 GLU B CA 1
ATOM 6096 C C . GLU B 1 356 ? -9.188 7.902 20.672 1 98.88 356 GLU B C 1
ATOM 6098 O O . GLU B 1 356 ? -10.117 7.09 20.609 1 98.88 356 GLU B O 1
ATOM 6103 N N . VAL B 1 357 ? -8.547 8.297 19.625 1 98.94 357 VAL B N 1
ATOM 6104 C CA . VAL B 1 357 ? -8.797 7.688 18.328 1 98.94 357 VAL B CA 1
ATOM 6105 C C . VAL B 1 357 ? -8.445 6.203 18.375 1 98.94 357 VAL B C 1
ATOM 6107 O O . VAL B 1 357 ? -9.18 5.367 17.844 1 98.94 357 VAL B O 1
ATOM 6110 N N . GLU B 1 358 ? -7.348 5.848 19.047 1 98.81 358 GLU B N 1
ATOM 6111 C CA . GLU B 1 358 ? -6.965 4.453 19.219 1 98.81 358 GLU B CA 1
ATOM 6112 C C . GLU B 1 358 ? -7.992 3.701 20.062 1 98.81 358 GLU B C 1
ATOM 6114 O O . GLU B 1 358 ? -8.258 2.523 19.812 1 98.81 358 GLU B O 1
ATOM 6119 N N . ASN B 1 359 ? -8.531 4.398 21.016 1 98.75 359 ASN B N 1
ATOM 6120 C CA . ASN B 1 359 ? -9.57 3.787 21.844 1 98.75 359 ASN B CA 1
ATOM 6121 C C . ASN B 1 359 ? -10.812 3.445 21.016 1 98.75 359 ASN B C 1
ATOM 6123 O O . ASN B 1 359 ? -11.398 2.377 21.188 1 98.75 359 ASN B O 1
ATOM 6127 N N . VAL B 1 360 ? -11.172 4.383 20.172 1 98.69 360 VAL B N 1
ATOM 6128 C CA . VAL B 1 360 ? -12.32 4.137 19.297 1 98.69 360 VAL B CA 1
ATOM 6129 C C . VAL B 1 360 ? -12.039 2.934 18.406 1 98.69 360 VAL B C 1
ATOM 6131 O O . VAL B 1 360 ? -12.922 2.104 18.172 1 98.69 360 VAL B O 1
ATOM 6134 N N . ARG B 1 361 ? -10.844 2.811 17.844 1 98.44 361 ARG B N 1
ATOM 6135 C CA . ARG B 1 361 ? -10.43 1.638 17.078 1 98.44 361 ARG B CA 1
ATOM 6136 C C . ARG B 1 361 ? -10.633 0.359 17.891 1 98.44 361 ARG B C 1
ATOM 6138 O O . ARG B 1 361 ? -11.203 -0.612 17.391 1 98.44 361 ARG B O 1
ATOM 6145 N N . ASN B 1 362 ? -10.125 0.349 19.156 1 97.88 362 ASN B N 1
ATOM 6146 C CA . ASN B 1 362 ? -10.195 -0.836 20 1 97.88 362 ASN B CA 1
ATOM 6147 C C . ASN B 1 362 ? -11.641 -1.261 20.266 1 97.88 362 ASN B C 1
ATOM 6149 O O . ASN B 1 362 ? -11.938 -2.453 20.328 1 97.88 362 ASN B O 1
ATOM 6153 N N . ILE B 1 363 ? -12.531 -0.324 20.344 1 96.38 363 ILE B N 1
ATOM 6154 C CA . ILE B 1 363 ? -13.945 -0.603 20.562 1 96.38 363 ILE B CA 1
ATOM 6155 C C . ILE B 1 363 ? -14.578 -1.127 19.281 1 96.38 363 ILE B C 1
ATOM 6157 O O . ILE B 1 363 ? -15.523 -1.918 19.328 1 96.38 363 ILE B O 1
ATOM 6161 N N . SER B 1 364 ? -13.969 -0.738 18.203 1 93.88 364 SER B N 1
ATOM 6162 C CA . SER B 1 364 ? -14.539 -1.085 16.906 1 93.88 364 SER B CA 1
ATOM 6163 C C . SER B 1 364 ? -13.93 -2.367 16.359 1 93.88 364 SER B C 1
ATOM 6165 O O . SER B 1 364 ? -14.141 -2.711 15.188 1 93.88 364 SER B O 1
ATOM 6167 N N . ARG B 1 365 ? -13.156 -3.082 17.062 1 88.31 365 ARG B N 1
ATOM 6168 C CA . ARG B 1 365 ? -12.367 -4.215 16.594 1 88.31 365 ARG B CA 1
ATOM 6169 C C . ARG B 1 365 ? -13.266 -5.34 16.094 1 88.31 365 ARG B C 1
ATOM 6171 O O . ARG B 1 365 ? -12.867 -6.109 15.211 1 88.31 365 ARG B O 1
ATOM 6178 N N . ALA B 1 366 ? -14.484 -5.359 16.594 1 88.12 366 ALA B N 1
ATOM 6179 C CA . ALA B 1 366 ? -15.398 -6.449 16.234 1 88.12 366 ALA B CA 1
ATOM 6180 C C . ALA B 1 366 ? -16.141 -6.137 14.938 1 88.12 366 ALA B C 1
ATOM 6182 O O . ALA B 1 366 ? -16.75 -7.023 14.336 1 88.12 366 ALA B O 1
ATOM 6183 N N . MET B 1 367 ? -15.938 -4.93 14.508 1 91.31 367 MET B N 1
ATOM 6184 C CA . MET B 1 367 ? -16.656 -4.531 13.305 1 91.31 367 MET B CA 1
ATOM 6185 C C . MET B 1 367 ? -15.914 -4.973 12.047 1 91.31 367 MET B C 1
ATOM 6187 O O . MET B 1 367 ? -14.688 -4.906 11.992 1 91.31 367 MET B O 1
ATOM 6191 N N . ASP B 1 368 ? -16.703 -5.363 11.008 1 92.12 368 ASP B N 1
ATOM 6192 C CA . ASP B 1 368 ? -16.125 -5.723 9.719 1 92.12 368 ASP B CA 1
ATOM 6193 C C . ASP B 1 368 ? -15.68 -4.48 8.953 1 92.12 368 ASP B C 1
ATOM 6195 O O . ASP B 1 368 ? -16.203 -3.387 9.172 1 92.12 368 ASP B O 1
ATOM 6199 N N . ALA B 1 369 ? -14.711 -4.695 8.125 1 96.06 369 ALA B N 1
ATOM 6200 C CA . ALA B 1 369 ? -14.297 -3.629 7.219 1 96.06 369 ALA B CA 1
ATOM 6201 C C . ALA B 1 369 ? -15.469 -3.15 6.363 1 96.06 369 ALA B C 1
ATOM 6203 O O . ALA B 1 369 ? -16.297 -3.951 5.934 1 96.06 369 ALA B O 1
ATOM 6204 N N . GLY B 1 370 ? -15.469 -1.783 6.156 1 96.75 370 GLY B N 1
ATOM 6205 C CA . GLY B 1 370 ? -16.469 -1.248 5.246 1 96.75 370 GLY B CA 1
ATOM 6206 C C . GLY B 1 370 ? -16.266 -1.698 3.812 1 96.75 370 GLY B C 1
ATOM 6207 O O . GLY B 1 370 ? -15.156 -1.656 3.291 1 96.75 370 GLY B O 1
ATOM 6208 N N . GLU B 1 371 ? -17.391 -2.168 3.17 1 97.31 371 GLU B N 1
ATOM 6209 C CA . GLU B 1 371 ? -17.281 -2.68 1.808 1 97.31 371 GLU B CA 1
ATOM 6210 C C . GLU B 1 371 ? -18.062 -1.807 0.829 1 97.31 371 GLU B C 1
ATOM 6212 O O . GLU B 1 371 ? -18.328 -2.217 -0.303 1 97.31 371 GLU B O 1
ATOM 6217 N N . SER B 1 372 ? -18.422 -0.548 1.338 1 96.19 372 SER B N 1
ATOM 6218 C CA . SER B 1 372 ? -19.141 0.381 0.467 1 96.19 372 SER B CA 1
ATOM 6219 C C . SER B 1 372 ? -18.281 0.792 -0.724 1 96.19 372 SER B C 1
ATOM 6221 O O . SER B 1 372 ? -17.062 0.984 -0.586 1 96.19 372 SER B O 1
ATOM 6223 N N . GLU B 1 373 ? -18.922 0.876 -1.852 1 95.31 373 GLU B N 1
ATOM 6224 C CA . GLU B 1 373 ? -18.281 1.362 -3.066 1 95.31 373 GLU B CA 1
ATOM 6225 C C . GLU B 1 373 ? -18.953 2.625 -3.586 1 95.31 373 GLU B C 1
ATOM 6227 O O . GLU B 1 373 ? -20.188 2.754 -3.51 1 95.31 373 GLU B O 1
ATOM 6232 N N . ILE B 1 374 ? -18.125 3.5 -4.004 1 96.88 374 ILE B N 1
ATOM 6233 C CA . ILE B 1 374 ? -18.688 4.672 -4.66 1 96.88 374 ILE B CA 1
ATOM 6234 C C . ILE B 1 374 ? -19.344 4.262 -5.98 1 96.88 374 ILE B C 1
ATOM 6236 O O . ILE B 1 374 ? -18.812 3.416 -6.703 1 96.88 374 ILE B O 1
ATOM 6240 N N . PRO B 1 375 ? -20.547 4.824 -6.344 1 94.88 375 PRO B N 1
ATOM 6241 C CA . PRO B 1 375 ? -21.156 4.484 -7.625 1 94.88 375 PRO B CA 1
ATOM 6242 C C . PRO B 1 375 ? -20.219 4.703 -8.812 1 94.88 375 PRO B C 1
ATOM 6244 O O . PRO B 1 375 ? -19.531 5.727 -8.875 1 94.88 375 PRO B O 1
ATOM 6247 N N . HIS B 1 376 ? -20.219 3.736 -9.672 1 92.31 376 HIS B N 1
ATOM 6248 C CA . HIS B 1 376 ? -19.312 3.725 -10.812 1 92.31 376 HIS B CA 1
ATOM 6249 C C . HIS B 1 376 ? -19.453 5 -11.633 1 92.31 376 HIS B C 1
ATOM 6251 O O . HIS B 1 376 ? -18.453 5.559 -12.094 1 92.31 376 HIS B O 1
ATOM 6257 N N . GLU B 1 377 ? -20.625 5.539 -11.789 1 93.88 377 GLU B N 1
ATOM 6258 C CA . GLU B 1 377 ? -20.922 6.691 -12.641 1 93.88 377 GLU B CA 1
ATOM 6259 C C . GLU B 1 377 ? -20.281 7.961 -12.094 1 93.88 377 GLU B C 1
ATOM 6261 O O . GLU B 1 377 ? -19.969 8.883 -12.852 1 93.88 377 GLU B O 1
ATOM 6266 N N . GLU B 1 378 ? -20 7.949 -10.805 1 95 378 GLU B N 1
ATOM 6267 C CA . GLU B 1 378 ? -19.453 9.141 -10.164 1 95 378 GLU B CA 1
ATOM 6268 C C . GLU B 1 378 ? -17.953 9.242 -10.359 1 95 378 GLU B C 1
ATOM 6270 O O . GLU B 1 378 ? -17.375 10.32 -10.211 1 95 378 GLU B O 1
ATOM 6275 N N . VAL B 1 379 ? -17.281 8.094 -10.719 1 96.38 379 VAL B N 1
ATOM 6276 C CA . VAL B 1 379 ? -15.82 8.125 -10.727 1 96.38 379 VAL B CA 1
ATOM 6277 C C . VAL B 1 379 ? -15.305 7.594 -12.062 1 96.38 379 VAL B C 1
ATOM 6279 O O . VAL B 1 379 ? -14.086 7.543 -12.281 1 96.38 379 VAL B O 1
ATOM 6282 N N . GLN B 1 380 ? -16.188 7.176 -12.93 1 94.06 380 GLN B N 1
ATOM 6283 C CA . GLN B 1 380 ? -15.75 6.605 -14.203 1 94.06 380 GLN B CA 1
ATOM 6284 C C . GLN B 1 380 ? -15.016 7.645 -15.047 1 94.06 380 GLN B C 1
ATOM 6286 O O . GLN B 1 380 ? -15.461 8.789 -15.148 1 94.06 380 GLN B O 1
ATOM 6291 N N . ASN B 1 381 ? -13.883 7.352 -15.523 1 96 381 ASN B N 1
ATOM 6292 C CA . ASN B 1 381 ? -13.062 8.141 -16.438 1 96 381 ASN B CA 1
ATOM 6293 C C . ASN B 1 381 ? -12.117 7.262 -17.25 1 96 381 ASN B C 1
ATOM 6295 O O . ASN B 1 381 ? -12.102 6.039 -17.078 1 96 381 ASN B O 1
ATOM 6299 N N . SER B 1 382 ? -11.312 7.789 -18.141 1 96.62 382 SER B N 1
ATOM 6300 C CA . SER B 1 382 ? -10.523 7.02 -19.109 1 96.62 382 SER B CA 1
ATOM 6301 C C . SER B 1 382 ? -9.375 6.293 -18.422 1 96.62 382 SER B C 1
ATOM 6303 O O . SER B 1 382 ? -8.805 5.352 -18.969 1 96.62 382 SER B O 1
ATOM 6305 N N . CYS B 1 383 ? -9.031 6.672 -17.172 1 98.12 383 CYS B N 1
ATOM 6306 C CA . CYS B 1 383 ? -7.902 6.074 -16.484 1 98.12 383 CYS B CA 1
ATOM 6307 C C . CYS B 1 383 ? -8.375 5.059 -15.445 1 98.12 383 CYS B C 1
ATOM 6309 O O . CYS B 1 383 ? -7.57 4.539 -14.664 1 98.12 383 CYS B O 1
ATOM 6311 N N . ARG B 1 384 ? -9.664 4.812 -15.445 1 96.69 384 ARG B N 1
ATOM 6312 C CA . ARG B 1 384 ? -10.266 3.836 -14.539 1 96.69 384 ARG B CA 1
ATOM 6313 C C . ARG B 1 384 ? -10.867 2.668 -15.312 1 96.69 384 ARG B C 1
ATOM 6315 O O . ARG B 1 384 ? -11.758 2.863 -16.141 1 96.69 384 ARG B O 1
ATOM 6322 N N . LEU B 1 385 ? -10.336 1.496 -15.047 1 95.38 385 LEU B N 1
ATOM 6323 C CA . LEU B 1 385 ? -10.836 0.311 -15.734 1 95.38 385 LEU B CA 1
ATOM 6324 C C . LEU B 1 385 ? -12.281 0.026 -15.344 1 95.38 385 LEU B C 1
ATOM 6326 O O . LEU B 1 385 ? -12.633 0.085 -14.164 1 95.38 385 LEU B O 1
ATOM 6330 N N . ASP B 1 386 ? -13.117 -0.244 -16.344 1 92 386 ASP B N 1
ATOM 6331 C CA . ASP B 1 386 ? -14.5 -0.657 -16.109 1 92 386 ASP B CA 1
ATOM 6332 C C . ASP B 1 386 ? -14.57 -2.139 -15.742 1 92 386 ASP B C 1
ATOM 6334 O O . ASP B 1 386 ? -14.305 -3.002 -16.578 1 92 386 ASP B O 1
ATOM 6338 N N . LEU B 1 387 ? -14.945 -2.438 -14.539 1 89.69 387 LEU B N 1
ATOM 6339 C CA . LEU B 1 387 ? -14.914 -3.807 -14.031 1 89.69 387 LEU B CA 1
ATOM 6340 C C . LEU B 1 387 ? -16.266 -4.484 -14.219 1 89.69 387 LEU B C 1
ATOM 6342 O O . LEU B 1 387 ? -16.453 -5.621 -13.781 1 89.69 387 LEU B O 1
ATOM 6346 N N . ARG B 1 388 ? -17.406 -3.887 -14.75 1 83.44 388 ARG B N 1
ATOM 6347 C CA . ARG B 1 388 ? -18.75 -4.445 -14.891 1 83.44 388 ARG B CA 1
ATOM 6348 C C . ARG B 1 388 ? -18.75 -5.586 -15.906 1 83.44 388 ARG B C 1
ATOM 6350 O O . ARG B 1 388 ? -19.547 -6.523 -15.789 1 83.44 388 ARG B O 1
ATOM 6357 N N . ASN B 1 389 ? -17.734 -5.707 -16.797 1 77.25 389 ASN B N 1
ATOM 6358 C CA . ASN B 1 389 ? -17.719 -6.781 -17.781 1 77.25 389 ASN B CA 1
ATOM 6359 C C . ASN B 1 389 ? -16.359 -7.461 -17.859 1 77.25 389 ASN B C 1
ATOM 6361 O O . ASN B 1 389 ? -15.719 -7.453 -18.922 1 77.25 389 ASN B O 1
ATOM 6365 N N . ILE B 1 390 ? -16.062 -7.969 -16.594 1 74.44 390 ILE B N 1
ATOM 6366 C CA . ILE B 1 390 ? -14.766 -8.625 -16.578 1 74.44 390 ILE B CA 1
ATOM 6367 C C . ILE B 1 390 ? -14.891 -10.031 -17.172 1 74.44 390 ILE B C 1
ATOM 6369 O O . ILE B 1 390 ? -15.75 -10.812 -16.766 1 74.44 390 ILE B O 1
ATOM 6373 N N . ARG B 1 391 ? -14.359 -10.164 -18.312 1 63.72 391 ARG B N 1
ATOM 6374 C CA . ARG B 1 391 ? -14.273 -11.492 -18.906 1 63.72 391 ARG B CA 1
ATOM 6375 C C . ARG B 1 391 ? -12.867 -12.07 -18.75 1 63.72 391 ARG B C 1
ATOM 6377 O O . ARG B 1 391 ? -11.883 -11.398 -19.047 1 63.72 391 ARG B O 1
ATOM 6384 N N . ILE B 1 392 ? -12.781 -13.211 -18.047 1 62.38 392 ILE B N 1
ATOM 6385 C CA . ILE B 1 392 ? -11.508 -13.906 -17.969 1 62.38 392 ILE B CA 1
ATOM 6386 C C . ILE B 1 392 ? -11.117 -14.453 -19.328 1 62.38 392 ILE B C 1
ATOM 6388 O O . ILE B 1 392 ? -11.883 -15.195 -19.953 1 62.38 392 ILE B O 1
ATOM 6392 N N . GLN B 1 393 ? -10.172 -13.695 -20.016 1 56.28 393 GLN B N 1
ATOM 6393 C CA . GLN B 1 393 ? -9.75 -14.148 -21.328 1 56.28 393 GLN B CA 1
ATOM 6394 C C . GLN B 1 393 ? -9 -15.469 -21.25 1 56.28 393 GLN B C 1
ATOM 6396 O O . GLN B 1 393 ? -8.109 -15.633 -20.406 1 56.28 393 GLN B O 1
ATOM 6401 N N . PRO B 1 394 ? -9.508 -16.406 -21.969 1 52.97 394 PRO B N 1
ATOM 6402 C CA . PRO B 1 394 ? -8.758 -17.656 -22.031 1 52.97 394 PRO B CA 1
ATOM 6403 C C . PRO B 1 394 ? -7.367 -17.484 -22.656 1 52.97 394 PRO B C 1
ATOM 6405 O O . PRO B 1 394 ? -7.152 -16.562 -23.438 1 52.97 394 PRO B O 1
ATOM 6408 N N . ASP B 1 395 ? -6.312 -18.031 -21.938 1 51.38 395 ASP B N 1
ATOM 6409 C CA . ASP B 1 395 ? -4.98 -18.047 -22.531 1 51.38 395 ASP B CA 1
ATOM 6410 C C . ASP B 1 395 ? -5.016 -18.656 -23.938 1 51.38 395 ASP B C 1
ATOM 6412 O O . ASP B 1 395 ? -4.977 -19.875 -24.109 1 51.38 395 ASP B O 1
ATOM 6416 N N . ARG B 1 396 ? -5.758 -18.188 -24.906 1 46.31 396 ARG B N 1
ATOM 6417 C CA . ARG B 1 396 ? -5.828 -18.812 -26.219 1 46.31 396 ARG B CA 1
ATOM 6418 C C . ARG B 1 396 ? -4.457 -18.828 -26.891 1 46.31 396 ARG B C 1
ATOM 6420 O O . ARG B 1 396 ? -3.84 -17.781 -27.078 1 46.31 396 ARG B O 1
ATOM 6427 N N . SER B 1 397 ? -3.688 -19.781 -26.625 1 41.19 397 SER B N 1
ATOM 6428 C CA . SER B 1 397 ? -2.518 -19.984 -27.469 1 41.19 397 SER B CA 1
ATOM 6429 C C . SER B 1 397 ? -2.92 -20.203 -28.922 1 41.19 397 SER B C 1
ATOM 6431 O O . SER B 1 397 ? -3.816 -21 -29.219 1 41.19 397 SER B O 1
ATOM 6433 N N . SER B 1 398 ? -2.867 -19.234 -29.812 1 37.72 398 SER B N 1
ATOM 6434 C CA . SER B 1 398 ? -2.854 -19.609 -31.234 1 37.72 398 SER B CA 1
ATOM 6435 C C . SER B 1 398 ? -1.891 -20.75 -31.5 1 37.72 398 SER B C 1
ATOM 6437 O O . SER B 1 398 ? -0.677 -20.609 -31.328 1 37.72 398 SER B O 1
ATOM 6439 N N . GLY B 1 399 ? -2.221 -21.969 -31.188 1 34.59 399 GLY B N 1
ATOM 6440 C CA . GLY B 1 399 ? -1.443 -23.016 -31.828 1 34.59 399 GLY B CA 1
ATOM 6441 C C . GLY B 1 399 ? -1.104 -22.688 -33.281 1 34.59 399 GLY B C 1
ATOM 6442 O O . GLY B 1 399 ? -1.841 -21.969 -33.938 1 34.59 399 GLY B O 1
ATOM 6443 N N . PHE B 1 400 ? 0.182 -22.797 -33.656 1 33.28 400 PHE B N 1
ATOM 6444 C CA . PHE B 1 400 ? 0.584 -22.656 -35.062 1 33.28 400 PHE B CA 1
ATOM 6445 C C . PHE B 1 400 ? -0.38 -23.406 -35.969 1 33.28 400 PHE B C 1
ATOM 6447 O O . PHE B 1 400 ? -0.751 -24.547 -35.719 1 33.28 400 PHE B O 1
ATOM 6454 N N . PRO B 1 401 ? -1.079 -22.75 -36.844 1 31.22 401 PRO B N 1
ATOM 6455 C CA . PRO B 1 401 ? -1.799 -23.484 -37.875 1 31.22 401 PRO B CA 1
ATOM 6456 C C . PRO B 1 401 ? -0.958 -24.609 -38.5 1 31.22 401 PRO B C 1
ATOM 6458 O O . PRO B 1 401 ? 0.256 -24.453 -38.656 1 31.22 401 PRO B O 1
ATOM 6461 N N . SER B 1 402 ? -1.187 -25.828 -38.25 1 29.36 402 SER B N 1
ATOM 6462 C CA . SER B 1 402 ? -0.678 -26.891 -39.125 1 29.36 402 SER B CA 1
ATOM 6463 C C . SER B 1 402 ? -0.72 -26.453 -40.594 1 29.36 402 SER B C 1
ATOM 6465 O O . SER B 1 402 ? -1.757 -26 -41.062 1 29.36 402 SER B O 1
ATOM 6467 N N . MET B 1 403 ? 0.474 -26.031 -41.156 1 29.8 403 MET B N 1
ATOM 6468 C CA . MET B 1 403 ? 0.663 -25.844 -42.594 1 29.8 403 MET B CA 1
ATOM 6469 C C . MET B 1 403 ? 0.02 -26.984 -43.375 1 29.8 403 MET B C 1
ATOM 6471 O O . MET B 1 403 ? 0.426 -28.141 -43.25 1 29.8 403 MET B O 1
ATOM 6475 N N . ASP B 1 404 ? -1.1 -26.953 -43.688 1 24.95 404 ASP B N 1
ATOM 6476 C CA . ASP B 1 404 ? -1.676 -27.797 -44.719 1 24.95 404 ASP B CA 1
ATOM 6477 C C . ASP B 1 404 ? -0.845 -27.734 -46 1 24.95 404 ASP B C 1
ATOM 6479 O O . ASP B 1 404 ? -0.56 -26.641 -46.5 1 24.95 404 ASP B O 1
ATOM 6483 N N . ASN B 1 405 ? 0.062 -28.812 -46.344 1 28.23 405 ASN B N 1
ATOM 6484 C CA . ASN B 1 405 ? 0.732 -29.172 -47.594 1 28.23 405 ASN B CA 1
ATOM 6485 C C . ASN B 1 405 ? -0.208 -29.047 -48.781 1 28.23 405 ASN B C 1
ATOM 6487 O O . ASN B 1 405 ? -0.845 -30.016 -49.188 1 28.23 405 ASN B O 1
ATOM 6491 N N . GLY B 1 406 ? -0.939 -28.141 -48.938 1 23.44 406 GLY B N 1
ATOM 6492 C CA . GLY B 1 406 ? -1.69 -28.219 -50.188 1 23.44 406 GLY B CA 1
ATOM 6493 C C . GLY B 1 406 ? -0.806 -28.359 -51.406 1 23.44 406 GLY B C 1
ATOM 6494 O O . GLY B 1 406 ? 0.419 -28.266 -51.312 1 23.44 406 GLY B O 1
ATOM 6495 N N . GLN B 1 407 ? -1.136 -27.859 -52.719 1 23.64 407 GLN B N 1
ATOM 6496 C CA . GLN B 1 407 ? -1.258 -28.25 -54.125 1 23.64 407 GLN B CA 1
ATOM 6497 C C . GLN B 1 407 ? 0.081 -28.141 -54.844 1 23.64 407 GLN B C 1
ATOM 6499 O O . GLN B 1 407 ? 0.542 -29.094 -55.469 1 23.64 407 GLN B O 1
ATOM 6504 N N . LEU B 1 408 ? 0.198 -27.5 -56.125 1 21.62 408 LEU B N 1
ATOM 6505 C CA . LEU B 1 408 ? 0.298 -27.625 -57.562 1 21.62 408 LEU B CA 1
ATOM 6506 C C . LEU B 1 408 ? 1.643 -27.109 -58.062 1 21.62 408 LEU B C 1
ATOM 6508 O O . LEU B 1 408 ? 2.059 -27.422 -59.188 1 21.62 408 LEU B O 1
ATOM 6512 N N . LYS B 1 409 ? 2.393 -26.094 -57.781 1 24.58 409 LYS B N 1
ATOM 6513 C CA . LYS B 1 409 ? 2.881 -25.625 -59.062 1 24.58 409 LYS B CA 1
ATOM 6514 C C . LYS B 1 409 ? 3.977 -26.531 -59.594 1 24.58 409 LYS B C 1
ATOM 6516 O O . LYS B 1 409 ? 5.055 -26.625 -59.031 1 24.58 409 LYS B O 1
ATOM 6521 N N . SER B 1 410 ? 3.588 -27.875 -60.125 1 21.25 410 SER B N 1
ATOM 6522 C CA . SER B 1 410 ? 4.488 -28.375 -61.156 1 21.25 410 SER B CA 1
ATOM 6523 C C . SER B 1 410 ? 4.652 -27.375 -62.281 1 21.25 410 SER B C 1
ATOM 6525 O O . SER B 1 410 ? 3.723 -27.172 -63.062 1 21.25 410 SER B O 1
ATOM 6527 N N . TYR B 1 411 ? 4.902 -26.078 -62.094 1 21.39 411 TYR B N 1
ATOM 6528 C CA . TYR B 1 411 ? 5.598 -25.688 -63.312 1 21.39 411 TYR B CA 1
ATOM 6529 C C . TYR B 1 411 ? 7.004 -26.281 -63.375 1 21.39 411 TYR B C 1
ATOM 6531 O O . TYR B 1 411 ? 7.648 -26.438 -62.344 1 21.39 411 TYR B O 1
#

Radius of gyration: 34.06 Å; Cα contacts (8 Å, |Δi|>4): 1643; chains: 2; bounding box: 61×157×140 Å

Organism: Coturnix japonica (NCBI:txid93934)

Sequence (822 aa):
MKQNLTTLLLWLLMFLFDTVPFICEKSMRERAISLMQDTRLIDGHNDFVLRLRIFYQNRISKVNLREINKTHTNLLKLKAGYVGAQFWSVYVLCSAQNKDAVRLTLEQIDVVKRMCNSYEELELVTTSQGISDSRKIACLIGIEGGHSIDSSLATLRMYYDLGVRYMTLTHSCNTPWSESSSKGIHNFYPNVTGLTAFGQEVVKEMNRLGMLIDLSHTSYSTAKTALRISKAPVIFSHSSAFSVCNHSRNVPDDILQNLKKNKGIIMVTFNADVLACGRKVVNVSTLADHFDHIKRIAGSESIGIGGDYDGVERFPEGLEDVSKYPSLIEELLRRGWNEMELKGVLKENFLRVFREVENVRNISRAMDAGESEIPHEEVQNSCRLDLRNIRIQPDRSSGFPSMDNGQLKSYMKQNLTTLLLWLLMFLFDTVPFICEKSMRERAISLMQDTRLIDGHNDFVLRLRIFYQNRISKVNLREINKTHTNLLKLKAGYVGAQFWSVYVLCSAQNKDAVRLTLEQIDVVKRMCNSYEELELVTTSQGISDSRKIACLIGIEGGHSIDSSLATLRMYYDLGVRYMTLTHSCNTPWSESSSKGIHNFYPNVTGLTAFGQEVVKEMNRLGMLIDLSHTSYSTAKTALRISKAPVIFSHSSAFSVCNHSRNVPDDILQNLKKNKGIIMVTFNADVLACGRKVVNVSTLADHFDHIKRIAGSESIGIGGDYDGVERFPEGLEDVSKYPSLIEELLRRGWNEMELKGVLKENFLRVFREVENVRNISRAMDAGESEIPHEEVQNSCRLDLRNIRIQPDRSSGFPSMDNGQLKSY

pLDDT: mean 90.96, std 17.98, range [21.25, 99.0]

Secondary structure (DSSP, 8-state):
--HHHHHHHHHHHHHHSS---------HHHHHHHHHHHS-EEEEEE-HHHHHHHHHTT--TT--TTT--SSS--HHHHHHTTEEEEEEEE---GGGTTTTHHHHHHHHHHHHHHHHHH-TTEEE--SHHHHHH-SSEEEEEEEE-GGGGTT-HHHHHHHHHTTEEEEES-SSS-BTTB-BS-TTT--SSTT--SB-HHHHHHHHHHHHHT-EEE-TTB-HHHHHHHHHH-SS--EEEEE-BTTTS--TTSBPHHHHHHHHHHT-EEEE---HHHHSTT-S--BHHHHHHHHHHHHHHH-GGGEEE---BTSSS---BT-SSGGGHHHHHHHHHHTT--HHHHHIIIIIHHHHHHHHHHHHHHHGGGSPPP-----HHHH--TTS---TT----------------------/--HHHHHHHHHHHHHHSS---------HHHHHHHHHHHS-EEEEEE-HHHHHHHHHTT--TT--TTT--SSS--HHHHHHTTEEEEEEEE---GGGTTTTHHHHHHHHHHHHHHHHHH-TTEEE--SHHHHHH-SSEEEEEEEE-GGGGTT-HHHHHHHHHTTEEEEES-SSS-BTTB-BSSTTT--SSTT--SB-HHHHHHHHHHHHHT-EEE-TTB-HHHHHHHHHH-SS--EEEEE-BTTTS--TTSBPHHHHHHHHHHT-EEEE---HHHHSTT-S--BHHHHHHHHHHHHHHH-GGGEEE---BTSSS---BT-SSGGGHHHHHHHHHHTT--HHHHHIIIIIHHHHHHHHHHHHHHHTTTSPPP-----HHHH--TTS---TT----------------------

Foldseek 3Di:
DVVVVVVVVVVVVVVVPPPPPPPVPPALLRVLVVLCLVQAFEALEAAVLVVCCVPPVLPCPPPQQQDDDVFLDGVVLLVLLRHLEYAHEQEDDPVCQLHCLQVSSVSSLVSLVCVQVVDPQHHEDQALVRSVPDPHYYYAYEYEACSNQLQDLVSVVVVVVSRHAEYEHHALDDDLAFAFLNQPPDPHNNVHDAGHPSSLLSLVLCLQSLHAYAHQRGAPRNLVVSLVRHPAQHEPSEEFACVQPVRSRHDYLVSLQSNLVRLEAYAYEQAQCRQHVPDPAFALVSSVVRCVVSCVRRNLLRYAHHHHTPVDDDGHVQPSHSSRNSVNSSVNVVVPDDSVSVSSRRRVSVSVRSVRSVVSNVVSVPPDRDPDGDDCVSSDDPNDDDPPDDDDDDPPDPDDPPPDPDDPPDD/DVVVVVVVVVVVVVVVPPPPPPPVPPALLRVLVVLCLVQAFEALEAAVLVVCCVPPVLPCPPPQQQDDDVFLDGVVLLVLLRHLEYAHEQEDDPVCQLHCLQVSSVSSLVSLVCVQVVDPQHHEDQALVRSVPDPHYYYAYEYEACSNQLQDLVSVVVVVVSRHAEYEHHALDDDLAFAFLNQPPDPHNNPHDAGHPSSLLSLVLCLQSLHAYAHQRGAPRNLVVSLVRHPAQHEPSEEFACVQPVRSRHDYLVSLQSNLVRLEAYAYEQAQCRQHVPDPAFALVSSVVRCVVSCVRRNLLRYAHHHHTPVHDDGHVQPSHSSRNSVNSSVNVVVPDDSVSVSSRRRVSVSVRSVRSVVSNVVSVPPDRDPDGDDCVSSDDPNDDDPPDDDDDDPPDPDDPPPDPDDDDPD